Protein AF-0000000085065070 (afdb_homodimer)

InterPro domains:
  IPR023614 Porin domain superfamily [G3DSA:2.40.160.10] (18-428)

Radius of gyration: 31.28 Å; Cα contacts (8 Å, |Δi|>4): 2392; chains: 2; bounding box: 60×91×62 Å

Structure (mmCIF, N/CA/C/O backbone):
data_AF-0000000085065070-model_v1
#
loop_
_entity.id
_entity.type
_entity.pdbx_description
1 polymer 'Outer membrane porin, OprD family'
#
loop_
_atom_site.group_PDB
_atom_site.id
_atom_site.type_symbol
_atom_site.label_atom_id
_atom_site.label_alt_id
_atom_site.label_comp_id
_atom_site.label_asym_id
_atom_site.label_entity_id
_atom_site.label_seq_id
_atom_site.pdbx_PDB_ins_code
_atom_site.Cartn_x
_atom_site.Cartn_y
_atom_site.Cartn_z
_atom_site.occupancy
_atom_site.B_iso_or_equiv
_atom_site.auth_seq_id
_atom_site.auth_comp_id
_atom_site.auth_asym_id
_atom_site.auth_atom_id
_atom_site.pdbx_PDB_model_num
ATOM 1 N N . MET A 1 1 ? 11.883 17.375 -27.125 1 22.05 1 MET A N 1
ATOM 2 C CA . MET A 1 1 ? 10.734 18.172 -26.703 1 22.05 1 MET A CA 1
ATOM 3 C C . MET A 1 1 ? 9.531 17.266 -26.422 1 22.05 1 MET A C 1
ATOM 5 O O . MET A 1 1 ? 8.5 17.375 -27.094 1 22.05 1 MET A O 1
ATOM 9 N N . LYS A 1 2 ? 9.805 16.078 -25.969 1 26.27 2 LYS A N 1
ATOM 10 C CA . LYS A 1 2 ? 8.938 14.906 -26.016 1 26.27 2 LYS A CA 1
ATOM 11 C C . LYS A 1 2 ? 7.664 15.133 -25.203 1 26.27 2 LYS A C 1
ATOM 13 O O . LYS A 1 2 ? 7.719 15.305 -23.984 1 26.27 2 LYS A O 1
ATOM 18 N N . LYS A 1 3 ? 6.641 15.922 -25.859 1 32.44 3 LYS A N 1
ATOM 19 C CA . LYS A 1 3 ? 5.32 16.344 -25.406 1 32.44 3 LYS A CA 1
ATOM 20 C C . LYS A 1 3 ? 4.512 15.172 -24.875 1 32.44 3 LYS A C 1
ATOM 22 O O . LYS A 1 3 ? 4.246 14.211 -25.609 1 32.44 3 LYS A O 1
ATOM 27 N N . PRO A 1 4 ? 4.738 14.812 -23.703 1 31.95 4 PRO A N 1
ATOM 28 C CA . PRO A 1 4 ? 4.234 13.516 -23.234 1 31.95 4 PRO A CA 1
ATOM 29 C C . PRO A 1 4 ? 2.744 13.328 -23.5 1 31.95 4 PRO A C 1
ATOM 31 O O . PRO A 1 4 ? 1.998 14.312 -23.578 1 31.95 4 PRO A O 1
ATOM 34 N N . ILE A 1 5 ? 2.348 12.32 -24.219 1 30.83 5 ILE A N 1
ATOM 35 C CA . ILE A 1 5 ? 1.135 11.68 -24.719 1 30.83 5 ILE A CA 1
ATOM 36 C C . ILE A 1 5 ? 0.073 11.664 -23.625 1 30.83 5 ILE A C 1
ATOM 38 O O . ILE A 1 5 ? -1.074 11.281 -23.859 1 30.83 5 ILE A O 1
ATOM 42 N N . LEU A 1 6 ? 0.484 11.891 -22.422 1 31.11 6 LEU A N 1
ATOM 43 C CA . LEU A 1 6 ? -0.416 11.43 -21.375 1 31.11 6 LEU A CA 1
ATOM 44 C C . LEU A 1 6 ? -1.636 12.336 -21.266 1 31.11 6 LEU A C 1
ATOM 46 O O . LEU A 1 6 ? -2.467 12.164 -20.375 1 31.11 6 LEU A O 1
ATOM 50 N N . ALA A 1 7 ? -1.592 13.555 -21.844 1 31.52 7 ALA A N 1
ATOM 51 C CA . ALA A 1 7 ? -2.752 14.414 -21.625 1 31.52 7 ALA A CA 1
ATOM 52 C C . ALA A 1 7 ? -4.016 13.797 -22.203 1 31.52 7 ALA A C 1
ATOM 54 O O . ALA A 1 7 ? -5.062 14.445 -22.266 1 31.52 7 ALA A O 1
ATOM 55 N N . ALA A 1 8 ? -3.842 12.812 -23.094 1 30.31 8 ALA A N 1
ATOM 56 C CA . ALA A 1 8 ? -4.988 12.469 -23.938 1 30.31 8 ALA A CA 1
ATOM 57 C C . ALA A 1 8 ? -6.152 11.961 -23.094 1 30.31 8 ALA A C 1
ATOM 59 O O . ALA A 1 8 ? -7.273 11.82 -23.594 1 30.31 8 ALA A O 1
ATOM 60 N N . ILE A 1 9 ? -5.855 11.227 -22.047 1 30.72 9 ILE A N 1
ATOM 61 C CA . ILE A 1 9 ? -6.992 10.359 -21.75 1 30.72 9 ILE A CA 1
ATOM 62 C C . ILE A 1 9 ? -8.164 11.195 -21.234 1 30.72 9 ILE A C 1
ATOM 64 O O . ILE A 1 9 ? -9.32 10.875 -21.5 1 30.72 9 ILE A O 1
ATOM 68 N N . LEU A 1 10 ? -7.91 12.148 -20.344 1 32.41 10 LEU A N 1
ATOM 69 C CA . LEU A 1 10 ? -9.125 12.391 -19.578 1 32.41 10 LEU A CA 1
ATOM 70 C C . LEU A 1 10 ? -10.07 13.312 -20.344 1 32.41 10 LEU A C 1
ATOM 72 O O . LEU A 1 10 ? -10.984 13.906 -19.75 1 32.41 10 LEU A O 1
ATOM 76 N N . SER A 1 11 ? -9.781 13.758 -21.531 1 30.38 11 SER A N 1
ATOM 77 C CA . SER A 1 11 ? -10.875 14.633 -21.938 1 30.38 11 SER A CA 1
ATOM 78 C C . SER A 1 11 ? -12.18 13.859 -22.094 1 30.38 11 SER A C 1
ATOM 80 O O . SER A 1 11 ? -12.648 13.648 -23.219 1 30.38 11 SER A O 1
ATOM 82 N N . ALA A 1 12 ? -12.305 12.68 -21.562 1 32.97 12 ALA A N 1
ATOM 83 C CA . ALA A 1 12 ? -13.648 12.156 -21.828 1 32.97 12 ALA A CA 1
ATOM 84 C C . ALA A 1 12 ? -14.703 13.234 -21.609 1 32.97 12 ALA A C 1
ATOM 86 O O . ALA A 1 12 ? -14.664 13.945 -20.609 1 32.97 12 ALA A O 1
ATOM 87 N N . THR A 1 13 ? -15.258 13.805 -22.672 1 33.78 13 THR A N 1
ATOM 88 C CA . THR A 1 13 ? -16.531 14.523 -22.656 1 33.78 13 THR A CA 1
ATOM 89 C C . THR A 1 13 ? -17.438 13.992 -21.562 1 33.78 13 THR A C 1
ATOM 91 O O . THR A 1 13 ? -17.75 12.797 -21.531 1 33.78 13 THR A O 1
ATOM 94 N N . LEU A 1 14 ? -17.312 14.453 -20.359 1 35.16 14 LEU A N 1
ATOM 95 C CA . LEU A 1 14 ? -18.312 14.281 -19.312 1 35.16 14 LEU A CA 1
ATOM 96 C C . LEU A 1 14 ? -19.719 14.273 -19.906 1 35.16 14 LEU A C 1
ATOM 98 O O . LEU A 1 14 ? -20.406 15.289 -19.891 1 35.16 14 LEU A O 1
ATOM 102 N N . ALA A 1 15 ? -19.828 13.938 -21.141 1 34.25 15 ALA A N 1
ATOM 103 C CA . ALA A 1 15 ? -21.234 13.695 -21.391 1 34.25 15 ALA A CA 1
ATOM 104 C C . ALA A 1 15 ? -21.844 12.789 -20.328 1 34.25 15 ALA A C 1
ATOM 106 O O . ALA A 1 15 ? -21.391 11.656 -20.141 1 34.25 15 ALA A O 1
ATOM 107 N N . ALA A 1 16 ? -22.391 13.305 -19.266 1 39.28 16 ALA A N 1
ATOM 108 C CA . ALA A 1 16 ? -23.219 12.57 -18.297 1 39.28 16 ALA A CA 1
ATOM 109 C C . ALA A 1 16 ? -24.031 11.492 -18.984 1 39.28 16 ALA A C 1
ATOM 111 O O . ALA A 1 16 ? -25.047 11.789 -19.625 1 39.28 16 ALA A O 1
ATOM 112 N N . PRO A 1 17 ? -23.438 10.602 -19.719 1 38.66 17 PRO A N 1
ATOM 113 C CA . PRO A 1 17 ? -24.5 9.648 -20.094 1 38.66 17 PRO A CA 1
ATOM 114 C C . PRO A 1 17 ? -25.484 9.391 -18.953 1 38.66 17 PRO A C 1
ATOM 116 O O . PRO A 1 17 ? -25.156 9.625 -17.781 1 38.66 17 PRO A O 1
ATOM 119 N N . ALA A 1 18 ? -26.703 9.133 -19.312 1 38.59 18 ALA A N 1
ATOM 120 C CA . ALA A 1 18 ? -27.766 8.586 -18.453 1 38.59 18 ALA A CA 1
ATOM 121 C C . ALA A 1 18 ? -27.219 7.457 -17.578 1 38.59 18 ALA A C 1
ATOM 123 O O . ALA A 1 18 ? -27 6.34 -18.047 1 38.59 18 ALA A O 1
ATOM 124 N N . LEU A 1 19 ? -26.047 7.73 -16.781 1 48.22 19 LEU A N 1
ATOM 125 C CA . LEU A 1 19 ? -25.719 6.809 -15.703 1 48.22 19 LEU A CA 1
ATOM 126 C C . LEU A 1 19 ? -26.938 5.992 -15.289 1 48.22 19 LEU A C 1
ATOM 128 O O . LEU A 1 19 ? -28.047 6.516 -15.234 1 48.22 19 LEU A O 1
ATOM 132 N N . SER A 1 20 ? -26.875 4.812 -15.352 1 50.22 20 SER A N 1
ATOM 133 C CA . SER A 1 20 ? -28 4.059 -14.836 1 50.22 20 SER A CA 1
ATOM 134 C C . SER A 1 20 ? -28.672 4.785 -13.672 1 50.22 20 SER A C 1
ATOM 136 O O . SER A 1 20 ? -28.188 5.832 -13.234 1 50.22 20 SER A O 1
ATOM 138 N N . HIS A 1 21 ? -29.391 3.996 -12.711 1 57.59 21 HIS A N 1
ATOM 139 C CA . HIS A 1 21 ? -30.359 4.289 -11.664 1 57.59 21 HIS A CA 1
ATOM 140 C C . HIS A 1 21 ? -29.703 5.012 -10.492 1 57.59 21 HIS A C 1
ATOM 142 O O . HIS A 1 21 ? -30.328 5.223 -9.453 1 57.59 21 HIS A O 1
ATOM 148 N N . ALA A 1 22 ? -28.375 5.422 -10.852 1 65.19 22 ALA A N 1
ATOM 149 C CA . ALA A 1 22 ? -27.844 6.066 -9.648 1 65.19 22 ALA A CA 1
ATOM 150 C C . ALA A 1 22 ? -28.125 7.566 -9.664 1 65.19 22 ALA A C 1
ATOM 152 O O . ALA A 1 22 ? -27.906 8.227 -10.688 1 65.19 22 ALA A O 1
ATOM 153 N N . GLU A 1 23 ? -28.594 8.016 -8.594 1 73.25 23 GLU A N 1
ATOM 154 C CA . GLU A 1 23 ? -28.938 9.422 -8.438 1 73.25 23 GLU A CA 1
ATOM 155 C C . GLU A 1 23 ? -27.703 10.289 -8.258 1 73.25 23 GLU A C 1
ATOM 157 O O . GLU A 1 23 ? -27.688 11.453 -8.664 1 73.25 23 GLU A O 1
ATOM 162 N N . THR A 1 24 ? -26.609 9.617 -7.695 1 80.88 24 THR A N 1
ATOM 163 C CA . THR A 1 24 ? -25.391 10.359 -7.453 1 80.88 24 THR A CA 1
ATOM 164 C C . THR A 1 24 ? -24.172 9.5 -7.758 1 80.88 24 THR A C 1
ATOM 166 O O . THR A 1 24 ? -24.281 8.281 -7.883 1 80.88 24 THR A O 1
ATOM 169 N N . LEU A 1 25 ? -23.031 10.125 -7.969 1 83.94 25 LEU A N 1
ATOM 170 C CA . LEU A 1 25 ? -21.766 9.422 -8.109 1 83.94 25 LEU A CA 1
ATOM 171 C C . LEU A 1 25 ? -21.5 8.523 -6.906 1 83.94 25 LEU A C 1
ATOM 173 O O . LEU A 1 25 ? -20.984 7.406 -7.055 1 83.94 25 LEU A O 1
ATOM 177 N N . LYS A 1 26 ? -21.891 9.023 -5.828 1 83.12 26 LYS A N 1
ATOM 178 C CA . LYS A 1 26 ? -21.75 8.242 -4.598 1 83.12 26 LYS A CA 1
ATOM 179 C C . LYS A 1 26 ? -22.562 6.957 -4.66 1 83.12 26 LYS A C 1
ATOM 181 O O . LYS A 1 26 ? -22.078 5.887 -4.293 1 83.12 26 LYS A O 1
ATOM 186 N N . ASP A 1 27 ? -23.766 7.141 -5.098 1 83.62 27 ASP A N 1
ATOM 187 C CA . ASP A 1 27 ? -24.625 5.973 -5.215 1 83.62 27 ASP A CA 1
ATOM 188 C C . ASP A 1 27 ? -24.016 4.926 -6.145 1 83.62 27 ASP A C 1
ATOM 190 O O . ASP A 1 27 ? -24.078 3.729 -5.863 1 83.62 27 ASP A O 1
ATOM 194 N N . TRP A 1 28 ? -23.469 5.441 -7.168 1 83.88 28 TRP A N 1
ATOM 195 C CA . TRP A 1 28 ? -22.812 4.535 -8.102 1 83.88 28 TRP A CA 1
ATOM 196 C C . TRP A 1 28 ? -21.625 3.854 -7.457 1 83.88 28 TRP A C 1
ATOM 198 O O . TRP A 1 28 ? -21.453 2.637 -7.574 1 83.88 28 TRP A O 1
ATOM 208 N N . LEU A 1 29 ? -20.797 4.551 -6.723 1 83.12 29 LEU A N 1
ATOM 209 C CA . LEU A 1 29 ? -19.609 4.012 -6.082 1 83.12 29 LEU A CA 1
ATOM 210 C C . LEU A 1 29 ? -19.984 2.998 -5.004 1 83.12 29 LEU A C 1
ATOM 212 O O . LEU A 1 29 ? -19.266 2.018 -4.793 1 83.12 29 LEU A O 1
ATOM 216 N N . MET A 1 30 ? -21.094 3.223 -4.41 1 81.06 30 MET A N 1
ATOM 217 C CA . MET A 1 30 ? -21.531 2.334 -3.336 1 81.06 30 MET A CA 1
ATOM 218 C C . MET A 1 30 ? -22.047 1.014 -3.895 1 81.06 30 MET A C 1
ATOM 220 O O . MET A 1 30 ? -22.219 0.046 -3.152 1 81.06 30 MET A O 1
ATOM 224 N N . GLN A 1 31 ? -22.234 0.98 -5.203 1 85.38 31 GLN A N 1
ATOM 225 C CA . GLN A 1 31 ? -22.609 -0.27 -5.852 1 85.38 31 GLN A CA 1
ATOM 226 C C . GLN A 1 31 ? -21.375 -1.099 -6.215 1 85.38 31 GLN A C 1
ATOM 228 O O . GLN A 1 31 ? -21.5 -2.178 -6.797 1 85.38 31 GLN A O 1
ATOM 233 N N . SER A 1 32 ? -20.328 -0.627 -5.82 1 89.12 32 SER A N 1
ATOM 234 C CA . SER A 1 32 ? -19.094 -1.342 -6.105 1 89.12 32 SER A CA 1
ATOM 235 C C . SER A 1 32 ? -19.031 -2.668 -5.355 1 89.12 32 SER A C 1
ATOM 237 O O . SER A 1 32 ? -19.641 -2.816 -4.297 1 89.12 32 SER A O 1
ATOM 239 N N . GLN A 1 33 ? -18.328 -3.557 -5.984 1 89.94 33 GLN A N 1
ATOM 240 C CA . GLN A 1 33 ? -18.062 -4.832 -5.332 1 89.94 33 GLN A CA 1
ATOM 241 C C . GLN A 1 33 ? -16.766 -4.777 -4.523 1 89.94 33 GLN A C 1
ATOM 243 O O . GLN A 1 33 ? -15.742 -4.301 -5.012 1 89.94 33 GLN A O 1
ATOM 248 N N . VAL A 1 34 ? -16.906 -5.254 -3.229 1 89 34 VAL A N 1
ATOM 249 C CA . VAL A 1 34 ? -15.742 -5.301 -2.35 1 89 34 VAL A CA 1
ATOM 250 C C . VAL A 1 34 ? -15.406 -6.754 -2.025 1 89 34 VAL A C 1
ATOM 252 O O . VAL A 1 34 ? -16.297 -7.555 -1.723 1 89 34 VAL A O 1
ATOM 255 N N . SER A 1 35 ? -14.188 -7.129 -2.197 1 92.38 35 SER A N 1
ATOM 256 C CA . SER A 1 35 ? -13.695 -8.453 -1.821 1 92.38 35 SER A CA 1
ATOM 257 C C . SER A 1 35 ? -12.32 -8.359 -1.17 1 92.38 35 SER A C 1
ATOM 259 O O . SER A 1 35 ? -11.656 -7.32 -1.236 1 92.38 35 SER A O 1
ATOM 261 N N . GLY A 1 36 ? -11.984 -9.484 -0.502 1 93 36 GLY A N 1
ATOM 262 C CA . GLY A 1 36 ? -10.688 -9.469 0.15 1 93 36 GLY A CA 1
ATOM 263 C C . GLY A 1 36 ? -10.383 -10.75 0.902 1 93 36 GLY A C 1
ATOM 264 O O . GLY A 1 36 ? -11.133 -11.727 0.806 1 93 36 GLY A O 1
ATOM 265 N N . ASN A 1 37 ? -9.203 -10.656 1.466 1 95.5 37 ASN A N 1
ATOM 266 C CA . ASN A 1 37 ? -8.797 -11.742 2.355 1 95.5 37 ASN A CA 1
ATOM 267 C C . ASN A 1 37 ? -7.891 -11.242 3.475 1 95.5 37 ASN A C 1
ATOM 269 O O . ASN A 1 37 ? -7.324 -10.148 3.377 1 95.5 37 ASN A O 1
ATOM 273 N N . ILE A 1 38 ? -7.934 -11.93 4.586 1 95.19 38 ILE A N 1
ATOM 274 C CA . ILE A 1 38 ? -6.977 -11.812 5.684 1 95.19 38 ILE A CA 1
ATOM 275 C C . ILE A 1 38 ? -6.199 -13.117 5.828 1 95.19 38 ILE A C 1
ATOM 277 O O . ILE A 1 38 ? -6.789 -14.195 5.895 1 95.19 38 ILE A O 1
ATOM 281 N N . ARG A 1 39 ? -4.902 -12.953 5.809 1 97.5 39 ARG A N 1
ATOM 282 C CA . ARG A 1 39 ? -4.047 -14.133 5.789 1 97.5 39 ARG A CA 1
ATOM 283 C C . ARG A 1 39 ? -2.986 -14.062 6.883 1 97.5 39 ARG A C 1
ATOM 285 O O . ARG A 1 39 ? -2.295 -13.047 7.02 1 97.5 39 ARG A O 1
ATOM 292 N N . SER A 1 40 ? -2.982 -15.047 7.746 1 97.62 40 SER A N 1
ATOM 293 C CA . SER A 1 40 ? -1.894 -15.305 8.68 1 97.62 40 SER A CA 1
ATOM 294 C C . SER A 1 40 ? -1.06 -16.5 8.25 1 97.62 40 SER A C 1
ATOM 296 O O . SER A 1 40 ? -1.584 -17.609 8.094 1 97.62 40 SER A O 1
ATOM 298 N N . TYR A 1 41 ? 0.214 -16.25 8.023 1 97.56 41 TYR A N 1
ATOM 299 C CA . TYR A 1 41 ? 1.051 -17.266 7.391 1 97.56 41 TYR A CA 1
ATOM 300 C C . TYR A 1 41 ? 2.336 -17.469 8.18 1 97.56 41 TYR A C 1
ATOM 302 O O . TYR A 1 41 ? 3.1 -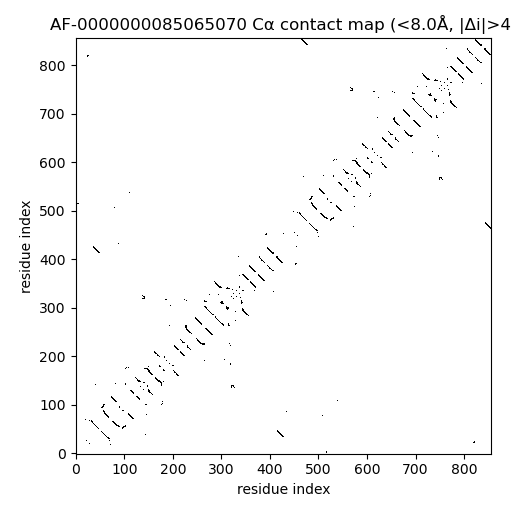16.531 8.406 1 97.56 41 TYR A O 1
ATOM 310 N N . TYR A 1 42 ? 2.576 -18.688 8.656 1 95.38 42 TYR A N 1
ATOM 311 C CA . TYR A 1 42 ? 3.801 -19.078 9.352 1 95.38 42 TYR A CA 1
ATOM 312 C C . TYR A 1 42 ? 4.512 -20.203 8.617 1 95.38 42 TYR A C 1
ATOM 314 O O . TYR A 1 42 ? 3.895 -21.219 8.281 1 95.38 42 TYR A O 1
ATOM 322 N N . PHE A 1 43 ? 5.773 -19.953 8.352 1 90.44 43 PHE A N 1
ATOM 323 C CA . PHE A 1 43 ? 6.551 -20.984 7.66 1 90.44 43 PHE A CA 1
ATOM 324 C C . PHE A 1 43 ? 7.805 -21.328 8.453 1 90.44 43 PHE A C 1
ATOM 326 O O . PHE A 1 43 ? 8.422 -20.453 9.062 1 90.44 43 PHE A O 1
ATOM 333 N N . ASN A 1 44 ? 8.109 -22.578 8.438 1 92 44 ASN A N 1
ATOM 334 C CA . ASN A 1 44 ? 9.32 -23.125 9.055 1 92 44 ASN A CA 1
ATOM 335 C C . ASN A 1 44 ? 10.047 -24.078 8.117 1 92 44 ASN A C 1
ATOM 337 O O . ASN A 1 44 ? 9.43 -24.969 7.527 1 92 44 ASN A O 1
ATOM 341 N N . GLN A 1 45 ? 11.344 -23.828 7.91 1 91.5 45 GLN A N 1
ATOM 342 C CA . GLN A 1 45 ? 12.211 -24.672 7.098 1 91.5 45 GLN A CA 1
ATOM 343 C C . GLN A 1 45 ? 13.336 -25.266 7.93 1 91.5 45 GLN A C 1
ATOM 345 O O . GLN A 1 45 ? 14.109 -24.531 8.547 1 91.5 45 GLN A O 1
ATOM 350 N N . LEU A 1 46 ? 13.414 -26.547 7.926 1 89.44 46 LEU A N 1
ATOM 351 C CA . LEU A 1 46 ? 14.43 -27.281 8.672 1 89.44 46 LEU A CA 1
ATOM 352 C C . LEU A 1 46 ? 15.43 -27.938 7.73 1 89.44 46 LEU A C 1
ATOM 354 O O . LEU A 1 46 ? 15.031 -28.609 6.77 1 89.44 46 LEU A O 1
ATOM 358 N N . TYR A 1 47 ? 16.641 -27.656 8.039 1 86.19 47 TYR A N 1
ATOM 359 C CA . TYR A 1 47 ? 17.734 -28.234 7.27 1 86.19 47 TYR A CA 1
ATOM 360 C C . TYR A 1 47 ? 18.453 -29.312 8.07 1 86.19 47 TYR A C 1
ATOM 362 O O . TYR A 1 47 ? 19.453 -29.047 8.742 1 86.19 47 TYR A O 1
ATOM 370 N N . GLY A 1 48 ? 17.922 -30.469 8.008 1 77.56 48 GLY A N 1
ATOM 371 C CA . GLY A 1 48 ? 18.5 -31.547 8.773 1 77.56 48 GLY A CA 1
ATOM 372 C C . GLY A 1 48 ? 19.891 -31.938 8.312 1 77.56 48 GLY A C 1
ATOM 373 O O . GLY A 1 48 ? 20.125 -32.094 7.109 1 77.56 48 GLY A O 1
ATOM 374 N N . GLY A 1 49 ? 20.844 -32.062 9.312 1 72.19 49 GLY A N 1
ATOM 375 C CA . GLY A 1 49 ? 22.172 -32.594 9.023 1 72.19 49 GLY A CA 1
ATOM 376 C C . GLY A 1 49 ? 23.094 -31.547 8.391 1 72.19 49 GLY A C 1
ATOM 377 O O . GLY A 1 49 ? 24.125 -31.891 7.809 1 72.19 49 GLY A O 1
ATOM 378 N N . SER A 1 50 ? 22.609 -30.359 8.266 1 72.62 50 SER A N 1
ATOM 379 C CA . SER A 1 50 ? 23.391 -29.297 7.637 1 72.62 50 SER A CA 1
ATOM 380 C C . SER A 1 50 ? 23.766 -28.219 8.648 1 72.62 50 SER A C 1
ATOM 382 O O . SER A 1 50 ? 23.172 -28.125 9.719 1 72.62 50 SER A O 1
ATOM 384 N N . SER A 1 51 ? 24.859 -27.562 8.305 1 76.69 51 SER A N 1
ATOM 385 C CA . SER A 1 51 ? 25.281 -26.438 9.125 1 76.69 51 SER A CA 1
ATOM 386 C C . SER A 1 51 ? 24.453 -25.188 8.828 1 76.69 51 SER A C 1
ATOM 388 O O . SER A 1 51 ? 24.547 -24.188 9.547 1 76.69 51 SER A O 1
ATOM 390 N N . LEU A 1 52 ? 23.625 -25.406 7.848 1 79.81 52 LEU A N 1
ATOM 391 C CA . LEU A 1 52 ? 22.781 -24.266 7.543 1 79.81 52 LEU A CA 1
ATOM 392 C C . LEU A 1 52 ? 21.766 -24.016 8.656 1 79.81 52 LEU A C 1
ATOM 394 O O . LEU A 1 52 ? 21.188 -24.969 9.195 1 79.81 52 LEU A O 1
ATOM 398 N N . PRO A 1 53 ? 21.562 -22.734 9.023 1 86.38 53 PRO A N 1
ATOM 399 C CA . PRO A 1 53 ? 20.547 -22.453 10.047 1 86.38 53 PRO A CA 1
ATOM 400 C C . PRO A 1 53 ? 19.125 -22.703 9.555 1 86.38 53 PRO A C 1
ATOM 402 O O . PRO A 1 53 ? 18.812 -22.422 8.391 1 86.38 53 PRO A O 1
ATOM 405 N N . ASP A 1 54 ? 18.266 -23.234 10.453 1 89.5 54 ASP A N 1
ATOM 406 C CA . ASP A 1 54 ? 16.844 -23.312 10.156 1 89.5 54 ASP A CA 1
ATOM 407 C C . ASP A 1 54 ? 16.266 -21.906 9.922 1 89.5 54 ASP A C 1
ATOM 409 O O . ASP A 1 54 ? 16.719 -20.938 10.516 1 89.5 54 ASP A O 1
ATOM 413 N N . LYS A 1 55 ? 15.328 -21.891 9.055 1 91.5 55 LYS A N 1
ATOM 414 C CA . LYS A 1 55 ? 14.719 -20.594 8.727 1 91.5 55 LYS A CA 1
ATOM 415 C C . LYS A 1 55 ? 13.234 -20.594 9.07 1 91.5 55 LYS A C 1
ATOM 417 O O . LYS A 1 55 ? 12.594 -21.641 9.109 1 91.5 55 LYS A O 1
ATOM 422 N N . TYR A 1 56 ? 12.758 -19.391 9.383 1 93.12 56 TYR A N 1
ATOM 423 C CA . TYR A 1 56 ? 11.336 -19.203 9.641 1 93.12 56 TYR A CA 1
ATOM 424 C C . TYR A 1 56 ? 10.867 -17.828 9.188 1 93.12 56 TYR A C 1
ATOM 426 O O . TYR A 1 56 ? 11.688 -16.922 8.969 1 93.12 56 TYR A O 1
ATOM 434 N N . ALA A 1 57 ? 9.602 -17.703 8.977 1 94.81 57 ALA A N 1
ATOM 435 C CA . ALA A 1 57 ? 8.984 -16.422 8.656 1 94.81 57 ALA A CA 1
ATOM 436 C C . ALA A 1 57 ? 7.516 -16.406 9.07 1 94.81 57 ALA A C 1
ATOM 438 O O . ALA A 1 57 ? 6.824 -17.422 8.984 1 94.81 57 ALA A O 1
ATOM 439 N N . TYR A 1 58 ? 7.145 -15.266 9.547 1 95.94 58 TYR A N 1
ATOM 440 C CA . TYR A 1 58 ? 5.746 -15 9.867 1 95.94 58 TYR A CA 1
ATOM 441 C C . TYR A 1 58 ? 5.266 -13.719 9.188 1 95.94 58 TYR A C 1
ATOM 443 O O . TYR A 1 58 ? 6.031 -12.766 9.039 1 95.94 58 TYR A O 1
ATOM 451 N N . SER A 1 59 ? 4.031 -13.773 8.773 1 96.56 59 SER A N 1
ATOM 452 C CA . SER A 1 59 ? 3.434 -12.562 8.219 1 96.56 59 SER A CA 1
ATOM 453 C C . SER A 1 59 ? 1.92 -12.555 8.414 1 96.56 59 SER A C 1
ATOM 455 O O . SER A 1 59 ? 1.267 -13.586 8.266 1 96.56 59 SER A O 1
ATOM 457 N N . LEU A 1 60 ? 1.396 -11.461 8.828 1 96.94 60 LEU A N 1
ATOM 458 C CA . LEU A 1 60 ? -0.033 -11.164 8.812 1 96.94 60 LEU A CA 1
ATOM 459 C C . LEU A 1 60 ? -0.356 -10.094 7.773 1 96.94 60 LEU A C 1
ATOM 461 O O . LEU A 1 60 ? 0.356 -9.094 7.664 1 96.94 60 LEU A O 1
ATOM 465 N N . GLY A 1 61 ? -1.362 -10.352 6.98 1 96.69 61 GLY A N 1
ATOM 466 C CA . GLY A 1 61 ? -1.748 -9.398 5.953 1 96.69 61 GLY A CA 1
ATOM 467 C C . GLY A 1 61 ? -3 -9.805 5.199 1 96.69 61 GLY A C 1
ATOM 468 O O . GLY A 1 61 ? -3.898 -10.43 5.77 1 96.69 61 GLY A O 1
ATOM 469 N N . GLY A 1 62 ? -3.074 -9.281 3.971 1 96.44 62 GLY A N 1
ATOM 470 C CA . GLY A 1 62 ? -4.238 -9.57 3.15 1 96.44 62 GLY A CA 1
ATOM 471 C C . GLY A 1 62 ? -4.418 -8.602 1.998 1 96.44 62 GLY A C 1
ATOM 472 O O . GLY A 1 62 ? -3.455 -7.969 1.559 1 96.44 62 GLY A O 1
ATOM 473 N N . MET A 1 63 ? -5.582 -8.727 1.486 1 96.56 63 MET A N 1
ATOM 474 C CA . MET A 1 63 ? -5.914 -7.945 0.3 1 96.56 63 MET A CA 1
ATOM 475 C C . MET A 1 63 ? -7.312 -7.348 0.413 1 96.56 63 MET A C 1
ATOM 477 O O . MET A 1 63 ? -8.234 -8.008 0.891 1 96.56 63 MET A O 1
ATOM 481 N N . LEU A 1 64 ? -7.453 -6.125 0.023 1 94.81 64 LEU A N 1
ATOM 482 C CA . LEU A 1 64 ? -8.742 -5.465 -0.161 1 94.81 64 LEU A CA 1
ATOM 483 C C . LEU A 1 64 ? -8.906 -4.996 -1.603 1 94.81 64 LEU A C 1
ATOM 485 O O . LEU A 1 64 ? -8.07 -4.25 -2.121 1 94.81 64 LEU A O 1
ATOM 489 N N . ARG A 1 65 ? -9.977 -5.434 -2.242 1 95.06 65 ARG A N 1
ATOM 490 C CA . ARG A 1 65 ? -10.25 -5.109 -3.639 1 95.06 65 ARG A CA 1
ATOM 491 C C . ARG A 1 65 ? -11.609 -4.438 -3.791 1 95.06 65 ARG A C 1
ATOM 493 O O . ARG A 1 65 ? -12.578 -4.836 -3.148 1 95.06 65 ARG A O 1
ATOM 500 N N . VAL A 1 66 ? -11.656 -3.418 -4.566 1 92.75 66 VAL A N 1
ATOM 501 C CA . VAL A 1 66 ? -12.898 -2.74 -4.922 1 92.75 66 VAL A CA 1
ATOM 502 C C . VAL A 1 66 ? -13.023 -2.66 -6.441 1 92.75 66 VAL A C 1
ATOM 504 O O . VAL A 1 66 ? -12.078 -2.275 -7.133 1 92.75 66 VAL A O 1
ATOM 507 N N . GLN A 1 67 ? -14.133 -3.039 -6.941 1 94.81 67 GLN A N 1
ATOM 508 C CA . GLN A 1 67 ? -14.461 -2.912 -8.359 1 94.81 67 GLN A CA 1
ATOM 509 C C . GLN A 1 67 ? -15.766 -2.152 -8.555 1 94.81 67 GLN A C 1
ATOM 511 O O . GLN A 1 67 ? -16.797 -2.531 -7.992 1 94.81 67 GLN A O 1
ATOM 516 N N . THR A 1 68 ? -15.75 -1.145 -9.367 1 93.38 68 THR A N 1
ATOM 517 C CA . THR A 1 68 ? -16.938 -0.325 -9.594 1 93.38 68 THR A CA 1
ATOM 518 C C . THR A 1 68 ? -17.969 -1.094 -10.406 1 93.38 68 THR A C 1
ATOM 520 O O . THR A 1 68 ? -17.641 -2.006 -11.164 1 93.38 68 THR A O 1
ATOM 523 N N . ALA A 1 69 ? -19.234 -0.706 -10.195 1 92.94 69 ALA A N 1
ATOM 524 C CA . ALA A 1 69 ? -20.266 -1.216 -11.086 1 92.94 69 ALA A CA 1
ATOM 525 C C . ALA A 1 69 ? -20.031 -0.772 -12.523 1 92.94 69 ALA A C 1
ATOM 527 O O . ALA A 1 69 ? -19.516 0.327 -12.766 1 92.94 69 ALA A O 1
ATOM 528 N N . PRO A 1 70 ? -20.359 -1.638 -13.398 1 93.44 70 PRO A N 1
ATOM 529 C CA . PRO A 1 70 ? -20.125 -1.261 -14.797 1 93.44 70 PRO A CA 1
ATOM 530 C C . PRO A 1 70 ? -21.062 -0.158 -15.281 1 93.44 70 PRO A C 1
ATOM 532 O O . PRO A 1 70 ? -22.234 -0.144 -14.922 1 93.44 70 PRO A O 1
ATOM 535 N N . VAL A 1 71 ? -20.531 0.792 -16.016 1 91.62 71 VAL A N 1
ATOM 536 C CA . VAL A 1 71 ? -21.266 1.779 -16.781 1 91.62 71 VAL A CA 1
ATOM 537 C C . VAL A 1 71 ? -20.984 1.586 -18.281 1 91.62 71 VAL A C 1
ATOM 539 O O . VAL A 1 71 ? -19.875 1.849 -18.734 1 91.62 71 VAL A O 1
ATOM 542 N N . TYR A 1 72 ? -21.938 1.184 -19.031 1 92.75 72 TYR A N 1
ATOM 543 C CA . TYR A 1 72 ? -21.781 0.846 -20.438 1 92.75 72 TYR A CA 1
ATOM 544 C C . TYR A 1 72 ? -20.656 -0.172 -20.641 1 92.75 72 TYR A C 1
ATOM 546 O O . TYR A 1 72 ? -19.828 -0.024 -21.531 1 92.75 72 TYR A O 1
ATOM 554 N N . GLY A 1 73 ? -20.609 -1.083 -19.672 1 95.75 73 GLY A N 1
ATOM 555 C CA . GLY A 1 73 ? -19.641 -2.176 -19.766 1 95.75 73 GLY A CA 1
ATOM 556 C C . GLY A 1 73 ? -18.281 -1.817 -19.219 1 95.75 73 GLY A C 1
ATOM 557 O O . GLY A 1 73 ? -17.391 -2.67 -19.141 1 95.75 73 GLY A O 1
ATOM 558 N N . ILE A 1 74 ? -18.094 -0.586 -18.844 1 96.75 74 ILE A N 1
ATOM 559 C CA . ILE A 1 74 ? -16.797 -0.128 -18.375 1 96.75 74 ILE A CA 1
ATOM 560 C C . ILE A 1 74 ? -16.766 -0.102 -16.844 1 96.75 74 ILE A C 1
ATOM 562 O O . ILE A 1 74 ? -17.719 0.383 -16.219 1 96.75 74 ILE A O 1
ATOM 566 N N . SER A 1 75 ? -15.789 -0.663 -16.219 1 96.81 75 SER A N 1
ATOM 567 C CA . SER A 1 75 ? -15.578 -0.638 -14.766 1 96.81 75 SER A CA 1
ATOM 568 C C . SER A 1 75 ? -14.109 -0.419 -14.43 1 96.81 75 SER A C 1
ATOM 570 O O . SER A 1 75 ? -13.242 -0.527 -15.297 1 96.81 75 SER A O 1
ATOM 572 N N . ALA A 1 76 ? -13.836 -0.004 -13.25 1 96 76 ALA A N 1
ATOM 573 C CA . ALA A 1 76 ? -12.484 0.146 -12.711 1 96 76 ALA A CA 1
ATOM 574 C C . ALA A 1 76 ? -12.305 -0.687 -11.445 1 96 76 ALA A C 1
ATOM 576 O O . ALA A 1 76 ? -13.258 -0.902 -10.695 1 96 76 ALA A O 1
ATOM 577 N N . ALA A 1 77 ? -11.094 -1.166 -11.25 1 97.06 77 ALA A N 1
ATOM 578 C CA . ALA A 1 77 ? -10.82 -1.95 -10.047 1 97.06 77 ALA A CA 1
ATOM 579 C C . ALA A 1 77 ? -9.469 -1.593 -9.453 1 97.06 77 ALA A C 1
ATOM 581 O O . ALA A 1 77 ? -8.523 -1.275 -10.18 1 97.06 77 ALA A O 1
ATOM 582 N N . VAL A 1 78 ? -9.383 -1.604 -8.117 1 96.12 78 VAL A N 1
ATOM 583 C CA . VAL A 1 78 ? -8.125 -1.483 -7.387 1 96.12 78 VAL A CA 1
ATOM 584 C C . VAL A 1 78 ? -8.055 -2.562 -6.309 1 96.12 78 VAL A C 1
ATOM 586 O O . VAL A 1 78 ? -9.07 -2.945 -5.73 1 96.12 78 VAL A O 1
ATOM 589 N N . ALA A 1 79 ? -6.887 -3.088 -6.121 1 97.44 79 ALA A N 1
ATOM 590 C CA . ALA A 1 79 ? -6.637 -4.02 -5.023 1 97.44 79 ALA A CA 1
ATOM 591 C C . ALA A 1 79 ? -5.359 -3.654 -4.273 1 97.44 79 ALA A C 1
ATOM 593 O O . ALA A 1 79 ? -4.289 -3.553 -4.875 1 97.44 79 ALA A O 1
ATOM 594 N N . PHE A 1 80 ? -5.504 -3.484 -2.982 1 97.12 80 PHE A N 1
ATOM 595 C CA . PHE A 1 80 ? -4.379 -3.195 -2.102 1 97.12 80 PHE A CA 1
ATOM 596 C C . PHE A 1 80 ? -3.975 -4.434 -1.312 1 97.12 80 PHE A C 1
ATOM 598 O O . PHE A 1 80 ? -4.832 -5.137 -0.771 1 97.12 80 PHE A O 1
ATOM 605 N N . TYR A 1 81 ? -2.662 -4.684 -1.353 1 97.56 81 TYR A N 1
ATOM 606 C CA . TYR A 1 81 ? -2.102 -5.809 -0.612 1 97.56 81 TYR A CA 1
ATOM 607 C C . TYR A 1 81 ? -1.176 -5.324 0.497 1 97.56 81 TYR A C 1
ATOM 609 O O . TYR A 1 81 ? -0.465 -4.332 0.331 1 97.56 81 TYR A O 1
ATOM 617 N N . THR A 1 82 ? -1.175 -6.098 1.622 1 96.81 82 THR A N 1
ATOM 618 C CA . THR A 1 82 ? -0.246 -5.789 2.703 1 96.81 82 THR A CA 1
ATOM 619 C C . THR A 1 82 ? 0.258 -7.066 3.365 1 96.81 82 THR A C 1
ATOM 621 O O . THR A 1 82 ? -0.431 -8.086 3.359 1 96.81 82 THR A O 1
ATOM 624 N N . ALA A 1 83 ? 1.48 -7.02 3.805 1 96.88 83 ALA A N 1
ATOM 625 C CA . ALA A 1 83 ? 2.125 -8.062 4.598 1 96.88 83 ALA A CA 1
ATOM 626 C C . ALA A 1 83 ? 2.979 -7.457 5.707 1 96.88 83 ALA A C 1
ATOM 628 O O . ALA A 1 83 ? 3.748 -6.523 5.469 1 96.88 83 ALA A O 1
ATOM 629 N N . ASN A 1 84 ? 2.771 -8.008 6.902 1 94.81 84 ASN A N 1
ATOM 630 C CA . ASN A 1 84 ? 3.441 -7.445 8.07 1 94.81 84 ASN A CA 1
ATOM 631 C C . ASN A 1 84 ? 4.008 -8.547 8.969 1 94.81 84 ASN A C 1
ATOM 633 O O . ASN A 1 84 ? 3.346 -9.555 9.211 1 94.81 84 ASN A O 1
ATOM 637 N N . ASP A 1 85 ? 5.227 -8.352 9.461 1 93.81 85 ASP A N 1
ATOM 638 C CA . ASP A 1 85 ? 5.852 -9.398 10.266 1 93.81 85 ASP A CA 1
ATOM 639 C C . ASP A 1 85 ? 5.496 -9.234 11.742 1 93.81 85 ASP A C 1
ATOM 641 O O . ASP A 1 85 ? 5.723 -10.148 12.547 1 93.81 85 ASP A O 1
ATOM 645 N N . LEU A 1 86 ? 4.961 -8.047 12.133 1 90.12 86 LEU A N 1
ATOM 646 C CA . LEU A 1 86 ? 4.551 -7.738 13.5 1 90.12 86 LEU A CA 1
ATOM 647 C C . LEU A 1 86 ? 5.695 -7.98 14.477 1 90.12 86 LEU A C 1
ATOM 649 O O . LEU A 1 86 ? 5.469 -8.398 15.617 1 90.12 86 LEU A O 1
ATOM 653 N N . GLY A 1 87 ? 6.879 -7.922 14.047 1 87.81 87 GLY A N 1
ATOM 654 C CA . GLY A 1 87 ? 8.055 -8.078 14.883 1 87.81 87 GLY A CA 1
ATOM 655 C C . GLY A 1 87 ? 8.445 -9.523 15.102 1 87.81 87 GLY A C 1
ATOM 656 O O . GLY A 1 87 ? 9.344 -9.82 15.891 1 87.81 87 GLY A O 1
ATOM 657 N N . ALA A 1 88 ? 7.867 -10.414 14.422 1 90.25 88 ALA A N 1
ATOM 658 C CA . ALA A 1 88 ? 8.062 -11.836 14.68 1 90.25 88 ALA A CA 1
ATOM 659 C C . ALA A 1 88 ? 9.289 -12.367 13.938 1 90.25 88 ALA A C 1
ATOM 661 O O . ALA A 1 88 ? 9.812 -13.43 14.266 1 90.25 88 ALA A O 1
ATOM 662 N N . ASN A 1 89 ? 9.75 -11.688 12.93 1 92.12 89 ASN A N 1
ATOM 663 C CA . ASN A 1 89 ? 10.797 -12.219 12.055 1 92.12 89 ASN A CA 1
ATOM 664 C C . ASN A 1 89 ? 12.18 -11.734 12.484 1 92.12 89 ASN A C 1
ATOM 666 O O . ASN A 1 89 ? 12.297 -10.758 13.227 1 92.12 89 ASN A O 1
ATOM 670 N N . ASP A 1 90 ? 13.156 -12.484 12.094 1 87.25 90 ASP A N 1
ATOM 671 C CA . ASP A 1 90 ? 14.547 -12.148 12.359 1 87.25 90 ASP A CA 1
ATOM 672 C C . ASP A 1 90 ? 15.031 -11.031 11.43 1 87.25 90 ASP A C 1
ATOM 674 O O . ASP A 1 90 ? 15.875 -11.258 10.562 1 87.25 90 ASP A O 1
ATOM 678 N N . THR A 1 91 ? 14.516 -9.891 11.609 1 79.81 91 THR A N 1
ATOM 679 C CA . THR A 1 91 ? 14.859 -8.805 10.703 1 79.81 91 THR A CA 1
ATOM 680 C C . THR A 1 91 ? 15.953 -7.922 11.297 1 79.81 91 THR A C 1
ATOM 682 O O . THR A 1 91 ? 16.453 -7.008 10.641 1 79.81 91 THR A O 1
ATOM 685 N N . GLY A 1 92 ? 16.328 -8.219 12.516 1 72.5 92 GLY A N 1
ATOM 686 C CA . GLY A 1 92 ? 17.422 -7.48 13.156 1 72.5 92 GLY A CA 1
ATOM 687 C C . GLY A 1 92 ? 18.781 -8.055 12.859 1 72.5 92 GLY A C 1
ATOM 688 O O . GLY A 1 92 ? 18.953 -9.273 12.805 1 72.5 92 GLY A O 1
ATOM 689 N N . GLY A 1 93 ? 19.703 -7.445 12.453 1 72.06 93 GLY A N 1
ATOM 690 C CA . GLY A 1 93 ? 21.109 -7.773 12.211 1 72.06 93 GLY A CA 1
ATOM 691 C C . GLY A 1 93 ? 21.328 -9.242 11.898 1 72.06 93 GLY A C 1
ATOM 692 O O . GLY A 1 93 ? 20.641 -10.109 12.445 1 72.06 93 GLY A O 1
ATOM 693 N N . GLY A 1 94 ? 22.109 -9.719 11.016 1 73.88 94 GLY A N 1
ATOM 694 C CA . GLY A 1 94 ? 22.578 -10.984 10.469 1 73.88 94 GLY A CA 1
ATOM 695 C C . GLY A 1 94 ? 21.484 -11.75 9.734 1 73.88 94 GLY A C 1
ATOM 696 O O . GLY A 1 94 ? 21.75 -12.406 8.727 1 73.88 94 GLY A O 1
ATOM 697 N N . GLN A 1 95 ? 20.172 -11.727 10.086 1 79.94 95 GLN A N 1
ATOM 698 C CA . GLN A 1 95 ? 18.984 -12.297 9.477 1 79.94 95 GLN A CA 1
ATOM 699 C C . GLN A 1 95 ? 19.219 -13.742 9.039 1 79.94 95 GLN A C 1
ATOM 701 O O . GLN A 1 95 ? 18.75 -14.156 7.973 1 79.94 95 GLN A O 1
ATOM 706 N N . SER A 1 96 ? 19.969 -14.508 9.758 1 85.44 96 SER A N 1
ATOM 707 C CA . SER A 1 96 ? 20.344 -15.867 9.391 1 85.44 96 SER A CA 1
ATOM 708 C C . SER A 1 96 ? 19.156 -16.812 9.445 1 85.44 96 SER A C 1
ATOM 710 O O . SER A 1 96 ? 19.141 -17.844 8.773 1 85.44 96 SER A O 1
ATOM 712 N N . HIS A 1 97 ? 18.156 -16.422 10.133 1 89.94 97 HIS A N 1
ATOM 713 C CA . HIS A 1 97 ? 17.031 -17.328 10.305 1 89.94 97 HIS A CA 1
ATOM 714 C C . HIS A 1 97 ? 15.805 -16.844 9.531 1 89.94 97 HIS A C 1
ATOM 716 O O . HIS A 1 97 ? 14.75 -17.484 9.562 1 89.94 97 HIS A O 1
ATOM 722 N N . LEU A 1 98 ? 15.961 -15.781 8.82 1 91.31 98 LEU A N 1
ATOM 723 C CA . LEU A 1 98 ? 14.828 -15.234 8.078 1 91.31 98 LEU A CA 1
ATOM 724 C C . LEU A 1 98 ? 14.68 -15.906 6.723 1 91.31 98 LEU A C 1
ATOM 726 O O . LEU A 1 98 ? 15.656 -16.047 5.984 1 91.31 98 LEU A O 1
ATOM 730 N N . ASP A 1 99 ? 13.477 -16.312 6.41 1 89.06 99 ASP A N 1
ATOM 731 C CA . ASP A 1 99 ? 13.109 -16.656 5.039 1 89.06 99 ASP A CA 1
ATOM 732 C C . ASP A 1 99 ? 12.398 -15.484 4.359 1 89.06 99 ASP A C 1
ATOM 734 O O . ASP A 1 99 ? 11.336 -15.047 4.812 1 89.06 99 ASP A O 1
ATOM 738 N N . PRO A 1 100 ? 12.836 -15.031 3.293 1 87.06 100 PRO A N 1
ATOM 739 C CA . PRO A 1 100 ? 12.305 -13.805 2.699 1 87.06 100 PRO A CA 1
ATOM 740 C C . PRO A 1 100 ? 11.094 -14.055 1.807 1 87.06 100 PRO A C 1
ATOM 742 O O . PRO A 1 100 ? 10.547 -13.109 1.219 1 87.06 100 PRO A O 1
ATOM 745 N N . LEU A 1 101 ? 10.547 -15.164 1.721 1 85.5 101 LEU A N 1
ATOM 746 C CA . LEU A 1 101 ? 9.555 -15.531 0.71 1 85.5 101 LEU A CA 1
ATOM 747 C C . LEU A 1 101 ? 8.219 -14.844 0.982 1 85.5 101 LEU A C 1
ATOM 749 O O . LEU A 1 101 ? 7.426 -14.641 0.062 1 85.5 101 LEU A O 1
ATOM 753 N N . LEU A 1 102 ? 8 -14.531 2.195 1 89.75 102 LEU A N 1
ATOM 754 C CA . LEU A 1 102 ? 6.691 -13.984 2.521 1 89.75 102 LEU A CA 1
ATOM 755 C C . LEU A 1 102 ? 6.617 -12.508 2.15 1 89.75 102 LEU A C 1
ATOM 757 O O . LEU A 1 102 ? 5.625 -12.055 1.573 1 89.75 102 LEU A O 1
ATOM 761 N N . MET A 1 103 ? 7.656 -11.773 2.451 1 87.44 103 MET A N 1
ATOM 762 C CA . MET A 1 103 ? 7.582 -10.336 2.209 1 87.44 103 MET A CA 1
ATOM 763 C C . MET A 1 103 ? 8.977 -9.742 2.037 1 87.44 103 MET A C 1
ATOM 765 O O . MET A 1 103 ? 9.156 -8.523 2.158 1 87.44 103 MET A O 1
ATOM 769 N N . GLY A 1 104 ? 9.898 -10.547 1.781 1 87.38 104 GLY A N 1
ATOM 770 C CA . GLY A 1 104 ? 11.273 -10.086 1.71 1 87.38 104 GLY A CA 1
ATOM 771 C C . GLY A 1 104 ? 11.922 -9.922 3.072 1 87.38 104 GLY A C 1
ATOM 772 O O . GLY A 1 104 ? 11.641 -10.688 3.994 1 87.38 104 GLY A O 1
ATOM 773 N N . ASP A 1 105 ? 12.852 -8.992 3.145 1 88 105 ASP A N 1
ATOM 774 C CA . ASP A 1 105 ? 13.586 -8.781 4.387 1 88 105 ASP A CA 1
ATOM 775 C C . ASP A 1 105 ? 13.07 -7.551 5.129 1 88 105 ASP A C 1
ATOM 777 O O . ASP A 1 105 ? 13.758 -7.012 6 1 88 105 ASP A O 1
ATOM 781 N N . ARG A 1 106 ? 11.844 -7.211 4.828 1 88.38 106 ARG A N 1
ATOM 782 C CA . ARG A 1 106 ? 11.266 -6.016 5.426 1 88.38 106 ARG A CA 1
ATOM 783 C C . ARG A 1 106 ? 10.289 -6.379 6.543 1 88.38 106 ARG A C 1
ATOM 785 O O . ARG A 1 106 ? 9.906 -7.543 6.688 1 88.38 106 ARG A O 1
ATOM 792 N N . THR A 1 107 ? 9.914 -5.371 7.277 1 89.81 107 THR A N 1
ATOM 793 C CA . THR A 1 107 ? 8.953 -5.586 8.359 1 89.81 107 THR A CA 1
ATOM 794 C C . THR A 1 107 ? 7.527 -5.41 7.852 1 89.81 107 THR A C 1
ATOM 796 O O . THR A 1 107 ? 6.578 -5.855 8.5 1 89.81 107 THR A O 1
ATOM 799 N N . SER A 1 108 ? 7.465 -4.723 6.75 1 92.38 108 SER A N 1
ATOM 800 C CA . SER A 1 108 ? 6.156 -4.535 6.133 1 92.38 108 SER A CA 1
ATOM 801 C C . SER A 1 108 ? 6.277 -4.355 4.621 1 92.38 108 SER A C 1
ATOM 803 O O . SER A 1 108 ? 7.305 -3.889 4.129 1 92.38 108 SER A O 1
ATOM 805 N N . LEU A 1 109 ? 5.297 -4.816 3.906 1 95.06 109 LEU A N 1
ATOM 806 C CA . LEU A 1 109 ? 5.184 -4.652 2.461 1 95.06 109 LEU A CA 1
ATOM 807 C C . LEU A 1 109 ? 3.764 -4.25 2.068 1 95.06 109 LEU A C 1
ATOM 809 O O . LEU A 1 109 ? 2.807 -4.965 2.373 1 95.06 109 LEU A O 1
ATOM 813 N N . ASN A 1 110 ? 3.619 -3.066 1.486 1 95.25 110 ASN A N 1
ATOM 814 C CA . ASN A 1 110 ? 2.344 -2.543 1.009 1 95.25 110 ASN A CA 1
ATOM 815 C C . ASN A 1 110 ? 2.361 -2.318 -0.5 1 95.25 110 ASN A C 1
ATOM 817 O O . ASN A 1 110 ? 3.309 -1.741 -1.035 1 95.25 110 ASN A O 1
ATOM 821 N N . VAL A 1 111 ? 1.273 -2.818 -1.167 1 96 111 VAL A N 1
ATOM 822 C CA . VAL A 1 111 ? 1.332 -2.865 -2.623 1 96 111 VAL A CA 1
ATOM 823 C C . VAL A 1 111 ? -0.037 -2.525 -3.207 1 96 111 VAL A C 1
ATOM 825 O O . VAL A 1 111 ? -1.06 -3.039 -2.746 1 96 111 VAL A O 1
ATOM 828 N N . LEU A 1 112 ? -0.018 -1.552 -4.18 1 96.25 112 LEU A N 1
ATOM 829 C CA . LEU A 1 112 ? -1.155 -1.49 -5.094 1 96.25 112 LEU A CA 1
ATOM 830 C C . LEU A 1 112 ? -1.037 -2.551 -6.184 1 96.25 112 LEU A C 1
ATOM 832 O O . LEU A 1 112 ? -0.637 -2.248 -7.309 1 96.25 112 LEU A O 1
ATOM 836 N N . GLY A 1 113 ? -1.555 -3.719 -5.895 1 97.06 113 GLY A N 1
ATOM 837 C CA . GLY A 1 113 ? -1.254 -4.879 -6.715 1 97.06 113 GLY A CA 1
ATOM 838 C C . GLY A 1 113 ? -2.15 -4.996 -7.934 1 97.06 113 GLY A C 1
ATOM 839 O O . GLY A 1 113 ? -1.838 -5.734 -8.875 1 97.06 113 GLY A O 1
ATOM 840 N N . GLN A 1 114 ? -3.266 -4.348 -7.883 1 97.62 114 GLN A N 1
ATOM 841 C CA . GLN A 1 114 ? -4.152 -4.234 -9.039 1 97.62 114 GLN A CA 1
ATOM 842 C C . GLN A 1 114 ? -4.695 -2.816 -9.18 1 97.62 114 GLN A C 1
ATOM 844 O O . GLN A 1 114 ? -5.043 -2.176 -8.18 1 97.62 114 GLN A O 1
ATOM 849 N N . ALA A 1 115 ? -4.715 -2.328 -10.281 1 97.31 115 ALA A N 1
ATOM 850 C CA . ALA A 1 115 ? -5.32 -1.071 -10.711 1 97.31 115 ALA A CA 1
ATOM 851 C C . ALA A 1 115 ? -5.574 -1.07 -12.219 1 97.31 115 ALA A C 1
ATOM 853 O O . ALA A 1 115 ? -4.648 -0.887 -13.008 1 97.31 115 ALA A O 1
ATOM 854 N N . TYR A 1 116 ? -6.895 -1.209 -12.586 1 98.12 116 TYR A N 1
ATOM 855 C CA . TYR A 1 116 ? -7.121 -1.37 -14.016 1 98.12 116 TYR A CA 1
ATOM 856 C C . TYR A 1 116 ? -8.516 -0.893 -14.406 1 98.12 116 TYR A C 1
ATOM 858 O O . TYR A 1 116 ? -9.398 -0.772 -13.555 1 98.12 116 TYR A O 1
ATOM 866 N N . LEU A 1 117 ? -8.633 -0.573 -15.688 1 97.88 117 LEU A N 1
ATOM 867 C CA . LEU A 1 117 ? -9.922 -0.38 -16.344 1 97.88 117 LEU A CA 1
ATOM 868 C C . LEU A 1 117 ? -10.336 -1.635 -17.109 1 97.88 117 LEU A C 1
ATOM 870 O O . LEU A 1 117 ? -9.484 -2.338 -17.656 1 97.88 117 LEU A O 1
ATOM 874 N N . GLN A 1 118 ? -11.594 -1.886 -17.078 1 98.5 118 GLN A N 1
ATOM 875 C CA . GLN A 1 118 ? -12.133 -3.064 -17.734 1 98.5 118 GLN A CA 1
ATOM 876 C C . GLN A 1 118 ? -13.352 -2.711 -18.594 1 98.5 118 GLN A C 1
ATOM 878 O O . GLN A 1 118 ? -14.203 -1.935 -18.156 1 98.5 118 GLN A O 1
ATOM 883 N N . TYR A 1 119 ? -13.344 -3.148 -19.844 1 98.5 119 TYR A N 1
ATOM 884 C CA . TYR A 1 119 ? -14.555 -3.234 -20.641 1 98.5 119 TYR A CA 1
ATOM 885 C C . TYR A 1 119 ? -15.031 -4.676 -20.766 1 98.5 119 TYR A C 1
ATOM 887 O O . TYR A 1 119 ? -14.234 -5.574 -21.062 1 98.5 119 TYR A O 1
ATOM 895 N N . GLN A 1 120 ? -16.328 -4.895 -20.469 1 97.56 120 GLN A N 1
ATOM 896 C CA . GLN A 1 120 ? -16.859 -6.254 -20.547 1 97.56 120 GLN A CA 1
ATOM 897 C C . GLN A 1 120 ? -18.25 -6.273 -21.172 1 97.56 120 GLN A C 1
ATOM 899 O O . GLN A 1 120 ? -19.109 -5.473 -20.797 1 97.56 120 GLN A O 1
ATOM 904 N N . ASP A 1 121 ? -18.438 -7.055 -22.031 1 95.94 121 ASP A N 1
ATOM 905 C CA . ASP A 1 121 ? -19.734 -7.457 -22.547 1 95.94 121 ASP A CA 1
ATOM 906 C C . ASP A 1 121 ? -19.828 -8.977 -22.703 1 95.94 121 ASP A C 1
ATOM 908 O O . ASP A 1 121 ? -18.953 -9.703 -22.219 1 95.94 121 ASP A O 1
ATOM 912 N N . PRO A 1 122 ? -20.859 -9.531 -23.172 1 94.06 122 PRO A N 1
ATOM 913 C CA . PRO A 1 122 ? -21 -10.992 -23.188 1 94.06 122 PRO A CA 1
ATOM 914 C C . PRO A 1 122 ? -19.906 -11.688 -24 1 94.06 122 PRO A C 1
ATOM 916 O O . PRO A 1 122 ? -19.594 -12.852 -23.75 1 94.06 122 PRO A O 1
ATOM 919 N N . TRP A 1 123 ? -19.234 -10.961 -24.906 1 95.69 123 TRP A N 1
ATOM 920 C CA . TRP A 1 123 ? -18.312 -11.602 -25.828 1 95.69 123 TRP A CA 1
ATOM 921 C C . TRP A 1 123 ? -16.875 -11.203 -25.531 1 95.69 123 TRP A C 1
ATOM 923 O O . TRP A 1 123 ? -15.938 -11.945 -25.828 1 95.69 123 TRP A O 1
ATOM 933 N N . VAL A 1 124 ? -16.75 -10.008 -25.031 1 97.88 124 VAL A N 1
ATOM 934 C CA . VAL A 1 124 ? -15.406 -9.445 -24.969 1 97.88 124 VAL A CA 1
ATOM 935 C C . VAL A 1 124 ? -15.117 -8.945 -23.562 1 97.88 124 VAL A C 1
ATOM 937 O O . VAL A 1 124 ? -15.984 -8.328 -22.922 1 97.88 124 VAL A O 1
ATOM 940 N N . GLN A 1 125 ? -13.961 -9.266 -23.109 1 98.5 125 GLN A N 1
ATOM 941 C CA . GLN A 1 125 ? -13.398 -8.648 -21.906 1 98.5 125 GLN A CA 1
ATOM 942 C C . GLN A 1 125 ? -12.039 -8.031 -22.188 1 98.5 125 GLN A C 1
ATOM 944 O O . GLN A 1 125 ? -11.133 -8.703 -22.688 1 98.5 125 GLN A O 1
ATOM 949 N N . LEU A 1 126 ? -11.922 -6.754 -22.016 1 98.81 126 LEU A N 1
ATOM 950 C CA . LEU A 1 126 ? -10.68 -6.012 -22.188 1 98.81 126 LEU A CA 1
ATOM 951 C C . LEU A 1 126 ? -10.242 -5.352 -20.891 1 98.81 126 LEU A C 1
ATOM 953 O O . LEU A 1 126 ? -11.031 -4.656 -20.25 1 98.81 126 LEU A O 1
ATOM 957 N N . ARG A 1 127 ? -9.039 -5.637 -20.469 1 98.75 127 ARG A N 1
ATOM 958 C CA . ARG A 1 127 ? -8.484 -5.023 -19.266 1 98.75 127 ARG A CA 1
ATOM 959 C C . ARG A 1 127 ? -7.156 -4.336 -19.562 1 98.75 127 ARG A C 1
ATOM 961 O O . ARG A 1 127 ? -6.352 -4.84 -20.359 1 98.75 127 ARG A O 1
ATOM 968 N N . VAL A 1 128 ? -6.945 -3.172 -18.984 1 98.62 128 VAL A N 1
ATOM 969 C CA . VAL A 1 128 ? -5.715 -2.408 -19.156 1 98.62 128 VAL A CA 1
ATOM 970 C C . VAL A 1 128 ? -5.242 -1.869 -17.812 1 98.62 128 VAL A C 1
ATOM 972 O O . VAL A 1 128 ? -5.996 -1.198 -17.109 1 98.62 128 VAL A O 1
ATOM 975 N N . GLY A 1 129 ? -4.055 -2.203 -17.359 1 97.94 129 GLY A N 1
ATOM 976 C CA . GLY A 1 129 ? -3.484 -1.744 -16.109 1 97.94 129 GLY A CA 1
ATOM 977 C C . GLY A 1 129 ? -2.686 -2.814 -15.391 1 97.94 129 GLY A C 1
ATOM 978 O O . GLY A 1 129 ? -2.021 -3.635 -16.031 1 97.94 129 GLY A O 1
ATOM 979 N N . ASN A 1 130 ? -2.627 -2.637 -14.078 1 98.19 130 ASN A N 1
ATOM 980 C CA . ASN A 1 130 ? -2.023 -3.668 -13.242 1 98.19 130 ASN A CA 1
ATOM 981 C C . ASN A 1 130 ? -2.963 -4.855 -13.047 1 98.19 130 ASN A C 1
ATOM 983 O O . ASN A 1 130 ? -4.023 -4.719 -12.438 1 98.19 130 ASN A O 1
ATOM 987 N N . LEU A 1 131 ? -2.531 -6.008 -13.562 1 98.62 131 LEU A N 1
ATOM 988 C CA . LEU A 1 131 ? -3.453 -7.133 -13.688 1 98.62 131 LEU A CA 1
ATOM 989 C C . LEU A 1 131 ? -2.887 -8.375 -13.016 1 98.62 131 LEU A C 1
ATOM 991 O O . LEU A 1 131 ? -1.669 -8.562 -12.969 1 98.62 131 LEU A O 1
ATOM 995 N N . LEU A 1 132 ? -3.848 -9.172 -12.516 1 98.19 132 LEU A N 1
ATOM 996 C CA . LEU A 1 132 ? -3.553 -10.594 -12.352 1 98.19 132 LEU A CA 1
ATOM 997 C C . LEU A 1 132 ? -3.719 -11.336 -13.68 1 98.19 132 LEU A C 1
ATOM 999 O O . LEU A 1 132 ? -4.766 -11.227 -14.328 1 98.19 132 LEU A O 1
ATOM 1003 N N . LEU A 1 133 ? -2.697 -11.984 -14.078 1 98.25 133 LEU A N 1
ATOM 1004 C CA . LEU A 1 133 ? -2.793 -12.836 -15.258 1 98.25 133 LEU A CA 1
ATOM 1005 C C . LEU A 1 133 ? -2.838 -14.312 -14.867 1 98.25 133 LEU A C 1
ATOM 1007 O O . LEU A 1 133 ? -2.131 -14.734 -13.953 1 98.25 133 LEU A O 1
ATOM 1011 N N . ASN A 1 134 ? -3.725 -15.016 -15.523 1 96.81 134 ASN A N 1
ATOM 1012 C CA . ASN A 1 134 ? -3.881 -16.438 -15.25 1 96.81 134 ASN A CA 1
ATOM 1013 C C . ASN A 1 134 ? -3.615 -17.281 -16.484 1 96.81 134 ASN A C 1
ATOM 1015 O O . ASN A 1 134 ? -4.531 -17.906 -17.031 1 96.81 134 ASN A O 1
ATOM 1019 N N . THR A 1 135 ? -2.42 -17.312 -16.906 1 98.25 135 THR A N 1
ATOM 1020 C CA . THR A 1 135 ? -1.961 -18.172 -17.984 1 98.25 135 THR A CA 1
ATOM 1021 C C . THR A 1 135 ? -0.943 -19.188 -17.469 1 98.25 135 THR A C 1
ATOM 1023 O O . THR A 1 135 ? -0.44 -19.062 -16.359 1 98.25 135 THR A O 1
ATOM 1026 N N . PRO A 1 136 ? -0.69 -20.156 -18.266 1 97.94 136 PRO A N 1
ATOM 1027 C CA . PRO A 1 136 ? 0.214 -21.188 -17.766 1 97.94 136 PRO A CA 1
ATOM 1028 C C . PRO A 1 136 ? 1.592 -20.656 -17.391 1 97.94 136 PRO A C 1
ATOM 1030 O O . PRO A 1 136 ? 2.129 -20.984 -16.328 1 97.94 136 PRO A O 1
ATOM 1033 N N . TRP A 1 137 ? 2.141 -19.812 -18.156 1 98.12 137 TRP A N 1
ATOM 1034 C CA . TRP A 1 137 ? 3.537 -19.438 -17.953 1 98.12 137 TRP A CA 1
ATOM 1035 C C . TRP A 1 137 ? 3.648 -18 -1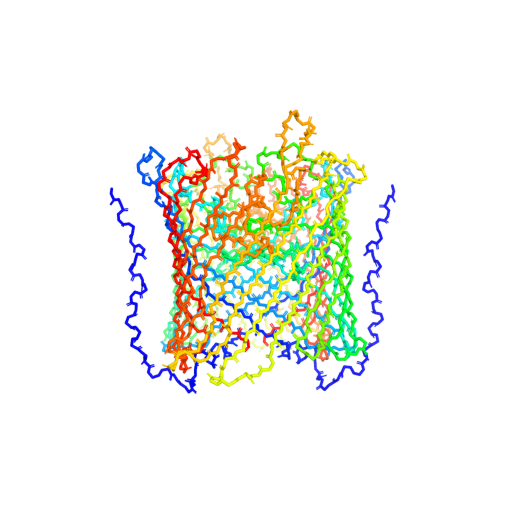7.453 1 98.12 137 TRP A C 1
ATOM 1037 O O . TRP A 1 137 ? 4.754 -17.484 -17.266 1 98.12 137 TRP A O 1
ATOM 1047 N N . MET A 1 138 ? 2.537 -17.297 -17.297 1 98 138 MET A N 1
ATOM 1048 C CA . MET A 1 138 ? 2.402 -15.992 -16.656 1 98 138 MET A CA 1
ATOM 1049 C C . MET A 1 138 ? 1.245 -15.984 -15.672 1 98 138 MET A C 1
ATOM 1051 O O . MET A 1 138 ? 0.112 -15.664 -16.031 1 98 138 MET A O 1
ATOM 1055 N N . ASN A 1 139 ? 1.553 -16.281 -14.484 1 97.5 139 ASN A N 1
ATOM 1056 C CA . ASN A 1 139 ? 0.51 -16.406 -13.477 1 97.5 139 ASN A CA 1
ATOM 1057 C C . ASN A 1 139 ? 0.914 -15.75 -12.156 1 97.5 139 ASN A C 1
ATOM 1059 O O . ASN A 1 139 ? 2.066 -15.352 -11.992 1 97.5 139 ASN A O 1
ATOM 1063 N N . PRO A 1 140 ? 0.014 -15.656 -11.195 1 96.38 140 PRO A N 1
ATOM 1064 C CA . PRO A 1 140 ? 0.286 -14.891 -9.969 1 96.38 140 PRO A CA 1
ATOM 1065 C C . PRO A 1 140 ? 1.222 -15.625 -9.016 1 96.38 140 PRO A C 1
ATOM 1067 O O . PRO A 1 140 ? 1.769 -15.016 -8.094 1 96.38 140 PRO A O 1
ATOM 1070 N N . SER A 1 141 ? 1.415 -16.891 -9.188 1 93.94 141 SER A N 1
ATOM 1071 C CA . SER A 1 141 ? 2.197 -17.656 -8.227 1 93.94 141 SER A CA 1
ATOM 1072 C C . SER A 1 141 ? 1.782 -17.344 -6.797 1 93.94 141 SER A C 1
ATOM 1074 O O . SER A 1 141 ? 2.627 -17.031 -5.953 1 93.94 141 SER A O 1
ATOM 1076 N N . ASP A 1 142 ? 0.507 -17.359 -6.516 1 91.12 142 ASP A N 1
ATOM 1077 C CA . ASP A 1 142 ? -0.033 -16.891 -5.246 1 91.12 142 ASP A CA 1
ATOM 1078 C C . ASP A 1 142 ? 0.069 -17.969 -4.172 1 91.12 142 ASP A C 1
ATOM 1080 O O . ASP A 1 142 ? -0.947 -18.422 -3.633 1 91.12 142 ASP A O 1
ATOM 1084 N N . ALA A 1 143 ? 1.282 -18.234 -3.795 1 89.75 143 ALA A N 1
ATOM 1085 C CA . ALA A 1 143 ? 1.51 -19.25 -2.762 1 89.75 143 ALA A CA 1
ATOM 1086 C C . ALA A 1 143 ? 1.861 -18.594 -1.428 1 89.75 143 ALA A C 1
ATOM 1088 O O . ALA A 1 143 ? 1.908 -19.266 -0.394 1 89.75 143 ALA A O 1
ATOM 1089 N N . PHE A 1 144 ? 1.972 -17.281 -1.43 1 93.75 144 PHE A N 1
ATOM 1090 C CA . PHE A 1 144 ? 2.439 -16.609 -0.219 1 93.75 144 PHE A CA 1
ATOM 1091 C C . PHE A 1 144 ? 1.517 -15.461 0.157 1 93.75 144 PHE A C 1
ATOM 1093 O O . PHE A 1 144 ? 0.308 -15.648 0.309 1 93.75 144 PHE A O 1
ATOM 1100 N N . MET A 1 145 ? 2.08 -14.312 0.421 1 96.06 145 MET A N 1
ATOM 1101 C CA . MET A 1 145 ? 1.232 -13.242 0.947 1 96.06 145 MET A CA 1
ATOM 1102 C C . MET A 1 145 ? 0.668 -12.391 -0.183 1 96.06 145 MET A C 1
ATOM 1104 O O . MET A 1 145 ? -0.508 -12.023 -0.163 1 96.06 145 MET A O 1
ATOM 1108 N N . ILE A 1 146 ? 1.499 -12.023 -1.075 1 97.19 146 ILE A N 1
ATOM 1109 C CA . ILE A 1 146 ? 1.125 -11.133 -2.168 1 97.19 146 ILE A CA 1
ATOM 1110 C C . ILE A 1 146 ? 1.491 -11.766 -3.504 1 97.19 146 ILE A C 1
ATOM 1112 O O . ILE A 1 146 ? 2.635 -12.188 -3.709 1 97.19 146 ILE A O 1
ATOM 1116 N N . PRO A 1 147 ? 0.544 -11.852 -4.398 1 97.06 147 PRO A N 1
ATOM 1117 C CA . PRO A 1 147 ? 0.831 -12.484 -5.688 1 97.06 147 PRO A CA 1
ATOM 1118 C C . PRO A 1 147 ? 1.654 -11.594 -6.617 1 97.06 147 PRO A C 1
ATOM 1120 O O . PRO A 1 147 ? 1.746 -10.391 -6.395 1 97.06 147 PRO A O 1
ATOM 1123 N N . SER A 1 148 ? 2.248 -12.281 -7.578 1 97 148 SER A N 1
ATOM 1124 C CA . SER A 1 148 ? 2.818 -11.531 -8.695 1 97 148 SER A CA 1
ATOM 1125 C C . SER A 1 148 ? 1.727 -10.906 -9.555 1 97 148 SER A C 1
ATOM 1127 O O . SER A 1 148 ? 0.668 -11.5 -9.758 1 97 148 SER A O 1
ATOM 1129 N N . THR A 1 149 ? 1.995 -9.711 -10 1 98.06 149 THR A N 1
ATOM 1130 C CA . THR A 1 149 ? 1.065 -9.023 -10.891 1 98.06 149 THR A CA 1
ATOM 1131 C C . THR A 1 149 ? 1.81 -8.391 -12.062 1 98.06 149 THR A C 1
ATOM 1133 O O . THR A 1 149 ? 3.041 -8.336 -12.07 1 98.06 149 THR A O 1
ATOM 1136 N N . PHE A 1 150 ? 0.989 -8.016 -13.078 1 98.62 150 PHE A N 1
ATOM 1137 C CA . PHE A 1 150 ? 1.544 -7.574 -14.352 1 98.62 150 PHE A CA 1
ATOM 1138 C C . PHE A 1 150 ? 0.9 -6.27 -14.805 1 98.62 150 PHE A C 1
ATOM 1140 O O . PHE A 1 150 ? -0.31 -6.086 -14.656 1 98.62 150 PHE A O 1
ATOM 1147 N N . GLN A 1 151 ? 1.772 -5.371 -15.242 1 98 151 GLN A N 1
ATOM 1148 C CA . GLN A 1 151 ? 1.225 -4.258 -16.016 1 98 151 GLN A CA 1
ATOM 1149 C C . GLN A 1 151 ? 1.024 -4.648 -17.469 1 98 151 GLN A C 1
ATOM 1151 O O . GLN A 1 151 ? 1.993 -4.918 -18.188 1 98 151 GLN A O 1
ATOM 1156 N N . ALA A 1 152 ? -0.269 -4.672 -17.906 1 98.81 152 ALA A N 1
ATOM 1157 C CA . ALA A 1 152 ? -0.53 -5.32 -19.188 1 98.81 152 ALA A CA 1
ATOM 1158 C C . ALA A 1 152 ? -1.854 -4.848 -19.781 1 98.81 152 ALA A C 1
ATOM 1160 O O . ALA A 1 152 ? -2.619 -4.137 -19.125 1 98.81 152 ALA A O 1
ATOM 1161 N N . VAL A 1 153 ? -1.999 -5.117 -21.062 1 98.81 153 VAL A N 1
ATOM 1162 C CA . VAL A 1 153 ? -3.283 -5.133 -21.75 1 98.81 153 VAL A CA 1
ATOM 1163 C C . VAL A 1 153 ? -3.68 -6.574 -22.062 1 98.81 153 VAL A C 1
ATOM 1165 O O . VAL A 1 153 ? -2.885 -7.34 -22.609 1 98.81 153 VAL A O 1
ATOM 1168 N N . ALA A 1 154 ? -4.82 -6.961 -21.625 1 98.88 154 ALA A N 1
ATOM 1169 C CA . ALA A 1 154 ? -5.312 -8.312 -21.859 1 98.88 154 ALA A CA 1
ATOM 1170 C C . ALA A 1 154 ? -6.707 -8.297 -22.484 1 98.88 154 ALA A C 1
ATOM 1172 O O . ALA A 1 154 ? -7.586 -7.566 -22.016 1 98.88 154 ALA A O 1
ATOM 1173 N N . ILE A 1 155 ? -6.883 -9.055 -23.531 1 98.81 155 ILE A N 1
ATOM 1174 C CA . ILE A 1 155 ? -8.188 -9.172 -24.188 1 98.81 155 ILE A CA 1
ATOM 1175 C C . ILE A 1 155 ? -8.594 -10.641 -24.25 1 98.81 155 ILE A C 1
ATOM 1177 O O . ILE A 1 155 ? -7.766 -11.516 -24.484 1 98.81 155 ILE A O 1
ATOM 1181 N N . ARG A 1 156 ? -9.781 -10.945 -23.906 1 98.69 156 ARG A N 1
ATOM 1182 C CA . ARG A 1 156 ? -10.391 -12.266 -24.047 1 98.69 156 ARG A CA 1
ATOM 1183 C C . ARG A 1 156 ? -11.672 -12.188 -24.859 1 98.69 156 ARG A C 1
ATOM 1185 O O . ARG A 1 156 ? -12.547 -11.375 -24.578 1 98.69 156 ARG A O 1
ATOM 1192 N N . VAL A 1 157 ? -11.758 -12.953 -25.859 1 98.44 157 VAL A N 1
ATOM 1193 C CA . VAL A 1 157 ? -12.945 -13.055 -26.688 1 98.44 157 VAL A CA 1
ATOM 1194 C C . VAL A 1 157 ? -13.547 -14.453 -26.562 1 98.44 157 VAL A C 1
ATOM 1196 O O . VAL A 1 157 ? -12.836 -15.453 -26.656 1 98.44 157 VAL A O 1
ATOM 1199 N N . THR A 1 158 ? -14.797 -14.5 -26.312 1 97.44 158 THR A N 1
ATOM 1200 C CA . THR A 1 158 ? -15.539 -15.758 -26.219 1 97.44 158 THR A CA 1
ATOM 1201 C C . THR A 1 158 ? -16.641 -15.812 -27.281 1 97.44 158 THR A C 1
ATOM 1203 O O . THR A 1 158 ? -17.828 -15.648 -26.953 1 97.44 158 THR A O 1
ATOM 1206 N N . PRO A 1 159 ? -16.312 -16.25 -28.453 1 95.19 159 PRO A N 1
ATOM 1207 C CA . PRO A 1 159 ? -17.297 -16.234 -29.531 1 95.19 159 PRO A CA 1
ATOM 1208 C C . PRO A 1 159 ? -18.406 -17.281 -29.344 1 95.19 159 PRO A C 1
ATOM 1210 O O . PRO A 1 159 ? -19.531 -17.062 -29.812 1 95.19 159 PRO A O 1
ATOM 1213 N N . ILE A 1 160 ? -18.078 -18.438 -28.844 1 93.31 160 ILE A N 1
ATOM 1214 C CA . ILE A 1 160 ? -19.031 -19.469 -28.516 1 93.31 160 ILE A CA 1
ATOM 1215 C C . ILE A 1 160 ? -18.734 -20.031 -27.125 1 93.31 160 ILE A C 1
ATOM 1217 O O . ILE A 1 160 ? -17.625 -19.844 -26.594 1 93.31 160 ILE A O 1
ATOM 1221 N N . LYS A 1 161 ? -19.75 -20.766 -26.641 1 91.19 161 LYS A N 1
ATOM 1222 C CA . LYS A 1 161 ? -19.594 -21.312 -25.297 1 91.19 161 LYS A CA 1
ATOM 1223 C C . LYS A 1 161 ? -18.375 -22.234 -25.234 1 91.19 161 LYS A C 1
ATOM 1225 O O . LYS A 1 161 ? -18.125 -23 -26.156 1 91.19 161 LYS A O 1
ATOM 1230 N N . ASN A 1 162 ? -17.484 -22.109 -24.375 1 93.06 162 ASN A N 1
ATOM 1231 C CA . ASN A 1 162 ? -16.375 -23 -24.047 1 93.06 162 ASN A CA 1
ATOM 1232 C C . ASN A 1 162 ? -15.164 -22.75 -24.938 1 93.06 162 ASN A C 1
ATOM 1234 O O . ASN A 1 162 ? -14.305 -23.609 -25.094 1 93.06 162 ASN A O 1
ATOM 1238 N N . LEU A 1 163 ? -15.211 -21.75 -25.688 1 96.94 163 LEU A N 1
ATOM 1239 C CA . LEU A 1 163 ? -14.047 -21.344 -26.469 1 96.94 163 LEU A CA 1
ATOM 1240 C C . LEU A 1 163 ? -13.586 -19.953 -26.078 1 96.94 163 LEU A C 1
ATOM 1242 O O . LEU A 1 163 ? -14.375 -19 -26.125 1 96.94 163 LEU A O 1
ATOM 1246 N N . GLN A 1 164 ? -12.359 -19.828 -25.766 1 98.38 164 GLN A N 1
ATOM 1247 C CA . GLN A 1 164 ? -11.781 -18.531 -25.422 1 98.38 164 GLN A CA 1
ATOM 1248 C C . GLN A 1 164 ? -10.555 -18.234 -26.266 1 98.38 164 GLN A C 1
ATOM 1250 O O . GLN A 1 164 ? -9.695 -19.109 -26.453 1 98.38 164 GLN A O 1
ATOM 1255 N N . ILE A 1 165 ? -10.492 -17.078 -26.797 1 98.75 165 ILE A N 1
ATOM 1256 C CA . ILE A 1 165 ? -9.336 -16.516 -27.484 1 98.75 165 ILE A CA 1
ATOM 1257 C C . ILE A 1 165 ? -8.75 -15.367 -26.656 1 98.75 165 ILE A C 1
ATOM 1259 O O . ILE A 1 165 ? -9.461 -14.422 -26.312 1 98.75 165 ILE A O 1
ATOM 1263 N N . ILE A 1 166 ? -7.488 -15.469 -26.422 1 98.81 166 ILE A N 1
ATOM 1264 C CA . ILE A 1 166 ? -6.906 -14.523 -25.469 1 98.81 166 ILE A CA 1
ATOM 1265 C C . ILE A 1 166 ? -5.676 -13.867 -26.094 1 98.81 166 ILE A C 1
ATOM 1267 O O . ILE A 1 166 ? -4.875 -14.531 -26.75 1 98.81 166 ILE A O 1
ATOM 1271 N N . GLY A 1 167 ? -5.531 -12.594 -25.938 1 98.88 167 GLY A N 1
ATOM 1272 C CA . GLY A 1 167 ? -4.352 -11.82 -26.281 1 98.88 167 GLY A CA 1
ATOM 1273 C C . GLY A 1 167 ? -3.84 -10.977 -25.125 1 98.88 167 GLY A C 1
ATOM 1274 O O . GLY A 1 167 ? -4.629 -10.383 -24.375 1 98.88 167 GLY A O 1
ATOM 1275 N N . ILE A 1 168 ? -2.512 -10.992 -24.906 1 98.94 168 ILE A N 1
ATOM 1276 C CA . ILE A 1 168 ? -1.926 -10.25 -23.797 1 98.94 168 ILE A CA 1
ATOM 1277 C C . ILE A 1 168 ? -0.673 -9.516 -24.266 1 98.94 168 ILE A C 1
ATOM 1279 O O . ILE A 1 168 ? 0.162 -10.094 -24.969 1 98.94 168 ILE A O 1
ATOM 1283 N N . ARG A 1 169 ? -0.578 -8.242 -23.969 1 98.88 169 ARG A N 1
ATOM 1284 C CA . ARG A 1 169 ? 0.661 -7.477 -24.047 1 98.88 169 ARG A CA 1
ATOM 1285 C C . ARG A 1 169 ? 1.097 -7.012 -22.656 1 98.88 169 ARG A C 1
ATOM 1287 O O . ARG A 1 169 ? 0.448 -6.152 -22.047 1 98.88 169 ARG A O 1
ATOM 1294 N N . GLU A 1 170 ? 2.168 -7.57 -22.188 1 98.75 170 GLU A N 1
ATOM 1295 C CA . GLU A 1 170 ? 2.699 -7.238 -20.875 1 98.75 170 GLU A CA 1
ATOM 1296 C C . GLU A 1 170 ? 3.9 -6.301 -20.984 1 98.75 170 GLU A C 1
ATOM 1298 O O . GLU A 1 170 ? 4.742 -6.465 -21.875 1 98.75 170 GLU A O 1
ATOM 1303 N N . PHE A 1 171 ? 4.043 -5.352 -20.031 1 98.19 171 PHE A N 1
ATOM 1304 C CA . PHE A 1 171 ? 5.07 -4.32 -20.125 1 98.19 171 PHE A CA 1
ATOM 1305 C C . PHE A 1 171 ? 5.98 -4.352 -18.891 1 98.19 171 PHE A C 1
ATOM 1307 O O . PHE A 1 171 ? 7.188 -4.113 -19 1 98.19 171 PHE A O 1
ATOM 1314 N N . ARG A 1 172 ? 5.434 -4.531 -17.75 1 97.56 172 ARG A N 1
ATOM 1315 C CA . ARG A 1 172 ? 6.184 -4.539 -16.5 1 97.56 172 ARG A CA 1
ATOM 1316 C C . ARG A 1 172 ? 5.676 -5.629 -15.57 1 97.56 172 ARG A C 1
ATOM 1318 O O . ARG A 1 172 ? 4.543 -6.098 -15.711 1 97.56 172 ARG A O 1
ATOM 1325 N N . PHE A 1 173 ? 6.59 -5.902 -14.672 1 97.25 173 PHE A N 1
ATOM 1326 C CA . PHE A 1 173 ? 6.363 -7.043 -13.797 1 97.25 173 PHE A CA 1
ATOM 1327 C C . PHE A 1 173 ? 6.652 -6.676 -12.344 1 97.25 173 PHE A C 1
ATOM 1329 O O . PHE A 1 173 ? 7.598 -5.941 -12.062 1 97.25 173 PHE A O 1
ATOM 1336 N N . LYS A 1 174 ? 5.742 -7.121 -11.461 1 96.5 174 LYS A N 1
ATOM 1337 C CA . LYS A 1 174 ? 5.957 -7.051 -10.016 1 96.5 174 LYS A CA 1
ATOM 1338 C C . LYS A 1 174 ? 5.961 -8.445 -9.391 1 96.5 174 LYS A C 1
ATOM 1340 O O . LYS A 1 174 ? 4.918 -9.102 -9.32 1 96.5 174 LYS A O 1
ATOM 1345 N N . ASN A 1 175 ? 7.098 -8.867 -8.883 1 94.69 175 ASN A N 1
ATOM 1346 C CA . ASN A 1 175 ? 7.113 -10.172 -8.234 1 94.69 175 ASN A CA 1
ATOM 1347 C C . ASN A 1 175 ? 6.5 -10.117 -6.84 1 94.69 175 ASN A C 1
ATOM 1349 O O . ASN A 1 175 ? 6.117 -9.047 -6.367 1 94.69 175 ASN A O 1
ATOM 1353 N N . ARG A 1 176 ? 6.527 -11.172 -6.062 1 94.19 176 ARG A N 1
ATOM 1354 C CA . ARG A 1 176 ? 5.723 -11.352 -4.859 1 94.19 176 ARG A CA 1
ATOM 1355 C C . ARG A 1 176 ? 6.273 -10.523 -3.701 1 94.19 176 ARG A C 1
ATOM 1357 O O . ARG A 1 176 ? 5.562 -10.25 -2.732 1 94.19 176 ARG A O 1
ATOM 1364 N N . ILE A 1 177 ? 7.57 -10.164 -3.74 1 92.94 177 ILE A N 1
ATOM 1365 C CA . ILE A 1 177 ? 8.141 -9.492 -2.582 1 92.94 177 ILE A CA 1
ATOM 1366 C C . ILE A 1 177 ? 8.547 -8.07 -2.961 1 92.94 177 ILE A C 1
ATOM 1368 O O . ILE A 1 177 ? 9.289 -7.41 -2.229 1 92.94 177 ILE A O 1
ATOM 1372 N N . GLN A 1 178 ? 8.117 -7.625 -4.141 1 93.06 178 GLN A N 1
ATOM 1373 C CA . GLN A 1 178 ? 8.406 -6.266 -4.574 1 93.06 178 GLN A CA 1
ATOM 1374 C C . GLN A 1 178 ? 7.234 -5.332 -4.301 1 93.06 178 GLN A C 1
ATOM 1376 O O . GLN A 1 178 ? 6.074 -5.754 -4.352 1 93.06 178 GLN A O 1
ATOM 1381 N N . ALA A 1 179 ? 7.547 -4.102 -4.137 1 91.06 179 ALA A N 1
ATOM 1382 C CA . ALA A 1 179 ? 6.523 -3.109 -3.826 1 91.06 179 ALA A CA 1
ATOM 1383 C C . ALA A 1 179 ? 5.969 -2.479 -5.098 1 91.06 179 ALA A C 1
ATOM 1385 O O . ALA A 1 179 ? 4.84 -1.979 -5.113 1 91.06 179 ALA A O 1
ATOM 1386 N N . ASP A 1 180 ? 6.824 -2.525 -6.156 1 91.88 180 ASP A N 1
ATOM 1387 C CA . ASP A 1 180 ? 6.469 -1.801 -7.375 1 91.88 180 ASP A CA 1
ATOM 1388 C C . ASP A 1 180 ? 6.738 -2.648 -8.617 1 91.88 180 ASP A C 1
ATOM 1390 O O . ASP A 1 180 ? 7.289 -3.746 -8.516 1 91.88 180 ASP A O 1
ATOM 1394 N N . TYR A 1 181 ? 6.289 -2.076 -9.75 1 94.94 181 TYR A N 1
ATOM 1395 C CA . TYR A 1 181 ? 6.488 -2.74 -11.031 1 94.94 181 TYR A CA 1
ATOM 1396 C C . TYR A 1 181 ? 7.828 -2.35 -11.648 1 94.94 181 TYR A C 1
ATOM 1398 O O . TYR A 1 181 ? 8.234 -1.188 -11.578 1 94.94 181 TYR A O 1
ATOM 1406 N N . HIS A 1 182 ? 8.461 -3.381 -12.258 1 95.56 182 HIS A N 1
ATOM 1407 C CA . HIS A 1 182 ? 9.781 -3.191 -12.836 1 95.56 182 HIS A CA 1
ATOM 1408 C C . HIS A 1 182 ? 9.867 -3.822 -14.227 1 95.56 182 HIS A C 1
ATOM 1410 O O . HIS A 1 182 ? 9.07 -4.695 -14.562 1 95.56 182 HIS A O 1
ATOM 1416 N N . ARG A 1 183 ? 10.82 -3.299 -14.984 1 96 183 ARG A N 1
ATOM 1417 C CA . ARG A 1 183 ? 11.148 -3.918 -16.266 1 96 183 ARG A CA 1
ATOM 1418 C C . ARG A 1 183 ? 12.117 -5.078 -16.078 1 96 183 ARG A C 1
ATOM 1420 O O . ARG A 1 183 ? 13.227 -5.062 -16.609 1 96 183 ARG A O 1
ATOM 1427 N N . GLN A 1 184 ? 11.648 -6 -15.297 1 95.75 184 GLN A N 1
ATOM 1428 C CA . GLN A 1 184 ? 12.375 -7.207 -14.93 1 95.75 184 GLN A CA 1
ATOM 1429 C C . GLN A 1 184 ? 11.484 -8.438 -15.023 1 95.75 184 GLN A C 1
ATOM 1431 O O . GLN A 1 184 ? 10.289 -8.328 -15.32 1 95.75 184 GLN A O 1
ATOM 1436 N N . THR A 1 185 ? 12.094 -9.578 -14.945 1 95.31 185 THR A N 1
ATOM 1437 C CA . THR A 1 185 ? 11.422 -10.852 -14.75 1 95.31 185 THR A CA 1
ATOM 1438 C C . THR A 1 185 ? 11.992 -11.578 -13.531 1 95.31 185 THR A C 1
ATOM 1440 O O . THR A 1 185 ? 12.828 -11.031 -12.812 1 95.31 185 THR A O 1
ATOM 1443 N N . LEU A 1 186 ? 11.5 -12.758 -13.32 1 94.88 186 LEU A N 1
ATOM 1444 C CA . LEU A 1 186 ? 12.031 -13.555 -12.227 1 94.88 186 LEU A CA 1
ATOM 1445 C C . LEU A 1 186 ? 13.453 -14.016 -12.531 1 94.88 186 LEU A C 1
ATOM 1447 O O . LEU A 1 186 ? 14.211 -14.352 -11.617 1 94.88 186 LEU A O 1
ATOM 1451 N N . LEU A 1 187 ? 13.812 -14.062 -13.758 1 93.31 187 LEU A N 1
ATOM 1452 C CA . LEU A 1 187 ? 15.141 -14.516 -14.133 1 93.31 187 LEU A CA 1
ATOM 1453 C C . LEU A 1 187 ? 16.219 -13.594 -13.57 1 93.31 187 LEU A C 1
ATOM 1455 O O . LEU A 1 187 ? 17.328 -14.031 -13.281 1 93.31 187 LEU A O 1
ATOM 1459 N N . ASN A 1 188 ? 15.867 -12.367 -13.414 1 93.56 188 ASN A N 1
ATOM 1460 C CA . ASN A 1 188 ? 16.812 -11.398 -12.859 1 93.56 188 ASN A CA 1
ATOM 1461 C C . ASN A 1 188 ? 17.25 -11.773 -11.445 1 93.56 188 ASN A C 1
ATOM 1463 O O . ASN A 1 188 ? 18.25 -11.273 -10.938 1 93.56 188 ASN A O 1
ATOM 1467 N N . PHE A 1 189 ? 16.484 -12.648 -10.867 1 89.25 189 PHE A N 1
ATOM 1468 C CA . PHE A 1 189 ? 16.766 -13.047 -9.492 1 89.25 189 PHE A CA 1
ATOM 1469 C C . PHE A 1 189 ? 17.312 -14.469 -9.438 1 89.25 189 PHE A C 1
ATOM 1471 O O . PHE A 1 189 ? 17.484 -15.039 -8.359 1 89.25 189 PHE A O 1
ATOM 1478 N N . ASN A 1 190 ? 17.5 -15 -10.523 1 88.25 190 ASN A N 1
ATOM 1479 C CA . ASN A 1 190 ? 18.094 -16.328 -10.672 1 88.25 190 ASN A CA 1
ATOM 1480 C C . ASN A 1 190 ? 19.594 -16.25 -10.844 1 88.25 190 ASN A C 1
ATOM 1482 O O . ASN A 1 190 ? 20.094 -15.43 -11.625 1 88.25 190 ASN A O 1
ATOM 1486 N N . ASP A 1 191 ? 20.312 -17.141 -10.203 1 84.56 191 ASP A N 1
ATOM 1487 C CA . ASP A 1 191 ? 21.766 -17.094 -10.195 1 84.56 191 ASP A CA 1
ATOM 1488 C C . ASP A 1 191 ? 22.328 -17.281 -11.594 1 84.56 191 ASP A C 1
ATOM 1490 O O . ASP A 1 191 ? 23.375 -16.719 -11.93 1 84.56 191 ASP A O 1
ATOM 1494 N N . HIS A 1 192 ? 21.672 -18.047 -12.383 1 88.12 192 HIS A N 1
ATOM 1495 C CA . HIS A 1 192 ? 22.156 -18.328 -13.727 1 88.12 192 HIS A CA 1
ATOM 1496 C C . HIS A 1 192 ? 22.031 -17.094 -14.633 1 88.12 192 HIS A C 1
ATOM 1498 O O . HIS A 1 192 ? 22.797 -16.938 -15.586 1 88.12 192 HIS A O 1
ATOM 1504 N N . TYR A 1 193 ? 21.078 -16.203 -14.242 1 91.62 193 TYR A N 1
ATOM 1505 C CA . TYR A 1 193 ? 20.719 -15.133 -15.18 1 91.62 193 TYR A CA 1
ATOM 1506 C C . TYR A 1 193 ? 20.891 -13.766 -14.531 1 91.62 193 TYR A C 1
ATOM 1508 O O . TYR A 1 193 ? 20.281 -12.789 -14.969 1 91.62 193 TYR A O 1
ATOM 1516 N N . SER A 1 194 ? 21.641 -13.656 -13.5 1 88.5 194 SER A N 1
ATOM 1517 C CA . SER A 1 194 ? 21.781 -12.438 -12.711 1 88.5 194 SER A CA 1
ATOM 1518 C C . SER A 1 194 ? 22.375 -11.312 -13.539 1 88.5 194 SER A C 1
ATOM 1520 O O . SER A 1 194 ? 22.312 -10.141 -13.148 1 88.5 194 SER A O 1
ATOM 1522 N N . TYR A 1 195 ? 22.922 -11.609 -14.727 1 92.25 195 TYR A N 1
ATOM 1523 C CA . TYR A 1 195 ? 23.547 -10.617 -15.602 1 92.25 195 TYR A CA 1
ATOM 1524 C C . TYR A 1 195 ? 22.5 -9.906 -16.453 1 92.25 195 TYR A C 1
ATOM 1526 O O . TYR A 1 195 ? 22.797 -8.898 -17.094 1 92.25 195 TYR A O 1
ATOM 1534 N N . LEU A 1 196 ? 21.297 -10.406 -16.469 1 93.31 196 LEU A N 1
ATOM 1535 C CA . LEU A 1 196 ? 20.266 -9.812 -17.328 1 93.31 196 LEU A CA 1
ATOM 1536 C C . LEU A 1 196 ? 20.016 -8.367 -16.938 1 93.31 196 LEU A C 1
ATOM 1538 O O . LEU A 1 196 ? 19.984 -8.031 -15.75 1 93.31 196 LEU A O 1
ATOM 1542 N N . PRO A 1 197 ? 19.812 -7.516 -17.906 1 92.19 197 PRO A N 1
ATOM 1543 C CA . PRO A 1 197 ? 19.547 -6.105 -17.594 1 92.19 197 PRO A CA 1
ATOM 1544 C C . PRO A 1 197 ? 18.125 -5.871 -17.078 1 92.19 197 PRO A C 1
ATOM 1546 O O . PRO A 1 197 ? 17.25 -6.695 -17.297 1 92.19 197 PRO A O 1
ATOM 1549 N N . ASP A 1 198 ? 17.922 -4.73 -16.438 1 92.12 198 ASP A N 1
ATOM 1550 C CA . ASP A 1 198 ? 16.625 -4.312 -15.93 1 92.12 198 ASP A CA 1
ATOM 1551 C C . ASP A 1 198 ? 15.891 -3.439 -16.938 1 92.12 198 ASP A C 1
ATOM 1553 O O . ASP A 1 198 ? 15.43 -2.342 -16.609 1 92.12 198 ASP A O 1
ATOM 1557 N N . ASN A 1 199 ? 15.789 -3.828 -18.125 1 94.31 199 ASN A N 1
ATOM 1558 C CA . ASN A 1 199 ? 15.164 -3.027 -19.172 1 94.31 199 ASN A CA 1
ATOM 1559 C C . ASN A 1 199 ? 14.289 -3.883 -20.078 1 94.31 199 ASN A C 1
ATOM 1561 O O . ASN A 1 1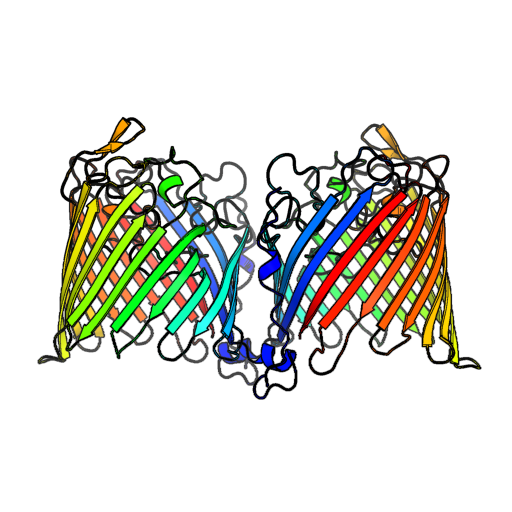99 ? 14.188 -3.617 -21.281 1 94.31 199 ASN A O 1
ATOM 1565 N N . SER A 1 200 ? 13.75 -4.93 -19.531 1 95 200 SER A N 1
ATOM 1566 C CA . SER A 1 200 ? 12.836 -5.773 -20.297 1 95 200 SER A CA 1
ATOM 1567 C C . SER A 1 200 ? 11.68 -4.965 -20.859 1 95 200 SER A C 1
ATOM 1569 O O . SER A 1 200 ? 11.148 -4.074 -20.188 1 95 200 SER A O 1
ATOM 1571 N N . ILE A 1 201 ? 11.273 -5.352 -22.125 1 96.06 201 ILE A N 1
ATOM 1572 C CA . ILE A 1 201 ? 10.125 -4.66 -22.719 1 96.06 201 ILE A CA 1
ATOM 1573 C C . ILE A 1 201 ? 8.891 -5.551 -22.641 1 96.06 201 ILE A C 1
ATOM 1575 O O . ILE A 1 201 ? 7.883 -5.293 -23.297 1 96.06 201 ILE A O 1
ATOM 1579 N N . GLY A 1 202 ? 8.984 -6.641 -21.969 1 97.25 202 GLY A N 1
ATOM 1580 C CA . GLY A 1 202 ? 7.828 -7.426 -21.578 1 97.25 202 GLY A CA 1
ATOM 1581 C C . GLY A 1 202 ? 7.547 -8.586 -22.516 1 97.25 202 GLY A C 1
ATOM 1582 O O . GLY A 1 202 ? 8.477 -9.258 -22.969 1 97.25 202 GLY A O 1
ATOM 1583 N N . THR A 1 203 ? 6.266 -8.914 -22.672 1 98.44 203 THR A N 1
ATOM 1584 C CA . THR A 1 203 ? 5.867 -10.148 -23.328 1 98.44 203 THR A CA 1
ATOM 1585 C C . THR A 1 203 ? 4.637 -9.922 -24.203 1 98.44 203 THR A C 1
ATOM 1587 O O . THR A 1 203 ? 3.766 -9.117 -23.859 1 98.44 203 THR A O 1
ATOM 1590 N N . LEU A 1 204 ? 4.656 -10.578 -25.375 1 98.62 204 LEU A N 1
ATOM 1591 C CA . LEU A 1 204 ? 3.451 -10.773 -26.156 1 98.62 204 LEU A CA 1
ATOM 1592 C C . LEU A 1 204 ? 2.967 -12.219 -26.062 1 98.62 204 LEU A C 1
ATOM 1594 O O . LEU A 1 204 ? 3.76 -13.148 -26.203 1 98.62 204 LEU A O 1
ATOM 1598 N N . ALA A 1 205 ? 1.676 -12.43 -25.781 1 98.81 205 ALA A N 1
ATOM 1599 C CA . ALA A 1 205 ? 1.155 -13.789 -25.641 1 98.81 205 ALA A CA 1
ATOM 1600 C C . ALA A 1 205 ? -0.207 -13.922 -26.312 1 98.81 205 ALA A C 1
ATOM 1602 O O . ALA A 1 205 ? -1.011 -12.984 -26.297 1 98.81 205 ALA A O 1
ATOM 1603 N N . PHE A 1 206 ? -0.429 -15.094 -26.891 1 98.81 206 PHE A N 1
ATOM 1604 C CA . PHE A 1 206 ? -1.711 -15.484 -27.469 1 98.81 206 PHE A CA 1
ATOM 1605 C C . PHE A 1 206 ? -2.131 -16.859 -26.969 1 98.81 206 PHE A C 1
ATOM 1607 O O . PHE A 1 206 ? -1.303 -17.766 -26.859 1 98.81 206 PHE A O 1
ATOM 1614 N N . GLY A 1 207 ? -3.43 -16.938 -26.594 1 98.75 207 GLY A N 1
ATOM 1615 C CA . GLY A 1 207 ? -3.928 -18.203 -26.078 1 98.75 207 GLY A CA 1
ATOM 1616 C C . GLY A 1 207 ? -5.254 -18.609 -26.672 1 98.75 207 GLY A C 1
ATOM 1617 O O . GLY A 1 207 ? -6.082 -17.766 -27.016 1 98.75 207 GLY A O 1
ATOM 1618 N N . LEU A 1 208 ? -5.402 -19.891 -26.859 1 98.5 208 LEU A N 1
ATOM 1619 C CA . LEU A 1 208 ? -6.652 -20.547 -27.219 1 98.5 208 LEU A CA 1
ATOM 1620 C C . LEU A 1 208 ? -7.016 -21.641 -26.219 1 98.5 208 LEU A C 1
ATOM 1622 O O . LEU A 1 208 ? -6.168 -22.453 -25.859 1 98.5 208 LEU A O 1
ATOM 1626 N N . LYS A 1 209 ? -8.266 -21.547 -25.75 1 98.19 209 LYS A N 1
ATOM 1627 C CA . LYS A 1 209 ? -8.773 -22.578 -24.828 1 98.19 209 LYS A CA 1
ATOM 1628 C C . LYS A 1 209 ? -10.133 -23.094 -25.297 1 98.19 209 LYS A C 1
ATOM 1630 O O . LYS A 1 209 ? -11.016 -22.312 -25.656 1 98.19 209 LYS A O 1
ATOM 1635 N N . GLY A 1 210 ? -10.305 -24.422 -25.203 1 97.69 210 GLY A N 1
ATOM 1636 C CA . GLY A 1 210 ? -11.57 -25 -25.625 1 97.69 210 GLY A CA 1
ATOM 1637 C C . GLY A 1 210 ? -11.922 -26.281 -24.891 1 97.69 210 GLY A C 1
ATOM 1638 O O . GLY A 1 210 ? -11.031 -26.969 -24.391 1 97.69 210 GLY A O 1
ATOM 1639 N N . ARG A 1 211 ? -13.172 -26.469 -24.844 1 96.44 211 ARG A N 1
ATOM 1640 C CA . ARG A 1 211 ? -13.703 -27.719 -24.297 1 96.44 211 ARG A CA 1
ATOM 1641 C C . ARG A 1 211 ? -14.844 -28.25 -25.156 1 96.44 211 ARG A C 1
ATOM 1643 O O . ARG A 1 211 ? -15.672 -27.484 -25.656 1 96.44 211 ARG A O 1
ATOM 1650 N N . LEU A 1 212 ? -14.805 -29.609 -25.422 1 93.62 212 LEU A N 1
ATOM 1651 C CA . LEU A 1 212 ? -15.859 -30.25 -26.203 1 93.62 212 LEU A CA 1
ATOM 1652 C C . LEU A 1 212 ? -15.961 -31.734 -25.859 1 93.62 212 LEU A C 1
ATOM 1654 O O . LEU A 1 212 ? -14.992 -32.469 -26.031 1 93.62 212 LEU A O 1
ATOM 1658 N N . MET A 1 213 ? -17.109 -32.188 -25.391 1 92.69 213 MET A N 1
ATOM 1659 C CA . MET A 1 213 ? -17.438 -33.594 -25.188 1 92.69 213 MET A CA 1
ATOM 1660 C C . MET A 1 213 ? -16.359 -34.312 -24.375 1 92.69 213 MET A C 1
ATOM 1662 O O . MET A 1 213 ? -15.836 -35.344 -24.797 1 92.69 213 MET A O 1
ATOM 1666 N N . GLY A 1 214 ? -15.922 -33.688 -23.25 1 92.56 214 GLY A N 1
ATOM 1667 C CA . GLY A 1 214 ? -14.953 -34.312 -22.359 1 92.56 214 GLY A CA 1
ATOM 1668 C C . GLY A 1 214 ? -13.516 -33.969 -22.703 1 92.56 214 GLY A C 1
ATOM 1669 O O . GLY A 1 214 ? -12.609 -34.188 -21.906 1 92.56 214 GLY A O 1
ATOM 1670 N N . VAL A 1 215 ? -13.305 -33.531 -23.938 1 97 215 VAL A N 1
ATOM 1671 C CA . VAL A 1 215 ? -11.969 -33.125 -24.391 1 97 215 VAL A CA 1
ATOM 1672 C C . VAL A 1 215 ? -11.711 -31.672 -24 1 97 215 VAL A C 1
ATOM 1674 O O . VAL A 1 215 ? -12.586 -30.812 -24.141 1 97 215 VAL A O 1
ATOM 1677 N N . HIS A 1 216 ? -10.703 -31.375 -23.453 1 97.5 216 HIS A N 1
ATOM 1678 C CA . HIS A 1 216 ? -10.258 -30.016 -23.203 1 97.5 216 HIS A CA 1
ATOM 1679 C C . HIS A 1 216 ? -8.859 -29.781 -23.766 1 97.5 216 HIS A C 1
ATOM 1681 O O . HIS A 1 216 ? -7.996 -30.656 -23.688 1 97.5 216 HIS A O 1
ATOM 1687 N N . ALA A 1 217 ? -8.609 -28.672 -24.359 1 98.12 217 ALA A N 1
ATOM 1688 C CA . ALA A 1 217 ? -7.34 -28.344 -25 1 98.12 217 ALA A CA 1
ATOM 1689 C C . ALA A 1 217 ? -6.977 -26.875 -24.812 1 98.12 217 ALA A C 1
ATOM 1691 O O . ALA A 1 217 ? -7.859 -26.016 -24.734 1 98.12 217 ALA A O 1
ATOM 1692 N N . THR A 1 218 ? -5.77 -26.609 -24.688 1 98.12 218 THR A N 1
ATOM 1693 C CA . THR A 1 218 ? -5.242 -25.25 -24.672 1 98.12 218 THR A CA 1
ATOM 1694 C C . THR A 1 218 ? -4.008 -25.125 -25.562 1 98.12 218 THR A C 1
ATOM 1696 O O . THR A 1 218 ? -3.266 -26.094 -25.719 1 98.12 218 THR A O 1
ATOM 1699 N N . ALA A 1 219 ? -3.824 -24.047 -26.188 1 98.75 219 ALA A N 1
ATOM 1700 C CA . ALA A 1 219 ? -2.648 -23.672 -26.969 1 98.75 219 ALA A CA 1
ATOM 1701 C C . ALA A 1 219 ? -2.225 -22.234 -26.703 1 98.75 219 ALA A C 1
ATOM 1703 O O . ALA A 1 219 ? -3.059 -21.328 -26.688 1 98.75 219 ALA A O 1
ATOM 1704 N N . TRP A 1 220 ? -0.951 -22.094 -26.406 1 98.81 220 TRP A N 1
ATOM 1705 C CA . TRP A 1 220 ? -0.425 -20.781 -26.109 1 98.81 220 TRP A CA 1
ATOM 1706 C C . TRP A 1 220 ? 0.845 -20.5 -26.906 1 98.81 220 TRP A C 1
ATOM 1708 O O . TRP A 1 220 ? 1.67 -21.391 -27.109 1 98.81 220 TRP A O 1
ATOM 1718 N N . PHE A 1 221 ? 0.982 -19.312 -27.359 1 98.81 221 PHE A N 1
ATOM 1719 C CA . PHE A 1 221 ? 2.229 -18.75 -27.875 1 98.81 221 PHE A CA 1
ATOM 1720 C C . PHE A 1 221 ? 2.695 -17.578 -27.031 1 98.81 221 PHE A C 1
ATOM 1722 O O . PHE A 1 221 ? 1.911 -16.688 -26.719 1 98.81 221 PHE A O 1
ATOM 1729 N N . TYR A 1 222 ? 3.887 -17.672 -26.625 1 98.69 222 TYR A N 1
ATOM 1730 C CA . TYR A 1 222 ? 4.52 -16.578 -25.906 1 98.69 222 TYR A CA 1
ATOM 1731 C C . TYR A 1 222 ? 5.75 -16.062 -26.656 1 98.69 222 TYR A C 1
ATOM 1733 O O . TYR A 1 222 ? 6.598 -16.859 -27.062 1 98.69 222 TYR A O 1
ATOM 1741 N N . ARG A 1 223 ? 5.875 -14.805 -26.844 1 98.31 223 ARG A N 1
ATOM 1742 C CA . ARG A 1 223 ? 7.125 -14.148 -27.203 1 98.31 223 ARG A CA 1
ATOM 1743 C C . ARG A 1 223 ? 7.68 -13.336 -26.031 1 98.31 223 ARG A C 1
ATOM 1745 O O . ARG A 1 223 ? 7.262 -12.195 -25.812 1 98.31 223 ARG A O 1
ATOM 1752 N N . PHE A 1 224 ? 8.57 -13.953 -25.359 1 97.69 224 PHE A N 1
ATOM 1753 C CA . PHE A 1 224 ? 9.297 -13.211 -24.344 1 97.69 224 PHE A CA 1
ATOM 1754 C C . PHE A 1 224 ? 10.406 -12.375 -24.969 1 97.69 224 PHE A C 1
ATOM 1756 O O . PHE A 1 224 ? 11.516 -12.867 -25.188 1 97.69 224 PHE A O 1
ATOM 1763 N N . TYR A 1 225 ? 10.148 -11.094 -25.094 1 97.06 225 TYR A N 1
ATOM 1764 C CA . TYR A 1 225 ? 11.031 -10.258 -25.891 1 97.06 225 TYR A CA 1
ATOM 1765 C C . TYR A 1 225 ? 12.453 -10.297 -25.344 1 97.06 225 TYR A C 1
ATOM 1767 O O . TYR A 1 225 ? 12.68 -10.078 -24.156 1 97.06 225 TYR A O 1
ATOM 1775 N N . GLY A 1 226 ? 13.375 -10.586 -26.266 1 95.06 226 GLY A N 1
ATOM 1776 C CA . GLY A 1 226 ? 14.797 -10.602 -25.953 1 95.06 226 GLY A CA 1
ATOM 1777 C C . GLY A 1 226 ? 15.25 -11.914 -25.328 1 95.06 226 GLY A C 1
ATOM 1778 O O . GLY A 1 226 ? 16.453 -12.133 -25.156 1 95.06 226 GLY A O 1
ATOM 1779 N N . LEU A 1 227 ? 14.328 -12.836 -25.109 1 94.75 227 LEU A N 1
ATOM 1780 C CA . LEU A 1 227 ? 14.688 -14.062 -24.406 1 94.75 227 LEU A CA 1
ATOM 1781 C C . LEU A 1 227 ? 14.391 -15.289 -25.25 1 94.75 227 LEU A C 1
ATOM 1783 O O . LEU A 1 227 ? 15.312 -15.977 -25.703 1 94.75 227 LEU A O 1
ATOM 1787 N N . THR A 1 228 ? 13.125 -15.547 -25.531 1 95.62 228 THR A N 1
ATOM 1788 C CA . THR A 1 228 ? 12.781 -16.75 -26.266 1 95.62 228 THR A CA 1
ATOM 1789 C C . THR A 1 228 ? 11.344 -16.703 -26.766 1 95.62 228 THR A C 1
ATOM 1791 O O . THR A 1 228 ? 10.547 -15.898 -26.281 1 95.62 228 THR A O 1
ATOM 1794 N N . ASN A 1 229 ? 11.047 -17.516 -27.766 1 97.88 229 ASN A N 1
ATOM 1795 C CA . ASN A 1 229 ? 9.68 -17.875 -28.125 1 97.88 229 ASN A CA 1
ATOM 1796 C C . ASN A 1 229 ? 9.281 -19.219 -27.5 1 97.88 229 ASN A C 1
ATOM 1798 O O . ASN A 1 229 ? 10.117 -20.109 -27.359 1 97.88 229 ASN A O 1
ATOM 1802 N N . MET A 1 230 ? 7.973 -19.312 -27.219 1 98.25 230 MET A N 1
ATOM 1803 C CA . MET A 1 230 ? 7.484 -20.531 -26.609 1 98.25 230 MET A CA 1
ATOM 1804 C C . MET A 1 230 ? 6.117 -20.922 -27.172 1 98.25 230 MET A C 1
ATOM 1806 O O . MET A 1 230 ? 5.23 -20.078 -27.281 1 98.25 230 MET A O 1
ATOM 1810 N N . PHE A 1 231 ? 6.051 -22.109 -27.609 1 98.75 231 PHE A N 1
ATOM 1811 C CA . PHE A 1 231 ? 4.746 -22.734 -27.812 1 98.75 231 PHE A CA 1
ATOM 1812 C C . PHE A 1 231 ? 4.426 -23.703 -26.688 1 98.75 231 PHE A C 1
ATOM 1814 O O . PHE A 1 231 ? 5.289 -24.484 -26.266 1 98.75 231 PHE A O 1
ATOM 1821 N N . TYR A 1 232 ? 3.244 -23.656 -26.172 1 98.75 232 TYR A N 1
ATOM 1822 C CA . TYR A 1 232 ? 2.779 -24.562 -25.141 1 98.75 232 TYR A CA 1
ATOM 1823 C C . TYR A 1 232 ? 1.382 -25.078 -25.453 1 98.75 232 TYR A C 1
ATOM 1825 O O . TYR A 1 232 ? 0.479 -24.297 -25.766 1 98.75 232 TYR A O 1
ATOM 1833 N N . GLY A 1 233 ? 1.226 -26.406 -25.312 1 98.75 233 GLY A N 1
ATOM 1834 C CA . GLY A 1 233 ? -0.08 -26.984 -25.562 1 98.75 233 GLY A CA 1
ATOM 1835 C C . GLY A 1 233 ? -0.408 -28.141 -24.625 1 98.75 233 GLY A C 1
ATOM 1836 O O . GLY A 1 233 ? 0.487 -28.859 -24.203 1 98.75 233 GLY A O 1
ATOM 1837 N N . THR A 1 234 ? -1.692 -28.266 -24.312 1 98.69 234 THR A N 1
ATOM 1838 C CA . THR A 1 234 ? -2.201 -29.406 -23.578 1 98.69 234 THR A CA 1
ATOM 1839 C C . THR A 1 234 ? -3.428 -30 -24.281 1 98.69 234 THR A C 1
ATOM 1841 O O . THR A 1 234 ? -4.172 -29.281 -24.953 1 98.69 234 THR A O 1
ATOM 1844 N N . LEU A 1 235 ? -3.557 -31.266 -24.203 1 98.44 235 LEU A N 1
ATOM 1845 C CA . LEU A 1 235 ? -4.723 -32 -24.656 1 98.44 235 LEU A CA 1
ATOM 1846 C C . LEU A 1 235 ? -5.152 -33.031 -23.625 1 98.44 235 LEU A C 1
ATOM 1848 O O . LEU A 1 235 ? -4.359 -33.906 -23.219 1 98.44 235 LEU A O 1
ATOM 1852 N N . GLY A 1 236 ? -6.453 -32.906 -23.188 1 98.19 236 GLY A N 1
ATOM 1853 C CA . GLY A 1 236 ? -6.961 -33.812 -22.172 1 98.19 236 GLY A CA 1
ATOM 1854 C C . GLY A 1 236 ? -8.32 -34.375 -22.5 1 98.19 236 GLY A C 1
ATOM 1855 O O . GLY A 1 236 ? -9.062 -33.812 -23.312 1 98.19 236 GLY A O 1
ATOM 1856 N N . TYR A 1 237 ? -8.523 -35.531 -21.969 1 97.75 237 TYR A N 1
ATOM 1857 C CA . TYR A 1 237 ? -9.82 -36.188 -22.094 1 97.75 237 TYR A CA 1
ATOM 1858 C C . TYR A 1 237 ? -10.266 -36.812 -20.766 1 97.75 237 TYR A C 1
ATOM 1860 O O . TYR A 1 237 ? -9.469 -37.438 -20.078 1 97.75 237 TYR A O 1
ATOM 1868 N N . THR A 1 238 ? -11.438 -36.562 -20.422 1 94.94 238 THR A N 1
ATOM 1869 C CA . THR A 1 238 ? -12.102 -37.188 -19.297 1 94.94 238 THR A CA 1
ATOM 1870 C C . THR A 1 238 ? -13.344 -37.969 -19.75 1 94.94 238 THR A C 1
ATOM 1872 O O . THR A 1 238 ? -14.219 -37.375 -20.391 1 94.94 238 THR A O 1
ATOM 1875 N N . THR A 1 239 ? -13.508 -39.094 -19.297 1 93.69 239 THR A N 1
ATOM 1876 C CA . THR A 1 239 ? -14.641 -39.906 -19.719 1 93.69 239 THR A CA 1
ATOM 1877 C C . THR A 1 239 ? -15.906 -39.5 -18.984 1 93.69 239 THR A C 1
ATOM 1879 O O . THR A 1 239 ? -15.844 -38.875 -17.938 1 93.69 239 THR A O 1
ATOM 1882 N N . PRO A 1 240 ? -17.047 -39.844 -19.641 1 90.69 240 PRO A N 1
ATOM 1883 C CA . PRO A 1 240 ? -18.25 -39.812 -18.812 1 90.69 240 PRO A CA 1
ATOM 1884 C C . PRO A 1 240 ? -18.172 -40.781 -17.625 1 90.69 240 PRO A C 1
ATOM 1886 O O . PRO A 1 240 ? -17.234 -41.594 -17.547 1 90.69 240 PRO A O 1
ATOM 1889 N N . THR A 1 241 ? -19.141 -40.531 -16.797 1 88.38 241 THR A N 1
ATOM 1890 C CA . THR A 1 241 ? -19.156 -41.406 -15.625 1 88.38 241 THR A CA 1
ATOM 1891 C C . THR A 1 241 ? -19.312 -42.875 -16.047 1 88.38 241 THR A C 1
ATOM 1893 O O . THR A 1 241 ? -20.234 -43.219 -16.797 1 88.38 241 THR A O 1
ATOM 1896 N N . LEU A 1 242 ? -18.328 -43.594 -15.672 1 85.56 242 LEU A N 1
ATOM 1897 C CA . LEU A 1 242 ? -18.375 -45.031 -15.961 1 85.56 242 LEU A CA 1
ATOM 1898 C C . LEU A 1 242 ? -18.969 -45.812 -14.789 1 85.56 242 LEU A C 1
ATOM 1900 O O . LEU A 1 242 ? -19.312 -45.219 -13.766 1 85.56 242 LEU A O 1
ATOM 1904 N N . VAL A 1 243 ? -19 -47.094 -14.961 1 73.31 243 VAL A N 1
ATOM 1905 C CA . VAL A 1 243 ? -19.547 -48 -13.938 1 73.31 243 VAL A CA 1
ATOM 1906 C C . VAL A 1 243 ? -18.766 -47.812 -12.633 1 73.31 243 VAL A C 1
ATOM 1908 O O . VAL A 1 243 ? -17.531 -47.719 -12.648 1 73.31 243 VAL A O 1
ATOM 1911 N N . GLY A 1 244 ? -19.5 -47.531 -11.422 1 71.56 244 GLY A N 1
ATOM 1912 C CA . GLY A 1 244 ? -18.891 -47.406 -10.102 1 71.56 244 GLY A CA 1
ATOM 1913 C C . GLY A 1 244 ? -18.578 -45.969 -9.719 1 71.56 244 GLY A C 1
ATOM 1914 O O . GLY A 1 244 ? -17.828 -45.719 -8.781 1 71.56 244 GLY A O 1
ATOM 1915 N N . HIS A 1 245 ? -19.016 -44.969 -10.562 1 87.5 245 HIS A N 1
ATOM 1916 C CA . HIS A 1 245 ? -18.938 -43.562 -10.242 1 87.5 245 HIS A CA 1
ATOM 1917 C C . HIS A 1 245 ? -17.531 -43.031 -10.477 1 87.5 245 HIS A C 1
ATOM 1919 O O . HIS A 1 245 ? -17.047 -42.156 -9.719 1 87.5 245 HIS A O 1
ATOM 1925 N N . PHE A 1 246 ? -16.828 -43.75 -11.336 1 92.19 246 PHE A N 1
ATOM 1926 C CA . PHE A 1 246 ? -15.461 -43.344 -11.633 1 92.19 246 PHE A CA 1
ATOM 1927 C C . PHE A 1 246 ? -15.367 -42.719 -13.016 1 92.19 246 PHE A C 1
ATOM 1929 O O . PHE A 1 246 ? -16.125 -43.062 -13.922 1 92.19 246 PHE A O 1
ATOM 1936 N N . ARG A 1 247 ? -14.516 -41.75 -13.094 1 95.06 247 ARG A N 1
ATOM 1937 C CA . ARG A 1 247 ? -14.242 -41.031 -14.352 1 95.06 247 ARG A CA 1
ATOM 1938 C C . ARG A 1 247 ? -12.75 -41 -14.648 1 95.06 247 ARG A C 1
ATOM 1940 O O . ARG A 1 247 ? -12.062 -40.031 -14.297 1 95.06 247 ARG A O 1
ATOM 1947 N N . PRO A 1 248 ? -12.234 -42.031 -15.445 1 95.94 248 PRO A N 1
ATOM 1948 C CA . PRO A 1 248 ? -10.836 -42 -15.875 1 95.94 248 PRO A CA 1
ATOM 1949 C C . PRO A 1 248 ? -10.516 -40.781 -16.734 1 95.94 248 PRO A C 1
ATOM 1951 O O . PRO A 1 248 ? -11.375 -40.312 -17.5 1 95.94 248 PRO A O 1
ATOM 1954 N N . PHE A 1 249 ? -9.328 -40.25 -16.609 1 97.12 249 PHE A N 1
ATOM 1955 C CA . PHE A 1 249 ? -8.898 -39.125 -17.438 1 97.12 249 PHE A CA 1
ATOM 1956 C C . PHE A 1 249 ? -7.441 -39.281 -17.844 1 97.12 249 PHE A C 1
ATOM 1958 O O . PHE A 1 249 ? -6.691 -40.031 -17.219 1 97.12 249 PHE A O 1
ATOM 1965 N N . ALA A 1 250 ? -7.023 -38.656 -18.922 1 98.38 250 ALA A N 1
ATOM 1966 C CA . ALA A 1 250 ? -5.652 -38.562 -19.406 1 98.38 250 ALA A CA 1
ATOM 1967 C C . ALA A 1 250 ? -5.375 -37.219 -20.031 1 98.38 250 ALA A C 1
ATOM 1969 O O . ALA A 1 250 ? -6.25 -36.625 -20.672 1 98.38 250 ALA A O 1
ATOM 1970 N N . ASP A 1 251 ? -4.227 -36.719 -19.797 1 98.31 251 ASP A N 1
ATOM 1971 C CA . ASP A 1 251 ? -3.807 -35.438 -20.312 1 98.31 251 ASP A CA 1
ATOM 1972 C C . ASP A 1 251 ? -2.393 -35.5 -20.875 1 98.31 251 ASP A C 1
ATOM 1974 O O . ASP A 1 251 ? -1.529 -36.188 -20.344 1 98.31 251 ASP A O 1
ATOM 1978 N N . PHE A 1 252 ? -2.146 -34.75 -21.922 1 98.62 252 PHE A N 1
ATOM 1979 C CA . PHE A 1 252 ? -0.834 -34.625 -22.547 1 98.62 252 PHE A CA 1
ATOM 1980 C C . PHE A 1 252 ? -0.409 -33.156 -22.625 1 98.62 252 PHE A C 1
ATOM 1982 O O . PHE A 1 252 ? -1.247 -32.281 -22.797 1 98.62 252 PHE A O 1
ATOM 1989 N N . GLN A 1 253 ? 0.872 -32.906 -22.469 1 98.19 253 GLN A N 1
ATOM 1990 C CA . GLN A 1 253 ? 1.403 -31.547 -22.562 1 98.19 253 GLN A CA 1
ATOM 1991 C C . GLN A 1 253 ? 2.67 -31.516 -23.422 1 98.19 253 GLN A C 1
ATOM 1993 O O . GLN A 1 253 ? 3.451 -32.469 -23.422 1 98.19 253 GLN A O 1
ATOM 1998 N N . TYR A 1 254 ? 2.834 -30.531 -24.141 1 98.69 254 TYR A N 1
ATOM 1999 C CA . TYR A 1 254 ? 3.982 -30.281 -25 1 98.69 254 TYR A CA 1
ATOM 2000 C C . TYR A 1 254 ? 4.41 -28.828 -24.953 1 98.69 254 TYR A C 1
ATOM 2002 O O . TYR A 1 254 ? 3.57 -27.922 -25 1 98.69 254 TYR A O 1
ATOM 2010 N N . ASP A 1 255 ? 5.684 -28.594 -24.75 1 98.38 255 ASP A N 1
ATOM 2011 C CA . ASP A 1 255 ? 6.262 -27.25 -24.75 1 98.38 255 ASP A CA 1
ATOM 2012 C C . ASP A 1 255 ? 7.488 -27.188 -25.672 1 98.38 255 ASP A C 1
ATOM 2014 O O . ASP A 1 255 ? 8.344 -28.078 -25.625 1 98.38 255 ASP A O 1
ATOM 2018 N N . ARG A 1 256 ? 7.582 -26.172 -26.484 1 98.19 256 ARG A N 1
ATOM 2019 C CA . ARG A 1 256 ? 8.727 -25.938 -27.359 1 98.19 256 ARG A CA 1
ATOM 2020 C C . ARG A 1 256 ? 9.227 -24.5 -27.234 1 98.19 256 ARG A C 1
ATOM 2022 O O . ARG A 1 256 ? 8.453 -23.547 -27.391 1 98.19 256 ARG A O 1
ATOM 2029 N N . GLU A 1 257 ? 10.5 -24.375 -26.953 1 97.69 257 GLU A N 1
ATOM 2030 C CA . GLU A 1 257 ? 11.133 -23.062 -26.938 1 97.69 257 GLU A CA 1
ATOM 2031 C C . GLU A 1 257 ? 12.203 -22.953 -28.031 1 97.69 257 GLU A C 1
ATOM 2033 O O . GLU A 1 257 ? 12.93 -23.906 -28.297 1 97.69 257 GLU A O 1
ATOM 2038 N N . TRP A 1 258 ? 12.281 -21.797 -28.641 1 96.62 258 TRP A N 1
ATOM 2039 C CA . TRP A 1 258 ? 13.328 -21.547 -29.625 1 96.62 258 TRP A CA 1
ATOM 2040 C C . TRP A 1 258 ? 13.781 -20.094 -29.578 1 96.62 258 TRP A C 1
ATOM 2042 O O . TRP A 1 258 ? 13.016 -19.203 -29.156 1 96.62 258 TRP A O 1
ATOM 2052 N N . ALA A 1 259 ? 15.031 -19.906 -29.922 1 92.31 259 ALA A N 1
ATOM 2053 C CA . ALA A 1 259 ? 15.703 -18.625 -29.781 1 92.31 259 ALA A CA 1
ATOM 2054 C C . ALA A 1 259 ? 15.094 -17.578 -30.734 1 92.31 259 ALA A C 1
ATOM 2056 O O . ALA A 1 259 ? 14.641 -17.922 -31.828 1 92.31 259 ALA A O 1
ATOM 2057 N N . ASN A 1 260 ? 14.961 -16.391 -30.203 1 84.25 260 ASN A N 1
ATOM 2058 C CA . ASN A 1 260 ? 14.586 -15.242 -31.016 1 84.25 260 ASN A CA 1
ATOM 2059 C C . ASN A 1 260 ? 15.078 -13.938 -30.406 1 84.25 260 ASN A C 1
ATOM 2061 O O . ASN A 1 260 ? 15.352 -13.867 -29.219 1 84.25 260 ASN A O 1
ATOM 2065 N N . GLY A 1 261 ? 15.266 -12.938 -31.281 1 87.94 261 GLY A N 1
ATOM 2066 C CA . GLY A 1 261 ? 15.641 -11.609 -30.812 1 87.94 261 GLY A CA 1
ATOM 2067 C C . GLY A 1 261 ? 17.062 -11.531 -30.312 1 87.94 261 GLY A C 1
ATOM 2068 O O . GLY A 1 261 ? 17.969 -12.109 -30.906 1 87.94 261 GLY A O 1
ATOM 2069 N N . ALA A 1 262 ? 17.297 -10.82 -29.125 1 91.75 262 ALA A N 1
ATOM 2070 C CA . ALA A 1 262 ? 18.625 -10.539 -28.594 1 91.75 262 ALA A CA 1
ATOM 2071 C C . ALA A 1 262 ? 19.203 -11.758 -27.891 1 91.75 262 ALA A C 1
ATOM 2073 O O . ALA A 1 262 ? 20.406 -11.812 -27.594 1 91.75 262 ALA A O 1
ATOM 2074 N N . GLN A 1 263 ? 18.422 -12.789 -27.625 1 92.88 263 GLN A N 1
ATOM 2075 C CA . GLN A 1 263 ? 18.844 -14.031 -27 1 92.88 263 GLN A CA 1
ATOM 2076 C C . GLN A 1 263 ? 19.625 -13.773 -25.703 1 92.88 263 GLN A C 1
ATOM 2078 O O . GLN A 1 263 ? 20.719 -14.312 -25.516 1 92.88 263 GLN A O 1
ATOM 2083 N N . LEU A 1 264 ? 19.094 -12.906 -24.875 1 91.75 264 LEU A N 1
ATOM 2084 C CA . LEU A 1 264 ? 19.75 -12.477 -23.656 1 91.75 264 LEU A CA 1
ATOM 2085 C C . LEU A 1 264 ? 19.953 -13.656 -22.703 1 91.75 264 LEU A C 1
ATOM 2087 O O . LEU A 1 264 ? 20.844 -13.625 -21.844 1 91.75 264 LEU A O 1
ATOM 2091 N N . ALA A 1 265 ? 19.172 -14.703 -22.844 1 90.31 265 ALA A N 1
ATOM 2092 C CA . ALA A 1 265 ? 19.312 -15.898 -22.031 1 90.31 265 ALA A CA 1
ATOM 2093 C C . ALA A 1 265 ? 20.031 -17.016 -22.797 1 90.31 265 ALA A C 1
ATOM 2095 O O . ALA A 1 265 ? 19.922 -18.188 -22.438 1 90.31 265 ALA A O 1
ATOM 2096 N N . GLY A 1 266 ? 20.688 -16.688 -23.906 1 90.69 266 GLY A N 1
ATOM 2097 C CA . GLY A 1 266 ? 21.328 -17.672 -24.766 1 90.69 266 GLY A CA 1
ATOM 2098 C C . GLY A 1 266 ? 20.438 -18.172 -25.875 1 90.69 266 GLY A C 1
ATOM 2099 O O . GLY A 1 266 ? 19.266 -17.797 -25.938 1 90.69 266 GLY A O 1
ATOM 2100 N N . PRO A 1 267 ? 21.031 -18.953 -26.719 1 93.5 267 PRO A N 1
ATOM 2101 C CA . PRO A 1 267 ? 20.234 -19.531 -27.797 1 93.5 267 PRO A CA 1
ATOM 2102 C C . PRO A 1 267 ? 19.344 -20.672 -27.344 1 93.5 267 PRO A C 1
ATOM 2104 O O . PRO A 1 267 ? 19.594 -21.828 -27.688 1 93.5 267 PRO A O 1
ATOM 2107 N N . VAL A 1 268 ? 18.312 -20.328 -26.812 1 93.94 268 VAL A N 1
ATOM 2108 C CA . VAL A 1 268 ? 17.375 -21.266 -26.219 1 93.94 268 VAL A CA 1
ATOM 2109 C C . VAL A 1 268 ? 16.875 -22.234 -27.281 1 93.94 268 VAL A C 1
ATOM 2111 O O . VAL A 1 268 ? 16.531 -21.828 -28.406 1 93.94 268 VAL A O 1
ATOM 2114 N N . ASN A 1 269 ? 16.844 -23.516 -26.953 1 94.81 269 ASN A N 1
ATOM 2115 C CA . ASN A 1 269 ? 16.312 -24.609 -27.781 1 94.81 269 ASN A CA 1
ATOM 2116 C C . ASN A 1 269 ? 15.875 -25.797 -26.938 1 94.81 269 ASN A C 1
ATOM 2118 O O . ASN A 1 269 ? 16.594 -26.797 -26.844 1 94.81 269 ASN A O 1
ATOM 2122 N N . SER A 1 270 ? 14.711 -25.766 -26.484 1 96.31 270 SER A N 1
ATOM 2123 C CA . SER A 1 270 ? 14.289 -26.766 -25.5 1 96.31 270 SER A CA 1
ATOM 2124 C C . SER A 1 270 ? 12.891 -27.281 -25.812 1 96.31 270 SER A C 1
ATOM 2126 O O . SER A 1 270 ? 12.117 -26.625 -26.5 1 96.31 270 SER A O 1
ATOM 2128 N N . THR A 1 271 ? 12.625 -28.469 -25.359 1 97 271 THR A N 1
ATOM 2129 C CA . THR A 1 271 ? 11.32 -29.109 -25.469 1 97 271 THR A CA 1
ATOM 2130 C C . THR A 1 271 ? 10.93 -29.781 -24.156 1 97 271 THR A C 1
ATOM 2132 O O . THR A 1 271 ? 11.789 -30.25 -23.406 1 97 271 THR A O 1
ATOM 2135 N N . VAL A 1 272 ? 9.648 -29.797 -23.859 1 97.69 272 VAL A N 1
ATOM 2136 C CA . VAL A 1 272 ? 9.102 -30.531 -22.734 1 97.69 272 VAL A CA 1
ATOM 2137 C C . VAL A 1 272 ? 7.977 -31.453 -23.219 1 97.69 272 VAL A C 1
ATOM 2139 O O . VAL A 1 272 ? 7.125 -31.031 -24.016 1 97.69 272 VAL A O 1
ATOM 2142 N N . TYR A 1 273 ? 8.039 -32.688 -22.781 1 97.94 273 TYR A N 1
ATOM 2143 C CA . TYR A 1 273 ? 6.949 -33.625 -22.938 1 97.94 273 TYR A CA 1
ATOM 2144 C C . TYR A 1 273 ? 6.355 -34 -21.578 1 97.94 273 TYR A C 1
ATOM 2146 O O . TYR A 1 273 ? 7.082 -34.156 -20.594 1 97.94 273 TYR A O 1
ATOM 2154 N N . GLY A 1 274 ? 5.059 -34.125 -21.578 1 98.62 274 GLY A N 1
ATOM 2155 C CA . GLY A 1 274 ? 4.445 -34.531 -20.328 1 98.62 274 GLY A CA 1
ATOM 2156 C C . GLY A 1 274 ? 3.137 -35.281 -20.531 1 98.62 274 GLY A C 1
ATOM 2157 O O . GLY A 1 274 ? 2.463 -35.094 -21.547 1 98.62 274 GLY A O 1
ATOM 2158 N N . GLY A 1 275 ? 2.855 -36.094 -19.625 1 98.69 275 GLY A N 1
ATOM 2159 C CA . GLY A 1 275 ? 1.594 -36.812 -19.578 1 98.69 275 GLY A CA 1
ATOM 2160 C C . GLY A 1 275 ? 1.103 -37.062 -18.156 1 98.69 275 GLY A C 1
ATOM 2161 O O . GLY A 1 275 ? 1.901 -37.125 -17.219 1 98.69 275 GLY A O 1
ATOM 2162 N N . MET A 1 276 ? -0.186 -37.125 -18.062 1 98.69 276 MET A N 1
ATOM 2163 C CA . MET A 1 276 ? -0.829 -37.438 -16.797 1 98.69 276 MET A CA 1
ATOM 2164 C C . MET A 1 276 ? -2.062 -38.312 -17 1 98.69 276 MET A C 1
ATOM 2166 O O . MET A 1 276 ? -2.762 -38.188 -18.016 1 98.69 276 MET A O 1
ATOM 2170 N N . ALA A 1 277 ? -2.246 -39.188 -16.172 1 98.56 277 ALA A N 1
ATOM 2171 C CA . ALA A 1 277 ? -3.455 -40.031 -16.172 1 98.56 277 ALA A CA 1
ATOM 2172 C C . ALA A 1 277 ? -3.947 -40.281 -14.758 1 98.56 277 ALA A C 1
ATOM 2174 O O . ALA A 1 277 ? -3.168 -40.25 -13.805 1 98.56 277 ALA A O 1
ATOM 2175 N N . GLY A 1 278 ? -5.254 -40.469 -14.664 1 97.69 278 GLY A N 1
ATOM 2176 C CA . GLY A 1 278 ? -5.82 -40.75 -13.359 1 97.69 278 GLY A CA 1
ATOM 2177 C C . GLY A 1 278 ? -7.293 -41.094 -13.406 1 97.69 278 GLY A C 1
ATOM 2178 O O . GLY A 1 278 ? -7.832 -41.375 -14.484 1 97.69 278 GLY A O 1
ATOM 2179 N N . ILE A 1 279 ? -7.82 -41.281 -12.273 1 96.38 279 ILE A N 1
ATOM 2180 C CA . ILE A 1 279 ? -9.234 -41.625 -12.109 1 96.38 279 ILE A CA 1
ATOM 2181 C C . ILE A 1 279 ? -9.867 -40.688 -11.086 1 96.38 279 ILE A C 1
ATOM 2183 O O . ILE A 1 279 ? -9.328 -40.469 -9.992 1 96.38 279 ILE A O 1
ATOM 2187 N N . GLN A 1 280 ? -10.984 -40.062 -11.484 1 95.56 280 GLN A N 1
ATOM 2188 C CA . GLN A 1 280 ? -11.812 -39.281 -10.586 1 95.56 280 GLN A CA 1
ATOM 2189 C C . GLN A 1 280 ? -13.047 -40.062 -10.148 1 95.56 280 GLN A C 1
ATOM 2191 O O . GLN A 1 280 ? -13.586 -40.844 -10.906 1 95.56 280 GLN A O 1
ATOM 2196 N N . GLY A 1 281 ? -13.43 -39.844 -8.867 1 93.25 281 GLY A N 1
ATOM 2197 C CA . GLY A 1 281 ? -14.672 -40.5 -8.477 1 93.25 281 GLY A CA 1
ATOM 2198 C C . GLY A 1 281 ? -14.875 -40.531 -6.977 1 93.25 281 GLY A C 1
ATOM 2199 O O . GLY A 1 281 ? -14.32 -39.719 -6.246 1 93.25 281 GLY A O 1
ATOM 2200 N N . ASP A 1 282 ? -15.789 -41.312 -6.617 1 92.25 282 ASP A N 1
ATOM 2201 C CA . ASP A 1 282 ? -16.125 -41.594 -5.227 1 92.25 282 ASP A CA 1
ATOM 2202 C C . ASP A 1 282 ? -15.492 -42.906 -4.742 1 92.25 282 ASP A C 1
ATOM 2204 O O . ASP A 1 282 ? -15.852 -43.969 -5.207 1 92.25 282 ASP A O 1
ATOM 2208 N N . PHE A 1 283 ? -14.539 -42.75 -3.883 1 91.19 283 PHE A N 1
ATOM 2209 C CA . PHE A 1 283 ? -13.844 -43.906 -3.301 1 91.19 283 PHE A CA 1
ATOM 2210 C C . PHE A 1 283 ? -14.445 -44.25 -1.945 1 91.19 283 PHE A C 1
ATOM 2212 O O . PHE A 1 283 ? -13.891 -43.906 -0.903 1 91.19 283 PHE A O 1
ATOM 2219 N N . ASP A 1 284 ? -15.555 -45.031 -1.959 1 88.88 284 ASP A N 1
ATOM 2220 C CA . ASP A 1 284 ? -16.25 -45.5 -0.762 1 88.88 284 ASP A CA 1
ATOM 2221 C C . ASP A 1 284 ? -16.609 -44.312 0.153 1 88.88 284 ASP A C 1
ATOM 2223 O O . ASP A 1 284 ? -16.25 -44.312 1.333 1 88.88 284 ASP A O 1
ATOM 2227 N N . GLY A 1 285 ? -17.125 -43.281 -0.39 1 88.94 285 GLY A N 1
ATOM 2228 C CA . GLY A 1 285 ? -17.594 -42.156 0.376 1 88.94 285 GLY A CA 1
ATOM 2229 C C . GLY A 1 285 ? -16.625 -40.969 0.375 1 88.94 285 GLY A C 1
ATOM 2230 O O . GLY A 1 285 ? -16.938 -39.906 0.875 1 88.94 285 GLY A O 1
ATOM 2231 N N . VAL A 1 286 ? -15.477 -41.281 -0.115 1 93.75 286 VAL A N 1
ATOM 2232 C CA . VAL A 1 286 ? -14.461 -40.25 -0.201 1 93.75 286 VAL A CA 1
ATOM 2233 C C . VAL A 1 286 ? -14.305 -39.781 -1.65 1 93.75 286 VAL A C 1
ATOM 2235 O O . VAL A 1 286 ? -13.75 -40.5 -2.479 1 93.75 286 VAL A O 1
ATOM 2238 N N . THR A 1 287 ? -14.773 -38.594 -1.927 1 94.5 287 THR A N 1
ATOM 2239 C CA . THR A 1 287 ? -14.656 -38.062 -3.285 1 94.5 287 THR A CA 1
ATOM 2240 C C . THR A 1 287 ? -13.242 -37.562 -3.551 1 94.5 287 THR A C 1
ATOM 2242 O O . THR A 1 287 ? -12.586 -37.031 -2.65 1 94.5 287 THR A O 1
ATOM 2245 N N . GLY A 1 288 ? -12.781 -37.781 -4.816 1 96.06 288 GLY A N 1
ATOM 2246 C CA . GLY A 1 288 ? -11.461 -37.281 -5.152 1 96.06 288 GLY A CA 1
ATOM 2247 C C . GLY A 1 288 ? -10.898 -37.875 -6.426 1 96.06 288 GLY A C 1
ATOM 2248 O O . GLY A 1 288 ? -11.648 -38.219 -7.344 1 96.06 288 GLY A O 1
ATOM 2249 N N . GLN A 1 289 ? -9.602 -37.75 -6.484 1 97.19 289 GLN A N 1
ATOM 2250 C CA . GLN A 1 289 ? -8.914 -38.312 -7.641 1 97.19 289 GLN A CA 1
ATOM 2251 C C . GLN A 1 289 ? -7.539 -38.875 -7.25 1 97.19 289 GLN A C 1
ATOM 2253 O O . GLN A 1 289 ? -6.957 -38.438 -6.254 1 97.19 289 GLN A O 1
ATOM 2258 N N . ILE A 1 290 ? -7.082 -39.844 -7.934 1 97.81 290 ILE A N 1
ATOM 2259 C CA . ILE A 1 290 ? -5.723 -40.375 -7.898 1 97.81 290 ILE A CA 1
ATOM 2260 C C . ILE A 1 290 ? -5.078 -40.25 -9.273 1 97.81 290 ILE A C 1
ATOM 2262 O O . ILE A 1 290 ? -5.77 -40.312 -10.297 1 97.81 290 ILE A O 1
ATOM 2266 N N . PHE A 1 291 ? -3.795 -39.969 -9.312 1 98.31 291 PHE A N 1
ATOM 2267 C CA . PHE A 1 291 ? -3.197 -39.719 -10.625 1 98.31 291 PHE A CA 1
ATOM 2268 C C . PHE A 1 291 ? -1.731 -40.156 -10.633 1 98.31 291 PHE A C 1
ATOM 2270 O O . PHE A 1 291 ? -1.131 -40.344 -9.57 1 98.31 291 PHE A O 1
ATOM 2277 N N . ALA A 1 292 ? -1.156 -40.344 -11.773 1 98.81 292 ALA A N 1
ATOM 2278 C CA . ALA A 1 292 ? 0.26 -40.469 -12.102 1 98.81 292 ALA A CA 1
ATOM 2279 C C . ALA A 1 292 ? 0.653 -39.531 -13.242 1 98.81 292 ALA A C 1
ATOM 2281 O O . ALA A 1 292 ? -0.11 -39.344 -14.188 1 98.81 292 ALA A O 1
ATOM 2282 N N . ALA A 1 293 ? 1.78 -38.938 -13.086 1 98.81 293 ALA A N 1
ATOM 2283 C CA . ALA A 1 293 ? 2.23 -37.969 -14.086 1 98.81 293 ALA A CA 1
ATOM 2284 C C . ALA A 1 293 ? 3.701 -38.156 -14.43 1 98.81 293 ALA A C 1
ATOM 2286 O O . ALA A 1 293 ? 4.449 -38.75 -13.648 1 98.81 293 ALA A O 1
ATOM 2287 N N . TYR A 1 294 ? 4.055 -37.688 -15.578 1 98.81 294 TYR A N 1
ATOM 2288 C CA . TYR A 1 294 ? 5.414 -37.781 -16.094 1 98.81 294 TYR A CA 1
ATOM 2289 C C . TYR A 1 294 ? 5.762 -36.531 -16.906 1 98.81 294 TYR A C 1
ATOM 2291 O O . TYR A 1 294 ? 4.93 -36.031 -17.672 1 98.81 294 TYR A O 1
ATOM 2299 N N . ASP A 1 295 ? 6.918 -36.031 -16.703 1 98.62 295 ASP A N 1
ATOM 2300 C CA . ASP A 1 295 ? 7.461 -34.969 -17.547 1 98.62 295 ASP A CA 1
ATOM 2301 C C . ASP A 1 295 ? 8.922 -35.219 -17.891 1 98.62 295 ASP A C 1
ATOM 2303 O O . ASP A 1 295 ? 9.656 -35.812 -17.094 1 98.62 295 ASP A O 1
ATOM 2307 N N . GLN A 1 296 ? 9.352 -34.688 -19.031 1 98.38 296 GLN A N 1
ATOM 2308 C CA . GLN A 1 296 ? 10.742 -34.844 -19.453 1 98.38 296 GLN A CA 1
ATOM 2309 C C . GLN A 1 296 ? 11.211 -33.594 -20.188 1 98.38 296 GLN A C 1
ATOM 2311 O O . GLN A 1 296 ? 10.477 -33.031 -21 1 98.38 296 GLN A O 1
ATOM 2316 N N . ILE A 1 297 ? 12.328 -33.219 -19.875 1 97.81 297 ILE A N 1
ATOM 2317 C CA . ILE A 1 297 ? 13.086 -32.219 -20.641 1 97.81 297 ILE A CA 1
ATOM 2318 C C . ILE A 1 297 ? 14.359 -32.875 -21.203 1 97.81 297 ILE A C 1
ATOM 2320 O O . ILE A 1 297 ? 15.336 -33.062 -20.469 1 97.81 297 ILE A O 1
ATOM 2324 N N . PRO A 1 298 ? 14.352 -33.094 -22.453 1 96.75 298 PRO A N 1
ATOM 2325 C CA . PRO A 1 298 ? 15.555 -33.688 -23.031 1 96.75 298 PRO A CA 1
ATOM 2326 C C . PRO A 1 298 ? 16.781 -32.781 -22.938 1 96.75 298 PRO A C 1
ATOM 2328 O O . PRO A 1 298 ? 16.641 -31.562 -23.016 1 96.75 298 PRO A O 1
ATOM 2331 N N . SER A 1 299 ? 17.953 -33.406 -22.812 1 95.06 299 SER A N 1
ATOM 2332 C CA . SER A 1 299 ? 19.188 -32.656 -22.641 1 95.06 299 SER A CA 1
ATOM 2333 C C . SER A 1 299 ? 19.625 -32.031 -23.969 1 95.06 299 SER A C 1
ATOM 2335 O O . SER A 1 299 ? 19.672 -32.719 -25 1 95.06 299 SER A O 1
ATOM 2337 N N . ARG A 1 300 ? 19.844 -30.828 -23.922 1 93.5 300 ARG A N 1
ATOM 2338 C CA . ARG A 1 300 ? 20.484 -30.031 -24.969 1 93.5 300 ARG A CA 1
ATOM 2339 C C . ARG A 1 300 ? 21.375 -28.969 -24.359 1 93.5 300 ARG A C 1
ATOM 2341 O O . ARG A 1 300 ? 20.953 -28.203 -23.484 1 93.5 300 ARG A O 1
ATOM 2348 N N . ALA A 1 301 ? 22.562 -28.891 -24.828 1 91.12 301 ALA A N 1
ATOM 2349 C CA . ALA A 1 301 ? 23.516 -27.938 -24.266 1 91.12 301 ALA A CA 1
ATOM 2350 C C . ALA A 1 301 ? 23.312 -26.547 -24.844 1 91.12 301 ALA A C 1
ATOM 2352 O O . ALA A 1 301 ? 23.062 -26.391 -26.047 1 91.12 301 ALA A O 1
ATOM 2353 N N . VAL A 1 302 ? 23.297 -25.625 -23.969 1 90.38 302 VAL A N 1
ATOM 2354 C CA . VAL A 1 302 ? 23.281 -24.219 -24.359 1 90.38 302 VAL A CA 1
ATOM 2355 C C . VAL A 1 302 ? 24.281 -23.438 -23.5 1 90.38 302 VAL A C 1
ATOM 2357 O O . VAL A 1 302 ? 24.406 -23.688 -22.312 1 90.38 302 VAL A O 1
ATOM 2360 N N . THR A 1 303 ? 24.969 -22.547 -24.125 1 90 303 THR A N 1
ATOM 2361 C CA . THR A 1 303 ? 25.922 -21.703 -23.422 1 90 303 THR A CA 1
ATOM 2362 C C . THR A 1 303 ? 25.359 -20.281 -23.266 1 90 303 THR A C 1
ATOM 2364 O O . THR A 1 303 ? 25 -19.641 -24.25 1 90 303 THR A O 1
ATOM 2367 N N . LEU A 1 304 ? 25.312 -19.844 -22.047 1 89.25 304 LEU A N 1
ATOM 2368 C CA . LEU A 1 304 ? 24.797 -18.531 -21.719 1 89.25 304 LEU A CA 1
ATOM 2369 C C . LEU A 1 304 ? 25.859 -17.453 -21.984 1 89.25 304 LEU A C 1
ATOM 2371 O O . LEU A 1 304 ? 27.016 -17.781 -22.25 1 89.25 304 LEU A O 1
ATOM 2375 N N . ALA A 1 305 ? 25.359 -16.234 -21.875 1 83.44 305 ALA A N 1
ATOM 2376 C CA . ALA A 1 305 ? 26.25 -15.102 -22.141 1 83.44 305 ALA A CA 1
ATOM 2377 C C . ALA A 1 305 ? 27.375 -15.031 -21.094 1 83.44 305 ALA A C 1
ATOM 2379 O O . ALA A 1 305 ? 28.453 -14.523 -21.391 1 83.44 305 ALA A O 1
ATOM 2380 N N . ASN A 1 306 ? 27.125 -15.516 -19.969 1 86.25 306 ASN A N 1
ATOM 2381 C CA . ASN A 1 306 ? 28.125 -15.461 -18.906 1 86.25 306 ASN A CA 1
ATOM 2382 C C . ASN A 1 306 ? 29.062 -16.656 -18.969 1 86.25 306 ASN A C 1
ATOM 2384 O O . ASN A 1 306 ? 29.906 -16.828 -18.078 1 86.25 306 ASN A O 1
ATOM 2388 N N . GLY A 1 307 ? 28.922 -17.516 -19.891 1 88.62 307 GLY A N 1
ATOM 2389 C CA . GLY A 1 307 ? 29.828 -18.641 -20.094 1 88.62 307 GLY A CA 1
ATOM 2390 C C . GLY A 1 307 ? 29.312 -19.938 -19.5 1 88.62 307 GLY A C 1
ATOM 2391 O O . GLY A 1 307 ? 29.875 -21 -19.75 1 88.62 307 GLY A O 1
ATOM 2392 N N . GLN A 1 308 ? 28.25 -19.844 -18.781 1 89 308 GLN A N 1
ATOM 2393 C CA . GLN A 1 308 ? 27.719 -21.047 -18.156 1 89 308 GLN A CA 1
ATOM 2394 C C . GLN A 1 308 ? 26.984 -21.906 -19.188 1 89 308 GLN A C 1
ATOM 2396 O O . GLN A 1 308 ? 26.266 -21.391 -20.031 1 89 308 GLN A O 1
ATOM 2401 N N . THR A 1 309 ? 27.234 -23.172 -19.094 1 90.31 309 THR A N 1
ATOM 2402 C CA . THR A 1 309 ? 26.531 -24.109 -19.953 1 90.31 309 THR A CA 1
ATOM 2403 C C . THR A 1 309 ? 25.391 -24.781 -19.203 1 90.31 309 THR A C 1
ATOM 2405 O O . THR A 1 309 ? 25.594 -25.344 -18.125 1 90.31 309 THR A O 1
ATOM 2408 N N . LEU A 1 310 ? 24.25 -24.672 -19.812 1 88.25 310 LEU A N 1
ATOM 2409 C CA . LEU A 1 310 ? 23.094 -25.406 -19.297 1 88.25 310 LEU A CA 1
ATOM 2410 C C . LEU A 1 310 ? 22.734 -26.562 -20.219 1 88.25 310 LEU A C 1
ATOM 2412 O O . LEU A 1 310 ? 22.984 -26.5 -21.438 1 88.25 310 LEU A O 1
ATOM 2416 N N . TYR A 1 311 ? 22.172 -27.641 -19.594 1 87.88 311 TYR A N 1
ATOM 2417 C CA . TYR A 1 311 ? 21.922 -28.828 -20.391 1 87.88 311 TYR A CA 1
ATOM 2418 C C . TYR A 1 311 ? 20.422 -29.109 -20.516 1 87.88 311 TYR A C 1
ATOM 2420 O O . TYR A 1 311 ? 20 -30.25 -20.734 1 87.88 311 TYR A O 1
ATOM 2428 N N . ASN A 1 312 ? 19.641 -28.219 -20.297 1 87.12 312 ASN A N 1
ATOM 2429 C CA . ASN A 1 312 ? 18.203 -28.328 -20.531 1 87.12 312 ASN A CA 1
ATOM 2430 C C . ASN A 1 312 ? 17.766 -27.5 -21.719 1 87.12 312 ASN A C 1
ATOM 2432 O O . ASN A 1 312 ? 16.609 -27.094 -21.828 1 87.12 312 ASN A O 1
ATOM 2436 N N . GLY A 1 313 ? 18.797 -27.156 -22.641 1 83.38 313 GLY A N 1
ATOM 2437 C CA . GLY A 1 313 ? 18.562 -26.312 -23.797 1 83.38 313 GLY A CA 1
ATOM 2438 C C . GLY A 1 313 ? 18.266 -24.875 -23.438 1 83.38 313 GLY A C 1
ATOM 2439 O O . GLY A 1 313 ? 17.734 -24.109 -24.25 1 83.38 313 GLY A O 1
ATOM 2440 N N . GLY A 1 314 ? 18.484 -24.609 -22.141 1 85.94 314 GLY A N 1
ATOM 2441 C CA . GLY A 1 314 ? 18.188 -23.266 -21.656 1 85.94 314 GLY A CA 1
ATOM 2442 C C . GLY A 1 314 ? 16.703 -23.016 -21.469 1 85.94 314 GLY A C 1
ATOM 2443 O O . GLY A 1 314 ? 16.234 -21.891 -21.641 1 85.94 314 GLY A O 1
ATOM 2444 N N . PHE A 1 315 ? 15.938 -24.062 -21.203 1 93.38 315 PHE A N 1
ATOM 2445 C CA . PHE A 1 315 ? 14.523 -23.828 -20.953 1 93.38 315 PHE A CA 1
ATOM 2446 C C . PHE A 1 315 ? 14.336 -22.734 -19.906 1 93.38 315 PHE A C 1
ATOM 2448 O O . PHE A 1 315 ? 14.844 -22.844 -18.781 1 93.38 315 PHE A O 1
ATOM 2455 N N . ILE A 1 316 ? 13.688 -21.703 -20.344 1 92.62 316 ILE A N 1
ATOM 2456 C CA . ILE A 1 316 ? 13.531 -20.609 -19.391 1 92.62 316 ILE A CA 1
ATOM 2457 C C . ILE A 1 316 ? 12.055 -20.266 -19.234 1 92.62 316 ILE A C 1
ATOM 2459 O O . ILE A 1 316 ? 11.273 -20.422 -20.188 1 92.62 316 ILE A O 1
ATOM 2463 N N . SER A 1 317 ? 11.648 -19.859 -18.078 1 94.62 317 SER A N 1
ATOM 2464 C CA . SER A 1 317 ? 10.328 -19.359 -17.734 1 94.62 317 SER A CA 1
ATOM 2465 C C . SER A 1 317 ? 10.43 -18.047 -16.953 1 94.62 317 SER A C 1
ATOM 2467 O O . SER A 1 317 ? 10.469 -18.047 -15.727 1 94.62 317 SER A O 1
ATOM 2469 N N . PRO A 1 318 ? 10.328 -16.953 -17.625 1 95.5 318 PRO A N 1
ATOM 2470 C CA . PRO A 1 318 ? 10.656 -15.656 -17.047 1 95.5 318 PRO A CA 1
ATOM 2471 C C . PRO A 1 318 ? 9.773 -15.312 -15.844 1 95.5 318 PRO A C 1
ATOM 2473 O O . PRO A 1 318 ? 10.156 -14.484 -15.008 1 95.5 318 PRO A O 1
ATOM 2476 N N . TYR A 1 319 ? 8.594 -15.93 -15.703 1 96.94 319 TYR A N 1
ATOM 2477 C CA . TYR A 1 319 ? 7.668 -15.453 -14.68 1 96.94 319 TYR A CA 1
ATOM 2478 C C . TYR A 1 319 ? 7.266 -16.578 -13.742 1 96.94 319 TYR A C 1
ATOM 2480 O O . TYR A 1 319 ? 6.395 -16.391 -12.883 1 96.94 319 TYR A O 1
ATOM 2488 N N . THR A 1 320 ? 7.906 -17.734 -13.906 1 94.56 320 THR A N 1
ATOM 2489 C CA . THR A 1 320 ? 7.5 -18.828 -13.023 1 94.56 320 THR A CA 1
ATOM 2490 C C . THR A 1 320 ? 8.719 -19.562 -12.477 1 94.56 320 THR A C 1
ATOM 2492 O O . THR A 1 320 ? 8.625 -20.281 -11.484 1 94.56 320 THR A O 1
ATOM 2495 N N . GLN A 1 321 ? 9.836 -19.234 -13.227 1 85.5 321 GLN A N 1
ATOM 2496 C CA . GLN A 1 321 ? 11.047 -19.984 -12.875 1 85.5 321 GLN A CA 1
ATOM 2497 C C . GLN A 1 321 ? 11.562 -19.562 -11.5 1 85.5 321 GLN A C 1
ATOM 2499 O O . GLN A 1 321 ? 11.508 -18.391 -11.141 1 85.5 321 GLN A O 1
ATOM 2504 N N . GLN A 1 322 ? 11.719 -20.328 -10.461 1 79.31 322 GLN A N 1
ATOM 2505 C CA . GLN A 1 322 ? 12.227 -20.141 -9.102 1 79.31 322 GLN A CA 1
ATOM 2506 C C . GLN A 1 322 ? 11.125 -20.375 -8.07 1 79.31 322 GLN A C 1
ATOM 2508 O O . GLN A 1 322 ? 11.406 -20.641 -6.898 1 79.31 322 GLN A O 1
ATOM 2513 N N . TYR A 1 323 ? 9.922 -20.125 -8.555 1 82.31 323 TYR A N 1
ATOM 2514 C CA . TYR A 1 323 ? 8.82 -20.25 -7.609 1 82.31 323 TYR A CA 1
ATOM 2515 C C . TYR A 1 323 ? 8.125 -21.594 -7.742 1 82.31 323 TYR A C 1
ATOM 2517 O O . TYR A 1 323 ? 7.117 -21.844 -7.086 1 82.31 323 TYR A O 1
ATOM 2525 N N . SER A 1 324 ? 8.641 -22.453 -8.547 1 86.62 324 SER A N 1
ATOM 2526 C CA . SER A 1 324 ? 7.988 -23.734 -8.828 1 86.62 324 SER A CA 1
ATOM 2527 C C . SER A 1 324 ? 6.516 -23.531 -9.172 1 86.62 324 SER A C 1
ATOM 2529 O O . SER A 1 324 ? 5.648 -24.234 -8.641 1 86.62 324 SER A O 1
ATOM 2531 N N . ALA A 1 325 ? 6.285 -22.531 -9.945 1 92.81 325 ALA A N 1
ATOM 2532 C CA . ALA A 1 325 ? 4.906 -22.172 -10.281 1 92.81 325 ALA A CA 1
ATOM 2533 C C . ALA A 1 325 ? 4.602 -22.5 -11.742 1 92.81 325 ALA A C 1
ATOM 2535 O O . ALA A 1 325 ? 3.619 -22 -12.297 1 92.81 325 ALA A O 1
ATOM 2536 N N . ASP A 1 326 ? 5.496 -23.281 -12.391 1 96.25 326 ASP A N 1
ATOM 2537 C CA . ASP A 1 326 ? 5.277 -23.672 -13.781 1 96.25 326 ASP A CA 1
ATOM 2538 C C . ASP A 1 326 ? 4.156 -24.703 -13.898 1 96.25 326 ASP A C 1
ATOM 2540 O O . ASP A 1 326 ? 3.756 -25.297 -12.898 1 96.25 326 ASP A O 1
ATOM 2544 N N . PRO A 1 327 ? 3.654 -24.859 -15.07 1 97.19 327 PRO A N 1
ATOM 2545 C CA . PRO A 1 327 ? 2.469 -25.703 -15.227 1 97.19 327 PRO A CA 1
ATOM 2546 C C . PRO A 1 327 ? 2.814 -27.156 -15.492 1 97.19 327 PRO A C 1
ATOM 2548 O O . PRO A 1 327 ? 1.952 -27.938 -15.906 1 97.19 327 PRO A O 1
ATOM 2551 N N . LEU A 1 328 ? 4.047 -27.594 -15.352 1 98.06 328 LEU A N 1
ATOM 2552 C CA . LEU A 1 328 ? 4.363 -28.984 -15.609 1 98.06 328 LEU A CA 1
ATOM 2553 C C . LEU A 1 328 ? 3.643 -29.906 -14.625 1 98.06 328 LEU A C 1
ATOM 2555 O O . LEU A 1 328 ? 3.49 -29.562 -13.453 1 98.06 328 LEU A O 1
ATOM 2559 N N . TYR A 1 329 ? 3.334 -31.062 -15.078 1 98.19 329 TYR A N 1
ATOM 2560 C CA . TYR A 1 329 ? 2.512 -31.969 -14.289 1 98.19 329 TYR A CA 1
ATOM 2561 C C . TYR A 1 329 ? 3.279 -32.5 -13.078 1 98.19 329 TYR A C 1
ATOM 2563 O O . TYR A 1 329 ? 2.678 -32.906 -12.086 1 98.19 329 TYR A O 1
ATOM 2571 N N . THR A 1 330 ? 4.59 -32.438 -13.133 1 98 330 THR A N 1
ATOM 2572 C CA . THR A 1 330 ? 5.387 -33.062 -12.086 1 98 330 THR A CA 1
ATOM 2573 C C . THR A 1 330 ? 5.938 -32.031 -11.117 1 98 330 THR A C 1
ATOM 2575 O O . THR A 1 330 ? 6.59 -32.375 -10.125 1 98 330 THR A O 1
ATOM 2578 N N . SER A 1 331 ? 5.699 -30.75 -11.414 1 96.12 331 SER A N 1
ATOM 2579 C CA . SER A 1 331 ? 6.18 -29.734 -10.492 1 96.12 331 SER A CA 1
ATOM 2580 C C . SER A 1 331 ? 5.535 -29.891 -9.117 1 96.12 331 SER A C 1
ATOM 2582 O O . SER A 1 331 ? 4.359 -30.25 -9.016 1 96.12 331 SER A O 1
ATOM 2584 N N . ILE A 1 332 ? 6.336 -29.656 -8.07 1 94.88 332 ILE A N 1
ATOM 2585 C CA . ILE A 1 332 ? 5.895 -29.812 -6.691 1 94.88 332 ILE A CA 1
ATOM 2586 C C . ILE A 1 332 ? 6.391 -28.625 -5.859 1 94.88 332 ILE A C 1
ATOM 2588 O O . ILE A 1 332 ? 7.066 -27.734 -6.379 1 94.88 332 ILE A O 1
ATOM 2592 N N . MET A 1 333 ? 5.922 -28.562 -4.602 1 93.12 333 MET A N 1
ATOM 2593 C CA . MET A 1 333 ? 6.402 -27.5 -3.719 1 93.12 333 MET A CA 1
ATOM 2594 C C . MET A 1 333 ? 7.918 -27.578 -3.57 1 93.12 333 MET A C 1
ATOM 2596 O O . MET A 1 333 ? 8.477 -28.641 -3.301 1 93.12 333 MET A O 1
ATOM 2600 N N . ASP A 1 334 ? 8.609 -26.531 -3.836 1 89.94 334 ASP A N 1
ATOM 2601 C CA . ASP A 1 334 ? 10.023 -26.312 -3.562 1 89.94 334 ASP A CA 1
ATOM 2602 C C . ASP A 1 334 ? 10.898 -26.938 -4.645 1 89.94 334 ASP A C 1
ATOM 2604 O O . ASP A 1 334 ? 12.133 -26.875 -4.562 1 89.94 334 ASP A O 1
ATOM 2608 N N . TYR A 1 335 ? 10.289 -27.625 -5.66 1 91.62 335 TYR A N 1
ATOM 2609 C CA . TYR A 1 335 ? 11.188 -28.219 -6.641 1 91.62 335 TYR A CA 1
ATOM 2610 C C . TYR A 1 335 ? 10.461 -28.5 -7.949 1 91.62 335 TYR A C 1
ATOM 2612 O O . TYR A 1 335 ? 9.227 -28.5 -7.996 1 91.62 335 TYR A O 1
ATOM 2620 N N . GLY A 1 336 ? 11.172 -28.75 -9.016 1 93.94 336 GLY A N 1
ATOM 2621 C CA . GLY A 1 336 ? 10.734 -29.094 -10.359 1 93.94 336 GLY A CA 1
ATOM 2622 C C . GLY A 1 336 ? 11.844 -29.016 -11.391 1 93.94 336 GLY A C 1
ATOM 2623 O O . GLY A 1 336 ? 12.906 -28.453 -11.125 1 93.94 336 GLY A O 1
ATOM 2624 N N . LEU A 1 337 ? 11.57 -29.578 -12.516 1 94.81 337 LEU A N 1
ATOM 2625 C CA . LEU A 1 337 ? 12.586 -29.578 -13.562 1 94.81 337 LEU A CA 1
ATOM 2626 C C . LEU A 1 337 ? 12.898 -28.156 -14.031 1 94.81 337 LEU A C 1
ATOM 2628 O O . LEU A 1 337 ? 14.062 -27.812 -14.242 1 94.81 337 LEU A O 1
ATOM 2632 N N . VAL A 1 338 ? 11.859 -27.359 -14.188 1 93.19 338 VAL A N 1
ATOM 2633 C CA . VAL A 1 338 ? 12.016 -26 -14.656 1 93.19 338 VAL A CA 1
ATOM 2634 C C . VAL A 1 338 ? 12.711 -25.156 -13.578 1 93.19 338 VAL A C 1
ATOM 2636 O O . VAL A 1 338 ? 13.641 -24.406 -13.875 1 93.19 338 VAL A O 1
ATOM 2639 N N . ASP A 1 339 ? 12.258 -25.359 -12.398 1 89.69 339 ASP A N 1
ATOM 2640 C CA . ASP A 1 339 ? 12.844 -24.641 -11.266 1 89.69 339 ASP A CA 1
ATOM 2641 C C . ASP A 1 339 ? 14.336 -24.953 -11.133 1 89.69 339 ASP A C 1
ATOM 2643 O O . ASP A 1 339 ? 15.133 -24.062 -10.812 1 89.69 339 ASP A O 1
ATOM 2647 N N . ALA A 1 340 ? 14.727 -26.156 -11.359 1 87.5 340 ALA A N 1
ATOM 2648 C CA . ALA A 1 340 ? 16.109 -26.609 -11.203 1 87.5 340 ALA A CA 1
ATOM 2649 C C . ALA A 1 340 ? 16.938 -26.266 -12.422 1 87.5 340 ALA A C 1
ATOM 2651 O O . ALA A 1 340 ? 18.172 -26.359 -12.391 1 87.5 340 ALA A O 1
ATOM 2652 N N . SER A 1 341 ? 16.281 -25.828 -13.461 1 88.25 341 SER A N 1
ATOM 2653 C CA . SER A 1 341 ? 16.969 -25.609 -14.727 1 88.25 341 SER A CA 1
ATOM 2654 C C . SER A 1 341 ? 17.781 -26.828 -15.141 1 88.25 341 SER A C 1
ATOM 2656 O O . SER A 1 341 ? 18.969 -26.719 -15.484 1 88.25 341 SER A O 1
ATOM 2658 N N . ALA A 1 342 ? 17.125 -27.938 -15.117 1 88.44 342 ALA A N 1
ATOM 2659 C CA . ALA A 1 342 ? 17.859 -29.172 -15.367 1 88.44 342 ALA A CA 1
ATOM 2660 C C . ALA A 1 342 ? 17.141 -30.031 -16.406 1 88.44 342 ALA A C 1
ATOM 2662 O O . ALA A 1 342 ? 15.914 -30.062 -16.453 1 88.44 342 ALA A O 1
ATOM 2663 N N . SER A 1 343 ? 17.969 -30.75 -17.125 1 94.12 343 SER A N 1
ATOM 2664 C CA . SER A 1 343 ? 17.438 -31.797 -17.984 1 94.12 343 SER A CA 1
ATOM 2665 C C . SER A 1 343 ? 17.156 -33.062 -17.188 1 94.12 343 SER A C 1
ATOM 2667 O O . SER A 1 343 ? 17.719 -33.281 -16.109 1 94.12 343 SER A O 1
ATOM 2669 N N . GLY A 1 344 ? 16.25 -33.875 -17.781 1 96.62 344 GLY A N 1
ATOM 2670 C CA . GLY A 1 344 ? 15.898 -35.125 -17.156 1 96.62 344 GLY A CA 1
ATOM 2671 C C . GLY A 1 344 ? 14.406 -35.438 -17.219 1 96.62 344 GLY A C 1
ATOM 2672 O O . GLY A 1 344 ? 13.719 -35 -18.156 1 96.62 344 GLY A O 1
ATOM 2673 N N . HIS A 1 345 ? 14.047 -36.281 -16.375 1 97.94 345 HIS A N 1
ATOM 2674 C CA . HIS A 1 345 ? 12.633 -36.625 -16.328 1 97.94 345 HIS A CA 1
ATOM 2675 C C . HIS A 1 345 ? 12.164 -36.781 -14.883 1 97.94 345 HIS A C 1
ATOM 2677 O O . HIS A 1 345 ? 12.984 -36.906 -13.969 1 97.94 345 HIS A O 1
ATOM 2683 N N . ALA A 1 346 ? 10.906 -36.719 -14.703 1 98.31 346 ALA A N 1
ATOM 2684 C CA . ALA A 1 346 ? 10.32 -36.844 -13.367 1 98.31 346 ALA A CA 1
ATOM 2685 C C . ALA A 1 346 ? 9 -37.594 -13.414 1 98.31 346 ALA A C 1
ATOM 2687 O O . ALA A 1 346 ? 8.242 -37.5 -14.383 1 98.31 346 ALA A O 1
ATOM 2688 N N . TRP A 1 347 ? 8.812 -38.375 -12.438 1 98.69 347 TRP A N 1
ATOM 2689 C CA . TRP A 1 347 ? 7.531 -39.031 -12.164 1 98.69 347 TRP A CA 1
ATOM 2690 C C . TRP A 1 347 ? 6.871 -38.438 -10.93 1 98.69 347 TRP A C 1
ATOM 2692 O O . TRP A 1 347 ? 7.555 -38.062 -9.969 1 98.69 347 TRP A O 1
ATOM 2702 N N . LYS A 1 348 ? 5.59 -38.344 -10.945 1 98.69 348 LYS A N 1
ATOM 2703 C CA . LYS A 1 348 ? 4.82 -37.875 -9.789 1 98.69 348 LYS A CA 1
ATOM 2704 C C . LYS A 1 348 ? 3.549 -38.719 -9.617 1 98.69 348 LYS A C 1
ATOM 2706 O O . LYS A 1 348 ? 2.824 -38.969 -10.586 1 98.69 348 LYS A O 1
ATOM 2711 N N . PHE A 1 349 ? 3.346 -39.188 -8.445 1 98.69 349 PHE A N 1
ATOM 2712 C CA . PHE A 1 349 ? 2.139 -39.906 -8.055 1 98.69 349 PHE A CA 1
ATOM 2713 C C . PHE A 1 349 ? 1.424 -39.188 -6.914 1 98.69 349 PHE A C 1
ATOM 2715 O O . PHE A 1 349 ? 2.066 -38.656 -6.008 1 98.69 349 PHE A O 1
ATOM 2722 N N . GLY A 1 350 ? 0.086 -39.156 -7.004 1 98.38 350 GLY A N 1
ATOM 2723 C CA . GLY A 1 350 ? -0.577 -38.469 -5.906 1 98.38 350 GLY A CA 1
ATOM 2724 C C . GLY A 1 350 ? -2.084 -38.656 -5.91 1 98.38 350 GLY A C 1
ATOM 2725 O O . GLY A 1 350 ? -2.619 -39.406 -6.727 1 98.38 350 GLY A O 1
ATOM 2726 N N . PHE A 1 351 ? -2.701 -38.031 -4.922 1 98.31 351 PHE A N 1
ATOM 2727 C CA . PHE A 1 351 ? -4.156 -38.031 -4.832 1 98.31 351 PHE A CA 1
ATOM 2728 C C . PHE A 1 351 ? -4.648 -36.719 -4.254 1 98.31 351 PHE A C 1
ATOM 2730 O O . PHE A 1 351 ? -3.879 -35.969 -3.643 1 98.31 351 PHE A O 1
ATOM 2737 N N . LEU A 1 352 ? -5.797 -36.344 -4.566 1 98.31 352 LEU A N 1
ATOM 2738 C CA . LEU A 1 352 ? -6.617 -35.312 -3.967 1 98.31 352 LEU A CA 1
ATOM 2739 C C . LEU A 1 352 ? -7.941 -35.875 -3.467 1 98.31 352 LEU A C 1
ATOM 2741 O O . LEU A 1 352 ? -8.742 -36.375 -4.258 1 98.31 352 LEU A O 1
ATOM 2745 N N . LEU A 1 353 ? -8.141 -35.812 -2.172 1 98 353 LEU A N 1
ATOM 2746 C CA . LEU A 1 353 ? -9.305 -36.438 -1.572 1 98 353 LEU A CA 1
ATOM 2747 C C . LEU A 1 353 ? -10.062 -35.469 -0.677 1 98 353 LEU A C 1
ATOM 2749 O O . LEU A 1 353 ? -9.461 -34.562 -0.092 1 98 353 LEU A O 1
ATOM 2753 N N . HIS A 1 354 ? -11.305 -35.688 -0.638 1 97.62 354 HIS A N 1
ATOM 2754 C CA . HIS A 1 354 ? -12.203 -35 0.272 1 97.62 354 HIS A CA 1
ATOM 2755 C C . HIS A 1 354 ? -12.922 -35.969 1.191 1 97.62 354 HIS A C 1
ATOM 2757 O O . HIS A 1 354 ? -14.109 -36.25 0.987 1 97.62 354 HIS A O 1
ATOM 2763 N N . PRO A 1 355 ? -12.25 -36.375 2.283 1 96.5 355 PRO A N 1
ATOM 2764 C CA . PRO A 1 355 ? -12.875 -37.344 3.172 1 96.5 355 PRO A CA 1
ATOM 2765 C C . PRO A 1 355 ? -14.125 -36.812 3.861 1 96.5 355 PRO A C 1
ATOM 2767 O O . PRO A 1 355 ? -15.023 -37.562 4.207 1 96.5 355 PRO A O 1
ATOM 2770 N N . LEU A 1 356 ? -14.07 -35.562 4.203 1 95.44 356 LEU A N 1
ATOM 2771 C CA . LEU A 1 356 ? -15.211 -34.781 4.684 1 95.44 356 LEU A CA 1
ATOM 2772 C C . LEU A 1 356 ? -15.414 -33.531 3.838 1 95.44 356 LEU A C 1
ATOM 2774 O O . LEU A 1 356 ? -14.492 -33.062 3.16 1 95.44 356 LEU A O 1
ATOM 2778 N N . ARG A 1 357 ? -16.594 -33.062 3.898 1 93.62 357 ARG A N 1
ATOM 2779 C CA . ARG A 1 357 ? -16.906 -31.859 3.137 1 93.62 357 ARG A CA 1
ATOM 2780 C C . ARG A 1 357 ? -15.977 -30.719 3.535 1 93.62 357 ARG A C 1
ATOM 2782 O O . ARG A 1 357 ? -15.672 -29.844 2.717 1 93.62 357 ARG A O 1
ATOM 2789 N N . GLN A 1 358 ? -15.492 -30.781 4.738 1 96.62 358 GLN A N 1
ATOM 2790 C CA . GLN A 1 358 ? -14.719 -29.672 5.293 1 96.62 358 GLN A CA 1
ATOM 2791 C C . GLN A 1 358 ? -13.219 -29.922 5.129 1 96.62 358 GLN A C 1
ATOM 2793 O O . GLN A 1 358 ? -12.406 -29.031 5.43 1 96.62 358 GLN A O 1
ATOM 2798 N N . VAL A 1 359 ? -12.867 -31.062 4.652 1 98.19 359 VAL A N 1
ATOM 2799 C CA . VAL A 1 359 ? -11.445 -31.422 4.684 1 98.19 359 VAL A CA 1
ATOM 2800 C C . VAL A 1 359 ? -10.977 -31.781 3.277 1 98.19 359 VAL A C 1
ATOM 2802 O O . VAL A 1 359 ? -11.602 -32.594 2.594 1 98.19 359 VAL A O 1
ATOM 2805 N N . ARG A 1 360 ? -9.961 -31.172 2.873 1 98.38 360 ARG A N 1
ATOM 2806 C CA . ARG A 1 360 ? -9.266 -31.469 1.627 1 98.38 360 ARG A CA 1
ATOM 2807 C C . ARG A 1 360 ? -7.848 -31.969 1.898 1 98.38 360 ARG A C 1
ATOM 2809 O O . ARG A 1 360 ? -7.09 -31.328 2.629 1 98.38 360 ARG A O 1
ATOM 2816 N N . ILE A 1 361 ? -7.461 -33.125 1.338 1 98.56 361 ILE A N 1
ATOM 2817 C CA . ILE A 1 361 ? -6.125 -33.688 1.513 1 98.56 361 ILE A CA 1
ATOM 2818 C C . ILE A 1 361 ? -5.488 -33.938 0.148 1 98.56 361 ILE A C 1
ATOM 2820 O O . ILE A 1 361 ? -6.047 -34.656 -0.678 1 98.56 361 ILE A O 1
ATOM 2824 N N . LYS A 1 362 ? -4.406 -33.375 -0.079 1 98.62 362 LYS A N 1
ATOM 2825 C CA . LYS A 1 362 ? -3.602 -33.625 -1.271 1 98.62 362 LYS A CA 1
ATOM 2826 C C . LYS A 1 362 ? -2.234 -34.219 -0.9 1 98.62 362 LYS A C 1
ATOM 2828 O O . LYS A 1 362 ? -1.568 -33.688 0.004 1 98.62 362 LYS A O 1
ATOM 2833 N N . TYR A 1 363 ? -1.843 -35.219 -1.48 1 98.62 363 TYR A N 1
ATOM 2834 C CA . TYR A 1 363 ? -0.522 -35.812 -1.306 1 98.62 363 TYR A CA 1
ATOM 2835 C C . TYR A 1 363 ? 0.116 -36.125 -2.652 1 98.62 363 TYR A C 1
ATOM 2837 O O . TYR A 1 363 ? -0.573 -36.531 -3.594 1 98.62 363 TYR A O 1
ATOM 2845 N N . SER A 1 364 ? 1.375 -35.938 -2.742 1 98.44 364 SER A N 1
ATOM 2846 C CA . SER A 1 364 ? 2.098 -36.375 -3.928 1 98.44 364 SER A CA 1
ATOM 2847 C C . SER A 1 364 ? 3.529 -36.781 -3.586 1 98.44 364 SER A C 1
ATOM 2849 O O . SER A 1 364 ? 4.109 -36.25 -2.627 1 98.44 364 SER A O 1
ATOM 2851 N N . TYR A 1 365 ? 4.031 -37.688 -4.25 1 98.31 365 TYR A N 1
ATOM 2852 C CA . TYR A 1 365 ? 5.422 -38.125 -4.242 1 98.31 365 TYR A CA 1
ATOM 2853 C C . TYR A 1 365 ? 6.039 -38 -5.629 1 98.31 365 TYR A C 1
ATOM 2855 O O . TYR A 1 365 ? 5.492 -38.531 -6.605 1 98.31 365 TYR A O 1
ATOM 2863 N N . SER A 1 366 ? 7.109 -37.312 -5.715 1 97.75 366 SER A N 1
ATOM 2864 C CA . SER A 1 366 ? 7.77 -37.094 -6.996 1 97.75 366 SER A CA 1
ATOM 2865 C C . SER A 1 366 ? 9.211 -37.594 -6.969 1 97.75 366 SER A C 1
ATOM 2867 O O . SER A 1 366 ? 9.898 -37.438 -5.953 1 97.75 366 SER A O 1
ATOM 2869 N N . MET A 1 367 ? 9.641 -38.156 -8.062 1 97.69 367 MET A N 1
ATOM 2870 C CA . MET A 1 367 ? 11.023 -38.562 -8.289 1 97.69 367 MET A CA 1
ATOM 2871 C C . MET A 1 367 ? 11.609 -37.844 -9.5 1 97.69 367 MET A C 1
ATOM 2873 O O . MET A 1 367 ? 11.078 -37.969 -10.609 1 97.69 367 MET A O 1
ATOM 2877 N N . TYR A 1 368 ? 12.641 -37.156 -9.273 1 96.38 368 TYR A N 1
ATOM 2878 C CA . TYR A 1 368 ? 13.328 -36.438 -10.344 1 96.38 368 TYR A CA 1
ATOM 2879 C C . TYR A 1 368 ? 14.656 -37.125 -10.68 1 96.38 368 TYR A C 1
ATOM 2881 O O . TYR A 1 368 ? 15.523 -37.25 -9.812 1 96.38 368 TYR A O 1
ATOM 2889 N N . ASP A 1 369 ? 14.789 -37.531 -11.891 1 96.56 369 ASP A N 1
ATOM 2890 C CA . ASP A 1 369 ? 16.031 -38.094 -12.422 1 96.56 369 ASP A CA 1
ATOM 2891 C C . ASP A 1 369 ? 16.766 -37.062 -13.289 1 96.56 369 ASP A C 1
ATOM 2893 O O . ASP A 1 369 ? 16.547 -37 -14.5 1 96.56 369 ASP A O 1
ATOM 2897 N N . THR A 1 370 ? 17.703 -36.375 -12.703 1 93.38 370 THR A N 1
ATOM 2898 C CA . THR A 1 370 ? 18.375 -35.25 -13.383 1 93.38 370 THR A CA 1
ATOM 2899 C C . THR A 1 370 ? 19.891 -35.5 -13.445 1 93.38 370 THR A C 1
ATOM 2901 O O . THR A 1 370 ? 20.625 -34.656 -13.984 1 93.38 370 THR A O 1
ATOM 2904 N N . ALA A 1 371 ? 20.391 -36.531 -12.836 1 91.19 371 ALA A N 1
ATOM 2905 C CA . ALA A 1 371 ? 21.812 -36.875 -12.969 1 91.19 371 ALA A CA 1
ATOM 2906 C C . ALA A 1 371 ? 22.188 -37.062 -14.438 1 91.19 371 ALA A C 1
ATOM 2908 O O . ALA A 1 371 ? 21.406 -37.562 -15.234 1 91.19 371 ALA A O 1
ATOM 2909 N N . PRO A 1 372 ? 23.359 -36.688 -14.867 1 90.44 372 PRO A N 1
ATOM 2910 C CA . PRO A 1 372 ? 24.484 -36.219 -14.07 1 90.44 372 PRO A CA 1
ATOM 2911 C C . PRO A 1 372 ? 24.484 -34.688 -13.938 1 90.44 372 PRO A C 1
ATOM 2913 O O . PRO A 1 372 ? 25.453 -34.125 -13.398 1 90.44 372 PRO A O 1
ATOM 2916 N N . TYR A 1 373 ? 23.5 -34.094 -14.469 1 86.5 373 TYR A N 1
ATOM 2917 C CA . TYR A 1 373 ? 23.516 -32.625 -14.5 1 86.5 373 TYR A CA 1
ATOM 2918 C C . TYR A 1 373 ? 23.312 -32.062 -13.109 1 86.5 373 TYR A C 1
ATOM 2920 O O . TYR A 1 373 ? 23.969 -31.094 -12.719 1 86.5 373 TYR A O 1
ATOM 2928 N N . LEU A 1 374 ? 22.359 -32.562 -12.43 1 88.25 374 LEU A N 1
ATOM 2929 C CA . LEU A 1 374 ? 22.078 -32.312 -11.023 1 88.25 374 LEU A CA 1
ATOM 2930 C C . LEU A 1 374 ? 21.797 -33.594 -10.273 1 88.25 374 LEU A C 1
ATOM 2932 O O . LEU A 1 374 ? 21.453 -34.625 -10.891 1 88.25 374 LEU A O 1
ATOM 2936 N N . PRO A 1 375 ? 21.969 -33.5 -8.922 1 89.06 375 PRO A N 1
ATOM 2937 C CA . PRO A 1 375 ? 21.578 -34.688 -8.164 1 89.06 375 PRO A CA 1
ATOM 2938 C C . PRO A 1 375 ? 20.109 -35.062 -8.312 1 89.06 375 PRO A C 1
ATOM 2940 O O . PRO A 1 375 ? 19.266 -34.156 -8.461 1 89.06 375 PRO A O 1
ATOM 2943 N N . ASN A 1 376 ? 19.812 -36.375 -8.305 1 93.5 376 ASN A N 1
ATOM 2944 C CA . ASN A 1 376 ? 18.422 -36.812 -8.258 1 93.5 376 ASN A CA 1
ATOM 2945 C C . ASN A 1 376 ? 17.734 -36.375 -6.969 1 93.5 376 ASN A C 1
ATOM 2947 O O . ASN A 1 376 ? 18.359 -36.312 -5.914 1 93.5 376 ASN A O 1
ATOM 2951 N N . VAL A 1 377 ? 16.5 -36.062 -7.078 1 93.44 377 VAL A N 1
ATOM 2952 C CA . VAL A 1 377 ? 15.758 -35.562 -5.934 1 93.44 377 VAL A CA 1
ATOM 2953 C C . VAL A 1 377 ? 14.461 -36.375 -5.777 1 93.44 377 VAL A C 1
ATOM 2955 O O . VAL A 1 377 ? 13.805 -36.688 -6.77 1 93.44 377 VAL A O 1
ATOM 2958 N N . ASP A 1 378 ? 14.109 -36.75 -4.602 1 94.38 378 ASP A N 1
ATOM 2959 C CA . ASP A 1 378 ? 12.781 -37.25 -4.262 1 94.38 378 ASP A CA 1
ATOM 2960 C C . ASP A 1 378 ? 12.055 -36.25 -3.352 1 94.38 378 ASP A C 1
ATOM 2962 O O . ASP A 1 378 ? 12.664 -35.656 -2.461 1 94.38 378 ASP A O 1
ATOM 2966 N N . ALA A 1 379 ? 10.852 -36.062 -3.617 1 95.25 379 ALA A N 1
ATOM 2967 C CA . ALA A 1 379 ? 10.109 -35.031 -2.885 1 95.25 379 ALA A CA 1
ATOM 2968 C C . ALA A 1 379 ? 8.727 -35.531 -2.486 1 95.25 379 ALA A C 1
ATOM 2970 O O . ALA A 1 379 ? 8.023 -36.156 -3.295 1 95.25 379 ALA A O 1
ATOM 2971 N N . ASN A 1 380 ? 8.375 -35.344 -1.237 1 96.94 380 ASN A N 1
ATOM 2972 C CA . ASN A 1 380 ? 7.039 -35.594 -0.707 1 96.94 380 ASN A CA 1
ATOM 2973 C C . ASN A 1 380 ? 6.32 -34.281 -0.407 1 96.94 380 ASN A C 1
ATOM 2975 O O . ASN A 1 380 ? 6.938 -33.312 0.064 1 96.94 380 ASN A O 1
ATOM 2979 N N . TYR A 1 381 ? 5.07 -34.25 -0.706 1 97.94 381 TYR A N 1
ATOM 2980 C CA . TYR A 1 381 ? 4.258 -33.062 -0.464 1 97.94 381 TYR A CA 1
ATOM 2981 C C . TYR A 1 381 ? 2.893 -33.438 0.102 1 97.94 381 TYR A C 1
ATOM 2983 O O . TYR A 1 381 ? 2.174 -34.25 -0.488 1 97.94 381 TYR A O 1
ATOM 2991 N N . LEU A 1 382 ? 2.58 -32.906 1.274 1 98.62 382 LEU A N 1
ATOM 2992 C CA . LEU A 1 382 ? 1.276 -33.094 1.908 1 98.62 382 LEU A CA 1
ATOM 2993 C C . LEU A 1 382 ? 0.602 -31.734 2.131 1 98.62 382 LEU A C 1
ATOM 2995 O O . LEU A 1 382 ? 1.201 -30.828 2.705 1 98.62 382 LEU A O 1
ATOM 2999 N N . ASP A 1 383 ? -0.61 -31.609 1.655 1 98.62 383 ASP A N 1
ATOM 3000 C CA . ASP A 1 383 ? -1.422 -30.406 1.77 1 98.62 383 ASP A CA 1
ATOM 3001 C C . ASP A 1 383 ? -2.785 -30.719 2.387 1 98.62 383 ASP A C 1
ATOM 3003 O O . ASP A 1 383 ? -3.602 -31.406 1.779 1 98.62 383 ASP A O 1
ATOM 3007 N N . VAL A 1 384 ? -3.018 -30.188 3.555 1 98.69 384 VAL A N 1
ATOM 3008 C CA . VAL A 1 384 ? -4.273 -30.422 4.258 1 98.69 384 VAL A CA 1
ATOM 3009 C C . VAL A 1 384 ? -4.973 -29.094 4.527 1 98.69 384 VAL A C 1
ATOM 3011 O O . VAL A 1 384 ? -4.371 -28.172 5.086 1 98.69 384 VAL A O 1
ATOM 3014 N N . THR A 1 385 ? -6.25 -29.047 4.141 1 98.69 385 THR A N 1
ATOM 3015 C CA . THR A 1 385 ? -7.035 -27.844 4.371 1 98.69 385 THR A CA 1
ATOM 3016 C C . THR A 1 385 ? -8.328 -28.172 5.113 1 98.69 385 THR A C 1
ATOM 3018 O O . THR A 1 385 ? -9.023 -29.125 4.758 1 98.69 385 THR A O 1
ATOM 3021 N N . TYR A 1 386 ? -8.578 -27.484 6.148 1 98.62 386 TYR A N 1
ATOM 3022 C CA . TYR A 1 386 ? -9.836 -27.562 6.887 1 98.62 386 TYR A CA 1
ATOM 3023 C C . TYR A 1 386 ? -10.641 -26.281 6.719 1 98.62 386 TYR A C 1
ATOM 3025 O O . TYR A 1 386 ? -10.148 -25.188 7.004 1 98.62 386 TYR A O 1
ATOM 3033 N N . SER A 1 387 ? -11.898 -26.406 6.242 1 97.88 387 SER A N 1
ATOM 3034 C CA . SER A 1 387 ? -12.852 -25.312 6.09 1 97.88 387 SER A CA 1
ATOM 3035 C C . SER A 1 387 ? -14.148 -25.594 6.84 1 97.88 387 SER A C 1
ATOM 3037 O O . SER A 1 387 ? -15.039 -26.266 6.316 1 97.88 387 SER A O 1
ATOM 3039 N N . PRO A 1 388 ? -14.383 -25.031 7.898 1 95.69 388 PRO A N 1
ATOM 3040 C CA . PRO A 1 388 ? -15.5 -25.406 8.766 1 95.69 388 PRO A CA 1
ATOM 3041 C C . PRO A 1 388 ? -16.859 -25.062 8.148 1 95.69 388 PRO A C 1
ATOM 3043 O O . PRO A 1 388 ? -17.844 -25.781 8.367 1 95.69 388 PRO A O 1
ATOM 3046 N N . GLY A 1 389 ? -17 -24.031 7.41 1 92.81 389 GLY A N 1
ATOM 3047 C CA . GLY A 1 389 ? -18.266 -23.609 6.852 1 92.81 389 GLY A CA 1
ATOM 3048 C C . GLY A 1 389 ? -19.188 -22.953 7.875 1 92.81 389 GLY A C 1
ATOM 3049 O O . GLY A 1 389 ? -18.719 -22.422 8.883 1 92.81 389 GLY A O 1
ATOM 3050 N N . GLY A 1 390 ? -20.484 -22.812 7.527 1 91.81 390 GLY A N 1
ATOM 3051 C CA . GLY A 1 390 ? -21.438 -22.203 8.445 1 91.81 390 GLY A CA 1
ATOM 3052 C C . GLY A 1 390 ? -21.094 -20.781 8.812 1 91.81 390 GLY A C 1
ATOM 3053 O O . GLY A 1 390 ? -20.844 -19.953 7.934 1 91.81 390 GLY A O 1
ATOM 3054 N N . PHE A 1 391 ? -20.969 -20.547 10.133 1 88.81 391 PHE A N 1
ATOM 3055 C CA . PHE A 1 391 ? -20.656 -19.219 10.656 1 88.81 391 PHE A CA 1
ATOM 3056 C C . PHE A 1 391 ? -19.297 -18.766 10.172 1 88.81 391 PHE A C 1
ATOM 3058 O O . PHE A 1 391 ? -19.078 -17.562 9.961 1 88.81 391 PHE A O 1
ATOM 3065 N N . TRP A 1 392 ? -18.484 -19.75 9.938 1 92.25 392 TRP A N 1
ATOM 3066 C CA . TRP A 1 392 ? -17.109 -19.438 9.594 1 92.25 392 TRP A CA 1
ATOM 3067 C C . TRP A 1 392 ? -16.875 -19.578 8.094 1 92.25 392 TRP A C 1
ATOM 3069 O O . TRP A 1 392 ? -15.734 -19.766 7.648 1 92.25 392 TRP A O 1
ATOM 3079 N N . LYS A 1 393 ? -17.922 -19.531 7.312 1 93.06 393 LYS A N 1
ATOM 3080 C CA . LYS A 1 393 ? -17.766 -19.625 5.863 1 93.06 393 LYS A CA 1
ATOM 3081 C C . LYS A 1 393 ? -16.719 -18.609 5.367 1 93.06 393 LYS A C 1
ATOM 3083 O O . LYS A 1 393 ? -16.797 -17.422 5.68 1 93.06 393 LYS A O 1
ATOM 3088 N N . GLY A 1 394 ? -15.789 -19.109 4.574 1 93.69 394 GLY A N 1
ATOM 3089 C CA . GLY A 1 394 ? -14.688 -18.281 4.09 1 93.69 394 GLY A CA 1
ATOM 3090 C C . GLY A 1 394 ? -13.391 -18.531 4.828 1 93.69 394 GLY A C 1
ATOM 3091 O O . GLY A 1 394 ? -12.312 -18.156 4.352 1 93.69 394 GLY A O 1
ATOM 3092 N N . LEU A 1 395 ? -13.492 -19.094 6.004 1 95.94 395 LEU A N 1
ATOM 3093 C CA . LEU A 1 395 ? -12.312 -19.391 6.805 1 95.94 395 LEU A CA 1
ATOM 3094 C C . LEU A 1 395 ? -11.68 -20.703 6.371 1 95.94 395 LEU A C 1
ATOM 3096 O O . LEU A 1 395 ? -12.391 -21.672 6.09 1 95.94 395 LEU A O 1
ATOM 3100 N N . SER A 1 396 ? -10.422 -20.688 6.375 1 97.81 396 SER A N 1
ATOM 3101 C CA . SER A 1 396 ? -9.719 -21.938 6.102 1 97.81 396 SER A CA 1
ATOM 3102 C C . SER A 1 396 ? -8.398 -22 6.871 1 97.81 396 SER A C 1
ATOM 3104 O O . SER A 1 396 ? -7.727 -20.984 7.055 1 97.81 396 SER A O 1
ATOM 3106 N N . LEU A 1 397 ? -8.062 -23.156 7.414 1 98.38 397 LEU A N 1
ATOM 3107 C CA . LEU A 1 397 ? -6.766 -23.516 7.973 1 98.38 397 LEU A CA 1
ATOM 3108 C C . LEU A 1 397 ? -6.047 -24.516 7.074 1 98.38 397 LEU A C 1
ATOM 3110 O O . LEU A 1 397 ? -6.559 -25.609 6.824 1 98.38 397 LEU A O 1
ATOM 3114 N N . ARG A 1 398 ? -4.926 -24.141 6.555 1 98.44 398 ARG A N 1
ATOM 3115 C CA . ARG A 1 398 ? -4.211 -24.953 5.574 1 98.44 398 ARG A CA 1
ATOM 3116 C C . ARG A 1 398 ? -2.771 -25.203 6.016 1 98.44 398 ARG A C 1
ATOM 3118 O O . ARG A 1 398 ? -2.055 -24.266 6.371 1 98.44 398 ARG A O 1
ATOM 3125 N N . ASN A 1 399 ? -2.371 -26.438 6.035 1 98.44 399 ASN A N 1
ATOM 3126 C CA . ASN A 1 399 ? -0.981 -26.812 6.281 1 98.44 399 ASN A CA 1
ATOM 3127 C C . ASN A 1 399 ? -0.362 -27.5 5.066 1 98.44 399 ASN A C 1
ATOM 3129 O O . ASN A 1 399 ? -0.936 -28.453 4.52 1 98.44 399 ASN A O 1
ATOM 3133 N N . ARG A 1 400 ? 0.722 -27 4.586 1 98 400 ARG A N 1
ATOM 3134 C CA . ARG A 1 400 ? 1.509 -27.594 3.516 1 98 400 ARG A CA 1
ATOM 3135 C C . ARG A 1 400 ? 2.865 -28.062 4.031 1 98 400 ARG A C 1
ATOM 3137 O O . ARG A 1 400 ? 3.662 -27.266 4.516 1 98 400 ARG A O 1
ATOM 3144 N N . LEU A 1 401 ? 3.092 -29.328 3.91 1 97.56 401 LEU A N 1
ATOM 3145 C CA . LEU A 1 401 ? 4.324 -29.938 4.398 1 97.56 401 LEU A CA 1
ATOM 3146 C C . LEU A 1 401 ? 5.098 -30.594 3.254 1 97.56 401 LEU A C 1
ATOM 3148 O O . LEU A 1 401 ? 4.559 -31.438 2.535 1 97.56 401 LEU A O 1
ATOM 3152 N N . ALA A 1 402 ? 6.285 -30.156 3.059 1 96 402 ALA A N 1
ATOM 3153 C CA . ALA A 1 402 ? 7.176 -30.766 2.064 1 96 402 ALA A CA 1
ATOM 3154 C C . ALA A 1 402 ? 8.375 -31.422 2.734 1 96 402 ALA A C 1
ATOM 3156 O O . ALA A 1 402 ? 8.93 -30.906 3.701 1 96 402 ALA A O 1
ATOM 3157 N N . LEU A 1 403 ? 8.727 -32.625 2.305 1 94.06 403 LEU A N 1
ATOM 3158 C CA . LEU A 1 403 ? 9.938 -33.344 2.684 1 94.06 403 LEU A CA 1
ATOM 3159 C C . LEU A 1 403 ? 10.727 -33.781 1.449 1 94.06 403 LEU A C 1
ATOM 3161 O O . LEU A 1 403 ? 10.32 -34.688 0.726 1 94.06 403 LEU A O 1
ATOM 3165 N N . ASP A 1 404 ? 11.797 -33.125 1.241 1 91.94 404 ASP A N 1
ATOM 3166 C CA . ASP A 1 404 ? 12.633 -33.406 0.078 1 91.94 404 ASP A CA 1
ATOM 3167 C C . ASP A 1 404 ? 13.945 -34.062 0.491 1 91.94 404 ASP A C 1
ATOM 3169 O O . ASP A 1 404 ? 14.523 -33.75 1.526 1 91.94 404 ASP A O 1
ATOM 3173 N N . HIS A 1 405 ? 14.344 -35 -0.329 1 89.62 405 HIS A N 1
ATOM 3174 C CA . HIS A 1 405 ? 15.656 -35.594 -0.153 1 89.62 405 HIS A CA 1
ATOM 3175 C C . HIS A 1 405 ? 16.594 -35.219 -1.295 1 89.62 405 HIS A C 1
ATOM 3177 O O . HIS A 1 405 ? 16.234 -35.344 -2.467 1 89.62 405 HIS A O 1
ATOM 3183 N N . SER A 1 406 ? 17.859 -34.75 -0.922 1 81 406 SER A N 1
ATOM 3184 C CA . SER A 1 406 ? 18.938 -34.375 -1.835 1 81 406 SER A CA 1
ATOM 3185 C C . SER A 1 406 ? 18.578 -33.125 -2.635 1 81 406 SER A C 1
ATOM 3187 O O . SER A 1 406 ? 18.969 -32.969 -3.793 1 81 406 SER A O 1
ATOM 3189 N N . ASN A 1 407 ? 17.766 -32.312 -2.096 1 75.75 407 ASN A N 1
ATOM 3190 C CA . ASN A 1 407 ? 17.438 -31.047 -2.73 1 75.75 407 ASN A CA 1
ATOM 3191 C C . ASN A 1 407 ? 18.609 -30.078 -2.686 1 75.75 407 ASN A C 1
ATOM 3193 O O . ASN A 1 407 ? 19.109 -29.75 -1.607 1 75.75 407 ASN A O 1
ATOM 3197 N N . PRO A 1 408 ? 19 -29.688 -3.879 1 67.5 408 PRO A N 1
ATOM 3198 C CA . PRO A 1 408 ? 20.219 -28.891 -3.914 1 67.5 408 PRO A CA 1
ATOM 3199 C C . PRO A 1 408 ? 20.016 -27.469 -3.365 1 67.5 408 PRO A C 1
ATOM 3201 O O . PRO A 1 408 ? 20.984 -26.734 -3.189 1 67.5 408 PRO A O 1
ATOM 3204 N N . TYR A 1 409 ? 18.812 -27.203 -3.119 1 60.5 409 TYR A N 1
ATOM 3205 C CA . TYR A 1 409 ? 18.625 -25.844 -2.652 1 60.5 409 TYR A CA 1
ATOM 3206 C C . TYR A 1 409 ? 19.375 -25.594 -1.349 1 60.5 409 TYR A C 1
ATOM 3208 O O . TYR A 1 409 ? 19.344 -26.438 -0.443 1 60.5 409 TYR A O 1
ATOM 3216 N N . GLY A 1 410 ? 20.25 -24.641 -1.32 1 55.41 410 GLY A N 1
ATOM 3217 C CA . GLY A 1 410 ? 21.172 -24.141 -0.319 1 55.41 410 GLY A CA 1
ATOM 3218 C C . GLY A 1 410 ? 22.406 -25.016 -0.175 1 55.41 410 GLY A C 1
ATOM 3219 O O . GLY A 1 410 ? 23.047 -25.031 0.876 1 55.41 410 GLY A O 1
ATOM 3220 N N . GLY A 1 411 ? 22.609 -25.828 -1.233 1 57.62 411 GLY A N 1
ATOM 3221 C CA . GLY A 1 411 ? 23.812 -26.656 -1.134 1 57.62 411 GLY A CA 1
ATOM 3222 C C . GLY A 1 411 ? 23.641 -27.859 -0.229 1 57.62 411 GLY A C 1
ATOM 3223 O O . GLY A 1 411 ? 24.625 -28.406 0.269 1 57.62 411 GLY A O 1
ATOM 3224 N N . TYR A 1 412 ? 22.359 -28.188 -0.034 1 59 412 TYR A N 1
ATOM 3225 C CA . TYR A 1 412 ? 22.062 -29.172 1.009 1 59 412 TYR A CA 1
ATOM 3226 C C . TYR A 1 412 ? 21.766 -30.531 0.408 1 59 412 TYR A C 1
ATOM 3228 O O . TYR A 1 412 ? 20.953 -30.656 -0.511 1 59 412 TYR A O 1
ATOM 3236 N N . HIS A 1 413 ? 22.641 -31.391 0.515 1 66.69 413 HIS A N 1
ATOM 3237 C CA . HIS A 1 413 ? 22.422 -32.75 0.015 1 66.69 413 HIS A CA 1
ATOM 3238 C C . HIS A 1 413 ? 21.75 -33.625 1.071 1 66.69 413 HIS A C 1
ATOM 3240 O O . HIS A 1 413 ? 21.875 -34.844 1.041 1 66.69 413 HIS A O 1
ATOM 3246 N N . GLY A 1 414 ? 21.047 -33 1.967 1 79.69 414 GLY A N 1
ATOM 3247 C CA . GLY A 1 414 ? 20.359 -33.781 2.994 1 79.69 414 GLY A CA 1
ATOM 3248 C C . GLY A 1 414 ? 18.844 -33.688 2.887 1 79.69 414 GLY A C 1
ATOM 3249 O O . GLY A 1 414 ? 18.297 -33.656 1.783 1 79.69 414 GLY A O 1
ATOM 3250 N N . THR A 1 415 ? 18.203 -33.906 4.055 1 86.81 415 THR A N 1
ATOM 3251 C CA . THR A 1 415 ? 16.75 -33.844 4.125 1 86.81 415 THR A CA 1
ATOM 3252 C C . THR A 1 415 ? 16.281 -32.406 4.414 1 86.81 415 THR A C 1
ATOM 3254 O O . THR A 1 415 ? 16.75 -31.781 5.367 1 86.81 415 THR A O 1
ATOM 3257 N N . PHE A 1 416 ? 15.484 -31.953 3.557 1 90.06 416 PHE A N 1
ATOM 3258 C CA . PHE A 1 416 ? 14.883 -30.625 3.695 1 90.06 416 PHE A CA 1
ATOM 3259 C C . PHE A 1 416 ? 13.406 -30.734 4.043 1 90.06 416 PHE A C 1
ATOM 3261 O O . PHE A 1 416 ? 12.656 -31.453 3.373 1 90.06 416 PHE A O 1
ATOM 3268 N N . ILE A 1 417 ? 12.992 -30.094 5.156 1 92.12 417 ILE A N 1
ATOM 3269 C CA . ILE A 1 417 ? 11.594 -30.078 5.562 1 92.12 417 ILE A CA 1
ATOM 3270 C C . ILE A 1 417 ? 11.062 -28.641 5.5 1 92.12 417 ILE A C 1
ATOM 3272 O O . ILE A 1 417 ? 11.688 -27.719 6.039 1 92.12 417 ILE A O 1
ATOM 3276 N N . ASP A 1 418 ? 10.031 -28.422 4.816 1 94.31 418 ASP A N 1
ATOM 3277 C CA . ASP A 1 418 ? 9.336 -27.141 4.703 1 94.31 418 ASP A CA 1
ATOM 3278 C C . ASP A 1 418 ? 7.887 -27.25 5.164 1 94.31 418 ASP A C 1
ATOM 3280 O O . ASP A 1 418 ? 7.074 -27.922 4.516 1 94.31 418 ASP A O 1
ATOM 3284 N N . ASP A 1 419 ? 7.566 -26.625 6.27 1 96.12 419 ASP A N 1
ATOM 3285 C CA . ASP A 1 419 ? 6.23 -26.641 6.855 1 96.12 419 ASP A CA 1
ATOM 3286 C C . ASP A 1 419 ? 5.598 -25.25 6.836 1 96.12 419 ASP A C 1
ATOM 3288 O O . ASP A 1 419 ? 6.152 -24.312 7.391 1 96.12 419 ASP A O 1
ATOM 3292 N N . ARG A 1 420 ? 4.426 -25.172 6.184 1 97.12 420 ARG A N 1
ATOM 3293 C CA . ARG A 1 420 ? 3.75 -23.891 6.027 1 97.12 420 ARG A CA 1
ATOM 3294 C C . ARG A 1 420 ? 2.328 -23.938 6.578 1 97.12 420 ARG A C 1
ATOM 3296 O O . ARG A 1 420 ? 1.486 -24.672 6.059 1 97.12 420 ARG A O 1
ATOM 3303 N N . LEU A 1 421 ? 2.051 -23.156 7.57 1 97.88 421 LEU A N 1
ATOM 3304 C CA . LEU A 1 421 ? 0.726 -23.078 8.18 1 97.88 421 LEU A CA 1
ATOM 3305 C C . LEU A 1 421 ? 0.066 -21.734 7.879 1 97.88 421 LEU A C 1
ATOM 3307 O O . LEU A 1 421 ? 0.625 -20.688 8.188 1 97.88 421 LEU A O 1
ATOM 3311 N N . MET A 1 422 ? -1.119 -21.844 7.262 1 97.94 422 MET A N 1
ATOM 3312 C CA . MET A 1 422 ? -1.816 -20.625 6.859 1 97.94 422 MET A CA 1
ATOM 3313 C C . MET A 1 422 ? -3.242 -20.609 7.402 1 97.94 422 MET A C 1
ATOM 3315 O O . MET A 1 422 ? -3.98 -21.578 7.25 1 97.94 422 MET A O 1
ATOM 3319 N N . LEU A 1 423 ? -3.592 -19.578 8.094 1 98.06 423 LEU A N 1
ATOM 3320 C CA . LEU A 1 423 ? -4.969 -19.25 8.438 1 98.06 423 LEU A CA 1
ATOM 3321 C C . LEU A 1 423 ? -5.484 -18.094 7.57 1 98.06 423 LEU A C 1
ATOM 3323 O O . LEU A 1 423 ? -4.875 -17.031 7.52 1 98.06 423 LEU A O 1
ATOM 3327 N N . GLN A 1 424 ? -6.621 -18.375 6.848 1 97.56 424 GLN A N 1
ATOM 3328 C CA . GLN A 1 424 ? -7.09 -17.359 5.914 1 97.56 424 GLN A CA 1
ATOM 3329 C C . GLN A 1 424 ? -8.609 -17.203 5.984 1 97.56 424 GLN A C 1
ATOM 3331 O O . GLN A 1 424 ? -9.328 -18.188 6.125 1 97.56 424 GLN A O 1
ATOM 3336 N N . TYR A 1 425 ? -9.047 -16 5.961 1 95.94 425 TYR A N 1
ATOM 3337 C CA . TYR A 1 425 ? -10.453 -15.672 5.781 1 95.94 425 TYR A CA 1
ATOM 3338 C C . TYR A 1 425 ? -10.672 -14.914 4.48 1 95.94 425 TYR A C 1
ATOM 3340 O O . TYR A 1 425 ? -10.078 -13.852 4.266 1 95.94 425 TYR A O 1
ATOM 3348 N N . ARG A 1 426 ? -11.531 -15.445 3.635 1 94.94 426 ARG A N 1
ATOM 3349 C CA . ARG A 1 426 ? -11.859 -14.797 2.369 1 94.94 426 ARG A CA 1
ATOM 3350 C C . ARG A 1 426 ? -13.312 -14.336 2.352 1 94.94 426 ARG A C 1
ATOM 3352 O O . ARG A 1 426 ? -14.195 -15.031 2.867 1 94.94 426 ARG A O 1
ATOM 3359 N N . PHE A 1 427 ? -13.555 -13.141 1.737 1 91.19 427 PHE A N 1
ATOM 3360 C CA . PHE A 1 427 ? -14.914 -12.641 1.611 1 91.19 427 PHE A CA 1
ATOM 3361 C C . PHE A 1 427 ? -15.125 -11.977 0.258 1 91.19 427 PHE A C 1
ATOM 3363 O O . PHE A 1 427 ? -14.164 -11.531 -0.376 1 91.19 427 PHE A O 1
ATOM 3370 N N . SER A 1 428 ? -16.312 -11.969 -0.297 1 86.5 428 SER A N 1
ATOM 3371 C CA . SER A 1 428 ? -16.75 -11.266 -1.501 1 86.5 428 SER A CA 1
ATOM 3372 C C . SER A 1 428 ? -18.219 -10.898 -1.433 1 86.5 428 SER A C 1
ATOM 3374 O O . SER A 1 428 ? -19 -11.562 -0.746 1 86.5 428 SER A O 1
ATOM 3376 N N . MET B 1 1 ? 17.859 -14.852 24.938 1 22.33 1 MET B N 1
ATOM 3377 C CA . MET B 1 1 ? 16.766 -15.82 25.031 1 22.33 1 MET B CA 1
ATOM 3378 C C . MET B 1 1 ? 15.414 -15.117 25.016 1 22.33 1 MET B C 1
ATOM 3380 O O . MET B 1 1 ? 14.422 -15.672 25.484 1 22.33 1 MET B O 1
ATOM 3384 N N . LYS B 1 2 ? 15.438 -13.883 24.641 1 25.52 2 LYS B N 1
ATOM 3385 C CA . LYS B 1 2 ? 14.398 -12.867 24.828 1 25.52 2 LYS B CA 1
ATOM 3386 C C . LYS B 1 2 ? 13.117 -13.242 24.078 1 25.52 2 LYS B C 1
ATOM 3388 O O . LYS B 1 2 ? 13.102 -13.297 22.844 1 25.52 2 LYS B O 1
ATOM 3393 N N . LYS B 1 3 ? 12.305 -14.258 24.719 1 31.98 3 LYS B N 1
ATOM 3394 C CA . LYS B 1 3 ? 11.055 -14.898 24.328 1 31.98 3 LYS B CA 1
ATOM 3395 C C . LYS B 1 3 ? 9.977 -13.859 24.031 1 31.98 3 LYS B C 1
ATOM 3397 O O . LYS B 1 3 ? 9.484 -13.195 24.953 1 31.98 3 LYS B O 1
ATOM 3402 N N . PRO B 1 4 ? 10.117 -13.078 23.031 1 30.5 4 PRO B N 1
ATOM 3403 C CA . PRO B 1 4 ? 9.273 -11.883 22.953 1 30.5 4 PRO B CA 1
ATOM 3404 C C . PRO B 1 4 ? 7.793 -12.195 23.172 1 30.5 4 PRO B C 1
ATOM 3406 O O . PRO B 1 4 ? 7.363 -13.336 22.984 1 30.5 4 PRO B O 1
ATOM 3409 N N . ILE B 1 5 ? 7.066 -11.375 23.938 1 30.08 5 ILE B N 1
ATOM 3410 C CA . ILE B 1 5 ? 5.766 -11.125 24.531 1 30.08 5 ILE B CA 1
ATOM 3411 C C . ILE B 1 5 ? 4.664 -11.305 23.484 1 30.08 5 ILE B C 1
ATOM 3413 O O . ILE B 1 5 ? 3.479 -11.211 23.812 1 30.08 5 ILE B O 1
ATOM 3417 N N . LEU B 1 6 ? 5.008 -11.352 22.266 1 30.89 6 LEU B N 1
ATOM 3418 C CA . LEU B 1 6 ? 3.92 -11.023 21.344 1 30.89 6 LEU B CA 1
ATOM 3419 C C . LEU B 1 6 ? 2.912 -12.164 21.266 1 30.89 6 LEU B C 1
ATOM 3421 O O . LEU B 1 6 ? 2.006 -12.141 20.438 1 30.89 6 LEU B O 1
ATOM 3425 N N . ALA B 1 7 ? 3.244 -13.328 21.797 1 31.2 7 ALA B N 1
ATOM 3426 C CA . ALA B 1 7 ? 2.252 -14.391 21.625 1 31.2 7 ALA B CA 1
ATOM 3427 C C . ALA B 1 7 ? 0.943 -14.039 22.328 1 31.2 7 ALA B C 1
ATOM 3429 O O . ALA B 1 7 ? 0.068 -14.891 22.484 1 31.2 7 ALA B O 1
ATOM 3430 N N . ALA B 1 8 ? 0.951 -13.031 23.203 1 29.94 8 ALA B N 1
ATOM 3431 C CA . ALA B 1 8 ? -0.192 -12.938 24.109 1 29.94 8 ALA B CA 1
ATOM 3432 C C . ALA B 1 8 ? -1.49 -12.734 23.328 1 29.94 8 ALA B C 1
ATOM 3434 O O . ALA B 1 8 ? -2.564 -12.617 23.922 1 29.94 8 ALA B O 1
ATOM 3435 N N . ILE B 1 9 ? -1.421 -12.125 22.172 1 29.95 9 ILE B N 1
ATOM 3436 C CA . ILE B 1 9 ? -2.732 -11.531 21.922 1 29.95 9 ILE B CA 1
ATOM 3437 C C . ILE B 1 9 ? -3.787 -12.633 21.844 1 29.95 9 ILE B C 1
ATOM 3439 O O . ILE B 1 9 ? -4.824 -12.555 22.5 1 29.95 9 ILE B O 1
ATOM 3443 N N . LEU B 1 10 ? -4 -13.289 20.625 1 30.8 10 LEU B N 1
ATOM 3444 C CA . LEU B 1 10 ? -5.371 -13.609 20.25 1 30.8 10 LEU B CA 1
ATOM 3445 C C . LEU B 1 10 ? -5.809 -14.93 20.875 1 30.8 10 LEU B C 1
ATOM 3447 O O . LEU B 1 10 ? -5.852 -15.961 20.203 1 30.8 10 LEU B O 1
ATOM 3451 N N . SER B 1 11 ? -5.266 -15.375 21.953 1 29.58 11 SER B N 1
ATOM 3452 C CA . SER B 1 11 ? -6.09 -16.516 22.344 1 29.58 11 SER B CA 1
ATOM 3453 C C . SER B 1 11 ? -7.523 -16.094 22.641 1 29.58 11 SER B C 1
ATOM 3455 O O . SER B 1 11 ? -7.883 -15.836 23.781 1 29.58 11 SER B O 1
ATOM 3457 N N . ALA B 1 12 ? -8.07 -15.047 22.062 1 31.28 12 ALA B N 1
ATOM 3458 C CA . ALA B 1 12 ? -9.484 -14.883 22.422 1 31.28 12 ALA B CA 1
ATOM 3459 C C . ALA B 1 12 ? -10.219 -16.219 22.375 1 31.28 12 ALA B C 1
ATOM 3461 O O . ALA B 1 12 ? -10.086 -16.984 21.422 1 31.28 12 ALA B O 1
ATOM 3462 N N . THR B 1 13 ? -10.43 -16.812 23.531 1 32.91 13 THR B N 1
ATOM 3463 C CA . THR B 1 13 ? -11.523 -17.766 23.656 1 32.91 13 THR B CA 1
ATOM 3464 C C . THR B 1 13 ? -12.625 -17.469 22.641 1 32.91 13 THR B C 1
ATOM 3466 O O . THR B 1 13 ? -13.133 -16.344 22.578 1 32.91 13 THR B O 1
ATOM 3469 N N . LEU B 1 14 ? -12.531 -17.953 21.453 1 34.59 14 LEU B N 1
ATOM 3470 C CA . LEU B 1 14 ? -13.648 -17.969 20.516 1 34.59 14 LEU B CA 1
ATOM 3471 C C . LEU B 1 14 ? -14.969 -18.141 21.266 1 34.59 14 LEU B C 1
ATOM 3473 O O . LEU B 1 14 ? -15.516 -19.234 21.344 1 34.59 14 LEU B O 1
ATOM 3477 N N . ALA B 1 15 ? -15.031 -17.75 22.516 1 33.47 15 ALA B N 1
ATOM 3478 C CA . ALA B 1 15 ? -16.438 -17.719 22.906 1 33.47 15 ALA B CA 1
ATOM 3479 C C . ALA B 1 15 ? -17.281 -17.016 21.844 1 33.47 15 ALA B C 1
ATOM 3481 O O . ALA B 1 15 ? -17.062 -15.836 21.547 1 33.47 15 ALA B O 1
ATOM 3482 N N . ALA B 1 16 ? -17.797 -17.656 20.828 1 39.34 16 ALA B N 1
ATOM 3483 C CA . ALA B 1 16 ? -18.812 -17.141 19.922 1 39.34 16 ALA B CA 1
ATOM 3484 C C . ALA B 1 16 ? -19.781 -16.234 20.656 1 39.34 16 ALA B C 1
ATOM 3486 O O . ALA B 1 16 ? -20.656 -16.703 21.391 1 39.34 16 ALA B O 1
ATOM 3487 N N . PRO B 1 17 ? -19.328 -15.188 21.328 1 37.91 17 PRO B N 1
ATOM 3488 C CA . PRO B 1 17 ? -20.5 -14.453 21.797 1 37.91 17 PRO B CA 1
ATOM 3489 C C . PRO B 1 17 ? -21.609 -14.398 20.75 1 37.91 17 PRO B C 1
ATOM 3491 O O . PRO B 1 17 ? -21.359 -14.602 19.562 1 37.91 17 PRO B O 1
ATOM 3494 N N . ALA B 1 18 ? -22.812 -14.375 21.219 1 39.03 18 ALA B N 1
ATOM 3495 C CA . ALA B 1 18 ? -24.016 -14 20.484 1 39.03 18 ALA B CA 1
ATOM 3496 C C . ALA B 1 18 ? -23.766 -12.789 19.578 1 39.03 18 ALA B C 1
ATOM 3498 O O . ALA B 1 18 ? -23.719 -11.656 20.062 1 39.03 18 ALA B O 1
ATOM 3499 N N . LEU B 1 19 ? -22.578 -12.836 18.75 1 47.75 19 LEU B N 1
ATOM 3500 C CA . LEU B 1 19 ? -22.516 -11.859 17.656 1 47.75 19 LEU B CA 1
ATOM 3501 C C . LEU B 1 19 ? -23.906 -11.328 17.328 1 47.75 19 LEU B C 1
ATOM 3503 O O . LEU B 1 19 ? -24.859 -12.094 17.266 1 47.75 19 LEU B O 1
ATOM 3507 N N . SER B 1 20 ? -24.109 -10.172 17.5 1 49.94 20 SER B N 1
ATOM 3508 C CA . SER B 1 20 ? -25.438 -9.695 17.141 1 49.94 20 SER B CA 1
ATOM 3509 C C . SER B 1 20 ? -26.016 -10.508 15.977 1 49.94 20 SER B C 1
ATOM 3511 O O . SER B 1 20 ? -25.359 -11.414 15.461 1 49.94 20 SER B O 1
ATOM 3513 N N . HIS B 1 21 ? -26.844 -9.797 15.031 1 57.41 21 HIS B N 1
ATOM 3514 C CA . HIS B 1 21 ? -27.812 -10.227 14.023 1 57.41 21 HIS B CA 1
ATOM 3515 C C . HIS B 1 21 ? -27.125 -10.82 12.805 1 57.41 21 HIS B C 1
ATOM 3517 O O . HIS B 1 21 ? -27.766 -11.141 11.805 1 57.41 21 HIS B O 1
ATOM 3523 N N . ALA B 1 22 ? -25.719 -10.984 13.062 1 64.69 22 ALA B N 1
ATOM 3524 C CA . ALA B 1 22 ? -25.188 -11.516 11.805 1 64.69 22 ALA B CA 1
ATOM 3525 C C . ALA B 1 22 ? -25.141 -13.039 11.828 1 64.69 22 ALA B C 1
ATOM 3527 O O . ALA B 1 22 ? -24.719 -13.641 12.82 1 64.69 22 ALA B O 1
ATOM 3528 N N . GLU B 1 23 ? -25.625 -13.594 10.812 1 73 23 GLU B N 1
ATOM 3529 C CA . GLU B 1 23 ? -25.703 -15.039 10.672 1 73 23 GLU B CA 1
ATOM 3530 C C . GLU B 1 23 ? -24.344 -15.648 10.375 1 73 23 GLU B C 1
ATOM 3532 O O . GLU B 1 23 ? -24.062 -16.781 10.766 1 73 23 GLU B O 1
ATOM 3537 N N . THR B 1 24 ? -23.453 -14.797 9.734 1 80.75 24 THR B N 1
ATOM 3538 C CA . THR B 1 24 ? -22.125 -15.289 9.375 1 80.75 24 THR B CA 1
ATOM 3539 C C . THR B 1 24 ? -21.078 -14.203 9.586 1 80.75 24 THR B C 1
ATOM 3541 O O . THR B 1 24 ? -21.422 -13.023 9.727 1 80.75 24 THR B O 1
ATOM 3544 N N . LEU B 1 25 ? -19.828 -14.602 9.688 1 83.75 25 LEU B N 1
ATOM 3545 C CA . LEU B 1 25 ? -18.703 -13.664 9.727 1 83.75 25 LEU B CA 1
ATOM 3546 C C . LEU B 1 25 ? -18.734 -12.742 8.516 1 83.75 25 LEU B C 1
ATOM 3548 O O . LEU B 1 25 ? -18.438 -11.547 8.625 1 83.75 25 LEU B O 1
ATOM 3552 N N . LYS B 1 26 ? -19.125 -13.32 7.469 1 82.94 26 LYS B N 1
ATOM 3553 C CA . LYS B 1 26 ? -19.234 -12.539 6.238 1 82.94 26 LYS B CA 1
ATOM 3554 C C . LYS B 1 26 ? -20.281 -11.43 6.383 1 82.94 26 LYS B C 1
ATOM 3556 O O . LYS B 1 26 ? -20.047 -10.289 5.988 1 82.94 26 LYS B O 1
ATOM 3561 N N . ASP B 1 27 ? -21.375 -11.836 6.93 1 83.62 27 ASP B N 1
ATOM 3562 C CA . ASP B 1 27 ? -22.438 -10.859 7.133 1 83.62 27 ASP B CA 1
ATOM 3563 C C . ASP B 1 27 ? -21.969 -9.711 8.016 1 83.62 27 ASP B C 1
ATOM 3565 O O . ASP B 1 27 ? -22.297 -8.547 7.758 1 83.62 27 ASP B O 1
ATOM 3569 N N . TRP B 1 28 ? -21.25 -10.102 8.984 1 83.56 28 TRP B N 1
ATOM 3570 C CA . TRP B 1 28 ? -20.703 -9.078 9.875 1 83.56 28 TRP B CA 1
ATOM 3571 C C . TRP B 1 28 ? -19.734 -8.18 9.133 1 83.56 28 TRP B C 1
ATOM 3573 O O . TRP B 1 28 ? -19.797 -6.949 9.25 1 83.56 28 TRP B O 1
ATOM 3583 N N . LEU B 1 29 ? -18.859 -8.703 8.312 1 83.06 29 LEU B N 1
ATOM 3584 C CA . LEU B 1 29 ? -17.859 -7.941 7.574 1 83.06 29 LEU B CA 1
ATOM 3585 C C . LEU B 1 29 ? -18.516 -7.027 6.543 1 83.06 29 LEU B C 1
ATOM 3587 O O . LEU B 1 29 ? -18.031 -5.926 6.285 1 83.06 29 LEU B O 1
ATOM 3591 N N . MET B 1 30 ? -19.609 -7.469 6.051 1 80.88 30 MET B N 1
ATOM 3592 C CA . MET B 1 30 ? -20.297 -6.688 5.027 1 80.88 30 MET B CA 1
ATOM 3593 C C . MET B 1 30 ? -21.016 -5.488 5.645 1 80.88 30 MET B C 1
ATOM 3595 O O . MET B 1 30 ? -21.438 -4.578 4.93 1 80.88 30 MET B O 1
ATOM 3599 N N . GLN B 1 31 ? -21.078 -5.477 6.969 1 85.44 31 GLN B N 1
ATOM 3600 C CA . GLN B 1 31 ? -21.641 -4.32 7.664 1 85.44 31 GLN B CA 1
ATOM 3601 C C . GLN B 1 31 ? -20.578 -3.266 7.926 1 85.44 31 GLN B C 1
ATOM 3603 O O . GLN B 1 31 ? -20.844 -2.227 8.531 1 85.44 31 GLN B O 1
ATOM 3608 N N . SER B 1 32 ? -19.484 -3.527 7.441 1 89.12 32 SER B N 1
ATOM 3609 C CA . SER B 1 32 ? -18.391 -2.582 7.621 1 89.12 32 SER B CA 1
ATOM 3610 C C . SER B 1 32 ? -18.656 -1.277 6.879 1 89.12 32 SER B C 1
ATOM 3612 O O . SER B 1 32 ? -19.375 -1.262 5.879 1 89.12 32 SER B O 1
ATOM 3614 N N . GLN B 1 33 ? -18.094 -0.252 7.449 1 89.94 33 GLN B N 1
ATOM 3615 C CA . GLN B 1 33 ? -18.141 1.046 6.785 1 89.94 33 GLN B CA 1
ATOM 3616 C C . GLN B 1 33 ? -16.922 1.238 5.867 1 89.94 33 GLN B C 1
ATOM 3618 O O . GLN B 1 33 ? -15.789 0.978 6.266 1 89.94 33 GLN B O 1
ATOM 3623 N N . VAL B 1 34 ? -17.266 1.646 4.602 1 89.12 34 VAL B N 1
ATOM 3624 C CA . VAL B 1 34 ? -16.219 1.911 3.625 1 89.12 34 VAL B CA 1
ATOM 3625 C C . VAL B 1 34 ? -16.188 3.398 3.281 1 89.12 34 VAL B C 1
ATOM 3627 O O . VAL B 1 34 ? -17.234 4.008 3.061 1 89.12 34 VAL B O 1
ATOM 3630 N N . SER B 1 35 ? -15.062 4.012 3.354 1 92.44 35 SER B N 1
ATOM 3631 C CA . SER B 1 35 ? -14.875 5.402 2.947 1 92.44 35 SER B CA 1
ATOM 3632 C C . SER B 1 35 ? -13.57 5.578 2.18 1 92.44 35 SER B C 1
ATOM 3634 O O . SER B 1 35 ? -12.719 4.688 2.178 1 92.44 35 SER B O 1
ATOM 3636 N N . GLY B 1 36 ? -13.523 6.746 1.506 1 93.12 36 GLY B N 1
ATOM 3637 C CA . GLY B 1 36 ? -12.305 6.984 0.747 1 93.12 36 GLY B CA 1
ATOM 3638 C C . GLY B 1 36 ? -12.32 8.297 -0.016 1 93.12 36 GLY B C 1
ATOM 3639 O O . GLY B 1 36 ? -13.234 9.102 0.151 1 93.12 36 GLY B O 1
ATOM 3640 N N . ASN B 1 37 ? -11.203 8.438 -0.686 1 95.56 37 ASN B N 1
ATOM 3641 C CA . ASN B 1 37 ? -11.094 9.57 -1.596 1 95.56 37 ASN B CA 1
ATOM 3642 C C . ASN B 1 37 ? -10.203 9.25 -2.791 1 95.56 37 ASN B C 1
ATOM 3644 O O . ASN B 1 37 ? -9.422 8.297 -2.75 1 95.56 37 ASN B O 1
ATOM 3648 N N . ILE B 1 38 ? -10.477 9.898 -3.881 1 95.25 38 ILE B N 1
ATOM 3649 C CA . ILE B 1 38 ? -9.609 9.969 -5.055 1 95.25 38 ILE B CA 1
ATOM 3650 C C . ILE B 1 38 ? -9.117 11.398 -5.25 1 95.25 38 ILE B C 1
ATOM 3652 O O . ILE B 1 38 ? -9.914 12.344 -5.258 1 95.25 38 ILE B O 1
ATOM 3656 N N . ARG B 1 39 ? -7.816 11.5 -5.344 1 97.5 39 ARG B N 1
ATOM 3657 C CA . ARG B 1 39 ? -7.211 12.828 -5.391 1 97.5 39 ARG B CA 1
ATOM 3658 C C . ARG B 1 39 ? -6.262 12.953 -6.578 1 97.5 39 ARG B C 1
ATOM 3660 O O . ARG B 1 39 ? -5.402 12.094 -6.785 1 97.5 39 ARG B O 1
ATOM 3667 N N . SER B 1 40 ? -6.523 13.922 -7.414 1 97.62 40 SER B N 1
ATOM 3668 C CA . SER B 1 40 ? -5.59 14.383 -8.438 1 97.62 40 SER B CA 1
ATOM 3669 C C . SER B 1 40 ? -4.973 15.727 -8.062 1 97.62 40 SER B C 1
ATOM 3671 O O . SER B 1 40 ? -5.688 16.703 -7.855 1 97.62 40 SER B O 1
ATOM 3673 N N . TYR B 1 41 ? -3.648 15.711 -7.949 1 97.62 41 TYR B N 1
ATOM 3674 C CA . TYR B 1 41 ? -2.979 16.875 -7.383 1 97.62 41 TYR B CA 1
ATOM 3675 C C . TYR B 1 41 ? -1.831 17.328 -8.273 1 97.62 41 TYR B C 1
ATOM 3677 O O . TYR B 1 41 ? -0.92 16.562 -8.578 1 97.62 41 TYR B O 1
ATOM 3685 N N . TYR B 1 42 ? -1.871 18.578 -8.758 1 95.38 42 TYR B N 1
ATOM 3686 C CA . TYR B 1 42 ? -0.804 19.188 -9.539 1 95.38 42 TYR B CA 1
ATOM 3687 C C . TYR B 1 42 ? -0.242 20.406 -8.836 1 95.38 42 TYR B C 1
ATOM 3689 O O . TYR B 1 42 ? -0.995 21.297 -8.422 1 95.38 42 TYR B O 1
ATOM 3697 N N . PHE B 1 43 ? 1.108 20.328 -8.711 1 91.06 43 PHE B N 1
ATOM 3698 C CA . PHE B 1 43 ? 1.861 21.359 -8.008 1 91.06 43 PHE B CA 1
ATOM 3699 C C . PHE B 1 43 ? 2.834 22.062 -8.945 1 91.06 43 PHE B C 1
ATOM 3701 O O . PHE B 1 43 ? 3.492 21.406 -9.766 1 91.06 43 PHE B O 1
ATOM 3708 N N . ASN B 1 44 ? 2.795 23.406 -8.914 1 92.31 44 ASN B N 1
ATOM 3709 C CA . ASN B 1 44 ? 3.785 24.188 -9.641 1 92.31 44 ASN B CA 1
ATOM 3710 C C . ASN B 1 44 ? 4.387 25.281 -8.766 1 92.31 44 ASN B C 1
ATOM 3712 O O . ASN B 1 44 ? 3.656 26.031 -8.125 1 92.31 44 ASN B O 1
ATOM 3716 N N . GLN B 1 45 ? 5.723 25.328 -8.672 1 91.75 45 GLN B N 1
ATOM 3717 C CA . GLN B 1 45 ? 6.465 26.344 -7.934 1 91.75 45 GLN B CA 1
ATOM 3718 C C . GLN B 1 45 ? 7.379 27.141 -8.852 1 91.75 45 GLN B C 1
ATOM 3720 O O . GLN B 1 45 ? 8.234 26.562 -9.539 1 91.75 45 GLN B O 1
ATOM 3725 N N . LEU B 1 46 ? 7.199 28.406 -8.844 1 89.69 46 LEU B N 1
ATOM 3726 C CA . LEU B 1 46 ? 7.984 29.328 -9.672 1 89.69 46 LEU B CA 1
ATOM 3727 C C . LEU B 1 46 ? 8.906 30.188 -8.812 1 89.69 46 LEU B C 1
ATOM 3729 O O . LEU B 1 46 ? 8.469 30.766 -7.812 1 89.69 46 LEU B O 1
ATOM 3733 N N . TYR B 1 47 ? 10.117 30.141 -9.227 1 86.31 47 TYR B N 1
ATOM 3734 C CA . TYR B 1 47 ? 11.133 30.922 -8.547 1 86.31 47 TYR B CA 1
ATOM 3735 C C . TYR B 1 47 ? 11.547 32.125 -9.391 1 86.31 47 TYR B C 1
ATOM 3737 O O . TYR B 1 47 ? 12.523 32.062 -10.148 1 86.31 47 TYR B O 1
ATOM 3745 N N . GLY B 1 48 ? 10.805 33.125 -9.273 1 77.94 48 GLY B N 1
ATOM 3746 C CA . GLY B 1 48 ? 11.086 34.312 -10.086 1 77.94 48 GLY B CA 1
ATOM 3747 C C . GLY B 1 48 ? 12.414 34.969 -9.734 1 77.94 48 GLY B C 1
ATOM 3748 O O . GLY B 1 48 ? 12.711 35.188 -8.562 1 77.94 48 GLY B O 1
ATOM 3749 N N . GLY B 1 49 ? 13.227 35.281 -10.805 1 72.31 49 GLY B N 1
ATOM 3750 C CA . GLY B 1 49 ? 14.453 36.031 -10.633 1 72.31 49 GLY B CA 1
ATOM 3751 C C . GLY B 1 49 ? 15.602 35.188 -10.086 1 72.31 49 GLY B C 1
ATOM 3752 O O . GLY B 1 49 ? 16.594 35.75 -9.617 1 72.31 49 GLY B O 1
ATOM 3753 N N . SER B 1 50 ? 15.375 33.938 -9.93 1 72.69 50 SER B N 1
ATOM 3754 C CA . SER B 1 50 ? 16.391 33.062 -9.375 1 72.69 50 SER B CA 1
ATOM 3755 C C . SER B 1 50 ? 16.906 32.062 -10.43 1 72.69 50 SER B C 1
ATOM 3757 O O . SER B 1 50 ? 16.25 31.859 -11.453 1 72.69 50 SER B O 1
ATOM 3759 N N . SER B 1 51 ? 18.125 31.656 -10.18 1 76.75 51 SER B N 1
ATOM 3760 C CA . SER B 1 51 ? 18.703 30.625 -11.047 1 76.75 51 SER B CA 1
ATOM 3761 C C . SER B 1 51 ? 18.172 29.234 -10.695 1 76.75 51 SER B C 1
ATOM 3763 O O . SER B 1 51 ? 18.391 28.281 -11.43 1 76.75 51 SER B O 1
ATOM 3765 N N . LEU B 1 52 ? 17.391 29.312 -9.633 1 80.12 52 LEU B N 1
ATOM 3766 C CA . LEU B 1 52 ? 16.812 28.016 -9.273 1 80.12 52 LEU B CA 1
ATOM 3767 C C . LEU B 1 52 ? 15.781 27.578 -10.297 1 80.12 52 LEU B C 1
ATOM 3769 O O . LEU B 1 52 ? 14.992 28.391 -10.781 1 80.12 52 LEU B O 1
ATOM 3773 N N . PRO B 1 53 ? 15.805 26.281 -10.656 1 86.62 53 PRO B N 1
ATOM 3774 C CA . PRO B 1 53 ? 14.789 25.797 -11.594 1 86.62 53 PRO B CA 1
ATOM 3775 C C . PRO B 1 53 ? 13.391 25.75 -10.984 1 86.62 53 PRO B C 1
ATOM 3777 O O . PRO B 1 53 ? 13.242 25.438 -9.805 1 86.62 53 PRO B O 1
ATOM 3780 N N . ASP B 1 54 ? 12.375 26.109 -11.805 1 89.88 54 ASP B N 1
ATOM 3781 C CA . ASP B 1 54 ? 10.992 25.891 -11.391 1 89.88 54 ASP B CA 1
ATOM 3782 C C . ASP B 1 54 ? 10.727 24.422 -11.117 1 89.88 54 ASP B C 1
ATOM 3784 O O . ASP B 1 54 ? 11.328 23.547 -11.75 1 89.88 54 ASP B O 1
ATOM 3788 N N . LYS B 1 55 ? 9.898 24.219 -10.164 1 91.75 55 LYS B N 1
ATOM 3789 C CA . LYS B 1 55 ? 9.586 22.844 -9.797 1 91.75 55 LYS B CA 1
ATOM 3790 C C . LYS B 1 55 ? 8.109 22.531 -10.016 1 91.75 55 LYS B C 1
ATOM 3792 O O . LYS B 1 55 ? 7.273 23.438 -9.992 1 91.75 55 LYS B O 1
ATOM 3797 N N . TYR B 1 56 ? 7.863 21.266 -10.305 1 93.38 56 TYR B N 1
ATOM 3798 C CA . TYR B 1 56 ? 6.484 20.812 -10.445 1 93.38 56 TYR B CA 1
ATOM 3799 C C . TYR B 1 56 ? 6.34 19.375 -9.969 1 93.38 56 TYR B C 1
ATOM 3801 O O . TYR B 1 56 ? 7.336 18.656 -9.82 1 93.38 56 TYR B O 1
ATOM 3809 N N . ALA B 1 57 ? 5.145 19 -9.656 1 94.94 57 ALA B N 1
ATOM 3810 C CA . ALA B 1 57 ? 4.82 17.609 -9.305 1 94.94 57 ALA B CA 1
ATOM 3811 C C . ALA B 1 57 ? 3.357 17.297 -9.602 1 94.94 57 ALA B C 1
ATOM 3813 O O . ALA B 1 57 ? 2.488 18.156 -9.438 1 94.94 57 ALA B O 1
ATOM 3814 N N . TYR B 1 58 ? 3.176 16.125 -10.078 1 96.06 58 TYR B N 1
ATOM 3815 C CA . TYR B 1 58 ? 1.836 15.578 -10.273 1 96.06 58 TYR B CA 1
ATOM 3816 C C . TYR B 1 58 ? 1.679 14.234 -9.57 1 96.06 58 TYR B C 1
ATOM 3818 O O . TYR B 1 58 ? 2.629 13.453 -9.5 1 96.06 58 TYR B O 1
ATOM 3826 N N . SER B 1 59 ? 0.496 14.047 -9.047 1 96.69 59 SER B N 1
ATOM 3827 C CA . SER B 1 59 ? 0.199 12.742 -8.469 1 96.69 59 SER B CA 1
ATOM 3828 C C . SER B 1 59 ? -1.293 12.438 -8.531 1 96.69 59 SER B C 1
ATOM 3830 O O . SER B 1 59 ? -2.125 13.32 -8.32 1 96.69 59 SER B O 1
ATOM 3832 N N . LEU B 1 60 ? -1.624 11.25 -8.914 1 96.94 60 LEU B N 1
ATOM 3833 C CA . LEU B 1 60 ? -2.959 10.68 -8.781 1 96.94 60 LEU B CA 1
ATOM 3834 C C . LEU B 1 60 ? -2.975 9.578 -7.723 1 96.94 60 LEU B C 1
ATOM 3836 O O . LEU B 1 60 ? -2.07 8.742 -7.68 1 96.94 60 LEU B O 1
ATOM 3840 N N . GLY B 1 61 ? -3.947 9.633 -6.844 1 96.69 61 GLY B N 1
ATOM 3841 C CA . GLY B 1 61 ? -4.047 8.625 -5.797 1 96.69 61 GLY B CA 1
ATOM 3842 C C . GLY B 1 61 ? -5.285 8.789 -4.938 1 96.69 61 GLY B C 1
ATOM 3843 O O . GLY B 1 61 ? -6.336 9.211 -5.422 1 96.69 61 GLY B O 1
ATOM 3844 N N . GLY B 1 62 ? -5.148 8.273 -3.709 1 96.5 62 GLY B N 1
ATOM 3845 C CA . GLY B 1 62 ? -6.277 8.336 -2.793 1 96.5 62 GLY B CA 1
ATOM 3846 C C . GLY B 1 62 ? -6.16 7.359 -1.636 1 96.5 62 GLY B C 1
ATOM 3847 O O . GLY B 1 62 ? -5.055 6.945 -1.276 1 96.5 62 GLY B O 1
ATOM 3848 N N . MET B 1 63 ? -7.285 7.242 -1.031 1 96.56 63 MET B N 1
ATOM 3849 C CA . MET B 1 63 ? -7.352 6.418 0.173 1 96.56 63 MET B CA 1
ATOM 3850 C C . MET B 1 63 ? -8.609 5.559 0.175 1 96.56 63 MET B C 1
ATOM 3852 O O . MET B 1 63 ? -9.688 6.023 -0.216 1 96.56 63 MET B O 1
ATOM 3856 N N . LEU B 1 64 ? -8.469 4.328 0.565 1 94.81 64 LEU B N 1
ATOM 3857 C CA . LEU B 1 64 ? -9.578 3.43 0.853 1 94.81 64 LEU B CA 1
ATOM 3858 C C . LEU B 1 64 ? -9.531 2.951 2.301 1 94.81 64 LEU B C 1
ATOM 3860 O O . LEU B 1 64 ? -8.523 2.396 2.742 1 94.81 64 LEU B O 1
ATOM 3864 N N . ARG B 1 65 ? -10.609 3.174 3.027 1 95.06 65 ARG B N 1
ATOM 3865 C CA . ARG B 1 65 ? -10.695 2.812 4.438 1 95.06 65 ARG B CA 1
ATOM 3866 C C . ARG B 1 65 ? -11.875 1.888 4.699 1 95.06 65 ARG B C 1
ATOM 3868 O O . ARG B 1 65 ? -12.961 2.086 4.145 1 95.06 65 ARG B O 1
ATOM 3875 N N . VAL B 1 66 ? -11.648 0.888 5.469 1 92.81 66 VAL B N 1
ATOM 3876 C CA . VAL B 1 66 ? -12.703 -0.018 5.926 1 92.81 66 VAL B CA 1
ATOM 3877 C C . VAL B 1 66 ? -12.68 -0.105 7.449 1 92.81 66 VAL B C 1
ATOM 3879 O O . VAL B 1 66 ? -11.625 -0.296 8.055 1 92.81 66 VAL B O 1
ATOM 3882 N N . GLN B 1 67 ? -13.797 0.06 8.047 1 94.88 67 GLN B N 1
ATOM 3883 C CA . GLN B 1 67 ? -13.969 -0.119 9.484 1 94.88 67 GLN B CA 1
ATOM 3884 C C . GLN B 1 67 ? -15.086 -1.119 9.781 1 94.88 67 GLN B C 1
ATOM 3886 O O . GLN B 1 67 ? -16.219 -0.956 9.312 1 94.88 67 GLN B O 1
ATOM 3891 N N . THR B 1 68 ? -14.797 -2.09 10.586 1 93.5 68 THR B N 1
ATOM 3892 C CA . THR B 1 68 ? -15.773 -3.125 10.906 1 93.5 68 THR B CA 1
ATOM 3893 C C . THR B 1 68 ? -16.875 -2.572 11.812 1 93.5 68 THR B C 1
ATOM 3895 O O . THR B 1 68 ? -16.656 -1.604 12.539 1 93.5 68 THR B O 1
ATOM 3898 N N . ALA B 1 69 ? -18.047 -3.205 11.703 1 92.94 69 ALA B N 1
ATOM 3899 C CA . ALA B 1 69 ? -19.078 -2.906 12.688 1 92.94 69 ALA B CA 1
ATOM 3900 C C . ALA B 1 69 ? -18.625 -3.285 14.094 1 92.94 69 ALA B C 1
ATOM 3902 O O . ALA B 1 69 ? -17.891 -4.258 14.273 1 92.94 69 ALA B O 1
ATOM 3903 N N . PRO B 1 70 ? -19.062 -2.502 15.008 1 93.31 70 PRO B N 1
ATOM 3904 C CA . PRO B 1 70 ? -18.625 -2.816 16.375 1 93.31 70 PRO B CA 1
ATOM 3905 C C . PRO B 1 70 ? -19.281 -4.078 16.922 1 93.31 70 PRO B C 1
ATOM 3907 O O . PRO B 1 70 ? -20.453 -4.328 16.672 1 93.31 70 PRO B O 1
ATOM 3910 N N . VAL B 1 71 ? -18.5 -4.898 17.594 1 91.56 71 VAL B N 1
ATOM 3911 C CA . VAL B 1 71 ? -18.969 -6.008 18.422 1 91.56 71 VAL B CA 1
ATOM 3912 C C . VAL B 1 71 ? -18.594 -5.754 19.891 1 91.56 71 VAL B C 1
ATOM 3914 O O . VAL B 1 71 ? -17.422 -5.781 20.25 1 91.56 71 VAL B O 1
ATOM 3917 N N . TYR B 1 72 ? -19.531 -5.551 20.719 1 92.69 72 TYR B N 1
ATOM 3918 C CA . TYR B 1 72 ? -19.328 -5.188 22.109 1 92.69 72 TYR B CA 1
ATOM 3919 C C . TYR B 1 72 ? -18.422 -3.965 22.219 1 92.69 72 TYR B C 1
ATOM 3921 O O . TYR B 1 72 ? -17.5 -3.941 23.047 1 92.69 72 TYR B O 1
ATOM 3929 N N . GLY B 1 73 ? -18.641 -3.051 21.266 1 95.62 73 GLY B N 1
ATOM 3930 C CA . GLY B 1 73 ? -17.922 -1.79 21.297 1 95.62 73 GLY B CA 1
ATOM 3931 C C . GLY B 1 73 ? -16.562 -1.869 20.625 1 95.62 73 GLY B C 1
ATOM 3932 O O . GLY B 1 73 ? -15.867 -0.856 20.484 1 95.62 73 GLY B O 1
ATOM 3933 N N . ILE B 1 74 ? -16.156 -3.047 20.234 1 96.69 74 ILE B N 1
ATOM 3934 C CA . ILE B 1 74 ? -14.844 -3.24 19.641 1 96.69 74 ILE B CA 1
ATOM 3935 C C . ILE B 1 74 ? -14.945 -3.27 18.125 1 96.69 74 ILE B C 1
ATOM 3937 O O . ILE B 1 74 ? -15.828 -3.936 17.562 1 96.69 74 ILE B O 1
ATOM 3941 N N . SER B 1 75 ? -14.164 -2.525 17.422 1 96.81 75 SER B N 1
ATOM 3942 C CA . SER B 1 75 ? -14.078 -2.518 15.961 1 96.81 75 SER B CA 1
ATOM 3943 C C . SER B 1 75 ? -12.625 -2.443 15.492 1 96.81 75 SER B C 1
ATOM 3945 O O . SER B 1 75 ? -11.727 -2.16 16.281 1 96.81 75 SER B O 1
ATOM 3947 N N . ALA B 1 76 ? -12.375 -2.805 14.289 1 96 76 ALA B N 1
ATOM 3948 C CA . ALA B 1 76 ? -11.07 -2.691 13.641 1 96 76 ALA B CA 1
ATOM 3949 C C . ALA B 1 76 ? -11.164 -1.851 12.367 1 96 76 ALA B C 1
ATOM 3951 O O . ALA B 1 76 ? -12.203 -1.83 11.703 1 96 76 ALA B O 1
ATOM 3952 N N . ALA B 1 77 ? -10.094 -1.156 12.07 1 97.19 77 ALA B N 1
ATOM 3953 C CA . ALA B 1 77 ? -10.086 -0.348 10.852 1 97.19 77 ALA B CA 1
ATOM 3954 C C . ALA B 1 77 ? -8.742 -0.436 10.141 1 97.19 77 ALA B C 1
ATOM 3956 O O . ALA B 1 77 ? -7.695 -0.555 10.781 1 97.19 77 ALA B O 1
ATOM 3957 N N . VAL B 1 78 ? -8.766 -0.415 8.805 1 96.19 78 VAL B N 1
ATOM 3958 C CA . VAL B 1 78 ? -7.578 -0.291 7.969 1 96.19 78 VAL B CA 1
ATOM 3959 C C . VAL B 1 78 ? -7.812 0.773 6.898 1 96.19 78 VAL B C 1
ATOM 3961 O O . VAL B 1 78 ? -8.93 0.941 6.414 1 96.19 78 VAL B O 1
ATOM 3964 N N . ALA B 1 79 ? -6.805 1.519 6.609 1 97.5 79 ALA B N 1
ATOM 3965 C CA . ALA B 1 79 ? -6.84 2.473 5.504 1 97.5 79 ALA B CA 1
ATOM 3966 C C . ALA B 1 79 ? -5.586 2.359 4.645 1 97.5 79 ALA B C 1
ATOM 3968 O O . ALA B 1 79 ? -4.465 2.465 5.152 1 97.5 79 ALA B O 1
ATOM 3969 N N . PHE B 1 80 ? -5.797 2.164 3.367 1 97.19 80 PHE B N 1
ATOM 3970 C CA . PHE B 1 80 ? -4.715 2.094 2.393 1 97.19 80 PHE B CA 1
ATOM 3971 C C . PHE B 1 80 ? -4.633 3.379 1.58 1 97.19 80 PHE B C 1
ATOM 3973 O O . PHE B 1 80 ? -5.652 3.895 1.118 1 97.19 80 PHE B O 1
ATOM 3980 N N . TYR B 1 81 ? -3.4 3.887 1.51 1 97.62 81 TYR B N 1
ATOM 3981 C CA . TYR B 1 81 ? -3.139 5.098 0.737 1 97.62 81 TYR B CA 1
ATOM 3982 C C . TYR B 1 81 ? -2.23 4.801 -0.45 1 97.62 81 TYR B C 1
ATOM 3984 O O . TYR B 1 81 ? -1.328 3.965 -0.356 1 97.62 81 TYR B O 1
ATOM 3992 N N . THR B 1 82 ? -2.471 5.547 -1.559 1 96.81 82 THR B N 1
ATOM 3993 C CA . THR B 1 82 ? -1.594 5.422 -2.717 1 96.81 82 THR B CA 1
ATOM 3994 C C . THR B 1 82 ? -1.408 6.77 -3.406 1 96.81 82 THR B C 1
ATOM 3996 O O . THR B 1 82 ? -2.281 7.637 -3.332 1 96.81 82 THR B O 1
ATOM 3999 N N . ALA B 1 83 ? -0.246 6.961 -3.949 1 97 83 ALA B N 1
ATOM 4000 C CA . ALA B 1 83 ? 0.111 8.102 -4.785 1 97 83 ALA B CA 1
ATOM 4001 C C . ALA B 1 83 ? 0.972 7.672 -5.969 1 97 83 ALA B C 1
ATOM 4003 O O . ALA B 1 83 ? 1.93 6.914 -5.805 1 97 83 ALA B O 1
ATOM 4004 N N . ASN B 1 84 ? 0.554 8.148 -7.145 1 94.75 84 ASN B N 1
ATOM 4005 C CA . ASN B 1 84 ? 1.223 7.727 -8.367 1 94.75 84 ASN B CA 1
ATOM 4006 C C . ASN B 1 84 ? 1.481 8.906 -9.305 1 94.75 84 ASN B C 1
ATOM 4008 O O . ASN B 1 84 ? 0.616 9.766 -9.477 1 94.75 84 ASN B O 1
ATOM 4012 N N . ASP B 1 85 ? 2.674 8.969 -9.891 1 94 85 ASP B N 1
ATOM 4013 C CA . ASP B 1 85 ? 3.01 10.109 -10.734 1 94 85 ASP B CA 1
ATOM 4014 C C . ASP B 1 85 ? 2.576 9.875 -12.18 1 94 85 ASP B C 1
ATOM 4016 O O . ASP B 1 85 ? 2.549 10.805 -12.984 1 94 85 ASP B O 1
ATOM 4020 N N . LEU B 1 86 ? 2.258 8.586 -12.539 1 90.31 86 LEU B N 1
ATOM 4021 C CA . LEU B 1 86 ? 1.808 8.195 -13.867 1 90.31 86 LEU B CA 1
ATOM 4022 C C . LEU B 1 86 ? 2.797 8.656 -14.93 1 90.31 86 LEU B C 1
ATOM 4024 O O . LEU B 1 86 ? 2.396 9.023 -16.047 1 90.31 86 LEU B O 1
ATOM 4028 N N . GLY B 1 87 ? 3.988 8.844 -14.602 1 88 87 GLY B N 1
ATOM 4029 C CA . GLY B 1 87 ? 5.035 9.227 -15.531 1 88 87 GLY B CA 1
ATOM 4030 C C . GLY B 1 87 ? 5.109 10.719 -15.766 1 88 87 GLY B C 1
ATOM 4031 O O . GLY B 1 87 ? 5.863 11.188 -16.625 1 88 87 GLY B O 1
ATOM 4032 N N . ALA B 1 88 ? 4.422 11.477 -15.031 1 90.56 88 ALA B N 1
ATOM 4033 C CA . ALA B 1 88 ? 4.305 12.914 -15.281 1 90.56 88 ALA B CA 1
ATOM 4034 C C . ALA B 1 88 ? 5.453 13.68 -14.641 1 90.56 88 ALA B C 1
ATOM 4036 O O . ALA B 1 88 ? 5.715 14.836 -14.992 1 90.56 88 ALA B O 1
ATOM 4037 N N . ASN B 1 89 ? 6.137 13.109 -13.688 1 92.38 89 ASN B N 1
ATOM 4038 C CA . ASN B 1 89 ? 7.125 13.844 -12.898 1 92.38 89 ASN B CA 1
ATOM 4039 C C . ASN B 1 89 ? 8.539 13.641 -13.445 1 92.38 89 ASN B C 1
ATOM 4041 O O . ASN B 1 89 ? 8.781 12.711 -14.211 1 92.38 89 ASN B O 1
ATOM 4045 N N . ASP B 1 90 ? 9.375 14.578 -13.125 1 87.69 90 ASP B N 1
ATOM 4046 C CA . ASP B 1 90 ? 10.781 14.523 -13.508 1 87.69 90 ASP B CA 1
ATOM 4047 C C . ASP B 1 90 ? 11.555 13.531 -12.641 1 87.69 90 ASP B C 1
ATOM 4049 O O . ASP B 1 90 ? 12.398 13.922 -11.836 1 87.69 90 ASP B O 1
ATOM 4053 N N . THR B 1 91 ? 11.273 12.297 -12.812 1 80.12 91 THR B N 1
ATOM 4054 C CA . THR B 1 91 ? 11.898 11.305 -11.945 1 80.12 91 THR B CA 1
ATOM 4055 C C . THR B 1 91 ? 13.094 10.664 -12.641 1 80.12 91 THR B C 1
ATOM 4057 O O . THR B 1 91 ? 13.82 9.867 -12.031 1 80.12 91 THR B O 1
ATOM 4060 N N . GLY B 1 92 ? 13.297 10.984 -13.906 1 73.25 92 GLY B N 1
ATOM 4061 C CA . GLY B 1 92 ? 14.438 10.469 -14.641 1 73.25 92 GLY B CA 1
ATOM 4062 C C . GLY B 1 92 ? 15.688 11.312 -14.484 1 73.25 92 GLY B C 1
ATOM 4063 O O . GLY B 1 92 ? 15.641 12.539 -14.625 1 73.25 92 GLY B O 1
ATOM 4064 N N . GLY B 1 93 ? 16.703 10.953 -14.055 1 71.88 93 GLY B N 1
ATOM 4065 C CA . GLY B 1 93 ? 18.016 11.578 -13.969 1 71.88 93 GLY B CA 1
ATOM 4066 C C . GLY B 1 93 ? 17.938 13.055 -13.602 1 71.88 93 GLY B C 1
ATOM 4067 O O . GLY B 1 93 ? 17 13.75 -13.984 1 71.88 93 GLY B O 1
ATOM 4068 N N . GLY B 1 94 ? 18.766 13.648 -12.797 1 74.25 94 GLY B N 1
ATOM 4069 C CA . GLY B 1 94 ? 19.016 14.969 -12.242 1 74.25 94 GLY B CA 1
ATOM 4070 C C . GLY B 1 94 ? 17.844 15.508 -11.43 1 74.25 94 GLY B C 1
ATOM 4071 O O . GLY B 1 94 ? 18.047 16.219 -10.438 1 74.25 94 GLY B O 1
ATOM 4072 N N . GLN B 1 95 ? 16.562 15.234 -11.688 1 80.81 95 GLN B N 1
ATOM 4073 C CA . GLN B 1 95 ? 15.328 15.555 -10.977 1 80.81 95 GLN B CA 1
ATOM 4074 C C . GLN B 1 95 ? 15.305 17.031 -10.555 1 80.81 95 GLN B C 1
ATOM 4076 O O . GLN B 1 95 ? 14.852 17.344 -9.453 1 80.81 95 GLN B O 1
ATOM 4081 N N . SER B 1 96 ? 15.82 17.906 -11.336 1 85.69 96 SER B N 1
ATOM 4082 C CA . SER B 1 96 ? 15.961 19.328 -10.984 1 85.69 96 SER B CA 1
ATOM 4083 C C . SER B 1 96 ? 14.602 20.016 -10.93 1 85.69 96 SER B C 1
ATOM 4085 O O . SER B 1 96 ? 14.445 21.031 -10.258 1 85.69 96 SER B O 1
ATOM 4087 N N . HIS B 1 97 ? 13.641 19.438 -11.547 1 90.56 97 HIS B N 1
ATOM 4088 C CA . HIS B 1 97 ? 12.344 20.094 -11.617 1 90.56 97 HIS B CA 1
ATOM 4089 C C . HIS B 1 97 ? 11.312 19.375 -10.75 1 90.56 97 HIS B C 1
ATOM 4091 O O . HIS B 1 97 ? 10.156 19.797 -10.688 1 90.56 97 HIS B O 1
ATOM 4097 N N . LEU B 1 98 ? 11.734 18.391 -10.039 1 91.56 98 LEU B N 1
ATOM 4098 C CA . LEU B 1 98 ? 10.805 17.625 -9.219 1 91.56 98 LEU B CA 1
ATOM 4099 C C . LEU B 1 98 ? 10.625 18.266 -7.848 1 91.56 98 LEU B C 1
ATOM 4101 O O . LEU B 1 98 ? 11.609 18.609 -7.188 1 91.56 98 LEU B O 1
ATOM 4105 N N . ASP B 1 99 ? 9.391 18.422 -7.441 1 89.38 99 ASP B N 1
ATOM 4106 C CA . ASP B 1 99 ? 9.07 18.688 -6.043 1 89.38 99 ASP B CA 1
ATOM 4107 C C . ASP B 1 99 ? 8.664 17.406 -5.316 1 89.38 99 ASP B C 1
ATOM 4109 O O . ASP B 1 99 ? 7.684 16.766 -5.695 1 89.38 99 ASP B O 1
ATOM 4113 N N . PRO B 1 100 ? 9.273 17.062 -4.297 1 87.25 100 PRO B N 1
ATOM 4114 C CA . PRO B 1 100 ? 9.055 15.75 -3.672 1 87.25 100 PRO B CA 1
ATOM 4115 C C . PRO B 1 100 ? 7.895 15.758 -2.682 1 87.25 100 PRO B C 1
ATOM 4117 O O . PRO B 1 100 ? 7.594 14.734 -2.066 1 87.25 100 PRO B O 1
ATOM 4120 N N . LEU B 1 101 ? 7.156 16.75 -2.539 1 85.62 101 LEU B N 1
ATOM 4121 C CA . LEU B 1 101 ? 6.203 16.922 -1.446 1 85.62 101 LEU B CA 1
ATOM 4122 C C . LEU B 1 101 ? 5.012 15.977 -1.616 1 85.62 101 LEU B C 1
ATOM 4124 O O . LEU B 1 101 ? 4.352 15.625 -0.638 1 85.62 101 LEU B O 1
ATOM 4128 N N . LEU B 1 102 ? 4.758 15.625 -2.814 1 90.06 102 LEU B N 1
ATOM 4129 C CA . LEU B 1 102 ? 3.561 14.82 -3.037 1 90.06 102 LEU B CA 1
ATOM 4130 C C . LEU B 1 102 ? 3.812 13.359 -2.68 1 90.06 102 LEU B C 1
ATOM 4132 O O . LEU B 1 102 ? 2.98 12.727 -2.031 1 90.06 102 LEU B O 1
ATOM 4136 N N . MET B 1 103 ? 4.949 12.859 -3.064 1 87.75 103 MET B N 1
ATOM 4137 C CA . MET B 1 103 ? 5.18 11.43 -2.832 1 87.75 103 MET B CA 1
ATOM 4138 C C . MET B 1 103 ? 6.672 11.125 -2.783 1 87.75 103 MET B C 1
ATOM 4140 O O . MET B 1 103 ? 7.078 9.969 -2.924 1 87.75 103 MET B O 1
ATOM 4144 N N . GLY B 1 104 ? 7.438 12.102 -2.613 1 87.44 104 GLY B N 1
ATOM 4145 C CA . GLY B 1 104 ? 8.875 11.914 -2.656 1 87.44 104 GLY B CA 1
ATOM 4146 C C . GLY B 1 104 ? 9.43 11.867 -4.066 1 87.44 104 GLY B C 1
ATOM 4147 O O . GLY B 1 104 ? 8.93 12.555 -4.957 1 87.44 104 GLY B O 1
ATOM 4148 N N . ASP B 1 105 ? 10.516 11.148 -4.219 1 88.06 105 ASP B N 1
ATOM 4149 C CA . ASP B 1 105 ? 11.188 11.086 -5.516 1 88.06 105 ASP B CA 1
ATOM 4150 C C . ASP B 1 105 ? 10.867 9.773 -6.227 1 88.06 105 ASP B C 1
ATOM 4152 O O . ASP B 1 105 ? 11.586 9.367 -7.145 1 88.06 105 ASP B O 1
ATOM 4156 N N . ARG B 1 106 ? 9.75 9.203 -5.844 1 88.38 106 ARG B N 1
ATOM 4157 C CA . ARG B 1 106 ? 9.367 7.91 -6.406 1 88.38 106 ARG B CA 1
ATOM 4158 C C . ARG B 1 106 ? 8.242 8.062 -7.422 1 88.38 106 ARG B C 1
ATOM 4160 O O . ARG B 1 106 ? 7.633 9.133 -7.523 1 88.38 106 ARG B O 1
ATOM 4167 N N . THR B 1 107 ? 8.016 6.988 -8.133 1 89.88 107 THR B N 1
ATOM 4168 C CA . THR B 1 107 ? 6.945 7.004 -9.125 1 89.88 107 THR B CA 1
ATOM 4169 C C . THR B 1 107 ? 5.629 6.551 -8.508 1 89.88 107 THR B C 1
ATOM 4171 O O . THR B 1 107 ? 4.559 6.789 -9.062 1 89.88 107 THR B O 1
ATOM 4174 N N . SER B 1 108 ? 5.801 5.867 -7.406 1 92.38 108 SER B N 1
ATOM 4175 C CA . SER B 1 108 ? 4.613 5.422 -6.684 1 92.38 108 SER B CA 1
ATOM 4176 C C . SER B 1 108 ? 4.895 5.281 -5.191 1 92.38 108 SER B C 1
ATOM 4178 O O . SER B 1 108 ? 6.031 5.031 -4.789 1 92.38 108 SER B O 1
ATOM 4180 N N . LEU B 1 109 ? 3.908 5.547 -4.395 1 95.12 109 LEU B N 1
ATOM 4181 C CA . LEU B 1 109 ? 3.951 5.375 -2.945 1 95.12 109 LEU B CA 1
ATOM 4182 C C . LEU B 1 109 ? 2.68 4.703 -2.439 1 95.12 109 LEU B C 1
ATOM 4184 O O . LEU B 1 109 ? 1.576 5.211 -2.654 1 95.12 109 LEU B O 1
ATOM 4188 N N . ASN B 1 110 ? 2.826 3.521 -1.852 1 95.25 110 ASN B N 1
ATOM 4189 C CA . ASN B 1 110 ? 1.725 2.758 -1.275 1 95.25 110 ASN B CA 1
ATOM 4190 C C . ASN B 1 110 ? 1.91 2.551 0.225 1 95.25 110 ASN B C 1
ATOM 4192 O O . ASN B 1 110 ? 2.994 2.178 0.675 1 95.25 110 ASN B O 1
ATOM 4196 N N . VAL B 1 111 ? 0.79 2.832 0.977 1 96.06 111 VAL B N 1
ATOM 4197 C CA . VAL B 1 111 ? 0.961 2.902 2.424 1 96.06 111 VAL B CA 1
ATOM 4198 C C . VAL B 1 111 ? -0.258 2.299 3.117 1 96.06 111 VAL B C 1
ATOM 4200 O O . VAL B 1 111 ? -1.397 2.584 2.746 1 96.06 111 VAL B O 1
ATOM 4203 N N . LEU B 1 112 ? 0.052 1.36 4.086 1 96.31 112 LEU B N 1
ATOM 4204 C CA . LEU B 1 112 ? -0.968 1.076 5.086 1 96.31 112 LEU B CA 1
ATOM 4205 C C . LEU B 1 112 ? -0.974 2.146 6.176 1 96.31 112 LEU B C 1
ATOM 4207 O O . LEU B 1 112 ? -0.43 1.937 7.262 1 96.31 112 LEU B O 1
ATOM 4211 N N . GLY B 1 113 ? -1.733 3.186 5.945 1 97.12 113 GLY B N 1
ATOM 4212 C CA . GLY B 1 113 ? -1.604 4.387 6.75 1 97.12 113 GLY B CA 1
ATOM 4213 C C . GLY B 1 113 ? -2.396 4.328 8.039 1 97.12 113 GLY B C 1
ATOM 4214 O O . GLY B 1 113 ? -2.152 5.109 8.961 1 97.12 113 GLY B O 1
ATOM 4215 N N . GLN B 1 114 ? -3.371 3.48 8.078 1 97.62 114 GLN B N 1
ATOM 4216 C CA . GLN B 1 114 ? -4.121 3.205 9.297 1 97.62 114 GLN B CA 1
ATOM 4217 C C . GLN B 1 114 ? -4.359 1.708 9.469 1 97.62 114 GLN B C 1
ATOM 4219 O O . GLN B 1 114 ? -4.656 1.005 8.5 1 97.62 114 GLN B O 1
ATOM 4224 N N . ALA B 1 115 ? -4.176 1.243 10.57 1 97.38 115 ALA B N 1
ATOM 4225 C CA . ALA B 1 115 ? -4.484 -0.105 11.039 1 97.38 115 ALA B CA 1
ATOM 4226 C C . ALA B 1 115 ? -4.605 -0.14 12.562 1 97.38 115 ALA B C 1
ATOM 4228 O O . ALA B 1 115 ? -3.598 -0.118 13.273 1 97.38 115 ALA B O 1
ATOM 4229 N N . TYR B 1 116 ? -5.887 -0.272 13.039 1 98.12 116 TYR B N 1
ATOM 4230 C CA . TYR B 1 116 ? -6.02 -0.147 14.484 1 98.12 116 TYR B CA 1
ATOM 4231 C C . TYR B 1 116 ? -7.254 -0.888 14.984 1 98.12 116 TYR B C 1
ATOM 4233 O O . TYR B 1 116 ? -8.164 -1.187 14.203 1 98.12 116 TYR B O 1
ATOM 4241 N N . LEU B 1 117 ? -7.195 -1.207 16.266 1 97.88 117 LEU B N 1
ATOM 4242 C CA . LEU B 1 117 ? -8.359 -1.644 17.031 1 97.88 117 LEU B CA 1
ATOM 4243 C C . LEU B 1 117 ? -8.945 -0.488 17.844 1 97.88 117 LEU B C 1
ATOM 4245 O O . LEU B 1 117 ? -8.211 0.375 18.328 1 97.88 117 LEU B O 1
ATOM 4249 N N . GLN B 1 118 ? -10.227 -0.498 17.922 1 98.5 118 GLN B N 1
ATOM 4250 C CA . GLN B 1 118 ? -10.922 0.557 18.641 1 98.5 118 GLN B CA 1
ATOM 4251 C C . GLN B 1 118 ? -11.969 -0.027 19.594 1 98.5 118 GLN B C 1
ATOM 4253 O O . GLN B 1 118 ? -12.688 -0.961 19.219 1 98.5 118 GLN B O 1
ATOM 4258 N N . TYR B 1 119 ? -11.945 0.416 20.828 1 98.5 119 TYR B N 1
ATOM 4259 C CA . TYR B 1 119 ? -13.078 0.26 21.734 1 98.5 119 TYR B CA 1
ATOM 4260 C C . TYR B 1 119 ? -13.812 1.581 21.922 1 98.5 119 TYR B C 1
ATOM 4262 O O . TYR B 1 119 ? -13.195 2.619 22.156 1 98.5 119 TYR B O 1
ATOM 4270 N N . GLN B 1 120 ? -15.148 1.529 21.75 1 97.5 120 GLN B N 1
ATOM 4271 C CA . GLN B 1 120 ? -15.93 2.754 21.891 1 97.5 120 GLN B CA 1
ATOM 4272 C C . GLN B 1 120 ? -17.234 2.498 22.641 1 97.5 120 GLN B C 1
ATOM 4274 O O . GLN B 1 120 ? -17.953 1.539 22.344 1 97.5 120 GLN B O 1
ATOM 4279 N N . ASP B 1 121 ? -17.484 3.24 23.531 1 95.94 121 ASP B N 1
ATOM 4280 C CA . ASP B 1 121 ? -18.797 3.377 24.156 1 95.94 121 ASP B CA 1
ATOM 4281 C C . ASP B 1 121 ? -19.172 4.848 24.344 1 95.94 121 ASP B C 1
ATOM 4283 O O . ASP B 1 121 ? -18.516 5.73 23.781 1 95.94 121 ASP B O 1
ATOM 4287 N N . PRO B 1 122 ? -20.25 5.184 24.906 1 94.12 122 PRO B N 1
ATOM 4288 C CA . PRO B 1 122 ? -20.688 6.582 24.953 1 94.12 122 PRO B CA 1
ATOM 4289 C C . PRO B 1 122 ? -19.672 7.484 25.672 1 94.12 122 PRO B C 1
ATOM 4291 O O . PRO B 1 122 ? -19.641 8.688 25.422 1 94.12 122 PRO B O 1
ATOM 4294 N N . TRP B 1 123 ? -18.797 6.922 26.5 1 95.62 123 TRP B N 1
ATOM 4295 C CA . TRP B 1 123 ? -17.938 7.738 27.359 1 95.62 123 TRP B CA 1
ATOM 4296 C C . TRP B 1 123 ? -16.484 7.629 26.922 1 95.62 123 TRP B C 1
ATOM 4298 O O . TRP B 1 123 ? -15.688 8.539 27.156 1 95.62 123 TRP B O 1
ATOM 4308 N N . VAL B 1 124 ? -16.172 6.477 26.406 1 97.88 124 VAL B N 1
ATOM 4309 C CA . VAL B 1 124 ? -14.742 6.203 26.219 1 97.88 124 VAL B CA 1
ATOM 4310 C C . VAL B 1 124 ? -14.484 5.754 24.781 1 97.88 124 VAL B C 1
ATOM 4312 O O . VAL B 1 124 ? -15.266 4.977 24.219 1 97.88 124 VAL B O 1
ATOM 4315 N N . GLN B 1 125 ? -13.469 6.297 24.234 1 98.5 125 GLN B N 1
ATOM 4316 C CA . GLN B 1 125 ? -12.906 5.793 22.984 1 98.5 125 GLN B CA 1
ATOM 4317 C C . GLN B 1 125 ? -11.43 5.453 23.141 1 98.5 125 GLN B C 1
ATOM 4319 O O . GLN B 1 125 ? -10.633 6.293 23.562 1 98.5 125 GLN B O 1
ATOM 4324 N N . LEU B 1 126 ? -11.07 4.227 22.938 1 98.81 126 LEU B N 1
ATOM 4325 C CA . LEU B 1 126 ? -9.695 3.748 23 1 98.81 126 LEU B CA 1
ATOM 4326 C C . LEU B 1 126 ? -9.258 3.188 21.656 1 98.81 126 LEU B C 1
ATOM 4328 O O . LEU B 1 126 ? -9.945 2.348 21.062 1 98.81 126 LEU B O 1
ATOM 4332 N N . ARG B 1 127 ? -8.172 3.689 21.125 1 98.75 127 ARG B N 1
ATOM 4333 C CA . ARG B 1 127 ? -7.613 3.191 19.875 1 98.75 127 ARG B CA 1
ATOM 4334 C C . ARG B 1 127 ? -6.156 2.779 20.047 1 98.75 127 ARG B C 1
ATOM 4336 O O . ARG B 1 127 ? -5.402 3.436 20.766 1 98.75 127 ARG B O 1
ATOM 4343 N N . VAL B 1 128 ? -5.777 1.683 19.438 1 98.62 128 VAL B N 1
ATOM 4344 C CA . VAL B 1 128 ? -4.41 1.179 19.516 1 98.62 128 VAL B CA 1
ATOM 4345 C C . VAL B 1 128 ? -3.955 0.736 18.125 1 98.62 128 VAL B C 1
ATOM 4347 O O . VAL B 1 128 ? -4.617 -0.076 17.469 1 98.62 128 VAL B O 1
ATOM 4350 N N . GLY B 1 129 ? -2.906 1.299 17.578 1 98 129 GLY B N 1
ATOM 4351 C CA . GLY B 1 129 ? -2.365 0.952 16.266 1 98 129 GLY B CA 1
ATOM 4352 C C . GLY B 1 129 ? -1.86 2.154 15.492 1 98 129 GLY B C 1
ATOM 4353 O O . GLY B 1 129 ? -1.322 3.096 16.078 1 98 129 GLY B O 1
ATOM 4354 N N . ASN B 1 130 ? -1.875 1.982 14.172 1 98.25 130 ASN B N 1
ATOM 4355 C CA . ASN B 1 130 ? -1.564 3.105 13.297 1 98.25 130 ASN B CA 1
ATOM 4356 C C . ASN B 1 130 ? -2.732 4.082 13.203 1 98.25 130 ASN B C 1
ATOM 4358 O O . ASN B 1 130 ? -3.793 3.742 12.68 1 98.25 130 ASN B O 1
ATOM 4362 N N . LEU B 1 131 ? -2.496 5.297 13.688 1 98.62 131 LEU B N 1
ATOM 4363 C CA . LEU B 1 131 ? -3.605 6.223 13.906 1 98.62 131 LEU B CA 1
ATOM 4364 C C . LEU B 1 131 ? -3.355 7.547 13.195 1 98.62 131 LEU B C 1
ATOM 4366 O O . LEU B 1 131 ? -2.207 7.965 13.039 1 98.62 131 LEU B O 1
ATOM 4370 N N . LEU B 1 132 ? -4.488 8.148 12.789 1 98.19 132 LEU B N 1
ATOM 4371 C CA . LEU B 1 132 ? -4.492 9.594 12.617 1 98.19 132 LEU B CA 1
ATOM 4372 C C . LEU B 1 132 ? -4.688 10.297 13.953 1 98.19 132 LEU B C 1
ATOM 4374 O O . LEU B 1 132 ? -5.637 10 14.688 1 98.19 132 LEU B O 1
ATOM 4378 N N . LEU B 1 133 ? -3.781 11.125 14.281 1 98.31 133 LEU B N 1
ATOM 4379 C CA . LEU B 1 133 ? -3.941 11.945 15.469 1 98.31 133 LEU B CA 1
ATOM 4380 C C . LEU B 1 133 ? -4.312 13.383 15.094 1 98.31 133 LEU B C 1
ATOM 4382 O O . LEU B 1 133 ? -3.787 13.93 14.125 1 98.31 133 LEU B O 1
ATOM 4386 N N . ASN B 1 134 ? -5.254 13.898 15.836 1 96.88 134 ASN B N 1
ATOM 4387 C CA . ASN B 1 134 ? -5.711 15.258 15.594 1 96.88 134 ASN B CA 1
ATOM 4388 C C . ASN B 1 134 ? -5.52 16.141 16.812 1 96.88 134 ASN B C 1
ATOM 4390 O O . ASN B 1 134 ? -6.492 16.578 17.438 1 96.88 134 ASN B O 1
ATOM 4394 N N . THR B 1 135 ? -4.324 16.406 17.125 1 98.25 135 THR B N 1
ATOM 4395 C CA . THR B 1 135 ? -3.953 17.359 18.172 1 98.25 135 THR B CA 1
ATOM 4396 C C . THR B 1 135 ? -3.205 18.547 17.578 1 98.25 135 THR B C 1
ATOM 4398 O O . THR B 1 135 ? -2.787 18.516 16.422 1 98.25 135 THR B O 1
ATOM 4401 N N . PRO B 1 136 ? -3.08 19.562 18.344 1 98 136 PRO B N 1
ATOM 4402 C CA . PRO B 1 136 ? -2.445 20.75 17.781 1 98 136 PRO B CA 1
ATOM 4403 C C . PRO B 1 136 ? -1.024 20.484 17.297 1 98 136 PRO B C 1
ATOM 4405 O O . PRO B 1 136 ? -0.652 20.938 16.203 1 98 136 PRO B O 1
ATOM 4408 N N . TRP B 1 137 ? -0.258 19.766 18.016 1 98.19 137 TRP B N 1
ATOM 4409 C CA . TRP B 1 137 ? 1.161 19.672 17.688 1 98.19 137 TRP B CA 1
ATOM 4410 C C . TRP B 1 137 ? 1.511 18.297 17.172 1 98.19 137 TRP B C 1
ATOM 4412 O O . TRP B 1 137 ? 2.678 18 16.891 1 98.19 137 TRP B O 1
ATOM 4422 N N . MET B 1 138 ? 0.549 17.375 17.094 1 98.06 138 MET B N 1
ATOM 4423 C CA . MET B 1 138 ? 0.622 16.062 16.453 1 98.06 138 MET B CA 1
ATOM 4424 C C . MET B 1 138 ? -0.593 15.828 15.57 1 98.06 138 MET B C 1
ATOM 4426 O O . MET B 1 138 ? -1.602 15.281 16.016 1 98.06 138 MET B O 1
ATOM 4430 N N . ASN B 1 139 ? -0.454 16.188 14.367 1 97.56 139 ASN B N 1
ATOM 4431 C CA . ASN B 1 139 ? -1.586 16.094 13.453 1 97.56 139 ASN B CA 1
ATOM 4432 C C . ASN B 1 139 ? -1.171 15.523 12.102 1 97.56 139 ASN B C 1
ATOM 4434 O O . ASN B 1 139 ? 0.02 15.359 11.828 1 97.56 139 ASN B O 1
ATOM 4438 N N . PRO B 1 140 ? -2.113 15.234 11.203 1 96.5 140 PRO B N 1
ATOM 4439 C CA . PRO B 1 140 ? -1.8 14.539 9.953 1 96.5 140 PRO B CA 1
ATOM 4440 C C . PRO B 1 140 ? -1.113 15.438 8.93 1 96.5 140 PRO B C 1
ATOM 4442 O O . PRO B 1 140 ? -0.539 14.945 7.957 1 96.5 140 PRO B O 1
ATOM 4445 N N . SER B 1 141 ? -1.153 16.719 9.109 1 94 141 SER B N 1
ATOM 4446 C CA . SER B 1 141 ? -0.629 17.625 8.086 1 94 141 SER B CA 1
ATOM 4447 C C . SER B 1 141 ? -1.095 17.219 6.695 1 94 141 SER B C 1
ATOM 4449 O O . SER B 1 141 ? -0.282 17.094 5.777 1 94 141 SER B O 1
ATOM 4451 N N . ASP B 1 142 ? -2.383 16.984 6.531 1 91.12 142 ASP B N 1
ATOM 4452 C CA . ASP B 1 142 ? -2.918 16.391 5.305 1 91.12 142 ASP B CA 1
ATOM 4453 C C . ASP B 1 142 ? -3.137 17.469 4.238 1 91.12 142 ASP B C 1
ATOM 4455 O O . ASP B 1 142 ? -4.266 17.703 3.809 1 91.12 142 ASP B O 1
ATOM 4459 N N . ALA B 1 143 ? -2.047 17.984 3.758 1 89.94 143 ALA B N 1
ATOM 4460 C CA . ALA B 1 143 ? -2.115 19 2.713 1 89.94 143 ALA B CA 1
ATOM 4461 C C . ALA B 1 143 ? -1.748 18.422 1.352 1 89.94 143 ALA B C 1
ATOM 4463 O O . ALA B 1 143 ? -1.921 19.078 0.321 1 89.94 143 ALA B O 1
ATOM 4464 N N . PHE B 1 144 ? -1.379 17.141 1.333 1 93.81 144 PHE B N 1
ATOM 4465 C CA . PHE B 1 144 ? -0.885 16.578 0.086 1 93.81 144 PHE B CA 1
ATOM 4466 C C . PHE B 1 144 ? -1.587 15.25 -0.221 1 93.81 144 PHE B C 1
ATOM 4468 O O . PHE B 1 144 ? -2.818 15.188 -0.241 1 93.81 144 PHE B O 1
ATOM 4475 N N . MET B 1 145 ? -0.832 14.234 -0.562 1 96.06 145 MET B N 1
ATOM 4476 C CA . MET B 1 145 ? -1.489 13.016 -1.022 1 96.06 145 MET B CA 1
ATOM 4477 C C . MET B 1 145 ? -1.775 12.078 0.145 1 96.06 145 MET B C 1
ATOM 4479 O O . MET B 1 145 ? -2.85 11.477 0.218 1 96.06 145 MET B O 1
ATOM 4483 N N . ILE B 1 146 ? -0.817 11.906 0.963 1 97.31 146 ILE B N 1
ATOM 4484 C CA . ILE B 1 146 ? -0.911 10.961 2.076 1 97.31 146 ILE B CA 1
ATOM 4485 C C . ILE B 1 146 ? -0.567 11.672 3.383 1 97.31 146 ILE B C 1
ATOM 4487 O O . ILE B 1 146 ? 0.481 12.32 3.49 1 97.31 146 ILE B O 1
ATOM 4491 N N . PRO B 1 147 ? -1.428 11.57 4.359 1 97.12 147 PRO B N 1
ATOM 4492 C CA . PRO B 1 147 ? -1.164 12.258 5.621 1 97.12 147 PRO B CA 1
ATOM 4493 C C . PRO B 1 147 ? -0.1 11.562 6.465 1 97.12 147 PRO B C 1
ATOM 4495 O O . PRO B 1 147 ? 0.214 10.391 6.227 1 97.12 147 PRO B O 1
ATOM 4498 N N . SER B 1 148 ? 0.422 12.352 7.383 1 97.06 148 SER B N 1
ATOM 4499 C CA . SER B 1 148 ? 1.223 11.742 8.438 1 97.06 148 SER B CA 1
ATOM 4500 C C . SER B 1 148 ? 0.354 10.914 9.383 1 97.06 148 SER B C 1
ATOM 4502 O O . SER B 1 148 ? -0.782 11.289 9.672 1 97.06 148 SER B O 1
ATOM 4504 N N . THR B 1 149 ? 0.899 9.797 9.789 1 98.12 149 THR B N 1
ATOM 4505 C CA . THR B 1 149 ? 0.204 8.945 10.75 1 98.12 149 THR B CA 1
ATOM 4506 C C . THR B 1 149 ? 1.155 8.477 11.844 1 98.12 149 THR B C 1
ATOM 4508 O O . THR B 1 149 ? 2.369 8.672 11.742 1 98.12 149 THR B O 1
ATOM 4511 N N . PHE B 1 150 ? 0.506 7.957 12.922 1 98.69 150 PHE B N 1
ATOM 4512 C CA . PHE B 1 150 ? 1.244 7.648 14.141 1 98.69 150 PHE B CA 1
ATOM 4513 C C . PHE B 1 150 ? 0.912 6.242 14.633 1 98.69 150 PHE B C 1
ATOM 4515 O O . PHE B 1 150 ? -0.246 5.82 14.594 1 98.69 150 PHE B O 1
ATOM 4522 N N . GLN B 1 151 ? 1.985 5.531 14.984 1 98.06 151 GLN B N 1
ATOM 4523 C CA . GLN B 1 151 ? 1.736 4.34 15.789 1 98.06 151 GLN B CA 1
ATOM 4524 C C . GLN B 1 151 ? 1.593 4.691 17.266 1 98.06 151 GLN B C 1
ATOM 4526 O O . GLN B 1 151 ? 2.545 5.16 17.891 1 98.06 151 GLN B O 1
ATOM 4531 N N . ALA B 1 152 ? 0.359 4.465 17.812 1 98.81 152 ALA B N 1
ATOM 4532 C CA . ALA B 1 152 ? 0.087 5.055 19.125 1 98.81 152 ALA B CA 1
ATOM 4533 C C . ALA B 1 152 ? -1.062 4.336 19.812 1 98.81 152 ALA B C 1
ATOM 4535 O O . ALA B 1 152 ? -1.727 3.484 19.219 1 98.81 152 ALA B O 1
ATOM 4536 N N . VAL B 1 153 ? -1.143 4.574 21.109 1 98.81 153 VAL B N 1
ATOM 4537 C CA . VAL B 1 153 ? -2.34 4.344 21.906 1 98.81 153 VAL B CA 1
ATOM 4538 C C . VAL B 1 153 ? -2.982 5.68 22.266 1 98.81 153 VAL B C 1
ATOM 4540 O O . VAL B 1 153 ? -2.309 6.586 22.766 1 98.81 153 VAL B O 1
ATOM 4543 N N . ALA B 1 154 ? -4.211 5.836 21.938 1 98.88 154 ALA B N 1
ATOM 4544 C CA . ALA B 1 154 ? -4.934 7.07 22.234 1 98.88 154 ALA B CA 1
ATOM 4545 C C . ALA B 1 154 ? -6.238 6.777 22.969 1 98.88 154 ALA B C 1
ATOM 4547 O O . ALA B 1 154 ? -6.996 5.891 22.578 1 98.88 154 ALA B O 1
ATOM 4548 N N . ILE B 1 155 ? -6.469 7.488 24.047 1 98.81 155 ILE B N 1
ATOM 4549 C CA . ILE B 1 155 ? -7.707 7.352 24.797 1 98.81 155 ILE B CA 1
ATOM 4550 C C . ILE B 1 155 ? -8.398 8.711 24.906 1 98.81 155 ILE B C 1
ATOM 4552 O O . ILE B 1 155 ? -7.734 9.734 25.094 1 98.81 155 ILE B O 1
ATOM 4556 N N . ARG B 1 156 ? -9.641 8.781 24.688 1 98.69 156 ARG B N 1
ATOM 4557 C CA . ARG B 1 156 ? -10.484 9.953 24.891 1 98.69 156 ARG B CA 1
ATOM 4558 C C . ARG B 1 156 ? -11.656 9.633 25.812 1 98.69 156 ARG B C 1
ATOM 4560 O O . ARG B 1 156 ? -12.375 8.656 25.594 1 98.69 156 ARG B O 1
ATOM 4567 N N . VAL B 1 157 ? -11.797 10.359 26.812 1 98.44 157 VAL B N 1
ATOM 4568 C CA . VAL B 1 157 ? -12.906 10.227 27.75 1 98.44 157 VAL B CA 1
ATOM 4569 C C . VAL B 1 157 ? -13.789 11.477 27.688 1 98.44 157 VAL B C 1
ATOM 4571 O O . VAL B 1 157 ? -13.281 12.602 27.734 1 98.44 157 VAL B O 1
ATOM 4574 N N . THR B 1 158 ? -15.031 11.289 27.562 1 97.44 158 THR B N 1
ATOM 4575 C CA . THR B 1 158 ? -16.016 12.367 27.547 1 97.44 158 THR B CA 1
ATOM 4576 C C . THR B 1 158 ? -17.016 12.211 28.703 1 97.44 158 THR B C 1
ATOM 4578 O O . THR B 1 158 ? -18.156 11.812 28.469 1 97.44 158 THR B O 1
ATOM 4581 N N . PRO B 1 159 ? -16.672 12.711 29.844 1 95.12 159 PRO B N 1
ATOM 4582 C CA . PRO B 1 159 ? -17.531 12.5 31 1 95.12 159 PRO B CA 1
ATOM 4583 C C . PRO B 1 159 ? -18.828 13.297 30.938 1 95.12 159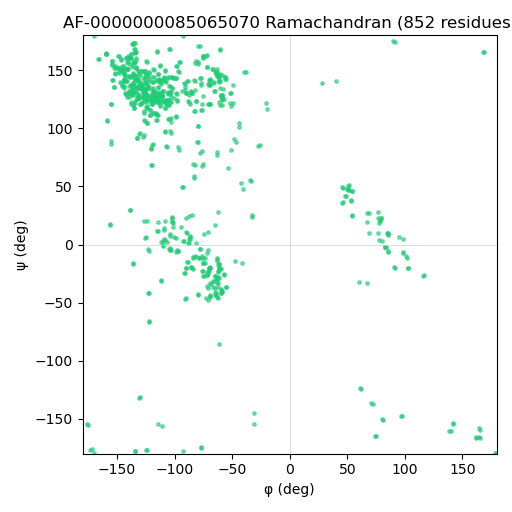 PRO B C 1
ATOM 4585 O O . PRO B 1 159 ? -19.844 12.875 31.484 1 95.12 159 PRO B O 1
ATOM 4588 N N . ILE B 1 160 ? -18.797 14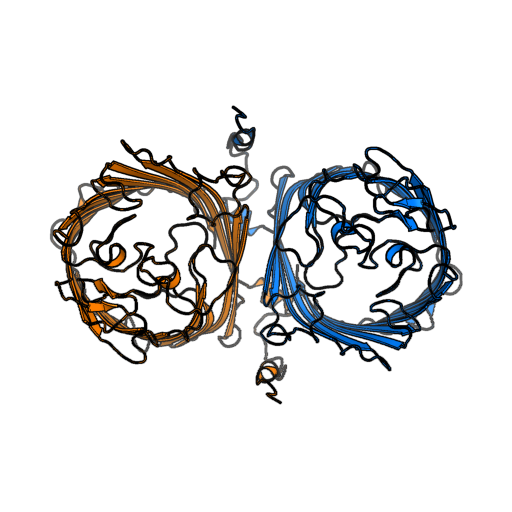.492 30.406 1 93.31 160 ILE B N 1
ATOM 4589 C CA . ILE B 1 160 ? -19.969 15.32 30.172 1 93.31 160 ILE B CA 1
ATOM 4590 C C . ILE B 1 160 ? -19.906 15.914 28.766 1 93.31 160 ILE B C 1
ATOM 4592 O O . ILE B 1 160 ? -18.844 15.945 28.141 1 93.31 160 ILE B O 1
ATOM 4596 N N . LYS B 1 161 ? -21.078 16.422 28.375 1 91.19 161 LYS B N 1
ATOM 4597 C CA . LYS B 1 161 ? -21.141 16.984 27.031 1 91.19 161 LYS B CA 1
ATOM 4598 C C . LYS B 1 161 ? -20.156 18.125 26.859 1 91.19 161 LYS B C 1
ATOM 4600 O O . LYS B 1 161 ? -19.984 18.953 27.766 1 91.19 161 LYS B O 1
ATOM 4605 N N . ASN B 1 162 ? -19.344 18.172 25.938 1 93.12 162 ASN B N 1
ATOM 4606 C CA . ASN B 1 162 ? -18.453 19.266 25.516 1 93.12 162 ASN B CA 1
ATOM 4607 C C . ASN B 1 162 ? -17.156 19.266 26.297 1 93.12 162 ASN B C 1
ATOM 4609 O O . ASN B 1 162 ? -16.469 20.297 26.375 1 93.12 162 ASN B O 1
ATOM 4613 N N . LEU B 1 163 ? -16.938 18.297 27.031 1 96.94 163 LEU B N 1
ATOM 4614 C CA . LEU B 1 163 ? -15.648 18.141 27.703 1 96.94 163 LEU B CA 1
ATOM 4615 C C . LEU B 1 163 ? -14.953 16.859 27.266 1 96.94 163 LEU B C 1
ATOM 4617 O O . LEU B 1 163 ? -15.523 15.766 27.375 1 96.94 163 LEU B O 1
ATOM 4621 N N . GLN B 1 164 ? -13.773 16.969 26.844 1 98.38 164 GLN B N 1
ATOM 4622 C CA . GLN B 1 164 ? -12.977 15.812 26.438 1 98.38 164 GLN B CA 1
ATOM 4623 C C . GLN B 1 164 ? -11.641 15.781 27.188 1 98.38 164 GLN B C 1
ATOM 4625 O O . GLN B 1 164 ? -10.961 16.797 27.297 1 98.38 164 GLN B O 1
ATOM 4630 N N . ILE B 1 165 ? -11.305 14.664 27.703 1 98.75 165 ILE B N 1
ATOM 4631 C CA . ILE B 1 165 ? -10.008 14.352 28.281 1 98.75 165 ILE B CA 1
ATOM 4632 C C . ILE B 1 165 ? -9.273 13.344 27.391 1 98.75 165 ILE B C 1
ATOM 4634 O O . ILE B 1 165 ? -9.805 12.266 27.109 1 98.75 165 ILE B O 1
ATOM 4638 N N . ILE B 1 166 ? -8.086 13.68 27.047 1 98.81 166 ILE B N 1
ATOM 4639 C CA . ILE B 1 166 ? -7.414 12.859 26.047 1 98.81 166 ILE B CA 1
ATOM 4640 C C . ILE B 1 166 ? -6.027 12.469 26.547 1 98.81 166 ILE B C 1
ATOM 4642 O O . ILE B 1 166 ? -5.32 13.281 27.141 1 98.81 166 ILE B O 1
ATOM 4646 N N . GLY B 1 167 ? -5.652 11.25 26.359 1 98.88 167 GLY B N 1
ATOM 4647 C CA . GLY B 1 167 ? -4.312 10.727 26.578 1 98.88 167 GLY B CA 1
ATOM 4648 C C . GLY B 1 167 ? -3.748 9.992 25.391 1 98.88 167 GLY B C 1
ATOM 4649 O O . GLY B 1 167 ? -4.465 9.25 24.703 1 98.88 167 GLY B O 1
ATOM 4650 N N . ILE B 1 168 ? -2.475 10.266 25.047 1 98.94 168 ILE B N 1
ATOM 4651 C CA . ILE B 1 168 ? -1.852 9.648 23.891 1 98.94 168 ILE B CA 1
ATOM 4652 C C . ILE B 1 168 ? -0.441 9.18 24.25 1 98.94 168 ILE B C 1
ATOM 4654 O O . ILE B 1 168 ? 0.322 9.922 24.875 1 98.94 168 ILE B O 1
ATOM 4658 N N . ARG B 1 169 ? -0.123 7.957 23.922 1 98.88 169 ARG B N 1
ATOM 4659 C CA . ARG B 1 169 ? 1.244 7.449 23.891 1 98.88 169 ARG B CA 1
ATOM 4660 C C . ARG B 1 169 ? 1.642 7.066 22.469 1 98.88 169 ARG B C 1
ATOM 4662 O O . ARG B 1 169 ? 1.121 6.098 21.906 1 98.88 169 ARG B O 1
ATOM 4669 N N . GLU B 1 170 ? 2.537 7.816 21.922 1 98.75 170 GLU B N 1
ATOM 4670 C CA . GLU B 1 170 ? 3.006 7.586 20.562 1 98.75 170 GLU B CA 1
ATOM 4671 C C . GLU B 1 170 ? 4.375 6.91 20.547 1 98.75 170 GLU B C 1
ATOM 4673 O O . GLU B 1 170 ? 5.242 7.242 21.359 1 98.75 170 GLU B O 1
ATOM 4678 N N . PHE B 1 171 ? 4.613 6.012 19.578 1 98.25 171 PHE B N 1
ATOM 4679 C CA . PHE B 1 171 ? 5.832 5.207 19.562 1 98.25 171 PHE B CA 1
ATOM 4680 C C . PHE B 1 171 ? 6.609 5.414 18.266 1 98.25 171 PHE B C 1
ATOM 4682 O O . PHE B 1 171 ? 7.84 5.426 18.266 1 98.25 171 PHE B O 1
ATOM 4689 N N . ARG B 1 172 ? 5.938 5.465 17.172 1 97.62 172 ARG B N 1
ATOM 4690 C CA . ARG B 1 172 ? 6.562 5.613 15.867 1 97.62 172 ARG B CA 1
ATOM 4691 C C . ARG B 1 172 ? 5.77 6.57 14.984 1 97.62 172 ARG B C 1
ATOM 4693 O O . ARG B 1 172 ? 4.582 6.805 15.227 1 97.62 172 ARG B O 1
ATOM 4700 N N . PHE B 1 173 ? 6.535 7.016 14.008 1 97.31 173 PHE B N 1
ATOM 4701 C CA . PHE B 1 173 ? 6.012 8.086 13.164 1 97.31 173 PHE B CA 1
ATOM 4702 C C . PHE B 1 173 ? 6.238 7.77 11.695 1 97.31 173 PHE B C 1
ATOM 4704 O O . PHE B 1 173 ? 7.289 7.238 11.32 1 97.31 173 PHE B O 1
ATOM 4711 N N . LYS B 1 174 ? 5.188 8.008 10.891 1 96.56 174 LYS B N 1
ATOM 4712 C CA . LYS B 1 174 ? 5.285 7.969 9.43 1 96.56 174 LYS B CA 1
ATOM 4713 C C . LYS B 1 174 ? 4.957 9.328 8.828 1 96.56 174 LYS B C 1
ATOM 4715 O O . LYS B 1 174 ? 3.803 9.766 8.852 1 96.56 174 LYS B O 1
ATOM 4720 N N . ASN B 1 175 ? 5.941 9.977 8.234 1 94.81 175 ASN B N 1
ATOM 4721 C CA . ASN B 1 175 ? 5.645 11.258 7.605 1 94.81 175 ASN B CA 1
ATOM 4722 C C . ASN B 1 175 ? 4.938 11.07 6.266 1 94.81 175 ASN B C 1
ATOM 4724 O O . ASN B 1 175 ? 4.746 9.938 5.812 1 94.81 175 ASN B O 1
ATOM 4728 N N . ARG B 1 176 ? 4.676 12.086 5.504 1 94.38 176 ARG B N 1
ATOM 4729 C CA . ARG B 1 176 ? 3.75 12.094 4.375 1 94.38 176 ARG B CA 1
ATOM 4730 C C . ARG B 1 176 ? 4.359 11.398 3.166 1 94.38 176 ARG B C 1
ATOM 4732 O O . ARG B 1 176 ? 3.639 10.984 2.254 1 94.38 176 ARG B O 1
ATOM 4739 N N . ILE B 1 177 ? 5.707 11.305 3.09 1 93 177 ILE B N 1
ATOM 4740 C CA . ILE B 1 177 ? 6.305 10.758 1.88 1 93 177 ILE B CA 1
ATOM 4741 C C . ILE B 1 177 ? 7.012 9.445 2.207 1 93 177 ILE B C 1
ATOM 4743 O O . ILE B 1 177 ? 7.816 8.945 1.414 1 93 177 ILE B O 1
ATOM 4747 N N . GLN B 1 178 ? 6.766 8.93 3.402 1 93.12 178 GLN B N 1
ATOM 4748 C CA . GLN B 1 178 ? 7.363 7.656 3.797 1 93.12 178 GLN B CA 1
ATOM 4749 C C . GLN B 1 178 ? 6.371 6.504 3.623 1 93.12 178 GLN B C 1
ATOM 4751 O O . GLN B 1 178 ? 5.164 6.691 3.771 1 93.12 178 GLN B O 1
ATOM 4756 N N . ALA B 1 179 ? 6.91 5.359 3.424 1 91.12 179 ALA B N 1
ATOM 4757 C CA . ALA B 1 179 ? 6.078 4.18 3.199 1 91.12 179 ALA B CA 1
ATOM 4758 C C . ALA B 1 179 ? 5.781 3.461 4.512 1 91.12 179 ALA B C 1
ATOM 4760 O O . ALA B 1 179 ? 4.773 2.756 4.625 1 91.12 179 ALA B O 1
ATOM 4761 N N . ASP B 1 180 ? 6.703 3.684 5.492 1 91.94 180 ASP B N 1
ATOM 4762 C CA . ASP B 1 180 ? 6.613 2.91 6.727 1 91.94 180 ASP B CA 1
ATOM 4763 C C . ASP B 1 180 ? 6.809 3.803 7.953 1 91.94 180 ASP B C 1
ATOM 4765 O O . ASP B 1 180 ? 7.113 4.988 7.816 1 91.94 180 ASP B O 1
ATOM 4769 N N . TYR B 1 181 ? 6.594 3.156 9.117 1 95 181 TYR B N 1
ATOM 4770 C CA . TYR B 1 181 ? 6.766 3.859 10.383 1 95 181 TYR B CA 1
ATOM 4771 C C . TYR B 1 181 ? 8.203 3.75 10.875 1 95 181 TYR B C 1
ATOM 4773 O O . TYR B 1 181 ? 8.82 2.691 10.766 1 95 181 TYR B O 1
ATOM 4781 N N . HIS B 1 182 ? 8.664 4.895 11.43 1 95.5 182 HIS B N 1
ATOM 4782 C CA . HIS B 1 182 ? 10.039 4.977 11.891 1 95.5 182 HIS B CA 1
ATOM 4783 C C . HIS B 1 182 ? 10.117 5.625 13.273 1 95.5 182 HIS B C 1
ATOM 4785 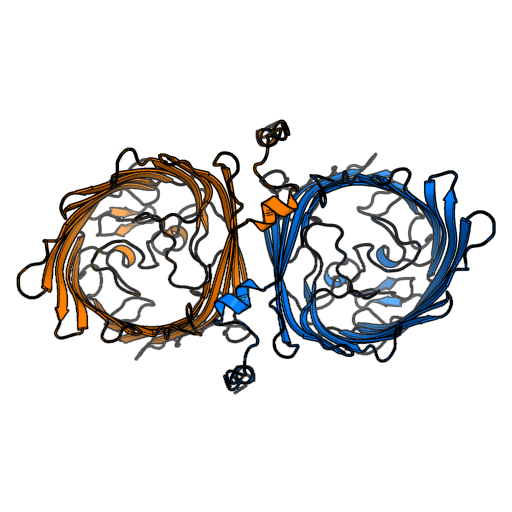O O . HIS B 1 182 ? 9.195 6.328 13.688 1 95.5 182 HIS B O 1
ATOM 4791 N N . ARG B 1 183 ? 11.211 5.312 13.945 1 96.12 183 ARG B N 1
ATOM 4792 C CA . ARG B 1 183 ? 11.523 5.992 15.195 1 96.12 183 ARG B CA 1
ATOM 4793 C C . ARG B 1 183 ? 12.219 7.324 14.938 1 96.12 183 ARG B C 1
ATOM 4795 O O . ARG B 1 183 ? 13.344 7.543 15.391 1 96.12 183 ARG B O 1
ATOM 4802 N N . GLN B 1 184 ? 11.516 8.117 14.195 1 95.88 184 GLN B N 1
ATOM 4803 C CA . GLN B 1 184 ? 11.953 9.445 13.781 1 95.88 184 GLN B CA 1
ATOM 4804 C C . GLN B 1 184 ? 10.844 10.477 13.961 1 95.88 184 GLN B C 1
ATOM 4806 O O . GLN B 1 184 ? 9.727 10.125 14.352 1 95.88 184 GLN B O 1
ATOM 4811 N N . THR B 1 185 ? 11.219 11.711 13.852 1 95.56 185 THR B N 1
ATOM 4812 C CA . THR B 1 185 ? 10.289 12.828 13.727 1 95.56 185 THR B CA 1
ATOM 4813 C C . THR B 1 185 ? 10.594 13.641 12.469 1 95.56 185 THR B C 1
ATOM 4815 O O . THR B 1 185 ? 11.469 13.273 11.68 1 95.56 185 THR B O 1
ATOM 4818 N N . LEU B 1 186 ? 9.852 14.695 12.305 1 95.06 186 LEU B N 1
ATOM 4819 C CA . LEU B 1 186 ? 10.125 15.578 11.18 1 95.06 186 LEU B CA 1
ATOM 4820 C C . LEU B 1 186 ? 11.438 16.328 11.375 1 95.06 186 LEU B C 1
ATOM 4822 O O . LEU B 1 186 ? 12.031 16.812 10.406 1 95.06 186 LEU B O 1
ATOM 4826 N N . LEU B 1 187 ? 11.883 16.438 12.578 1 94.12 187 LEU B N 1
ATOM 4827 C CA . LEU B 1 187 ? 13.117 17.156 12.852 1 94.12 187 LEU B CA 1
ATOM 4828 C C . LEU B 1 187 ? 14.305 16.469 12.188 1 94.12 187 LEU B C 1
ATOM 4830 O O . LEU B 1 187 ? 15.281 17.125 11.812 1 94.12 187 LEU B O 1
ATOM 4834 N N . ASN B 1 188 ? 14.211 15.211 12.047 1 94.06 188 ASN B N 1
ATOM 4835 C CA . ASN B 1 188 ? 15.289 14.461 11.406 1 94.06 188 ASN B CA 1
ATOM 4836 C C . ASN B 1 188 ? 15.508 14.914 9.961 1 94.06 188 ASN B C 1
ATOM 4838 O O . ASN B 1 188 ? 16.547 14.633 9.375 1 94.06 188 ASN B O 1
ATOM 4842 N N . PHE B 1 189 ? 14.531 15.594 9.453 1 89.56 189 PHE B N 1
ATOM 4843 C CA . PHE B 1 189 ? 14.609 16.047 8.07 1 89.56 189 PHE B CA 1
ATOM 4844 C C . PHE B 1 189 ? 14.852 17.547 8 1 89.56 189 PHE B C 1
ATOM 4846 O O . PHE B 1 189 ? 14.828 18.141 6.922 1 89.56 189 PHE B O 1
ATOM 4853 N N . ASN B 1 190 ? 14.992 18.125 9.094 1 89.44 190 ASN B N 1
ATOM 4854 C CA . ASN B 1 190 ? 15.289 19.547 9.219 1 89.44 190 ASN B CA 1
ATOM 4855 C C . ASN B 1 190 ? 16.797 19.797 9.266 1 89.44 190 ASN B C 1
ATOM 4857 O O . ASN B 1 190 ? 17.531 19.109 9.977 1 89.44 190 ASN B O 1
ATOM 4861 N N . ASP B 1 191 ? 17.25 20.812 8.57 1 86.56 191 ASP B N 1
ATOM 4862 C CA . ASP B 1 191 ? 18.688 21.078 8.438 1 86.56 191 ASP B CA 1
ATOM 4863 C C . ASP B 1 191 ? 19.312 21.375 9.789 1 86.56 191 ASP B C 1
ATOM 4865 O O . ASP B 1 191 ? 20.484 21.062 10.023 1 86.56 191 ASP B O 1
ATOM 4869 N N . HIS B 1 192 ? 18.578 21.984 10.656 1 90.69 192 HIS B N 1
ATOM 4870 C CA . HIS B 1 192 ? 19.109 22.359 11.961 1 90.69 192 HIS B CA 1
ATOM 4871 C C . HIS B 1 192 ? 19.312 21.141 12.844 1 90.69 192 HIS B C 1
ATOM 4873 O O . HIS B 1 192 ? 20.172 21.141 13.727 1 90.69 192 HIS B O 1
ATOM 4879 N N . TYR B 1 193 ? 18.547 20.062 12.531 1 92.94 193 TYR B N 1
ATOM 4880 C CA . TYR B 1 193 ? 18.5 18.953 13.484 1 92.94 193 TYR B CA 1
ATOM 4881 C C . TYR B 1 193 ? 18.859 17.641 12.797 1 92.94 193 TYR B C 1
ATOM 4883 O O . TYR B 1 193 ? 18.516 16.562 13.289 1 92.94 193 TYR B O 1
ATOM 4891 N N . SER B 1 194 ? 19.516 17.672 11.688 1 89.88 194 SER B N 1
ATOM 4892 C CA . SER B 1 194 ? 19.812 16.484 10.875 1 89.88 194 SER B CA 1
ATOM 4893 C C . SER B 1 194 ? 20.703 15.508 11.617 1 89.88 194 SER B C 1
ATOM 4895 O O . SER B 1 194 ? 20.828 14.352 11.219 1 89.88 194 SER B O 1
ATOM 4897 N N . TYR B 1 195 ? 21.297 15.93 12.758 1 93.44 195 TYR B N 1
ATOM 4898 C CA . TYR B 1 195 ? 22.188 15.094 13.539 1 93.44 195 TYR B CA 1
ATOM 4899 C C . TYR B 1 195 ? 21.406 14.188 14.484 1 93.44 195 TYR B C 1
ATOM 4901 O O . TYR B 1 195 ? 21.969 13.258 15.078 1 93.44 195 TYR B O 1
ATOM 4909 N N . LEU B 1 196 ? 20.141 14.422 14.625 1 94.12 196 LEU B N 1
ATOM 4910 C CA . LEU B 1 196 ? 19.344 13.633 15.555 1 94.12 196 LEU B CA 1
ATOM 4911 C C . LEU B 1 196 ? 19.359 12.156 15.172 1 94.12 196 LEU B C 1
ATOM 4913 O O . LEU B 1 196 ? 19.297 11.82 13.984 1 94.12 196 LEU B O 1
ATOM 4917 N N . PRO B 1 197 ? 19.422 11.297 16.141 1 93.12 197 PRO B N 1
ATOM 4918 C CA . PRO B 1 197 ? 19.422 9.859 15.836 1 93.12 197 PRO B CA 1
ATOM 4919 C C . PRO B 1 197 ? 18.047 9.336 15.438 1 93.12 197 PRO B C 1
ATOM 4921 O O . PRO B 1 197 ? 17.031 9.969 15.734 1 93.12 197 PRO B O 1
ATOM 4924 N N . ASP B 1 198 ? 18.016 8.18 14.805 1 92.56 198 ASP B N 1
ATOM 4925 C CA . ASP B 1 198 ? 16.797 7.504 14.391 1 92.56 198 ASP B CA 1
ATOM 4926 C C . ASP B 1 198 ? 16.328 6.504 15.453 1 92.56 198 ASP B C 1
ATOM 4928 O O . ASP B 1 198 ? 16.078 5.336 15.148 1 92.56 198 ASP B O 1
ATOM 4932 N N . ASN B 1 199 ? 16.25 6.883 16.641 1 94.62 199 ASN B N 1
ATOM 4933 C CA . ASN B 1 199 ? 15.883 5.98 17.734 1 94.62 199 ASN B CA 1
ATOM 4934 C C . ASN B 1 199 ? 14.93 6.645 18.719 1 94.62 199 ASN B C 1
ATOM 4936 O O . ASN B 1 199 ? 14.984 6.375 19.922 1 94.62 199 ASN B O 1
ATOM 4940 N N . SER B 1 200 ? 14.148 7.547 18.219 1 95.25 200 SER B N 1
ATOM 4941 C CA . SER B 1 200 ? 13.148 8.195 19.078 1 95.25 200 SER B CA 1
ATOM 4942 C C . SER B 1 200 ? 12.227 7.172 19.734 1 95.25 200 SER B C 1
ATOM 4944 O O . SER B 1 200 ? 11.836 6.191 19.094 1 95.25 200 SER B O 1
ATOM 4946 N N . ILE B 1 201 ? 11.867 7.477 21.031 1 96.25 201 ILE B N 1
ATOM 4947 C CA . ILE B 1 201 ? 10.945 6.574 21.703 1 96.25 201 ILE B CA 1
ATOM 4948 C C . ILE B 1 201 ? 9.555 7.195 21.75 1 96.25 201 ILE B C 1
ATOM 4950 O O . ILE B 1 201 ? 8.688 6.738 22.5 1 96.25 201 ILE B O 1
ATOM 4954 N N . GLY B 1 202 ? 9.367 8.266 21.078 1 97.44 202 GLY B N 1
ATOM 4955 C CA . GLY B 1 202 ? 8.039 8.797 20.812 1 97.44 202 GLY B CA 1
ATOM 4956 C C . GLY B 1 202 ? 7.621 9.883 21.781 1 97.44 202 GLY B C 1
ATOM 4957 O O . GLY B 1 202 ? 8.43 10.734 22.156 1 97.44 202 GLY B O 1
ATOM 4958 N N . THR B 1 203 ? 6.316 9.953 22.062 1 98.44 203 THR B N 1
ATOM 4959 C CA . THR B 1 203 ? 5.738 11.094 22.766 1 98.44 203 THR B CA 1
ATOM 4960 C C . THR B 1 203 ? 4.656 10.633 23.734 1 98.44 203 THR B C 1
ATOM 4962 O O . THR B 1 203 ? 3.936 9.664 23.469 1 98.44 203 THR B O 1
ATOM 4965 N N . LEU B 1 204 ? 4.648 11.281 24.891 1 98.62 204 LEU B N 1
ATOM 4966 C CA . LEU B 1 204 ? 3.498 11.242 25.781 1 98.62 204 LEU B CA 1
ATOM 4967 C C . LEU B 1 204 ? 2.732 12.562 25.734 1 98.62 204 LEU B C 1
ATOM 4969 O O . LEU B 1 204 ? 3.334 13.641 25.812 1 98.62 204 LEU B O 1
ATOM 4973 N N . ALA B 1 205 ? 1.415 12.516 25.562 1 98.88 205 ALA B N 1
ATOM 4974 C CA . ALA B 1 205 ? 0.627 13.742 25.484 1 98.88 205 ALA B CA 1
ATOM 4975 C C . ALA B 1 205 ? -0.673 13.609 26.281 1 98.88 205 ALA B C 1
ATOM 4977 O O . ALA B 1 205 ? -1.277 12.531 26.312 1 98.88 205 ALA B O 1
ATOM 4978 N N . PHE B 1 206 ? -1.075 14.719 26.875 1 98.81 206 PHE B N 1
ATOM 4979 C CA . PHE B 1 206 ? -2.354 14.852 27.562 1 98.81 206 PHE B CA 1
ATOM 4980 C C . PHE B 1 206 ? -3.08 16.109 27.109 1 98.81 206 PHE B C 1
ATOM 4982 O O . PHE B 1 206 ? -2.461 17.172 26.953 1 98.81 206 PHE B O 1
ATOM 4989 N N . GLY B 1 207 ? -4.391 15.93 26.859 1 98.81 207 GLY B N 1
ATOM 4990 C CA . GLY B 1 207 ? -5.172 17.062 26.391 1 98.81 207 GLY B CA 1
ATOM 4991 C C . GLY B 1 207 ? -6.496 17.219 27.125 1 98.81 207 GLY B C 1
ATOM 4992 O O . GLY B 1 207 ? -7.109 16.219 27.516 1 98.81 207 GLY B O 1
ATOM 4993 N N . LEU B 1 208 ? -6.895 18.438 27.328 1 98.5 208 LEU B N 1
ATOM 4994 C CA . LEU B 1 208 ? -8.211 18.828 27.812 1 98.5 208 LEU B CA 1
ATOM 4995 C C . LEU B 1 208 ? -8.867 19.812 26.844 1 98.5 208 LEU B C 1
ATOM 4997 O O . LEU B 1 208 ? -8.242 20.797 26.422 1 98.5 208 LEU B O 1
ATOM 5001 N N . LYS B 1 209 ? -10.102 19.484 26.484 1 98.19 209 LYS B N 1
ATOM 5002 C CA . LYS B 1 209 ? -10.883 20.375 25.625 1 98.19 209 LYS B CA 1
ATOM 5003 C C . LYS B 1 209 ? -12.273 20.609 26.203 1 98.19 209 LYS B C 1
ATOM 5005 O O . LYS B 1 209 ? -12.945 19.672 26.641 1 98.19 209 LYS B O 1
ATOM 5010 N N . GLY B 1 210 ? -12.711 21.891 26.141 1 97.69 210 GLY B N 1
ATOM 5011 C CA . GLY B 1 210 ? -14.023 22.203 26.672 1 97.69 210 GLY B CA 1
ATOM 5012 C C . GLY B 1 210 ? -14.688 23.375 25.984 1 97.69 210 GLY B C 1
ATOM 5013 O O . GLY B 1 210 ? -14 24.234 25.406 1 97.69 210 GLY B O 1
ATOM 5014 N N . ARG B 1 211 ? -15.945 23.312 26.031 1 96.44 211 ARG B N 1
ATOM 5015 C CA . ARG B 1 211 ? -16.766 24.422 25.547 1 96.44 211 ARG B CA 1
ATOM 5016 C C . ARG B 1 211 ? -17.906 24.734 26.516 1 96.44 211 ARG B C 1
ATOM 5018 O O . ARG B 1 211 ? -18.516 23.812 27.062 1 96.44 211 ARG B O 1
ATOM 5025 N N . LEU B 1 212 ? -18.125 26.062 26.781 1 93.62 212 LEU B N 1
ATOM 5026 C CA . LEU B 1 212 ? -19.219 26.484 27.656 1 93.62 212 LEU B CA 1
ATOM 5027 C C . LEU B 1 212 ? -19.641 27.906 27.344 1 93.62 212 LEU B C 1
ATOM 5029 O O . LEU B 1 212 ? -18.828 28.844 27.422 1 93.62 212 LEU B O 1
ATOM 5033 N N . MET B 1 213 ? -20.891 28.125 26.984 1 92.62 213 MET B N 1
ATOM 5034 C CA . MET B 1 213 ? -21.531 29.438 26.812 1 92.62 213 MET B CA 1
ATOM 5035 C C . MET B 1 213 ? -20.688 30.344 25.922 1 92.62 213 MET B C 1
ATOM 5037 O O . MET B 1 213 ? -20.344 31.453 26.297 1 92.62 213 MET B O 1
ATOM 5041 N N . GLY B 1 214 ? -20.219 29.812 24.75 1 92.56 214 GLY B N 1
ATOM 5042 C CA . GLY B 1 214 ? -19.484 30.594 23.781 1 92.56 214 GLY B CA 1
ATOM 5043 C C . GLY B 1 214 ? -17.984 30.562 24 1 92.56 214 GLY B C 1
ATOM 5044 O O . GLY B 1 214 ? -17.203 30.969 23.141 1 92.56 214 GLY B O 1
ATOM 5045 N N . VAL B 1 215 ? -17.562 30.188 25.219 1 96.94 215 VAL B N 1
ATOM 5046 C CA . VAL B 1 215 ? -16.141 30.062 25.547 1 96.94 215 VAL B CA 1
ATOM 5047 C C . VAL B 1 215 ? -15.633 28.688 25.125 1 96.94 215 VAL B C 1
ATOM 5049 O O . VAL B 1 215 ? -16.297 27.672 25.344 1 96.94 215 VAL B O 1
ATOM 5052 N N . HIS B 1 216 ? -14.633 28.578 24.484 1 97.56 216 HIS B N 1
ATOM 5053 C CA . HIS B 1 216 ? -13.945 27.328 24.188 1 97.56 216 HIS B CA 1
ATOM 5054 C C . HIS B 1 216 ? -12.484 27.391 24.625 1 97.56 216 HIS B C 1
ATOM 5056 O O . HIS B 1 216 ? -11.828 28.422 24.484 1 97.56 216 HIS B O 1
ATOM 5062 N N . ALA B 1 217 ? -11.977 26.375 25.203 1 98.12 217 ALA B N 1
ATOM 5063 C CA . ALA B 1 217 ? -10.617 26.312 25.734 1 98.12 217 ALA B CA 1
ATOM 5064 C C . ALA B 1 217 ? -9.992 24.953 25.484 1 98.12 217 ALA B C 1
ATOM 5066 O O . ALA B 1 217 ? -10.688 23.922 25.5 1 98.12 217 ALA B O 1
ATOM 5067 N N . THR B 1 218 ? -8.766 24.906 25.25 1 98.12 218 THR B N 1
ATOM 5068 C CA . THR B 1 218 ? -7.98 23.672 25.188 1 98.12 218 THR B CA 1
ATOM 5069 C C . THR B 1 218 ? -6.68 23.828 25.969 1 98.12 218 THR B C 1
ATOM 5071 O O . THR B 1 218 ? -6.133 24.922 26.078 1 98.12 218 THR B O 1
ATOM 5074 N N . ALA B 1 219 ? -6.23 22.797 26.578 1 98.75 219 ALA B N 1
ATOM 5075 C CA . ALA B 1 219 ? -4.941 22.688 27.25 1 98.75 219 ALA B CA 1
ATOM 5076 C C . ALA B 1 219 ? -4.262 21.359 26.922 1 98.75 219 ALA B C 1
ATOM 5078 O O . ALA B 1 219 ? -4.898 20.312 26.969 1 98.75 219 ALA B O 1
ATOM 5079 N N . TRP B 1 220 ? -3.02 21.469 26.531 1 98.81 220 TRP B N 1
ATOM 5080 C CA . TRP B 1 220 ? -2.268 20.281 26.172 1 98.81 220 TRP B CA 1
ATOM 5081 C C . TRP B 1 220 ? -0.905 20.266 26.844 1 98.81 220 TRP B C 1
ATOM 5083 O O . TRP B 1 220 ? -0.259 21.297 26.984 1 98.81 220 TRP B O 1
ATOM 5093 N N . PHE B 1 221 ? -0.49 19.141 27.281 1 98.81 221 PHE B N 1
ATOM 5094 C CA . PHE B 1 221 ? 0.882 18.844 27.688 1 98.81 221 PHE B CA 1
ATOM 5095 C C . PHE B 1 221 ? 1.498 17.781 26.781 1 98.81 221 PHE B C 1
ATOM 5097 O O . PHE B 1 221 ? 0.887 16.734 26.547 1 98.81 221 PHE B O 1
ATOM 5104 N N . TYR B 1 222 ? 2.6 18.078 26.266 1 98.69 222 TYR B N 1
ATOM 5105 C CA . TYR B 1 222 ? 3.375 17.125 25.5 1 98.69 222 TYR B CA 1
ATOM 5106 C C . TYR B 1 222 ? 4.738 16.875 26.125 1 98.69 222 TYR B C 1
ATOM 5108 O O . TYR B 1 222 ? 5.449 17.828 26.469 1 98.69 222 TYR B O 1
ATOM 5116 N N . ARG B 1 223 ? 5.133 15.672 26.297 1 98.38 223 ARG B N 1
ATOM 5117 C CA . ARG B 1 223 ? 6.516 15.281 26.547 1 98.38 223 ARG B CA 1
ATOM 5118 C C . ARG B 1 223 ? 7.117 14.586 25.328 1 98.38 223 ARG B C 1
ATOM 5120 O O . ARG B 1 223 ? 6.91 13.383 25.125 1 98.38 223 ARG B O 1
ATOM 5127 N N . PHE B 1 224 ? 7.805 15.359 24.594 1 97.88 224 PHE B N 1
ATOM 5128 C CA . PHE B 1 224 ? 8.578 14.773 23.5 1 97.88 224 PHE B CA 1
ATOM 5129 C C . PHE B 1 224 ? 9.875 14.172 24.031 1 97.88 224 PHE B C 1
ATOM 5131 O O . PHE B 1 224 ? 10.875 14.875 24.156 1 97.88 224 PHE B O 1
ATOM 5138 N N . TYR B 1 225 ? 9.883 12.875 24.156 1 97.31 225 TYR B N 1
ATOM 5139 C CA . TYR B 1 225 ? 10.977 12.234 24.875 1 97.31 225 TYR B CA 1
ATOM 5140 C C . TYR B 1 225 ? 12.32 12.547 24.219 1 97.31 225 TYR B C 1
ATOM 5142 O O . TYR B 1 225 ? 12.484 12.367 23.016 1 97.31 225 TYR B O 1
ATOM 5150 N N . GLY B 1 226 ? 13.234 13.008 25.047 1 95.75 226 GLY B N 1
ATOM 5151 C CA . GLY B 1 226 ? 14.594 13.305 24.625 1 95.75 226 GLY B CA 1
ATOM 5152 C C . GLY B 1 226 ? 14.734 14.672 23.984 1 95.75 226 GLY B C 1
ATOM 5153 O O . GLY B 1 226 ? 15.844 15.117 23.703 1 95.75 226 GLY B O 1
ATOM 5154 N N . LEU B 1 227 ? 13.625 15.414 23.844 1 95.69 227 LEU B N 1
ATOM 5155 C CA . LEU B 1 227 ? 13.68 16.672 23.109 1 95.69 227 LEU B CA 1
ATOM 5156 C C . LEU B 1 227 ? 13.219 17.828 24 1 95.69 227 LEU B C 1
ATOM 5158 O O . LEU B 1 227 ? 14.023 18.688 24.375 1 95.69 227 LEU B O 1
ATOM 5162 N N . THR B 1 228 ? 11.961 17.859 24.375 1 96.5 228 THR B N 1
ATOM 5163 C CA . THR B 1 228 ? 11.453 18.984 25.141 1 96.5 228 THR B CA 1
ATOM 5164 C C . THR B 1 228 ? 10.094 18.656 25.766 1 96.5 228 THR B C 1
ATOM 5166 O O . THR B 1 228 ? 9.445 17.688 25.359 1 96.5 228 THR B O 1
ATOM 5169 N N . ASN B 1 229 ? 9.727 19.391 26.781 1 98.12 229 ASN B N 1
ATOM 5170 C CA . ASN B 1 229 ? 8.352 19.484 27.25 1 98.12 229 ASN B CA 1
ATOM 5171 C C . ASN B 1 229 ? 7.637 20.703 26.688 1 98.12 229 ASN B C 1
ATOM 5173 O O . ASN B 1 229 ? 8.258 21.75 26.469 1 98.12 229 ASN B O 1
ATOM 5177 N N . MET B 1 230 ? 6.328 20.516 26.5 1 98.44 230 MET B N 1
ATOM 5178 C CA . MET B 1 230 ? 5.551 21.625 25.953 1 98.44 230 MET B CA 1
ATOM 5179 C C . MET B 1 230 ? 4.195 21.734 26.641 1 98.44 230 MET B C 1
ATOM 5181 O O . MET B 1 230 ? 3.506 20.719 26.828 1 98.44 230 MET B O 1
ATOM 5185 N N . PHE B 1 231 ? 3.922 22.891 27.109 1 98.75 231 PHE B N 1
ATOM 5186 C CA . PHE B 1 231 ? 2.543 23.234 27.422 1 98.75 231 PHE B CA 1
ATOM 5187 C C . PHE B 1 231 ? 1.94 24.125 26.344 1 98.75 231 PHE B C 1
ATOM 5189 O O . PHE B 1 231 ? 2.596 25.047 25.859 1 98.75 231 PHE B O 1
ATOM 5196 N N . TYR B 1 232 ? 0.756 23.828 25.938 1 98.75 232 TYR B N 1
ATOM 5197 C CA . TYR B 1 232 ? 0.032 24.625 24.938 1 98.75 232 TYR B CA 1
ATOM 5198 C C . TYR B 1 232 ? -1.408 24.859 25.391 1 98.75 232 TYR B C 1
ATOM 5200 O O . TYR B 1 232 ? -2.105 23.922 25.781 1 98.75 232 TYR B O 1
ATOM 5208 N N . GLY B 1 233 ? -1.844 26.109 25.281 1 98.75 233 GLY B N 1
ATOM 5209 C CA . GLY B 1 233 ? -3.213 26.422 25.641 1 98.75 233 GLY B CA 1
ATOM 5210 C C . GLY B 1 233 ? -3.842 27.484 24.75 1 98.75 233 GLY B C 1
ATOM 5211 O O . GLY B 1 233 ? -3.15 28.359 24.25 1 98.75 233 GLY B O 1
ATOM 5212 N N . THR B 1 234 ? -5.141 27.359 24.547 1 98.69 234 THR B N 1
ATOM 5213 C CA . THR B 1 234 ? -5.93 28.375 23.875 1 98.69 234 THR B CA 1
ATOM 5214 C C . THR B 1 234 ? -7.184 28.703 24.688 1 98.69 234 THR B C 1
ATOM 5216 O O . THR B 1 234 ? -7.703 27.859 25.406 1 98.69 234 THR B O 1
ATOM 5219 N N . LEU B 1 235 ? -7.574 29.922 24.625 1 98.44 235 LEU B N 1
ATOM 5220 C CA . LEU B 1 235 ? -8.82 30.422 25.203 1 98.44 235 LEU B CA 1
ATOM 5221 C C . LEU B 1 235 ? -9.539 31.344 24.219 1 98.44 235 LEU B C 1
ATOM 5223 O O . LEU B 1 235 ? -8.969 32.344 23.75 1 98.44 235 LEU B O 1
ATOM 5227 N N . GLY B 1 236 ? -10.805 30.938 23.891 1 98.25 236 GLY B N 1
ATOM 5228 C CA . GLY B 1 236 ? -11.562 31.719 22.922 1 98.25 236 GLY B CA 1
ATOM 5229 C C . GLY B 1 236 ? -12.984 32 23.375 1 98.25 236 GLY B C 1
ATOM 5230 O O . GLY B 1 236 ? -13.523 31.312 24.234 1 98.25 236 GLY B O 1
ATOM 5231 N N . TYR B 1 237 ? -13.477 33.094 22.859 1 97.75 237 TYR B N 1
ATOM 5232 C CA . TYR B 1 237 ? -14.859 33.469 23.109 1 97.75 237 TYR B CA 1
ATOM 5233 C C . TYR B 1 237 ? -15.523 33.969 21.828 1 97.75 237 TYR B C 1
ATOM 5235 O O . TYR B 1 237 ? -14.93 34.75 21.078 1 97.75 237 TYR B O 1
ATOM 5243 N N . THR B 1 238 ? -16.641 33.5 21.578 1 94.94 238 THR B N 1
ATOM 5244 C CA . THR B 1 238 ? -17.5 33.969 20.516 1 94.94 238 THR B CA 1
ATOM 5245 C C . THR B 1 238 ? -18.828 34.469 21.078 1 94.94 238 THR B C 1
ATOM 5247 O O . THR B 1 238 ? -19.531 33.75 21.797 1 94.94 238 THR B O 1
ATOM 5250 N N . THR B 1 239 ? -19.25 35.562 20.656 1 93.69 239 THR B N 1
ATOM 5251 C CA . THR B 1 239 ? -20.484 36.156 21.172 1 93.69 239 THR B CA 1
ATOM 5252 C C . THR B 1 239 ? -21.703 35.5 20.531 1 93.69 239 THR B C 1
ATOM 5254 O O . THR B 1 239 ? -21.609 34.875 19.469 1 93.69 239 THR B O 1
ATOM 5257 N N . PRO B 1 240 ? -22.828 35.594 21.297 1 90.5 240 PRO B N 1
ATOM 5258 C CA . PRO B 1 240 ? -24.062 35.312 20.562 1 90.5 240 PRO B CA 1
ATOM 5259 C C . PRO B 1 240 ? -24.281 36.281 19.391 1 90.5 240 PRO B C 1
ATOM 5261 O O . PRO B 1 240 ? -23.547 37.25 19.25 1 90.5 240 PRO B O 1
ATOM 5264 N N . THR B 1 241 ? -25.25 35.812 18.625 1 87.94 241 THR B N 1
ATOM 5265 C CA . THR B 1 241 ? -25.547 36.656 17.469 1 87.94 241 THR B CA 1
ATOM 5266 C C . THR B 1 241 ? -25.953 38.062 17.922 1 87.94 241 THR B C 1
ATOM 5268 O O . THR B 1 241 ? -26.859 38.219 18.734 1 87.94 241 THR B O 1
ATOM 5271 N N . LEU B 1 242 ? -25.172 39 17.469 1 84.94 242 LEU B N 1
ATOM 5272 C CA . LEU B 1 242 ? -25.484 40.375 17.766 1 84.94 242 LEU B CA 1
ATOM 5273 C C . LEU B 1 242 ? -26.328 41 16.656 1 84.94 242 LEU B C 1
ATOM 5275 O O . LEU B 1 242 ? -26.625 40.344 15.664 1 84.94 242 LEU B O 1
ATOM 5279 N N . VAL B 1 243 ? -26.656 42.25 16.859 1 72.88 243 VAL B N 1
ATOM 5280 C CA . VAL B 1 243 ? -27.438 43 15.883 1 72.88 243 VAL B CA 1
ATOM 5281 C C . VAL B 1 243 ? -26.734 43 14.523 1 72.88 243 VAL B C 1
ATOM 5283 O O . VAL B 1 243 ? -25.516 43.156 14.445 1 72.88 243 VAL B O 1
ATOM 5286 N N . GLY B 1 244 ? -27.469 42.531 13.367 1 70.81 244 GLY B N 1
ATOM 5287 C CA . GLY B 1 244 ? -26.938 42.531 12.008 1 70.81 244 GLY B CA 1
ATOM 5288 C C . GLY B 1 244 ? -26.391 41.188 11.578 1 70.81 244 GLY B C 1
ATOM 5289 O O . GLY B 1 244 ? -25.688 41.094 10.57 1 70.81 244 GLY B O 1
ATOM 5290 N N . HIS B 1 245 ? -26.547 40.125 12.445 1 87.38 245 HIS B N 1
ATOM 5291 C CA . HIS B 1 245 ? -26.203 38.75 12.102 1 87.38 245 HIS B CA 1
ATOM 5292 C C . HIS B 1 245 ? -24.703 38.531 12.211 1 87.38 245 HIS B C 1
ATOM 5294 O O . HIS B 1 245 ? -24.125 37.781 11.406 1 87.38 245 HIS B O 1
ATOM 5300 N N . PHE B 1 246 ? -24.109 39.406 13.023 1 92.12 246 PHE B N 1
ATOM 5301 C CA . PHE B 1 246 ? -22.656 39.281 13.203 1 92.12 246 PHE B CA 1
ATOM 5302 C C . PHE B 1 246 ? -22.328 38.688 14.57 1 92.12 246 PHE B C 1
ATOM 5304 O O . PHE B 1 246 ? -23.078 38.875 15.531 1 92.12 246 PHE B O 1
ATOM 5311 N N . ARG B 1 247 ? -21.297 37.875 14.562 1 94.94 247 ARG B N 1
ATOM 5312 C CA . ARG B 1 247 ? -20.781 37.281 15.781 1 94.94 247 ARG B CA 1
ATOM 5313 C C . ARG B 1 247 ? -19.297 37.531 15.953 1 94.94 247 ARG B C 1
ATOM 5315 O O . ARG B 1 247 ? -18.469 36.719 15.547 1 94.94 247 ARG B O 1
ATOM 5322 N N . PRO B 1 248 ? -18.938 38.656 16.734 1 95.81 248 PRO B N 1
ATOM 5323 C CA . PRO B 1 248 ? -17.531 38.875 17.031 1 95.81 248 PRO B CA 1
ATOM 5324 C C . PRO B 1 248 ? -16.906 37.781 17.859 1 95.81 248 PRO B C 1
ATOM 5326 O O . PRO B 1 248 ? -17.578 37.156 18.688 1 95.81 248 PRO B O 1
ATOM 5329 N N . PHE B 1 249 ? -15.641 37.5 17.625 1 97.12 249 PHE B N 1
ATOM 5330 C CA . PHE B 1 249 ? -14.93 36.5 18.406 1 97.12 249 PHE B CA 1
ATOM 5331 C C . PHE B 1 249 ? -13.5 36.938 18.688 1 97.12 249 PHE B C 1
ATOM 5333 O O . PHE B 1 249 ? -12.977 37.812 18.016 1 97.12 249 PHE B O 1
ATOM 5340 N N . ALA B 1 250 ? -12.875 36.406 19.734 1 98.38 250 ALA B N 1
ATOM 5341 C CA . ALA B 1 250 ? -11.477 36.625 20.109 1 98.38 250 ALA B CA 1
ATOM 5342 C C . ALA B 1 250 ? -10.883 35.344 20.688 1 98.38 250 ALA B C 1
ATOM 5344 O O . ALA B 1 250 ? -11.57 34.594 21.391 1 98.38 250 ALA B O 1
ATOM 5345 N N . ASP B 1 251 ? -9.688 35.094 20.359 1 98.31 251 ASP B N 1
ATOM 5346 C CA . ASP B 1 251 ? -8.969 33.906 20.812 1 98.31 251 ASP B CA 1
ATOM 5347 C C . ASP B 1 251 ? -7.555 34.25 21.266 1 98.31 251 ASP B C 1
ATOM 5349 O O . ASP B 1 251 ? -6.891 35.094 20.656 1 98.31 251 ASP B O 1
ATOM 5353 N N . PHE B 1 252 ? -7.098 33.594 22.281 1 98.69 252 PHE B N 1
ATOM 5354 C CA . PHE B 1 252 ? -5.738 33.75 22.797 1 98.69 252 PHE B CA 1
ATOM 5355 C C . PHE B 1 252 ? -5.023 32.406 22.812 1 98.69 252 PHE B C 1
ATOM 5357 O O . PHE B 1 252 ? -5.648 31.359 23.047 1 98.69 252 PHE B O 1
ATOM 5364 N N . GLN B 1 253 ? -3.725 32.406 22.547 1 98.25 253 GLN B N 1
ATOM 5365 C CA . GLN B 1 253 ? -2.924 31.172 22.578 1 98.25 253 GLN B CA 1
ATOM 5366 C C . GLN B 1 253 ? -1.609 31.406 23.328 1 98.25 253 GLN B C 1
ATOM 5368 O O . GLN B 1 253 ? -1.037 32.5 23.281 1 98.25 253 GLN B O 1
ATOM 5373 N N . TYR B 1 254 ? -1.196 30.469 24.016 1 98.69 254 TYR B N 1
ATOM 5374 C CA . TYR B 1 254 ? 0.046 30.469 24.781 1 98.69 254 TYR B CA 1
ATOM 5375 C C . TYR B 1 254 ? 0.752 29.125 24.672 1 98.69 254 TYR B C 1
ATOM 5377 O O . TYR B 1 254 ? 0.116 28.062 24.781 1 98.69 254 TYR B O 1
ATOM 5385 N N . ASP B 1 255 ? 2.027 29.141 24.359 1 98.56 255 ASP B N 1
ATOM 5386 C CA . ASP B 1 255 ? 2.859 27.938 24.297 1 98.56 255 ASP B CA 1
ATOM 5387 C C . ASP B 1 255 ? 4.156 28.125 25.078 1 98.56 255 ASP B C 1
ATOM 5389 O O . ASP B 1 255 ? 4.809 29.156 24.969 1 98.56 255 ASP B O 1
ATOM 5393 N N . ARG B 1 256 ? 4.523 27.141 25.859 1 98.5 256 ARG B N 1
ATOM 5394 C CA . ARG B 1 256 ? 5.766 27.156 26.625 1 98.5 256 ARG B CA 1
ATOM 5395 C C . ARG B 1 256 ? 6.527 25.844 26.453 1 98.5 256 ARG B C 1
ATOM 5397 O O . ARG B 1 256 ? 5.977 24.766 26.672 1 98.5 256 ARG B O 1
ATOM 5404 N N . GLU B 1 257 ? 7.762 25.969 26.062 1 98.06 257 GLU B N 1
ATOM 5405 C CA . GLU B 1 257 ? 8.641 24.812 25.984 1 98.06 257 GLU B CA 1
ATOM 5406 C C . GLU B 1 257 ? 9.812 24.938 26.953 1 98.06 257 GLU B C 1
ATOM 5408 O O . GLU B 1 257 ? 10.359 26.016 27.141 1 98.06 257 GLU B O 1
ATOM 5413 N N . TRP B 1 258 ? 10.172 23.844 27.562 1 97.62 258 TRP B N 1
ATOM 5414 C CA . TRP B 1 258 ? 11.328 23.812 28.453 1 97.62 258 TRP B CA 1
ATOM 5415 C C . TRP B 1 258 ? 12.055 22.484 28.359 1 97.62 258 TRP B C 1
ATOM 5417 O O . TRP B 1 258 ? 11.453 21.453 28.016 1 97.62 258 TRP B O 1
ATOM 5427 N N . ALA B 1 259 ? 13.344 22.562 28.578 1 93.25 259 ALA B N 1
ATOM 5428 C CA . ALA B 1 259 ? 14.234 21.422 28.391 1 93.25 259 ALA B CA 1
ATOM 5429 C C . ALA B 1 259 ? 13.945 20.312 29.391 1 93.25 259 ALA B C 1
ATOM 5431 O O . ALA B 1 259 ? 13.539 20.578 30.516 1 93.25 259 ALA B O 1
ATOM 5432 N N . ASN B 1 260 ? 14.008 19.109 28.875 1 84.94 260 ASN B N 1
ATOM 5433 C CA . ASN B 1 260 ? 13.938 17.922 29.719 1 84.94 260 ASN B CA 1
ATOM 5434 C C . ASN B 1 260 ? 14.625 16.719 29.078 1 84.94 260 ASN B C 1
ATOM 5436 O O . ASN B 1 260 ? 14.812 16.688 27.859 1 84.94 260 ASN B O 1
ATOM 5440 N N . GLY B 1 261 ? 15.062 15.789 29.922 1 88.5 261 GLY B N 1
ATOM 5441 C CA . GLY B 1 261 ? 15.648 14.547 29.438 1 88.5 261 GLY B CA 1
ATOM 5442 C C . GLY B 1 261 ? 17.016 14.75 28.797 1 88.5 261 GLY B C 1
ATOM 5443 O O . GLY B 1 261 ? 17.844 15.508 29.297 1 88.5 261 GLY B O 1
ATOM 5444 N N . ALA B 1 262 ? 17.281 14.086 27.594 1 92.62 262 ALA B N 1
ATOM 5445 C CA . ALA B 1 262 ? 18.578 14.07 26.938 1 92.62 262 ALA B CA 1
ATOM 5446 C C . ALA B 1 262 ? 18.844 15.375 26.188 1 92.62 262 ALA B C 1
ATOM 5448 O O . ALA B 1 262 ? 19.984 15.656 25.797 1 92.62 262 ALA B O 1
ATOM 5449 N N . GLN B 1 263 ? 17.844 16.219 26.016 1 94 263 GLN B N 1
ATOM 5450 C CA . GLN B 1 263 ? 17.953 17.516 25.359 1 94 263 GLN B CA 1
ATOM 5451 C C . GLN B 1 263 ? 18.656 17.391 24.016 1 94 263 GLN B C 1
ATOM 5453 O O . GLN B 1 263 ? 19.594 18.141 23.719 1 94 263 GLN B O 1
ATOM 5458 N N . LEU B 1 264 ? 18.234 16.438 23.219 1 93.12 264 LEU B N 1
ATOM 5459 C CA . LEU B 1 264 ? 18.859 16.141 21.938 1 93.12 264 LEU B CA 1
ATOM 5460 C C . LEU B 1 264 ? 18.75 17.328 20.984 1 93.12 264 LEU B C 1
ATOM 5462 O O . LEU B 1 264 ? 19.562 17.453 20.062 1 93.12 264 LEU B O 1
ATOM 5466 N N . ALA B 1 265 ? 17.766 18.188 21.203 1 92.31 265 ALA B N 1
ATOM 5467 C CA . ALA B 1 265 ? 17.609 19.391 20.375 1 92.31 265 ALA B CA 1
ATOM 5468 C C . ALA B 1 265 ? 18.141 20.625 21.078 1 92.31 265 ALA B C 1
ATOM 5470 O O . ALA B 1 265 ? 17.766 21.75 20.75 1 92.31 265 ALA B O 1
ATOM 5471 N N . GLY B 1 266 ? 18.984 20.438 22.109 1 92.81 266 GLY B N 1
ATOM 5472 C CA . GLY B 1 266 ? 19.484 21.547 22.906 1 92.81 266 GLY B CA 1
ATOM 5473 C C . GLY B 1 266 ? 18.609 21.875 24.094 1 92.81 266 GLY B C 1
ATOM 5474 O O . GLY B 1 266 ? 17.547 21.281 24.266 1 92.81 266 GLY B O 1
ATOM 5475 N N . PRO B 1 267 ? 19.094 22.797 24.875 1 95.25 267 PRO B N 1
ATOM 5476 C CA . PRO B 1 267 ? 18.312 23.219 26.031 1 95.25 267 PRO B CA 1
ATOM 5477 C C . PRO B 1 267 ? 17.172 24.156 25.672 1 95.25 267 PRO B C 1
ATOM 5479 O O . PRO B 1 267 ? 17.203 25.344 26 1 95.25 267 PRO B O 1
ATOM 5482 N N . VAL B 1 268 ? 16.219 23.625 25.219 1 96.25 268 VAL B N 1
ATOM 5483 C CA . VAL B 1 268 ? 15.047 24.344 24.719 1 96.25 268 VAL B CA 1
ATOM 5484 C C . VAL B 1 268 ? 14.461 25.203 25.828 1 96.25 268 VAL B C 1
ATOM 5486 O O . VAL B 1 268 ? 14.32 24.75 26.969 1 96.25 268 VAL B O 1
ATOM 5489 N N . ASN B 1 269 ? 14.164 26.406 25.516 1 96.88 269 ASN B N 1
ATOM 5490 C CA . ASN B 1 269 ? 13.508 27.391 26.391 1 96.88 269 ASN B CA 1
ATOM 5491 C C . ASN B 1 269 ? 12.789 28.453 25.578 1 96.88 269 ASN B C 1
ATOM 5493 O O . ASN B 1 269 ? 13.328 29.547 25.375 1 96.88 269 ASN B O 1
ATOM 5497 N N . SER B 1 270 ? 11.594 28.203 25.266 1 97.31 270 SER B N 1
ATOM 5498 C CA . SER B 1 270 ? 10.891 29.094 24.328 1 97.31 270 SER B CA 1
ATOM 5499 C C . SER B 1 270 ? 9.453 29.328 24.766 1 97.31 270 SER B C 1
ATOM 5501 O O . SER B 1 270 ? 8.891 28.516 25.516 1 97.31 270 SER B O 1
ATOM 5503 N N . THR B 1 271 ? 8.898 30.422 24.359 1 97.69 271 THR B N 1
ATOM 5504 C CA . THR B 1 271 ? 7.5 30.781 24.578 1 97.69 271 THR B CA 1
ATOM 5505 C C . THR B 1 271 ? 6.875 31.359 23.312 1 97.69 271 THR B C 1
ATOM 5507 O O . THR B 1 271 ? 7.559 31.984 22.516 1 97.69 271 THR B O 1
ATOM 5510 N N . VAL B 1 272 ? 5.602 31.109 23.141 1 98 272 VAL B N 1
ATOM 5511 C CA . VAL B 1 272 ? 4.82 31.719 22.062 1 98 272 VAL B CA 1
ATOM 5512 C C . VAL B 1 272 ? 3.576 32.375 22.656 1 98 272 VAL B C 1
ATOM 5514 O O . VAL B 1 272 ? 2.896 31.812 23.5 1 98 272 VAL B O 1
ATOM 5517 N N . TYR B 1 273 ? 3.352 33.594 22.25 1 98.19 273 TYR B N 1
ATOM 5518 C CA . TYR B 1 273 ? 2.105 34.312 22.516 1 98.19 273 TYR B CA 1
ATOM 5519 C C . TYR B 1 273 ? 1.338 34.562 21.219 1 98.19 273 TYR B C 1
ATOM 5521 O O . TYR B 1 273 ? 1.935 34.844 20.172 1 98.19 273 TYR B O 1
ATOM 5529 N N . GLY B 1 274 ? 0.06 34.406 21.312 1 98.69 274 GLY B N 1
ATOM 5530 C CA . GLY B 1 274 ? -0.729 34.688 20.125 1 98.69 274 GLY B CA 1
ATOM 5531 C C . GLY B 1 274 ? -2.137 35.156 20.438 1 98.69 274 GLY B C 1
ATOM 5532 O O . GLY B 1 274 ? -2.668 34.875 21.516 1 98.69 274 GLY B O 1
ATOM 5533 N N . GLY B 1 275 ? -2.662 35.906 19.578 1 98.69 275 GLY B N 1
ATOM 5534 C CA . GLY B 1 275 ? -4.043 36.344 19.641 1 98.69 275 GLY B CA 1
ATOM 5535 C C . GLY B 1 275 ? -4.688 36.469 18.266 1 98.69 275 GLY B C 1
ATOM 5536 O O . GLY B 1 275 ? -4 36.688 17.266 1 98.69 275 GLY B O 1
ATOM 5537 N N . MET B 1 276 ? -5.961 36.281 18.281 1 98.69 276 MET B N 1
ATOM 5538 C CA . MET B 1 276 ? -6.754 36.469 17.078 1 98.69 276 MET B CA 1
ATOM 5539 C C . MET B 1 276 ? -8.117 37.062 17.391 1 98.69 276 MET B C 1
ATOM 5541 O O . MET B 1 276 ? -8.68 36.812 18.453 1 98.69 276 MET B O 1
ATOM 5545 N N . ALA B 1 277 ? -8.562 37.875 16.594 1 98.56 277 ALA B N 1
ATOM 5546 C CA . ALA B 1 277 ? -9.906 38.438 16.719 1 98.56 277 ALA B CA 1
ATOM 5547 C C . ALA B 1 277 ? -10.562 38.594 15.344 1 98.56 277 ALA B C 1
ATOM 5549 O O . ALA B 1 277 ? -9.875 38.719 14.328 1 98.56 277 ALA B O 1
ATOM 5550 N N . GLY B 1 278 ? -11.867 38.5 15.352 1 97.69 278 GLY B N 1
ATOM 5551 C CA . GLY B 1 278 ? -12.586 38.656 14.102 1 97.69 278 GLY B CA 1
ATOM 5552 C C . GLY B 1 278 ? -14.094 38.719 14.281 1 97.69 278 GLY B C 1
ATOM 5553 O O . GLY B 1 278 ? -14.586 38.875 15.398 1 97.69 278 GLY B O 1
ATOM 5554 N N . ILE B 1 279 ? -14.742 38.781 13.195 1 96.38 279 ILE B N 1
ATOM 5555 C CA . ILE B 1 279 ? -16.203 38.844 13.156 1 96.38 279 ILE B CA 1
ATOM 5556 C C . ILE B 1 279 ? -16.719 37.781 12.18 1 96.38 279 ILE B C 1
ATOM 5558 O O . ILE B 1 279 ? -16.25 37.688 11.047 1 96.38 279 ILE B O 1
ATOM 5562 N N . GLN B 1 280 ? -17.641 36.938 12.672 1 95.62 280 GLN B N 1
ATOM 5563 C CA . GLN B 1 280 ? -18.359 36 11.844 1 95.62 280 GLN B CA 1
ATOM 5564 C C . GLN B 1 280 ? -19.766 36.5 11.516 1 95.62 280 GLN B C 1
ATOM 5566 O O . GLN B 1 280 ? -20.391 37.188 12.328 1 95.62 280 GLN B O 1
ATOM 5571 N N . GLY B 1 281 ? -20.219 36.219 10.281 1 93.25 281 GLY B N 1
ATOM 5572 C CA . GLY B 1 281 ? -21.594 36.594 10 1 93.25 281 GLY B CA 1
ATOM 5573 C C . GLY B 1 281 ? -21.922 36.594 8.523 1 93.25 281 GLY B C 1
ATOM 5574 O O . GLY B 1 281 ? -21.297 35.875 7.738 1 93.25 281 GLY B O 1
ATOM 5575 N N . ASP B 1 282 ? -23 37.188 8.242 1 92.25 282 ASP B N 1
ATOM 5576 C CA . ASP B 1 282 ? -23.5 37.375 6.883 1 92.25 282 ASP B CA 1
ATOM 5577 C C . ASP B 1 282 ? -23.172 38.781 6.363 1 92.25 282 ASP B C 1
ATOM 5579 O O . ASP B 1 282 ? -23.688 39.781 6.879 1 92.25 282 ASP B O 1
ATOM 5583 N N . PHE B 1 283 ? -22.297 38.812 5.438 1 91.12 283 PHE B N 1
ATOM 5584 C CA . PHE B 1 283 ? -21.891 40.062 4.812 1 91.12 283 PHE B CA 1
ATOM 5585 C C . PHE B 1 283 ? -22.656 40.312 3.516 1 91.12 283 PHE B C 1
ATOM 5587 O O . PHE B 1 283 ? -22.141 40.062 2.428 1 91.12 283 PHE B O 1
ATOM 5594 N N . ASP B 1 284 ? -23.906 40.844 3.623 1 88.88 284 ASP B N 1
ATOM 5595 C CA . ASP B 1 284 ? -24.781 41.156 2.498 1 88.88 284 ASP B CA 1
ATOM 5596 C C . ASP B 1 284 ? -24.969 39.938 1.601 1 88.88 284 ASP B C 1
ATOM 5598 O O . ASP B 1 284 ? -24.719 40 0.394 1 88.88 284 ASP B O 1
ATOM 5602 N N . GLY B 1 285 ? -25.219 38.812 2.17 1 88.88 285 GLY B N 1
ATOM 5603 C CA . GLY B 1 285 ? -25.516 37.594 1.433 1 88.88 285 GLY B CA 1
ATOM 5604 C C . GLY B 1 285 ? -24.344 36.656 1.336 1 88.88 285 GLY B C 1
ATOM 5605 O O . GLY B 1 285 ? -24.484 35.531 0.854 1 88.88 285 GLY B O 1
ATOM 5606 N N . VAL B 1 286 ? -23.25 37.156 1.737 1 93.81 286 VAL B N 1
ATOM 5607 C CA . VAL B 1 286 ? -22.031 36.344 1.724 1 93.81 286 VAL B CA 1
ATOM 5608 C C . VAL B 1 286 ? -21.672 35.938 3.15 1 93.81 286 VAL B C 1
ATOM 5610 O O . VAL B 1 286 ? -21.203 36.781 3.938 1 93.81 286 VAL B O 1
ATOM 5613 N N . THR B 1 287 ? -21.859 34.688 3.449 1 94.5 287 THR B N 1
ATOM 5614 C CA . THR B 1 287 ? -21.531 34.188 4.789 1 94.5 287 THR B CA 1
ATOM 5615 C C . THR B 1 287 ? -20.031 34 4.926 1 94.5 287 THR B C 1
ATOM 5617 O O . THR B 1 287 ? -19.359 33.594 3.965 1 94.5 287 THR B O 1
ATOM 5620 N N . GLY B 1 288 ? -19.516 34.312 6.156 1 96.06 288 GLY B N 1
ATOM 5621 C CA . GLY B 1 288 ? -18.094 34.062 6.371 1 96.06 288 GLY B CA 1
ATOM 5622 C C . GLY B 1 288 ? -17.547 34.781 7.602 1 96.06 288 GLY B C 1
ATOM 5623 O O . GLY B 1 288 ? -18.281 34.969 8.586 1 96.06 288 GLY B O 1
ATOM 5624 N N . GLN B 1 289 ? -16.266 34.938 7.547 1 97.25 289 GLN B N 1
ATOM 5625 C CA . GLN B 1 289 ? -15.602 35.625 8.641 1 97.25 289 GLN B CA 1
ATOM 5626 C C . GLN B 1 289 ? -14.406 36.438 8.148 1 97.25 289 GLN B C 1
ATOM 5628 O O . GLN B 1 289 ? -13.828 36.125 7.102 1 97.25 289 GLN B O 1
ATOM 5633 N N . ILE B 1 290 ? -14.102 37.5 8.797 1 97.81 290 ILE B N 1
ATOM 5634 C CA . ILE B 1 290 ? -12.883 38.281 8.648 1 97.81 290 ILE B CA 1
ATOM 5635 C C . ILE B 1 290 ? -12.109 38.281 9.969 1 97.81 290 ILE B C 1
ATOM 5637 O O . ILE B 1 290 ? -12.711 38.219 11.047 1 97.81 290 ILE B O 1
ATOM 5641 N N . PHE B 1 291 ? -10.797 38.25 9.898 1 98.31 291 PHE B N 1
ATOM 5642 C CA . PHE B 1 291 ? -10.062 38.156 11.148 1 98.31 291 PHE B CA 1
ATOM 5643 C C . PHE B 1 291 ? -8.711 38.875 11.031 1 98.31 291 PHE B C 1
ATOM 5645 O O . PHE B 1 291 ? -8.258 39.156 9.93 1 98.31 291 PHE B O 1
ATOM 5652 N N . ALA B 1 292 ? -8.094 39.188 12.133 1 98.81 292 ALA B N 1
ATOM 5653 C CA . ALA B 1 292 ? -6.707 39.594 12.336 1 98.81 292 ALA B CA 1
ATOM 5654 C C . ALA B 1 292 ? -6.039 38.75 13.43 1 98.81 292 ALA B C 1
ATOM 5656 O O . ALA B 1 292 ? -6.668 38.438 14.438 1 98.81 292 ALA B O 1
ATOM 5657 N N . ALA B 1 293 ? -4.828 38.406 13.172 1 98.88 293 ALA B N 1
ATOM 5658 C CA . ALA B 1 293 ? -4.109 37.531 14.117 1 98.88 293 ALA B CA 1
ATOM 5659 C C . ALA B 1 293 ? -2.688 38.062 14.336 1 98.88 293 ALA B C 1
ATOM 5661 O O . ALA B 1 293 ? -2.141 38.781 13.5 1 98.88 293 ALA B O 1
ATOM 5662 N N . TYR B 1 294 ? -2.162 37.688 15.453 1 98.81 294 TYR B N 1
ATOM 5663 C CA . TYR B 1 294 ? -0.811 38.031 15.859 1 98.81 294 TYR B CA 1
ATOM 5664 C C . TYR B 1 294 ? -0.15 36.906 16.625 1 98.81 294 TYR B C 1
ATOM 5666 O O . TYR B 1 294 ? -0.793 36.25 17.453 1 98.81 294 TYR B O 1
ATOM 5674 N N . ASP B 1 295 ? 1.067 36.594 16.312 1 98.69 295 ASP B N 1
ATOM 5675 C CA . ASP B 1 295 ? 1.884 35.688 17.094 1 98.69 295 ASP B CA 1
ATOM 5676 C C . ASP B 1 295 ? 3.287 36.25 17.312 1 98.69 295 ASP B C 1
ATOM 5678 O O . ASP B 1 295 ? 3.812 36.969 16.469 1 98.69 295 ASP B O 1
ATOM 5682 N N . GLN B 1 296 ? 3.898 35.844 18.422 1 98.62 296 GLN B N 1
ATOM 5683 C CA . GLN B 1 296 ? 5.262 36.281 18.734 1 98.62 296 GLN B CA 1
ATOM 5684 C C . GLN B 1 296 ? 6.039 35.156 19.422 1 98.62 296 GLN B C 1
ATOM 5686 O O . GLN B 1 296 ? 5.5 34.438 20.281 1 98.62 296 GLN B O 1
ATOM 5691 N N . ILE B 1 297 ? 7.188 35 19.016 1 98.25 297 ILE B N 1
ATOM 5692 C CA . ILE B 1 297 ? 8.195 34.219 19.719 1 98.25 297 ILE B CA 1
ATOM 5693 C C . ILE B 1 297 ? 9.336 35.094 20.172 1 98.25 297 ILE B C 1
ATOM 5695 O O . ILE B 1 297 ? 10.172 35.531 19.359 1 98.25 297 ILE B O 1
ATOM 5699 N N . PRO B 1 298 ? 9.398 35.344 21.422 1 97.62 298 PRO B N 1
ATOM 5700 C CA . PRO B 1 298 ? 10.469 36.219 21.922 1 97.62 298 PRO B CA 1
ATOM 5701 C C . PRO B 1 298 ? 11.859 35.625 21.688 1 97.62 298 PRO B C 1
ATOM 5703 O O . PRO B 1 298 ? 12.039 34.406 21.688 1 97.62 298 PRO B O 1
ATOM 5706 N N . SER B 1 299 ? 12.852 36.562 21.531 1 96.44 299 SER B N 1
ATOM 5707 C CA . SER B 1 299 ? 14.219 36.125 21.25 1 96.44 299 SER B CA 1
ATOM 5708 C C . SER B 1 299 ? 14.891 35.594 22.5 1 96.44 299 SER B C 1
ATOM 5710 O O . SER B 1 299 ? 14.961 36.25 23.531 1 96.44 299 SER B O 1
ATOM 5712 N N . ARG B 1 300 ? 15.266 34.406 22.406 1 95.62 300 ARG B N 1
ATOM 5713 C CA . ARG B 1 300 ? 16.141 33.719 23.359 1 95.62 300 ARG B CA 1
ATOM 5714 C C . ARG B 1 300 ? 17.141 32.844 22.625 1 95.62 300 ARG B C 1
ATOM 5716 O O . ARG B 1 300 ? 16.781 32.094 21.703 1 95.62 300 ARG B O 1
ATOM 5723 N N . ALA B 1 301 ? 18.344 32.906 23.062 1 94.25 301 ALA B N 1
ATOM 5724 C CA . ALA B 1 301 ? 19.391 32.156 22.375 1 94.25 301 ALA B CA 1
ATOM 5725 C C . ALA B 1 301 ? 19.547 30.766 22.969 1 94.25 301 ALA B C 1
ATOM 5727 O O . ALA B 1 301 ? 19.484 30.594 24.188 1 94.25 301 ALA B O 1
ATOM 5728 N N . VAL B 1 302 ? 19.656 29.812 22.109 1 93.56 302 VAL B N 1
ATOM 5729 C CA . VAL B 1 302 ? 20.016 28.453 22.5 1 93.56 302 VAL B CA 1
ATOM 5730 C C . VAL B 1 302 ? 21.062 27.891 21.531 1 93.56 302 VAL B C 1
ATOM 5732 O O . VAL B 1 302 ? 21 28.141 20.328 1 93.56 302 VAL B O 1
ATOM 5735 N N . THR B 1 303 ? 22 27.188 22.062 1 93.06 303 THR B N 1
ATOM 5736 C CA . THR B 1 303 ? 23.031 26.547 21.234 1 93.06 303 THR B CA 1
ATOM 5737 C C . THR B 1 303 ? 22.766 25.047 21.125 1 93.06 303 THR B C 1
ATOM 5739 O O . THR B 1 303 ? 22.656 24.344 22.141 1 93.06 303 THR B O 1
ATOM 5742 N N . LEU B 1 304 ? 22.672 24.594 19.938 1 92.25 304 LEU B N 1
ATOM 5743 C CA . LEU B 1 304 ? 22.422 23.188 19.641 1 92.25 304 LEU B CA 1
ATOM 5744 C C . LEU B 1 304 ? 23.688 22.359 19.797 1 92.25 304 LEU B C 1
ATOM 5746 O O . LEU B 1 304 ? 24.781 22.906 19.953 1 92.25 304 LEU B O 1
ATOM 5750 N N . ALA B 1 305 ? 23.469 21.062 19.734 1 87.44 305 ALA B N 1
ATOM 5751 C CA . ALA B 1 305 ? 24.578 20.141 19.906 1 87.44 305 ALA B CA 1
ATOM 5752 C C . ALA B 1 305 ? 25.594 20.297 18.766 1 87.44 305 ALA B C 1
ATOM 5754 O O . ALA B 1 305 ? 26.781 20.031 18.953 1 87.44 305 ALA B O 1
ATOM 5755 N N . ASN B 1 306 ? 25.156 20.719 17.688 1 89.19 306 ASN B N 1
ATOM 5756 C CA . ASN B 1 306 ? 26.062 20.859 16.531 1 89.19 306 ASN B CA 1
ATOM 5757 C C . ASN B 1 306 ? 26.734 22.219 16.516 1 89.19 306 ASN B C 1
ATOM 5759 O O . ASN B 1 306 ? 27.422 22.562 15.555 1 89.19 306 ASN B O 1
ATOM 5763 N N . GLY B 1 307 ? 26.5 23.047 17.453 1 91.69 307 GLY B N 1
ATOM 5764 C CA . GLY B 1 307 ? 27.172 24.328 17.578 1 91.69 307 GLY B CA 1
ATOM 5765 C C . GLY B 1 307 ? 26.359 25.484 17.031 1 91.69 307 GLY B C 1
ATOM 5766 O O . GLY B 1 307 ? 26.703 26.641 17.25 1 91.69 307 GLY B O 1
ATOM 5767 N N . GLN B 1 308 ? 25.266 25.172 16.422 1 91.81 308 GLN B N 1
ATOM 5768 C CA . GLN B 1 308 ? 24.438 26.219 15.852 1 91.81 308 GLN B CA 1
ATOM 5769 C C . GLN B 1 308 ? 23.641 26.938 16.938 1 91.81 308 GLN B C 1
ATOM 5771 O O . GLN B 1 308 ? 23.125 26.297 17.859 1 91.81 308 GLN B O 1
ATOM 5776 N N . THR B 1 309 ? 23.562 28.203 16.812 1 93.19 309 THR B N 1
ATOM 5777 C CA . THR B 1 309 ? 22.766 28.984 17.75 1 93.19 309 THR B CA 1
ATOM 5778 C C . THR B 1 309 ? 21.438 29.391 17.125 1 93.19 309 THR B C 1
ATOM 5780 O O . THR B 1 309 ? 21.406 29.938 16.016 1 93.19 309 THR B O 1
ATOM 5783 N N . LEU B 1 310 ? 20.438 29.062 17.859 1 92.19 310 LEU B N 1
ATOM 5784 C CA . LEU B 1 310 ? 19.109 29.531 17.469 1 92.19 310 LEU B CA 1
ATOM 5785 C C . LEU B 1 310 ? 18.609 30.625 18.422 1 92.19 310 LEU B C 1
ATOM 5787 O O . LEU B 1 310 ? 18.922 30.594 19.625 1 92.19 310 LEU B O 1
ATOM 5791 N N . TYR B 1 311 ? 17.781 31.531 17.891 1 92.38 311 TYR B N 1
ATOM 5792 C CA . TYR B 1 311 ? 17.406 32.688 18.703 1 92.38 311 TYR B CA 1
ATOM 5793 C C . TYR B 1 311 ? 15.938 32.625 19.078 1 92.38 311 TYR B C 1
ATOM 5795 O O . TYR B 1 311 ? 15.422 33.531 19.734 1 92.38 311 TYR B O 1
ATOM 5803 N N . ASN B 1 312 ? 15.289 31.641 18.703 1 91.06 312 ASN B N 1
ATOM 5804 C CA . ASN B 1 312 ? 13.891 31.484 19.078 1 91.06 312 ASN B CA 1
ATOM 5805 C C . ASN B 1 312 ? 13.75 30.625 20.328 1 91.06 312 ASN B C 1
ATOM 5807 O O . ASN B 1 312 ? 12.695 30.031 20.562 1 91.06 312 ASN B O 1
ATOM 5811 N N . GLY B 1 313 ? 14.883 30.422 21.047 1 89.38 313 GLY B N 1
ATOM 5812 C CA . GLY B 1 313 ? 14.891 29.562 22.219 1 89.38 313 GLY B CA 1
ATOM 5813 C C . GLY B 1 313 ? 14.891 28.094 21.875 1 89.38 313 GLY B C 1
ATOM 5814 O O . GLY B 1 313 ? 14.547 27.25 22.719 1 89.38 313 GLY B O 1
ATOM 5815 N N . GLY B 1 314 ? 15.094 27.828 20.625 1 90.75 314 GLY B N 1
ATOM 5816 C CA . GLY B 1 314 ? 15.094 26.438 20.172 1 90.75 314 GLY B CA 1
ATOM 5817 C C . GLY B 1 314 ? 13.695 25.859 20.062 1 90.75 314 GLY B C 1
ATOM 5818 O O . GLY B 1 314 ? 13.516 24.641 20.172 1 90.75 314 GLY B O 1
ATOM 5819 N N . PHE B 1 315 ? 12.664 26.703 19.906 1 95 315 PHE B N 1
ATOM 5820 C CA . PHE B 1 315 ? 11.305 26.188 19.781 1 95 315 PHE B CA 1
ATOM 5821 C C . PHE B 1 315 ? 11.258 25.062 18.734 1 95 315 PHE B C 1
ATOM 5823 O O . PHE B 1 315 ? 11.664 25.266 17.594 1 95 315 PHE B O 1
ATOM 5830 N N . ILE B 1 316 ? 10.82 23.906 19.203 1 93.56 316 ILE B N 1
ATOM 5831 C CA . ILE B 1 316 ? 10.773 22.797 18.25 1 93.56 316 ILE B CA 1
ATOM 5832 C C . ILE B 1 316 ? 9.367 22.203 18.219 1 93.56 316 ILE B C 1
ATOM 5834 O O . ILE B 1 316 ? 8.656 22.234 19.234 1 93.56 316 ILE B O 1
ATOM 5838 N N . SER B 1 317 ? 8.945 21.719 17.094 1 94.94 317 SER B N 1
ATOM 5839 C CA . SER B 1 317 ? 7.73 20.938 16.859 1 94.94 317 SER B CA 1
ATOM 5840 C C . SER B 1 317 ? 8.031 19.672 16.078 1 94.94 317 SER B C 1
ATOM 5842 O O . SER B 1 317 ? 7.957 19.672 14.844 1 94.94 317 SER B O 1
ATOM 5844 N N . PRO B 1 318 ? 8.211 18.594 16.734 1 95.81 318 PRO B N 1
ATOM 5845 C CA . PRO B 1 318 ? 8.75 17.375 16.109 1 95.81 318 PRO B CA 1
ATOM 5846 C C . PRO B 1 318 ? 7.855 16.844 14.992 1 95.81 318 PRO B C 1
ATOM 5848 O O . PRO B 1 318 ? 8.328 16.109 14.125 1 95.81 318 PRO B O 1
ATOM 5851 N N . TYR B 1 319 ? 6.578 17.219 14.945 1 97.06 319 TYR B N 1
ATOM 5852 C CA . TYR B 1 319 ? 5.684 16.562 14.008 1 97.06 319 TYR B CA 1
ATOM 5853 C C . TYR B 1 319 ? 4.984 17.578 13.109 1 97.06 319 TYR B C 1
ATOM 5855 O O . TYR B 1 319 ? 4.109 17.203 12.32 1 97.06 319 TYR B O 1
ATOM 5863 N N . THR B 1 320 ? 5.375 18.844 13.227 1 94.81 320 THR B N 1
ATOM 5864 C CA . THR B 1 320 ? 4.684 19.828 12.398 1 94.81 320 THR B CA 1
ATOM 5865 C C . THR B 1 320 ? 5.676 20.797 11.766 1 94.81 320 THR B C 1
ATOM 5867 O O . THR B 1 320 ? 5.355 21.469 10.789 1 94.81 320 THR B O 1
ATOM 5870 N N . GLN B 1 321 ? 6.883 20.719 12.438 1 86.81 321 GLN B N 1
ATOM 5871 C CA . GLN B 1 321 ? 7.883 21.688 11.992 1 86.81 321 GLN B CA 1
ATOM 5872 C C . GLN B 1 321 ? 8.375 21.359 10.586 1 86.81 321 GLN B C 1
ATOM 5874 O O . GLN B 1 321 ? 8.523 20.188 10.234 1 86.81 321 GLN B O 1
ATOM 5879 N N . GLN B 1 322 ? 8.32 22.078 9.539 1 80.25 322 GLN B N 1
ATOM 5880 C CA . GLN B 1 322 ? 8.75 21.969 8.148 1 80.25 322 GLN B CA 1
ATOM 5881 C C . GLN B 1 322 ? 7.555 21.984 7.199 1 80.25 322 GLN B C 1
ATOM 5883 O O . GLN B 1 322 ? 7.699 22.281 6.012 1 80.25 322 GLN B O 1
ATOM 5888 N N . TYR B 1 323 ? 6.465 21.547 7.773 1 83.19 323 TYR B N 1
ATOM 5889 C CA . TYR B 1 323 ? 5.293 21.438 6.914 1 83.19 323 TYR B CA 1
ATOM 5890 C C . TYR B 1 323 ? 4.359 22.625 7.129 1 83.19 323 TYR B C 1
ATOM 5892 O O . TYR B 1 323 ? 3.258 22.672 6.574 1 83.19 323 TYR B O 1
ATOM 5900 N N . SER B 1 324 ? 4.777 23.578 7.898 1 87.06 324 SER B N 1
ATOM 5901 C CA . SER B 1 324 ? 3.916 24.703 8.25 1 87.06 324 SER B CA 1
ATOM 5902 C C . SER B 1 324 ? 2.543 24.234 8.711 1 87.06 324 SER B C 1
ATOM 5904 O O . SER B 1 324 ? 1.518 24.75 8.258 1 87.06 324 SER B O 1
ATOM 5906 N N . ALA B 1 325 ? 2.576 23.203 9.484 1 93.06 325 ALA B N 1
ATOM 5907 C CA . ALA B 1 325 ? 1.325 22.594 9.93 1 93.06 325 ALA B CA 1
ATOM 5908 C C . ALA B 1 325 ? 1.086 22.859 11.414 1 93.06 325 ALA B C 1
ATOM 5910 O O . ALA B 1 325 ? 0.266 22.188 12.047 1 93.06 325 ALA B O 1
ATOM 5911 N N . ASP B 1 326 ? 1.852 23.812 12.008 1 96.31 326 ASP B N 1
ATOM 5912 C CA . ASP B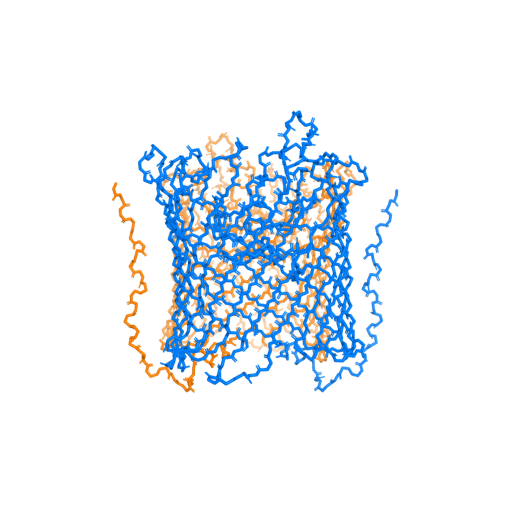 1 326 ? 1.675 24.156 13.414 1 96.31 326 ASP B CA 1
ATOM 5913 C C . ASP B 1 326 ? 0.387 24.953 13.625 1 96.31 326 ASP B C 1
ATOM 5915 O O . ASP B 1 326 ? -0.203 25.453 12.672 1 96.31 326 ASP B O 1
ATOM 5919 N N . PRO B 1 327 ? -0.036 25 14.836 1 97.25 327 PRO B N 1
ATOM 5920 C CA . PRO B 1 327 ? -1.349 25.609 15.102 1 97.25 327 PRO B CA 1
ATOM 5921 C C . PRO B 1 327 ? -1.275 27.109 15.352 1 97.25 327 PRO B C 1
ATOM 5923 O O . PRO B 1 327 ? -2.24 27.703 15.836 1 97.25 327 PRO B O 1
ATOM 5926 N N . LEU B 1 328 ? -0.153 27.766 15.125 1 98.12 328 LEU B N 1
ATOM 5927 C CA . LEU B 1 328 ? -0.099 29.203 15.375 1 98.12 328 LEU B CA 1
ATOM 5928 C C . LEU B 1 328 ? -1.069 29.953 14.469 1 98.12 328 LEU B C 1
ATOM 5930 O O . LEU B 1 328 ? -1.254 29.578 13.312 1 98.12 328 LEU B O 1
ATOM 5934 N N . TYR B 1 329 ? -1.579 31.016 14.953 1 98.25 329 TYR B N 1
ATOM 5935 C CA . TYR B 1 329 ? -2.633 31.734 14.25 1 98.25 329 TYR B CA 1
ATOM 5936 C C . TYR B 1 329 ? -2.09 32.406 12.984 1 98.25 329 TYR B C 1
ATOM 5938 O O . TYR B 1 329 ? -2.846 32.688 12.055 1 98.25 329 TYR B O 1
ATOM 5946 N N . THR B 1 330 ? -0.787 32.594 12.93 1 98.06 330 THR B N 1
ATOM 5947 C CA . THR B 1 330 ? -0.227 33.375 11.828 1 98.06 330 THR B CA 1
ATOM 5948 C C . THR B 1 330 ? 0.439 32.469 10.805 1 98.06 330 THR B C 1
ATOM 5950 O O . THR B 1 330 ? 0.919 32.938 9.766 1 98.06 330 THR B O 1
ATOM 5953 N N . SER B 1 331 ? 0.495 31.156 11.117 1 96.19 331 SER B N 1
ATOM 5954 C CA . SER B 1 331 ? 1.086 30.25 10.148 1 96.19 331 SER B CA 1
ATOM 5955 C C . SER B 1 331 ? 0.308 30.25 8.836 1 96.19 331 SER B C 1
ATOM 5957 O O . SER B 1 331 ? -0.919 30.375 8.836 1 96.19 331 SER B O 1
ATOM 5959 N N . ILE B 1 332 ? 1.041 30.203 7.715 1 94.94 332 ILE B N 1
ATOM 5960 C CA . ILE B 1 332 ? 0.463 30.25 6.379 1 94.94 332 ILE B CA 1
ATOM 5961 C C . ILE B 1 332 ? 1.108 29.172 5.5 1 94.94 332 ILE B C 1
ATOM 5963 O O . ILE B 1 332 ? 1.987 28.438 5.953 1 94.94 332 ILE B O 1
ATOM 5967 N N . MET B 1 333 ? 0.562 29.016 4.281 1 93.06 333 MET B N 1
ATOM 5968 C CA . MET B 1 333 ? 1.166 28.062 3.352 1 93.06 333 MET B CA 1
ATOM 5969 C C . MET B 1 333 ? 2.623 28.422 3.078 1 93.06 333 MET B C 1
ATOM 5971 O O . MET B 1 333 ? 2.938 29.578 2.771 1 93.06 333 MET B O 1
ATOM 5975 N N . ASP B 1 334 ? 3.525 27.562 3.289 1 90.06 334 ASP B N 1
ATOM 5976 C CA . ASP B 1 334 ? 4.93 27.609 2.895 1 90.06 334 ASP B CA 1
ATOM 5977 C C . ASP B 1 334 ? 5.758 28.406 3.902 1 90.06 334 ASP B C 1
ATOM 5979 O O . ASP B 1 334 ? 6.961 28.594 3.713 1 90.06 334 ASP B O 1
ATOM 5983 N N . TYR B 1 335 ? 5.113 28.984 4.973 1 91.88 335 TYR B N 1
ATOM 5984 C CA . TYR B 1 335 ? 5.961 29.75 5.875 1 91.88 335 TYR B CA 1
ATOM 5985 C C . TYR B 1 335 ? 5.301 29.906 7.238 1 91.88 335 TYR B C 1
ATOM 5987 O O . TYR B 1 335 ? 4.098 29.672 7.387 1 91.88 335 TYR B O 1
ATOM 5995 N N . GLY B 1 336 ? 6.043 30.281 8.242 1 94.31 336 GLY B N 1
ATOM 5996 C CA . GLY B 1 336 ? 5.656 30.547 9.617 1 94.31 336 GLY B CA 1
ATOM 5997 C C . GLY B 1 336 ? 6.844 30.703 10.555 1 94.31 336 GLY B C 1
ATOM 5998 O O . GLY B 1 336 ? 7.969 30.359 10.195 1 94.31 336 GLY B O 1
ATOM 5999 N N . LEU B 1 337 ? 6.559 31.219 11.711 1 95.31 337 LEU B N 1
ATOM 6000 C CA . LEU B 1 337 ? 7.637 31.438 12.664 1 95.31 337 LEU B CA 1
ATOM 6001 C C . LEU B 1 337 ? 8.258 30.125 13.102 1 95.31 337 LEU B C 1
ATOM 6003 O O . LEU B 1 337 ? 9.484 30.016 13.219 1 95.31 337 LEU B O 1
ATOM 6007 N N . VAL B 1 338 ? 7.418 29.125 13.328 1 93.94 338 VAL B N 1
ATOM 6008 C CA . VAL B 1 338 ? 7.891 27.812 13.766 1 93.94 338 VAL B CA 1
ATOM 6009 C C . VAL B 1 338 ? 8.648 27.141 12.633 1 93.94 338 VAL B C 1
ATOM 6011 O O . VAL B 1 338 ? 9.727 26.578 12.844 1 93.94 338 VAL B O 1
ATOM 6014 N N . ASP B 1 339 ? 8.078 27.219 11.5 1 90.5 339 ASP B N 1
ATOM 6015 C CA . ASP B 1 339 ? 8.703 26.625 10.32 1 90.5 339 ASP B CA 1
ATOM 6016 C C . ASP B 1 339 ? 10.078 27.234 10.062 1 90.5 339 ASP B C 1
ATOM 6018 O O . ASP B 1 339 ? 11.016 26.531 9.672 1 90.5 339 ASP B O 1
ATOM 6022 N N . ALA B 1 340 ? 10.227 28.516 10.258 1 88.69 340 ALA B N 1
ATOM 6023 C CA . ALA B 1 340 ? 11.461 29.234 9.984 1 88.69 340 ALA B CA 1
ATOM 6024 C C . ALA B 1 340 ? 12.461 29.062 11.117 1 88.69 340 ALA B C 1
ATOM 6026 O O . ALA B 1 340 ? 13.641 29.391 10.969 1 88.69 340 ALA B O 1
ATOM 6027 N N . SER B 1 341 ? 12.023 28.516 12.234 1 89.81 341 SER B N 1
ATOM 6028 C CA . SER B 1 341 ? 12.859 28.453 13.43 1 89.81 341 SER B CA 1
ATOM 6029 C C . SER B 1 341 ? 13.445 29.812 13.781 1 89.81 341 SER B C 1
ATOM 6031 O O . SER B 1 341 ? 14.648 29.938 14.016 1 89.81 341 SER B O 1
ATOM 6033 N N . ALA B 1 342 ? 12.555 30.766 13.844 1 89.81 342 ALA B N 1
ATOM 6034 C CA . ALA B 1 342 ? 13.047 32.125 14.047 1 89.81 342 ALA B CA 1
ATOM 6035 C C . ALA B 1 342 ? 12.273 32.844 15.164 1 89.81 342 ALA B C 1
ATOM 6037 O O . ALA B 1 342 ? 11.078 32.594 15.344 1 89.81 342 ALA B O 1
ATOM 6038 N N . SER B 1 343 ? 13.016 33.719 15.812 1 95.06 343 SER B N 1
ATOM 6039 C CA . SER B 1 343 ? 12.352 34.625 16.719 1 95.06 343 SER B CA 1
ATOM 6040 C C . SER B 1 343 ? 11.75 35.812 15.969 1 95.06 343 SER B C 1
ATOM 6042 O O . SER B 1 343 ? 12.18 36.125 14.852 1 95.06 343 SER B O 1
ATOM 6044 N N . GLY B 1 344 ? 10.719 36.406 16.609 1 97.31 344 GLY B N 1
ATOM 6045 C CA . GLY B 1 344 ? 10.062 37.562 16.031 1 97.31 344 GLY B CA 1
ATOM 6046 C C . GLY B 1 344 ? 8.555 37.562 16.203 1 97.31 344 GLY B C 1
ATOM 6047 O O . GLY B 1 344 ? 8.047 37 17.172 1 97.31 344 GLY B O 1
ATOM 6048 N N . HIS B 1 345 ? 7.961 38.312 15.406 1 98.19 345 HIS B N 1
ATOM 6049 C CA . HIS B 1 345 ? 6.504 38.344 15.469 1 98.19 345 HIS B CA 1
ATOM 6050 C C . HIS B 1 345 ? 5.895 38.406 14.078 1 98.19 345 HIS B C 1
ATOM 6052 O O . HIS B 1 345 ? 6.598 38.688 13.094 1 98.19 345 HIS B O 1
ATOM 6058 N N . ALA B 1 346 ? 4.664 38.094 13.992 1 98.38 346 ALA B N 1
ATOM 6059 C CA . ALA B 1 346 ? 3.955 38.062 12.719 1 98.38 346 ALA B CA 1
ATOM 6060 C C . ALA B 1 346 ? 2.52 38.562 12.883 1 98.38 346 ALA B C 1
ATOM 6062 O O . ALA B 1 346 ? 1.886 38.312 13.906 1 98.38 346 ALA B O 1
ATOM 6063 N N . TRP B 1 347 ? 2.086 39.281 11.938 1 98.69 347 TRP B N 1
ATOM 6064 C CA . TRP B 1 347 ? 0.684 39.656 11.781 1 98.69 347 TRP B CA 1
ATOM 6065 C C . TRP B 1 347 ? 0.053 38.938 10.594 1 98.69 347 TRP B C 1
ATOM 6067 O O . TRP B 1 347 ? 0.711 38.719 9.578 1 98.69 347 TRP B O 1
ATOM 6077 N N . LYS B 1 348 ? -1.177 38.562 10.711 1 98.69 348 LYS B N 1
ATOM 6078 C CA . LYS B 1 348 ? -1.935 37.969 9.625 1 98.69 348 LYS B CA 1
ATOM 6079 C C . LYS B 1 348 ? -3.355 38.531 9.562 1 98.69 348 LYS B C 1
ATOM 6081 O O . LYS B 1 348 ? -4.031 38.625 10.586 1 98.69 348 LYS B O 1
ATOM 6086 N N . PHE B 1 349 ? -3.748 38.969 8.422 1 98.69 349 PHE B N 1
ATOM 6087 C CA . PHE B 1 349 ? -5.102 39.406 8.141 1 98.69 349 PHE B CA 1
ATOM 6088 C C . PHE B 1 349 ? -5.754 38.562 7.062 1 98.69 349 PHE B C 1
ATOM 6090 O O . PHE B 1 349 ? -5.098 38.156 6.102 1 98.69 349 PHE B O 1
ATOM 6097 N N . GLY B 1 350 ? -7.035 38.25 7.262 1 98.38 350 GLY B N 1
ATOM 6098 C CA . GLY B 1 350 ? -7.637 37.438 6.219 1 98.38 350 GLY B CA 1
ATOM 6099 C C . GLY B 1 350 ? -9.141 37.312 6.348 1 98.38 350 GLY B C 1
ATOM 6100 O O . GLY B 1 350 ? -9.75 37.938 7.215 1 98.38 350 GLY B O 1
ATOM 6101 N N . PHE B 1 351 ? -9.719 36.594 5.41 1 98.31 351 PHE B N 1
ATOM 6102 C CA . PHE B 1 351 ? -11.141 36.281 5.441 1 98.31 351 PHE B CA 1
ATOM 6103 C C . PHE B 1 351 ? -11.406 34.875 4.895 1 98.31 351 PHE B C 1
ATOM 6105 O O . PHE B 1 351 ? -10.562 34.312 4.211 1 98.31 351 PHE B O 1
ATOM 6112 N N . LEU B 1 352 ? -12.43 34.281 5.305 1 98.38 352 LEU B N 1
ATOM 6113 C CA . LEU B 1 352 ? -13.07 33.094 4.766 1 98.38 352 LEU B CA 1
ATOM 6114 C C . LEU B 1 352 ? -14.516 33.375 4.387 1 98.38 352 LEU B C 1
ATOM 6116 O O . LEU B 1 352 ? -15.336 33.719 5.246 1 98.38 352 LEU B O 1
ATOM 6120 N N . LEU B 1 353 ? -14.812 33.281 3.1 1 98 353 LEU B N 1
ATOM 6121 C CA . LEU B 1 353 ? -16.125 33.656 2.607 1 98 353 LEU B CA 1
ATOM 6122 C C . LEU B 1 353 ? -16.75 32.562 1.767 1 98 353 LEU B C 1
ATOM 6124 O O . LEU B 1 353 ? -16.031 31.781 1.124 1 98 353 LEU B O 1
ATOM 6128 N N . HIS B 1 354 ? -18.016 32.531 1.836 1 97.62 354 HIS B N 1
ATOM 6129 C CA . HIS B 1 354 ? -18.828 31.656 0.995 1 97.62 354 HIS B CA 1
ATOM 6130 C C . HIS B 1 354 ? -19.797 32.469 0.149 1 97.62 354 HIS B C 1
ATOM 6132 O O . HIS B 1 354 ? -21 32.531 0.45 1 97.62 354 HIS B O 1
ATOM 6138 N N . PRO B 1 355 ? -19.312 33 -1.001 1 96.5 355 PRO B N 1
ATOM 6139 C CA . PRO B 1 355 ? -20.203 33.844 -1.826 1 96.5 355 PRO B CA 1
ATOM 6140 C C . PRO B 1 355 ? -21.359 33.031 -2.418 1 96.5 355 PRO B C 1
ATOM 6142 O O . PRO B 1 355 ? -22.422 33.625 -2.682 1 96.5 355 PRO B O 1
ATOM 6145 N N . LEU B 1 356 ? -21.094 31.828 -2.775 1 95.38 356 LEU B N 1
ATOM 6146 C CA . LEU B 1 356 ? -22.078 30.844 -3.168 1 95.38 356 LEU B CA 1
ATOM 6147 C C . LEU B 1 356 ? -21.969 29.594 -2.314 1 95.38 356 LEU B C 1
ATOM 6149 O O . LEU B 1 356 ? -20.922 29.328 -1.715 1 95.38 356 LEU B O 1
ATOM 6153 N N . ARG B 1 357 ? -23.047 28.891 -2.275 1 93.69 357 ARG B N 1
ATOM 6154 C CA . ARG B 1 357 ? -23.031 27.656 -1.5 1 93.69 357 ARG B CA 1
ATOM 6155 C C . ARG B 1 357 ? -21.938 26.719 -1.983 1 93.69 357 ARG B C 1
ATOM 6157 O O . ARG B 1 357 ? -21.406 25.938 -1.202 1 93.69 357 ARG B O 1
ATOM 6164 N N . GLN B 1 358 ? -21.578 26.875 -3.221 1 96.69 358 GLN B N 1
ATOM 6165 C CA . GLN B 1 358 ? -20.656 25.938 -3.848 1 96.69 358 GLN B CA 1
ATOM 6166 C C . GLN B 1 358 ? -19.234 26.469 -3.809 1 96.69 358 GLN B C 1
ATOM 6168 O O . GLN B 1 358 ? -18.281 25.766 -4.176 1 96.69 358 GLN B O 1
ATOM 6173 N N . VAL B 1 359 ? -19.062 27.672 -3.348 1 98.25 359 VAL B N 1
ATOM 6174 C CA . VAL B 1 359 ? -17.75 28.297 -3.492 1 98.25 359 VAL B CA 1
ATOM 6175 C C . VAL B 1 359 ? -17.25 28.75 -2.127 1 98.25 359 VAL B C 1
ATOM 6177 O O . VAL B 1 359 ? -17.969 29.438 -1.39 1 98.25 359 VAL B O 1
ATOM 6180 N N . ARG B 1 360 ? -16.109 28.359 -1.81 1 98.38 360 ARG B N 1
ATOM 6181 C CA . ARG B 1 360 ? -15.383 28.797 -0.623 1 98.38 360 ARG B CA 1
ATOM 6182 C C . ARG B 1 360 ? -14.117 29.562 -1.005 1 98.38 360 ARG B C 1
ATOM 6184 O O . ARG B 1 360 ? -13.312 29.078 -1.804 1 98.38 360 ARG B O 1
ATOM 6191 N N . ILE B 1 361 ? 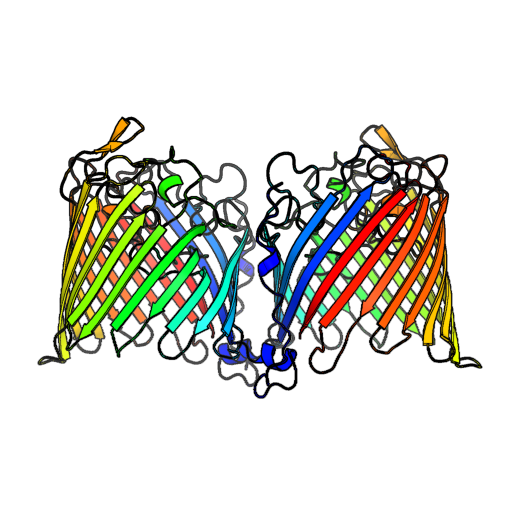-13.914 30.781 -0.473 1 98.56 361 ILE B N 1
ATOM 6192 C CA . ILE B 1 361 ? -12.734 31.578 -0.752 1 98.56 361 ILE B CA 1
ATOM 6193 C C . ILE B 1 361 ? -12.047 31.969 0.559 1 98.56 361 ILE B C 1
ATOM 6195 O O . ILE B 1 361 ? -12.672 32.562 1.435 1 98.56 361 ILE B O 1
ATOM 6199 N N . LYS B 1 362 ? -10.859 31.641 0.689 1 98.62 362 LYS B N 1
ATOM 6200 C CA . LYS B 1 362 ? -10.023 32.062 1.81 1 98.62 362 LYS B CA 1
ATOM 6201 C C . LYS B 1 362 ? -8.836 32.875 1.328 1 98.62 362 LYS B C 1
ATOM 6203 O O . LYS B 1 362 ? -8.164 32.5 0.364 1 98.62 362 LYS B O 1
ATOM 6208 N N . TYR B 1 363 ? -8.609 33.969 1.891 1 98.62 363 TYR B N 1
ATOM 6209 C CA . TYR B 1 363 ? -7.453 34.812 1.611 1 98.62 363 TYR B CA 1
ATOM 6210 C C . TYR B 1 363 ? -6.777 35.25 2.902 1 98.62 363 TYR B C 1
ATOM 6212 O O . TYR B 1 363 ? -7.453 35.531 3.902 1 98.62 363 TYR B O 1
ATOM 6220 N N . SER B 1 364 ? -5.5 35.312 2.881 1 98.44 364 SER B N 1
ATOM 6221 C CA . SER B 1 364 ? -4.785 35.906 4.004 1 98.44 364 SER B CA 1
ATOM 6222 C C . SER B 1 364 ? -3.496 36.594 3.545 1 98.44 364 SER B C 1
ATOM 6224 O O . SER B 1 364 ? -2.908 36.188 2.537 1 98.44 364 SER B O 1
ATOM 6226 N N . TYR B 1 365 ? -3.127 37.562 4.176 1 98.31 365 TYR B N 1
ATOM 6227 C CA . TYR B 1 365 ? -1.859 38.281 4.055 1 98.31 365 TYR B CA 1
ATOM 6228 C C . TYR B 1 365 ? -1.113 38.312 5.383 1 98.31 365 TYR B C 1
ATOM 6230 O O . TYR B 1 365 ? -1.667 38.719 6.406 1 98.31 365 TYR B O 1
ATOM 6238 N N . SER B 1 366 ? 0.076 37.844 5.359 1 97.75 366 SER B N 1
ATOM 6239 C CA . SER B 1 366 ? 0.872 37.75 6.578 1 97.75 366 SER B CA 1
ATOM 6240 C C . SER B 1 366 ? 2.184 38.531 6.434 1 97.75 366 SER B C 1
ATOM 6242 O O . SER B 1 366 ? 2.799 38.5 5.363 1 97.75 366 SER B O 1
ATOM 6244 N N . MET B 1 367 ? 2.572 39.188 7.496 1 97.69 367 MET B N 1
ATOM 6245 C CA . MET B 1 367 ? 3.859 39.875 7.605 1 97.69 367 MET B CA 1
ATOM 6246 C C . MET B 1 367 ? 4.68 39.281 8.758 1 97.69 367 MET B C 1
ATOM 6248 O O . MET B 1 367 ? 4.227 39.312 9.906 1 97.69 367 MET B O 1
ATOM 6252 N N . TYR B 1 368 ? 5.809 38.812 8.453 1 96.5 368 TYR B N 1
ATOM 6253 C CA . TYR B 1 368 ? 6.711 38.281 9.461 1 96.5 368 TYR B CA 1
ATOM 6254 C C . TYR B 1 368 ? 7.898 39.219 9.688 1 96.5 368 TYR B C 1
ATOM 6256 O O . TYR B 1 368 ? 8.648 39.5 8.75 1 96.5 368 TYR B O 1
ATOM 6264 N N . ASP B 1 369 ? 8.055 39.656 10.883 1 96.88 369 ASP B N 1
ATOM 6265 C CA . ASP B 1 369 ? 9.195 40.469 11.305 1 96.88 369 ASP B CA 1
ATOM 6266 C C . ASP B 1 369 ? 10.188 39.625 12.109 1 96.88 369 ASP B C 1
ATOM 6268 O O . ASP B 1 369 ? 10.086 39.531 13.336 1 96.88 369 ASP B O 1
ATOM 6272 N N . THR B 1 370 ? 11.211 39.156 11.438 1 94.25 370 THR B N 1
ATOM 6273 C CA . THR B 1 370 ? 12.156 38.219 12.07 1 94.25 370 THR B CA 1
ATOM 6274 C C . THR B 1 370 ? 13.57 38.781 12.008 1 94.25 370 THR B C 1
ATOM 6276 O O . THR B 1 370 ? 14.516 38.125 12.484 1 94.25 370 THR B O 1
ATOM 6279 N N . ALA B 1 371 ? 13.797 39.906 11.375 1 92.25 371 ALA B N 1
ATOM 6280 C CA . ALA B 1 371 ? 15.102 40.562 11.391 1 92.25 371 ALA B CA 1
ATOM 6281 C C . ALA B 1 371 ? 15.555 40.844 12.82 1 92.25 371 ALA B C 1
ATOM 6283 O O . ALA B 1 371 ? 14.75 41.219 13.672 1 92.25 371 ALA B O 1
ATOM 6284 N N . PRO B 1 372 ? 16.797 40.75 13.133 1 92.12 372 PRO B N 1
ATOM 6285 C CA . PRO B 1 372 ? 17.922 40.5 12.242 1 92.12 372 PRO B CA 1
ATOM 6286 C C . PRO B 1 372 ? 18.25 39.031 12.102 1 92.12 372 PRO B C 1
ATOM 6288 O O . PRO B 1 372 ? 19.25 38.656 11.484 1 92.12 372 PRO B O 1
ATOM 6291 N N . TYR B 1 373 ? 17.484 38.219 12.711 1 88.69 373 TYR B N 1
ATOM 6292 C CA . TYR B 1 373 ? 17.828 36.812 12.75 1 88.69 373 TYR B CA 1
ATOM 6293 C C . TYR B 1 373 ? 17.609 36.156 11.391 1 88.69 373 TYR B C 1
ATOM 6295 O O . TYR B 1 373 ? 18.406 35.344 10.945 1 88.69 373 TYR B O 1
ATOM 6303 N N . LEU B 1 374 ? 16.484 36.438 10.797 1 89.38 374 LEU B N 1
ATOM 6304 C CA . LEU B 1 374 ? 16.156 36.094 9.414 1 89.38 374 LEU B CA 1
ATOM 6305 C C . LEU B 1 374 ? 15.547 37.281 8.688 1 89.38 374 LEU B C 1
ATOM 6307 O O . LEU B 1 374 ? 15.055 38.219 9.328 1 89.38 374 LEU B O 1
ATOM 6311 N N . PRO B 1 375 ? 15.602 37.188 7.312 1 89.62 375 PRO B N 1
ATOM 6312 C CA . PRO B 1 375 ? 14.922 38.281 6.59 1 89.62 375 PRO B CA 1
ATOM 6313 C C . PRO B 1 375 ? 13.422 38.312 6.871 1 89.62 375 PRO B C 1
ATOM 6315 O O . PRO B 1 375 ? 12.797 37.25 7.082 1 89.62 375 PRO B O 1
ATOM 6318 N N . ASN B 1 376 ? 12.867 39.531 6.879 1 93.69 376 ASN B N 1
ATOM 6319 C CA . ASN B 1 376 ? 11.414 39.656 6.953 1 93.69 376 ASN B CA 1
ATOM 6320 C C . ASN B 1 376 ? 10.734 39.062 5.719 1 93.69 376 ASN B C 1
ATOM 6322 O O . ASN B 1 376 ? 11.273 39.125 4.613 1 93.69 376 ASN B O 1
ATOM 6326 N N . VAL B 1 377 ? 9.609 38.531 5.93 1 93.56 377 VAL B N 1
ATOM 6327 C CA . VAL B 1 377 ? 8.883 37.875 4.848 1 93.56 377 VAL B CA 1
ATOM 6328 C C . VAL B 1 377 ? 7.441 38.406 4.812 1 93.56 377 VAL B C 1
ATOM 6330 O O . VAL B 1 377 ? 6.82 38.594 5.859 1 93.56 377 VAL B O 1
ATOM 6333 N N . ASP B 1 378 ? 6.918 38.688 3.672 1 94.38 378 ASP B N 1
ATOM 6334 C CA . ASP B 1 378 ? 5.488 38.875 3.453 1 94.38 378 ASP B CA 1
ATOM 6335 C C . ASP B 1 378 ? 4.902 37.75 2.594 1 94.38 378 ASP B C 1
ATOM 6337 O O . ASP B 1 378 ? 5.543 37.312 1.646 1 94.38 378 ASP B O 1
ATOM 6341 N N . ALA B 1 379 ? 3.787 37.344 2.945 1 95.31 379 ALA B N 1
ATOM 6342 C CA . ALA B 1 379 ? 3.215 36.188 2.264 1 95.31 379 ALA B CA 1
ATOM 6343 C C . ALA B 1 379 ? 1.728 36.406 1.995 1 95.31 379 ALA B C 1
ATOM 6345 O O . ALA B 1 379 ? 0.988 36.844 2.871 1 95.31 379 ALA B O 1
ATOM 6346 N N . ASN B 1 380 ? 1.32 36.125 0.773 1 97 380 ASN B N 1
ATOM 6347 C CA . ASN B 1 380 ? -0.079 36.094 0.364 1 97 380 ASN B CA 1
ATOM 6348 C C . ASN B 1 380 ? -0.542 34.656 0.117 1 97 380 ASN B C 1
ATOM 6350 O O . ASN B 1 380 ? 0.212 33.844 -0.412 1 97 380 ASN B O 1
ATOM 6354 N N . TYR B 1 381 ? -1.726 34.406 0.527 1 97.94 381 TYR B N 1
ATOM 6355 C CA . TYR B 1 381 ? -2.303 33.062 0.347 1 97.94 381 TYR B CA 1
ATOM 6356 C C . TYR B 1 381 ? -3.756 33.156 -0.1 1 97.94 381 TYR B C 1
ATOM 6358 O O . TYR B 1 381 ? -4.574 33.812 0.555 1 97.94 381 TYR B O 1
ATOM 6366 N N . LEU B 1 382 ? -4.062 32.594 -1.253 1 98.62 382 LEU B N 1
ATOM 6367 C CA . LEU B 1 382 ? -5.422 32.469 -1.774 1 98.62 382 LEU B CA 1
ATOM 6368 C C . LEU B 1 382 ? -5.832 31.016 -1.946 1 98.62 382 LEU B C 1
ATOM 6370 O O . LEU B 1 382 ? -5.109 30.234 -2.566 1 98.62 382 LEU B O 1
ATOM 6374 N N . ASP B 1 383 ? -6.949 30.656 -1.369 1 98.62 383 ASP B N 1
ATOM 6375 C CA . ASP B 1 383 ? -7.512 29.312 -1.425 1 98.62 383 ASP B CA 1
ATOM 6376 C C . ASP B 1 383 ? -8.953 29.328 -1.92 1 98.62 383 ASP B C 1
ATOM 6378 O O . ASP B 1 383 ? -9.844 29.859 -1.238 1 98.62 383 ASP B O 1
ATOM 6382 N N . VAL B 1 384 ? -9.18 28.781 -3.078 1 98.69 384 VAL B N 1
ATOM 6383 C CA . VAL B 1 384 ? -10.508 28.75 -3.672 1 98.69 384 VAL B CA 1
ATOM 6384 C C . VAL B 1 384 ? -10.953 27.312 -3.893 1 98.69 384 VAL B C 1
ATOM 6386 O O . VAL B 1 384 ? -10.227 26.516 -4.504 1 98.69 384 VAL B O 1
ATOM 6389 N N . THR B 1 385 ? -12.156 27 -3.389 1 98.69 385 THR B N 1
ATOM 6390 C CA . THR B 1 385 ? -12.703 25.672 -3.566 1 98.69 385 THR B CA 1
ATOM 6391 C C . THR B 1 385 ? -14.094 25.734 -4.199 1 98.69 385 THR B C 1
ATOM 6393 O O . THR B 1 385 ? -14.938 26.531 -3.781 1 98.69 385 THR B O 1
ATOM 6396 N N . TYR B 1 386 ? -14.305 25.016 -5.23 1 98.62 386 TYR B N 1
ATOM 6397 C CA . TYR B 1 386 ? -15.602 24.828 -5.859 1 98.62 386 TYR B CA 1
ATOM 6398 C C . TYR B 1 386 ? -16.125 23.422 -5.645 1 98.62 386 TYR B C 1
ATOM 6400 O O . TYR B 1 386 ? -15.445 22.438 -5.973 1 98.62 386 TYR B O 1
ATOM 6408 N N . SER B 1 387 ? -17.328 23.297 -5.059 1 97.94 387 SER B N 1
ATOM 6409 C CA . SER B 1 387 ? -18.031 22.031 -4.84 1 97.94 387 SER B CA 1
ATOM 6410 C C . SER B 1 387 ? -19.422 22.062 -5.48 1 97.94 387 SER B C 1
ATOM 6412 O O . SER B 1 387 ? -20.375 22.531 -4.879 1 97.94 387 SER B O 1
ATOM 6414 N N . PRO B 1 388 ? -19.641 21.453 -6.527 1 95.75 388 PRO B N 1
ATOM 6415 C CA . PRO B 1 388 ? -20.875 21.594 -7.293 1 95.75 388 PRO B CA 1
ATOM 6416 C C . PRO B 1 388 ? -22.078 20.984 -6.57 1 95.75 388 PRO B C 1
ATOM 6418 O O . PRO B 1 388 ? -23.203 21.484 -6.707 1 95.75 388 PRO B O 1
ATOM 6421 N N . GLY B 1 389 ? -21.953 19.953 -5.82 1 92.88 389 GLY B N 1
ATOM 6422 C CA . GLY B 1 389 ? -23.062 19.281 -5.168 1 92.88 389 GLY B CA 1
ATOM 6423 C C . GLY B 1 389 ? -23.906 18.453 -6.121 1 92.88 389 GLY B C 1
ATOM 6424 O O . GLY B 1 389 ? -23.422 18.016 -7.168 1 92.88 389 GLY B O 1
ATOM 6425 N N . GLY B 1 390 ? -25.109 18.062 -5.672 1 92 390 GLY B N 1
ATOM 6426 C CA . GLY B 1 390 ? -26 17.281 -6.516 1 92 390 GLY B CA 1
ATOM 6427 C C . GLY B 1 390 ? -25.422 15.938 -6.922 1 92 390 GLY B C 1
ATOM 6428 O O . GLY B 1 390 ? -24.938 15.18 -6.078 1 92 390 GLY B O 1
ATOM 6429 N N . PHE B 1 391 ? -25.375 15.727 -8.25 1 89.06 391 PHE B N 1
ATOM 6430 C CA . PHE B 1 391 ? -24.844 14.492 -8.812 1 89.06 391 PHE B CA 1
ATOM 6431 C C . PHE B 1 391 ? -23.375 14.312 -8.453 1 89.06 391 PHE B C 1
ATOM 6433 O O . PHE B 1 391 ? -22.906 13.188 -8.266 1 89.06 391 PHE B O 1
ATOM 6440 N N . TRP B 1 392 ? -22.766 15.445 -8.266 1 92.44 392 TRP B N 1
ATOM 6441 C CA . TRP B 1 392 ? -21.312 15.422 -8.039 1 92.44 392 TRP B CA 1
ATOM 6442 C C . TRP B 1 392 ? -21 15.602 -6.562 1 92.44 392 TRP B C 1
ATOM 6444 O O . TRP B 1 392 ? -19.891 16.016 -6.211 1 92.44 392 TRP B O 1
ATOM 6454 N N . LYS B 1 393 ? -21.953 15.352 -5.707 1 93.19 393 LYS B N 1
ATOM 6455 C CA . LYS B 1 393 ? -21.688 15.484 -4.277 1 93.19 393 LYS B CA 1
ATOM 6456 C C . LYS B 1 393 ? -20.438 14.703 -3.881 1 93.19 393 LYS B C 1
ATOM 6458 O O . LYS B 1 393 ? -20.312 13.523 -4.203 1 93.19 393 LYS B O 1
ATOM 6463 N N . GLY B 1 394 ? -19.547 15.375 -3.16 1 93.75 394 GLY B N 1
ATOM 6464 C CA . GLY B 1 394 ? -18.281 14.789 -2.777 1 93.75 394 GLY B CA 1
ATOM 6465 C C . GLY B 1 394 ? -17.125 15.281 -3.619 1 93.75 394 GLY B C 1
ATOM 6466 O O . GLY B 1 394 ? -15.961 15.117 -3.234 1 93.75 394 GLY B O 1
ATOM 6467 N N . LEU B 1 395 ? -17.438 15.797 -4.77 1 96 395 LEU B N 1
ATOM 6468 C CA . LEU B 1 395 ? -16.406 16.312 -5.66 1 96 395 LEU B CA 1
ATOM 6469 C C . LEU B 1 395 ? -16.016 17.734 -5.266 1 96 395 LEU B C 1
ATOM 6471 O O . LEU B 1 395 ? -16.891 18.547 -4.918 1 96 395 LEU B O 1
ATOM 6475 N N . SER B 1 396 ? -14.781 17.984 -5.367 1 97.81 396 SER B N 1
ATOM 6476 C CA . SER B 1 396 ? -14.312 19.344 -5.141 1 97.81 396 SER B CA 1
ATOM 6477 C C . SER B 1 396 ? -13.109 19.672 -6.02 1 97.81 396 SER B C 1
ATOM 6479 O O . SER B 1 396 ? -12.266 18.812 -6.266 1 97.81 396 SER B O 1
ATOM 6481 N N . LEU B 1 397 ? -13.055 20.859 -6.57 1 98.38 397 LEU B N 1
ATOM 6482 C CA . LEU B 1 397 ? -11.906 21.469 -7.227 1 98.38 397 LEU B CA 1
ATOM 6483 C C . LEU B 1 397 ? -11.328 22.594 -6.379 1 98.38 397 LEU B C 1
ATOM 6485 O O . LEU B 1 397 ? -12.023 23.562 -6.07 1 98.38 397 LEU B O 1
ATOM 6489 N N . ARG B 1 398 ? -10.109 22.453 -5.961 1 98.44 398 ARG B N 1
ATOM 6490 C CA . ARG B 1 398 ? -9.484 23.391 -5.035 1 98.44 398 ARG B CA 1
ATOM 6491 C C . ARG B 1 398 ? -8.172 23.922 -5.594 1 98.44 398 ARG B C 1
ATOM 6493 O O . ARG B 1 398 ? -7.316 23.141 -6.023 1 98.44 398 ARG B O 1
ATOM 6500 N N . ASN B 1 399 ? -8.031 25.219 -5.633 1 98.44 399 ASN B N 1
ATOM 6501 C CA . ASN B 1 399 ? -6.77 25.859 -5.992 1 98.44 399 ASN B CA 1
ATOM 6502 C C . ASN B 1 399 ? -6.195 26.672 -4.828 1 98.44 399 ASN B C 1
ATOM 6504 O O . ASN B 1 399 ? -6.898 27.484 -4.23 1 98.44 399 ASN B O 1
ATOM 6508 N N . ARG B 1 400 ? -4.988 26.375 -4.453 1 98.06 400 ARG B N 1
ATOM 6509 C CA . ARG B 1 400 ? -4.254 27.141 -3.447 1 98.06 400 ARG B CA 1
ATOM 6510 C C . ARG B 1 400 ? -3.062 27.859 -4.07 1 98.06 400 ARG B C 1
ATOM 6512 O O . ARG B 1 400 ? -2.168 27.219 -4.633 1 98.06 400 ARG B O 1
ATOM 6519 N N . LEU B 1 401 ? -3.082 29.141 -3.953 1 97.62 401 LEU B N 1
ATOM 6520 C CA . LEU B 1 401 ? -2.041 29.984 -4.535 1 97.62 401 LEU B CA 1
ATOM 6521 C C . LEU B 1 401 ? -1.319 30.781 -3.457 1 97.62 401 LEU B C 1
ATOM 6523 O O . LEU B 1 401 ? -1.952 31.516 -2.688 1 97.62 401 LEU B O 1
ATOM 6527 N N . ALA B 1 402 ? -0.05 30.594 -3.363 1 96.12 402 ALA B N 1
ATOM 6528 C CA . ALA B 1 402 ? 0.781 31.359 -2.443 1 96.12 402 ALA B CA 1
ATOM 6529 C C . ALA B 1 402 ? 1.767 32.25 -3.201 1 96.12 402 ALA B C 1
ATOM 6531 O O . ALA B 1 402 ? 2.33 31.828 -4.215 1 96.12 402 ALA B O 1
ATOM 6532 N N . LEU B 1 403 ? 1.909 33.5 -2.801 1 94.25 403 LEU B N 1
ATOM 6533 C CA . LEU B 1 403 ? 2.912 34.438 -3.271 1 94.25 403 LEU B CA 1
ATOM 6534 C C . LEU B 1 403 ? 3.703 35.031 -2.105 1 94.25 403 LEU B C 1
ATOM 6536 O O . LEU B 1 403 ? 3.186 35.844 -1.349 1 94.25 403 LEU B O 1
ATOM 6540 N N . ASP B 1 404 ? 4.898 34.594 -1.985 1 92 404 ASP B N 1
ATOM 6541 C CA . ASP B 1 404 ? 5.754 35.062 -0.894 1 92 404 ASP B CA 1
ATOM 6542 C C . ASP B 1 404 ? 6.867 35.969 -1.41 1 92 404 ASP B C 1
ATOM 6544 O O . ASP B 1 404 ? 7.414 35.719 -2.488 1 92 404 ASP B O 1
ATOM 6548 N N . HIS B 1 405 ? 7.133 36.969 -0.627 1 89.5 405 HIS B N 1
ATOM 6549 C CA . HIS B 1 405 ? 8.273 37.812 -0.909 1 89.5 405 HIS B CA 1
ATOM 6550 C C . HIS B 1 405 ? 9.367 37.656 0.147 1 89.5 405 HIS B C 1
ATOM 6552 O O . HIS B 1 405 ? 9.078 37.688 1.347 1 89.5 405 HIS B O 1
ATOM 6558 N N . SER B 1 406 ? 10.664 37.406 -0.333 1 80.81 406 SER B N 1
ATOM 6559 C CA . SER B 1 406 ? 11.867 37.25 0.484 1 80.81 406 SER B CA 1
ATOM 6560 C C . SER B 1 406 ? 11.828 35.969 1.305 1 80.81 406 SER B C 1
ATOM 6562 O O . SER B 1 406 ? 12.328 35.938 2.428 1 80.81 406 SER B O 1
ATOM 6564 N N . ASN B 1 407 ? 11.141 35.031 0.827 1 75.56 407 ASN B N 1
ATOM 6565 C CA . ASN B 1 407 ? 11.125 33.75 1.476 1 75.56 407 ASN B CA 1
ATOM 6566 C C . ASN B 1 407 ? 12.469 33.031 1.324 1 75.56 407 ASN B C 1
ATOM 6568 O O . ASN B 1 407 ? 12.938 32.812 0.207 1 75.56 407 ASN B O 1
ATOM 6572 N N . PRO B 1 408 ? 13.031 32.75 2.477 1 68.38 408 PRO B N 1
ATOM 6573 C CA . PRO B 1 408 ? 14.391 32.188 2.395 1 68.38 408 PRO B CA 1
ATOM 6574 C C . PRO B 1 408 ? 14.422 30.766 1.865 1 68.38 408 PRO B C 1
ATOM 6576 O O . PRO B 1 408 ? 15.5 30.219 1.65 1 68.38 408 PRO B O 1
ATOM 6579 N N . TYR B 1 409 ? 13.297 30.297 1.678 1 61.56 409 TYR B N 1
ATOM 6580 C CA . TYR B 1 409 ? 13.336 28.922 1.205 1 61.56 409 TYR B CA 1
ATOM 6581 C C . TYR B 1 409 ? 14.109 28.812 -0.102 1 61.56 409 TYR B C 1
ATOM 6583 O O . TYR B 1 409 ? 13.938 29.625 -1.005 1 61.56 409 TYR B O 1
ATOM 6591 N N . GLY B 1 410 ? 15.062 27.906 -0.147 1 56.59 410 GLY B N 1
ATOM 6592 C CA . GLY B 1 410 ? 16.016 27.594 -1.204 1 56.59 410 GLY B CA 1
ATOM 6593 C C . GLY B 1 410 ? 17.016 28.703 -1.446 1 56.59 410 GLY B C 1
ATOM 6594 O O . GLY B 1 410 ? 17.562 28.828 -2.547 1 56.59 410 GLY B O 1
ATOM 6595 N N . GLY B 1 411 ? 17.109 29.547 -0.426 1 58.53 411 GLY B N 1
ATOM 6596 C CA . GLY B 1 411 ? 18.094 30.594 -0.605 1 58.53 411 GLY B CA 1
ATOM 6597 C C . GLY B 1 411 ? 17.625 31.719 -1.495 1 58.53 411 GLY B C 1
ATOM 6598 O O . GLY B 1 411 ? 18.438 32.438 -2.07 1 58.53 411 GLY B O 1
ATOM 6599 N N . TYR B 1 412 ? 16.312 31.812 -1.602 1 59.53 412 TYR B N 1
ATOM 6600 C CA . TYR B 1 412 ? 15.734 32.719 -2.604 1 59.53 412 TYR B CA 1
ATOM 6601 C C . TYR B 1 412 ? 15.219 34 -1.959 1 59.53 412 TYR B C 1
ATOM 6603 O O . TYR B 1 412 ? 14.508 33.938 -0.953 1 59.53 412 TYR B O 1
ATOM 6611 N N . HIS B 1 413 ? 15.859 35.031 -2.186 1 67.38 413 HIS B N 1
ATOM 6612 C CA . HIS B 1 413 ? 15.398 36.312 -1.649 1 67.38 413 HIS B CA 1
ATOM 6613 C C . HIS B 1 413 ? 14.469 37 -2.635 1 67.38 413 HIS B C 1
ATOM 6615 O O . HIS B 1 413 ? 14.305 38.25 -2.566 1 67.38 413 HIS B O 1
ATOM 6621 N N . GLY B 1 414 ? 13.875 36.281 -3.49 1 79.81 414 GLY B N 1
ATOM 6622 C CA . GLY B 1 414 ? 12.961 36.875 -4.445 1 79.81 414 GLY B CA 1
ATOM 6623 C C . GLY B 1 414 ? 11.516 36.5 -4.211 1 79.81 414 GLY B C 1
ATOM 6624 O O . GLY B 1 414 ? 11.078 36.375 -3.066 1 79.81 414 GLY B O 1
ATOM 6625 N N . THR B 1 415 ? 10.75 36.594 -5.32 1 86.94 415 THR B N 1
ATOM 6626 C CA . THR B 1 415 ? 9.336 36.25 -5.27 1 86.94 415 THR B CA 1
ATOM 6627 C C . THR B 1 415 ? 9.141 34.75 -5.527 1 86.94 415 THR B C 1
ATOM 6629 O O . THR B 1 415 ? 9.625 34.219 -6.527 1 86.94 415 THR B O 1
ATOM 6632 N N . PHE B 1 416 ? 8.531 34.156 -4.602 1 90.12 416 PHE B N 1
ATOM 6633 C CA . PHE B 1 416 ? 8.195 32.75 -4.699 1 90.12 416 PHE B CA 1
ATOM 6634 C C . PHE B 1 416 ? 6.699 32.531 -4.922 1 90.12 416 PHE B C 1
ATOM 6636 O O . PHE B 1 416 ? 5.883 33.094 -4.184 1 90.12 416 PHE B O 1
ATOM 6643 N N . ILE B 1 417 ? 6.34 31.844 -6.02 1 92.44 417 ILE B N 1
ATOM 6644 C CA . ILE B 1 417 ? 4.941 31.531 -6.305 1 92.44 417 ILE B CA 1
ATOM 6645 C C . ILE B 1 417 ? 4.715 30.016 -6.207 1 92.44 417 ILE B C 1
ATOM 6647 O O . ILE B 1 417 ? 5.457 29.234 -6.801 1 92.44 417 ILE B O 1
ATOM 6651 N N . ASP B 1 418 ? 3.795 29.609 -5.441 1 94.5 418 ASP B N 1
ATOM 6652 C CA . ASP B 1 418 ? 3.387 28.219 -5.277 1 94.5 418 ASP B CA 1
ATOM 6653 C C . ASP B 1 418 ? 1.908 28.031 -5.617 1 94.5 418 ASP B C 1
ATOM 6655 O O . ASP B 1 418 ? 1.036 28.531 -4.898 1 94.5 418 ASP B O 1
ATOM 6659 N N . ASP B 1 419 ? 1.633 27.344 -6.707 1 96.19 419 ASP B N 1
ATOM 6660 C CA . ASP B 1 419 ? 0.273 27.094 -7.18 1 96.19 419 ASP B CA 1
ATOM 6661 C C . ASP B 1 419 ? -0.068 25.609 -7.113 1 96.19 419 ASP B C 1
ATOM 6663 O O . ASP B 1 419 ? 0.622 24.781 -7.711 1 96.19 419 ASP B O 1
ATOM 6667 N N . ARG B 1 420 ? -1.143 25.297 -6.367 1 97.12 420 ARG B N 1
ATOM 6668 C CA . ARG B 1 420 ? -1.537 23.906 -6.168 1 97.12 420 ARG B CA 1
ATOM 6669 C C . ARG B 1 420 ? -2.984 23.672 -6.594 1 97.12 420 ARG B C 1
ATOM 6671 O O . ARG B 1 420 ? -3.906 24.234 -5.992 1 97.12 420 ARG B O 1
ATOM 6678 N N . LEU B 1 421 ? -3.18 22.844 -7.57 1 97.88 421 LEU B N 1
ATOM 6679 C CA . LEU B 1 421 ? -4.512 22.516 -8.062 1 97.88 421 LEU B CA 1
ATOM 6680 C C . LEU B 1 421 ? -4.863 21.062 -7.727 1 97.88 421 LEU B C 1
ATOM 6682 O O . LEU B 1 421 ? -4.133 20.141 -8.094 1 97.88 421 LEU B O 1
ATOM 6686 N N . MET B 1 422 ? -5.996 20.938 -7.008 1 97.94 422 MET B N 1
ATOM 6687 C CA . MET B 1 422 ? -6.402 19.609 -6.562 1 97.94 422 MET B CA 1
ATOM 6688 C C . MET B 1 422 ? -7.836 19.312 -6.984 1 97.94 422 MET B C 1
ATOM 6690 O O . MET B 1 422 ? -8.734 20.125 -6.762 1 97.94 422 MET B O 1
ATOM 6694 N N . LEU B 1 423 ? -8.031 18.234 -7.656 1 98.06 423 LEU B N 1
ATOM 6695 C CA . LEU B 1 423 ? -9.344 17.625 -7.891 1 98.06 423 LEU B CA 1
ATOM 6696 C C . LEU B 1 423 ? -9.547 16.406 -6.992 1 98.06 423 LEU B C 1
ATOM 6698 O O . LEU B 1 423 ? -8.734 15.484 -7.004 1 98.06 423 LEU B O 1
ATOM 6702 N N . GLN B 1 424 ? -10.648 16.453 -6.176 1 97.56 424 GLN B N 1
ATOM 6703 C CA . GLN B 1 424 ? -10.828 15.375 -5.215 1 97.56 424 GLN B CA 1
ATOM 6704 C C . GLN B 1 424 ? -12.281 14.914 -5.168 1 97.56 424 GLN B C 1
ATOM 6706 O O . GLN B 1 424 ? -13.195 15.742 -5.238 1 97.56 424 GLN B O 1
ATOM 6711 N N . TYR B 1 425 ? -12.477 13.664 -5.121 1 95.94 425 TYR B N 1
ATOM 6712 C CA . TYR B 1 425 ? -13.773 13.07 -4.828 1 95.94 425 TYR B CA 1
ATOM 6713 C C . TYR B 1 425 ? -13.734 12.281 -3.525 1 95.94 425 TYR B C 1
ATOM 6715 O O . TYR B 1 425 ? -12.93 11.352 -3.377 1 95.94 425 TYR B O 1
ATOM 6723 N N . ARG B 1 426 ? -14.594 12.641 -2.604 1 95 426 ARG B N 1
ATOM 6724 C CA . ARG B 1 426 ? -14.688 11.953 -1.321 1 95 426 ARG B CA 1
ATOM 6725 C C . ARG B 1 426 ? -16.016 11.211 -1.191 1 95 426 ARG B C 1
ATOM 6727 O O . ARG B 1 426 ? -17.047 11.711 -1.628 1 95 426 ARG B O 1
ATOM 6734 N N . PHE B 1 427 ? -15.945 10 -0.572 1 91.25 427 PHE B N 1
ATOM 6735 C CA . PHE B 1 427 ? -17.172 9.242 -0.34 1 91.25 427 PHE B CA 1
ATOM 6736 C C . PHE B 1 427 ? -17.125 8.555 1.02 1 91.25 427 PHE B C 1
ATOM 6738 O O . PHE B 1 427 ? -16.047 8.312 1.569 1 91.25 427 PHE B O 1
ATOM 6745 N N . SER B 1 428 ? -18.25 8.32 1.667 1 86.56 428 SER B N 1
ATOM 6746 C CA . SER B 1 428 ? -18.422 7.555 2.895 1 86.56 428 SER B CA 1
ATOM 6747 C C . SER B 1 428 ? -19.797 6.906 2.945 1 86.56 428 SER B C 1
ATOM 6749 O O . SER B 1 428 ? -20.75 7.406 2.336 1 86.56 428 SER B O 1
#

Nearest PDB structures (foldseek):
  4frx-assembly1_A  TM=7.808E-01  e=9.552E-20  Pseudomonas aeruginosa PAO1
  2y2x-assembly2_B  TM=7.957E-01  e=2.219E-19  Pseudomonas aeruginosa PAO1
  3jty-assembly2_B  TM=8.308E-01  e=3.814E-18  Pseudomonas protegens Pf-5
  4frx-assembly2_B  TM=7.795E-01  e=3.564E-19  Pseudomonas aeruginosa PAO1
  3syb-assembly1_A  TM=7.615E-01  e=3.432E-18  Pseudomonas aeruginosa

Sequence (856 aa):
MKKPILAAILSATLAAPALSHAETLKDWLMQSQVSGNIRSYYFNQLYGGSSLPDKYAYSLGGMLRVQTAPVYGISAAVAFYTANDLGANDTGGGQSHLDPLLMGDRTSLNVLGQAYLQYQDPWVQLRVGNLLLNTPWMNPSDAFMIPSTFQAVAIRVTPIKNLQIIGIREFRFKNRIQADYHRQTLLNFNDHYSYLPDNSIGTLAFGLKGRLMGVHATAWFYRFYGLTNMFYGTLGYTTPTLVGHFRPFADFQYDREWANGAQLAGPVNSTVYGGMAGIQGDFDGVTGQIFAAYDQIPSRAVTLANGQTLYNGGFISPYTQQYSADPLYTSIMDYGLVDASASGHAWKFGFLLHPLRQVRIKYSYSMYDTAPYLPNVDANYLDVTYSPGGFWKGLSLRNRLALDHSNPYGGYHGTFIDDRLMLQYRFSMKKPILAAILSATLAAPALSHAETLKDWLMQSQVSGNIRSYYFNQLYGGSSLPDKYAYSLGGMLRVQTAPVYGISAAVAFYTANDLGANDTGGGQSHLDPLLMGDRTSLNVLGQAYLQYQDPWVQLRVGNLLLNTPWMNPSDAFMIPSTFQAVAIRVTPIKNLQIIGIREFRFKNRIQADYHRQTLLNFNDHYSYLPDNSIGTLAFGLKGRLMGVHATAWFYRFYGLTNMFYGTLGYTTPTLVGHFRPFADFQYDREWANGAQLAGPVNSTVYGGMAGIQGDFDGVTGQIFAAYDQIPSRAVTLANGQTLYNGGFISPYTQQYSADPLYTSIMDYGLVDASASGHAWKFGFLLHPLRQVRIKYSYSMYDTAPYLPNVDANYLDVTYSPGGFWKGLSLRNRLALDHSNPYGGYHGTFIDDRLMLQYRFS

pLDDT: mean 90.42, std 14.39, range [22.05, 98.94]

Solvent-accessible surface area (backbone atoms only — not comparable to full-atom values): 41325 Å² total; per-residue (Å²): 131,84,72,71,73,74,74,63,67,73,68,60,73,78,62,76,61,87,60,66,97,46,78,27,55,51,54,42,56,68,57,32,49,58,35,36,37,42,36,39,39,40,36,41,36,42,46,49,97,48,91,56,66,50,28,33,34,42,35,44,34,27,35,48,32,43,30,43,49,64,58,95,35,34,30,43,35,41,25,41,33,36,36,28,25,85,80,67,43,48,69,62,81,88,40,69,36,41,45,43,76,53,41,33,86,52,63,59,41,36,23,72,54,26,42,30,42,34,41,45,59,96,44,39,37,39,38,44,33,31,31,77,44,89,44,67,65,46,36,29,66,71,80,63,60,40,49,24,27,30,34,31,39,39,37,37,38,36,89,48,90,56,35,39,42,35,42,34,44,33,44,32,29,20,55,45,55,49,65,58,74,34,30,50,54,42,41,51,75,30,85,92,35,52,82,53,72,76,68,43,73,33,34,45,36,40,37,40,38,38,54,57,96,48,32,36,38,39,41,35,41,37,38,36,60,38,32,30,33,36,42,38,37,38,45,33,40,39,52,68,80,41,90,81,53,30,27,49,34,40,36,37,38,42,35,42,36,37,51,39,83,73,25,67,60,13,70,21,49,21,47,36,44,33,38,35,39,36,40,31,32,50,61,89,75,26,38,35,35,42,39,42,24,31,30,34,25,60,73,28,79,25,56,32,84,86,66,50,72,33,42,20,5,42,57,76,44,53,53,22,41,73,68,37,45,51,73,55,75,40,46,39,89,94,38,32,54,66,43,64,54,42,22,33,38,30,41,23,40,35,37,40,35,31,73,40,96,39,34,40,42,35,40,36,44,31,42,38,50,20,63,89,82,40,75,48,30,41,37,36,38,39,36,40,34,42,32,86,35,77,48,46,45,47,36,35,43,35,41,39,39,34,45,30,38,31,40,60,73,89,76,31,74,34,46,39,37,40,40,35,42,35,43,34,41,44,49,110,131,86,73,71,73,75,78,62,67,79,70,62,74,79,63,77,60,84,60,65,97,46,79,27,54,52,54,40,56,68,56,31,48,58,32,37,36,41,35,38,40,40,39,40,36,43,43,50,98,48,90,56,66,50,27,32,34,42,34,43,34,27,34,48,32,43,31,43,49,64,59,94,35,34,29,44,35,41,25,42,33,36,35,28,25,86,80,67,43,47,68,67,76,91,40,68,36,43,44,43,75,52,43,33,86,52,63,58,41,38,23,70,53,26,41,31,43,34,41,47,57,96,42,40,38,39,38,43,32,32,29,77,44,89,45,66,66,45,37,28,65,71,82,61,62,39,49,23,26,30,34,32,40,38,38,38,37,35,90,48,90,56,34,41,40,36,41,36,44,33,45,32,29,19,53,45,55,49,65,57,74,34,30,49,53,41,41,50,76,30,86,92,37,52,81,52,71,76,68,42,72,32,33,43,36,39,38,40,38,38,56,57,96,48,31,36,39,38,41,36,40,37,40,38,61,40,32,32,33,35,42,38,37,38,46,31,40,39,51,68,79,40,90,80,53,30,25,50,32,41,35,38,37,41,37,41,36,37,51,38,84,74,25,67,60,14,69,21,48,22,48,38,44,34,39,36,37,35,40,33,32,52,58,91,76,28,37,35,34,42,40,43,23,32,31,34,24,62,76,29,77,26,56,32,85,86,66,50,72,31,40,20,5,43,59,78,43,52,55,22,41,73,68,39,44,51,73,57,75,40,46,38,90,92,37,32,55,66,46,65,52,43,22,35,37,31,40,23,39,36,37,40,37,31,74,41,98,37,34,41,42,35,40,36,44,31,42,36,49,22,64,90,82,39,74,48,30,40,36,38,40,40,37,39,36,43,32,83,35,77,49,45,44,46,35,35,43,35,40,38,39,34,45,28,38,31,42,59,69,92,76,32,74,36,47,40,36,39,41,35,42,34,42,35,39,45,51,109

Organism: Acidithiobacillus ferrooxidans (strain ATCC 23270 / DSM 14882 / CIP 104768 / NCIMB 8455) (NCBI:txid243159)

Secondary structure (DSSP, 8-state):
----GGGGTT---------SS-SSHHHHHHT-EEEEEEEEEEEEEEEETSSSPPEEEEEEEEEEEEEPPPBTTEEEEEEEEEEE-TT-S--STT-TTB-TTTTTTSSEEEEEEEEEEEEE-SSEEEEEEEE---SSSS----SSSS--EEEEEEEEE-SSTTEEEEEEEEEEEE-TT-SS-BS--GGGGSGGGTT--S----EEEEEEEEEETTEEEEEEEEEETTTEEEEEEEEEEEPPPBTTTEEEEEEEEEEEEE--TT-TT-S-EEEEEEEEEEEEEEETTEEEEEEEEEEEE--B-EE-TTS-EESBTT---TTTTTTT----TT-BTTB-HHHHT--EEEEEEEEEEEEETTEEEEEEEEEEE-TTTS--EEEEEEEEEE---GGGTTEEEEEEEEEEES--GGG--SEEEEEEEEEEEEE-/----SGGGTT---------SS-SSHHHHHTT-EEEEEEEEEEEEEEEETSSSPPEEEEEEEEEEEEEPPPBTTEEEEEEEEEEE-TT-S--STT-TTB-TTTTTTSSEEEEEEEEEEEEE-SSEEEEEEEE---SSSS----SSSS--EEEEEEEEE-SSTTEEEEEEEEEEEE-TT-SS-BS--GGGGSGGGTT--S----EEEEEEEEEETTEEEEEEEEEETTTEEEEEEEEEEEPPPBTTTEEEEEEEEEEEEE--TT-TT-S-EEEEEEEEEEEEEEETTEEEEEEEEEEEE--B-EE-TTS-EESBTT---TTTTTTT----TT-BTTB-HHHHT--EEEEEEEEEEEEETTEEEEEEEEEEE-TTTS--EEEEEEEEEE---GGGTTEEEEEEEEEEES--GGG--SEEEEEEEEEEEEE-

Foldseek 3Di:
DPPDPPVPPPPPPPPVPPFDPDPDPVSQQVPKDKWKKWKWKKKWKDFPPDPQDIAIAIKTWMKIKIKTDDDQQKIKMWMKIKIARVPVAPLPPPSSHYDQVAAGSDRMAIARQDTWMWGDDPFKIKIAAKDADDDQLRGQLPPHRATKIFGKIKMWGDPDPFKIKIKIDTAWIDHRNGHDTWQAFCLCVPPLQVVDDGHFRGKIKIKIWGDDQQKTKMWMWMDRALAKIKIKMKIKGWDPQDPPFKIKMKMKIKMFIADDHNNQLFGATWMKIKMKIWMFGQDPQKGWIKMKMKMFIAFDWTAHPVGDIAGSSSDARRHCAQSLSHPGPQGDGPDDCRNVSAGFMKMKIWMWIPNDPFKIKIKMWMWTDGPPRADIKIKIKIKMKGHPDDVQHQWIKMKIWMWMACDCVVPRNGIMIMIMIMIMGIDD/DCPDPPVPPPPPPCPVPPQDPDPDPVSQQVPKDKWKKWKWKKKWKDFPPDPQDTAIATKTWMKIKIKTDDDQQKIKMWMKIKIARVPVAPLPPPSSHYDQVAAGSDRMAIARQDTWMWGDDPFKIKIAAKDADDDQLRGQLPPHRATKIFGKIKMWGDPDPFKIKIKIDTAWIDHRNGHDTWQAFCLCVPPLQVVDDRHFRGKIKIKIWGDDQQKTKMWMWMDRALAKIKIKMKIKGWDPQDPPFKIKMKMKIKMFIADDHNNQLFGAGWMKIKMKIWMFGQDPQKGWIKMKMKMFIAFDWTAHPVGDIAGSSSDARRHCAQSLSHPGPQGDGPDDCRNVSAGFMKMKIWMWIPNDPFKIKIKMWMWTDGPPRADIKIKIKIKMKGHPDDVQHQWIKMKIWMWMACDCVVHRRGIMIMIMIMIMGIDD